Protein AF-0000000077592911 (afdb_homodimer)

Structure (mmCIF, N/CA/C/O backbone):
data_AF-0000000077592911-model_v1
#
loop_
_entity.id
_entity.type
_entity.pdbx_description
1 polymer 'Uncharacterized protein'
#
loop_
_atom_site.group_PDB
_atom_site.id
_atom_site.type_symbol
_atom_site.label_atom_id
_atom_site.label_alt_id
_atom_site.label_comp_id
_atom_site.label_asym_id
_atom_site.label_entity_id
_atom_site.label_seq_id
_atom_site.pdbx_PDB_ins_code
_atom_site.Cartn_x
_atom_site.Cartn_y
_atom_site.Cartn_z
_atom_site.occupancy
_atom_site.B_iso_or_equiv
_atom_site.auth_seq_id
_atom_site.auth_comp_id
_atom_site.auth_asym_id
_atom_site.auth_atom_id
_atom_site.pdbx_PDB_model_num
ATOM 1 N N . MET A 1 1 ? -7.934 29.984 -15.5 1 49.94 1 MET A N 1
ATOM 2 C CA . MET A 1 1 ? -7.363 30.547 -14.281 1 49.94 1 MET A CA 1
ATOM 3 C C . MET A 1 1 ? -5.883 30.203 -14.164 1 49.94 1 MET A C 1
ATOM 5 O O . MET A 1 1 ? -5.488 29.062 -14.414 1 49.94 1 MET A O 1
ATOM 9 N N . ILE A 1 2 ? -5.07 31.219 -14.125 1 59.31 2 ILE A N 1
ATOM 10 C CA . ILE A 1 2 ? -3.619 31.062 -14.109 1 59.31 2 ILE A CA 1
ATOM 11 C C . ILE A 1 2 ? -3.188 30.375 -12.812 1 59.31 2 ILE A C 1
ATOM 13 O O . ILE A 1 2 ? -3.777 30.609 -11.758 1 59.31 2 ILE A O 1
ATOM 17 N N . SER A 1 3 ? -2.473 29.297 -12.938 1 70.12 3 SER A N 1
ATOM 18 C CA . SER A 1 3 ? -1.835 28.641 -11.797 1 70.12 3 SER A CA 1
ATOM 19 C C . SER A 1 3 ? -0.315 28.734 -11.891 1 70.12 3 SER A C 1
ATOM 21 O O . SER A 1 3 ? 0.224 29.25 -12.867 1 70.12 3 SER A O 1
ATOM 23 N N . PHE A 1 4 ? 0.333 28.641 -10.836 1 75.38 4 PHE A N 1
ATOM 24 C CA . PHE A 1 4 ? 1.786 28.734 -10.75 1 75.38 4 PHE A CA 1
ATOM 25 C C . PHE A 1 4 ? 2.445 27.844 -11.805 1 75.38 4 PHE A C 1
ATOM 27 O O . PHE A 1 4 ? 3.623 28.016 -12.125 1 75.38 4 PHE A O 1
ATOM 34 N N . GLY A 1 5 ? 1.689 26.938 -12.367 1 64.12 5 GLY A N 1
ATOM 35 C CA . GLY A 1 5 ? 2.26 26.109 -13.414 1 64.12 5 GLY A CA 1
ATOM 36 C C . GLY A 1 5 ? 2.32 26.797 -14.766 1 64.12 5 GLY A C 1
ATOM 37 O O . GLY A 1 5 ? 2.951 26.297 -15.695 1 64.12 5 GLY A O 1
ATOM 38 N N . THR A 1 6 ? 1.809 27.938 -14.766 1 66 6 THR A N 1
ATOM 39 C CA . THR A 1 6 ? 1.717 28.625 -16.047 1 66 6 THR A CA 1
ATOM 40 C C . THR A 1 6 ? 2.982 29.422 -16.328 1 66 6 THR A C 1
ATOM 42 O O . THR A 1 6 ? 3.631 29.906 -15.406 1 66 6 THR A O 1
ATOM 45 N N . ARG A 1 7 ? 3.307 29.562 -17.531 1 63.91 7 ARG A N 1
ATOM 46 C CA . ARG A 1 7 ? 4.48 30.266 -18.047 1 63.91 7 ARG A CA 1
ATOM 47 C C . ARG A 1 7 ? 4.402 31.766 -17.766 1 63.91 7 ARG A C 1
ATOM 49 O O . ARG A 1 7 ? 5.41 32.469 -17.828 1 63.91 7 ARG A O 1
ATOM 56 N N . ARG A 1 8 ? 3.428 32.156 -17.188 1 70.75 8 ARG A N 1
ATOM 57 C CA . ARG A 1 8 ? 3.225 33.594 -17.016 1 70.75 8 ARG A CA 1
ATOM 58 C C . ARG A 1 8 ? 3.834 34.062 -15.711 1 70.75 8 ARG A C 1
ATOM 60 O O . ARG A 1 8 ? 4.074 35.281 -15.539 1 70.75 8 ARG A O 1
ATOM 67 N N . LEU A 1 9 ? 4.121 33.25 -14.844 1 88.5 9 LEU A N 1
ATOM 68 C CA . LEU A 1 9 ? 4.723 33.656 -13.57 1 88.5 9 LEU A CA 1
ATOM 69 C C . LEU A 1 9 ? 6.234 33.469 -13.602 1 88.5 9 LEU A C 1
ATOM 71 O O . LEU A 1 9 ? 6.723 32.375 -13.328 1 88.5 9 LEU A O 1
ATOM 75 N N . LYS A 1 10 ? 6.93 34.531 -13.984 1 89.88 10 LYS A N 1
ATOM 76 C CA . LYS A 1 10 ? 8.391 34.469 -14.047 1 89.88 10 LYS A CA 1
ATOM 77 C C . LYS A 1 10 ? 9.016 34.875 -12.711 1 89.88 10 LYS A C 1
ATOM 79 O O . LYS A 1 10 ? 8.523 35.781 -12.031 1 89.88 10 LYS A O 1
ATOM 84 N N . THR A 1 11 ? 10.023 34.219 -12.352 1 95.44 11 THR A N 1
ATOM 85 C CA . THR A 1 11 ? 10.773 34.531 -11.141 1 95.44 11 THR A CA 1
ATOM 86 C C . THR A 1 11 ? 11.492 35.875 -11.281 1 95.44 11 THR A C 1
ATOM 88 O O . THR A 1 11 ? 12.102 36.156 -12.32 1 95.44 11 THR A O 1
ATOM 91 N N . SER A 1 12 ? 11.398 36.719 -10.297 1 96.25 12 SER A N 1
ATOM 92 C CA . SER A 1 12 ? 11.977 38.062 -10.328 1 96.25 12 SER A CA 1
ATOM 93 C C . SER A 1 12 ? 12.414 38.5 -8.93 1 96.25 12 SER A C 1
ATOM 95 O O . SER A 1 12 ? 11.875 38.031 -7.93 1 96.25 12 SER A O 1
ATOM 97 N N . PRO A 1 13 ? 13.383 39.406 -8.82 1 96.31 13 PRO A N 1
ATOM 98 C CA . PRO A 1 13 ? 13.734 39.969 -7.52 1 96.31 13 PRO A CA 1
ATOM 99 C C . PRO A 1 13 ? 12.656 40.906 -6.961 1 96.31 13 PRO A C 1
ATOM 101 O O . PRO A 1 13 ? 12.711 41.281 -5.789 1 96.31 13 PRO A O 1
ATOM 104 N N . GLU A 1 14 ? 11.727 41.25 -7.859 1 97.19 14 GLU A N 1
ATOM 105 C CA . GLU A 1 14 ? 10.578 42.031 -7.465 1 97.19 14 GLU A CA 1
ATOM 106 C C . GLU A 1 14 ? 9.297 41.219 -7.453 1 97.19 14 GLU A C 1
ATOM 108 O O . GLU A 1 14 ? 9.219 40.156 -8.094 1 97.19 14 GLU A O 1
ATOM 113 N N . LEU A 1 15 ? 8.344 41.719 -6.668 1 97.69 15 LEU A N 1
ATOM 114 C CA . LEU A 1 15 ? 7.043 41.062 -6.691 1 97.69 15 LEU A CA 1
ATOM 115 C C . LEU A 1 15 ? 6.211 41.531 -7.875 1 97.69 15 LEU A C 1
ATOM 117 O O . LEU A 1 15 ? 5.531 42.562 -7.785 1 97.69 15 LEU A O 1
ATOM 121 N N . LYS A 1 16 ? 6.289 40.812 -8.969 1 96.12 16 LYS A N 1
ATOM 122 C CA . LYS A 1 16 ? 5.449 41.094 -10.125 1 96.12 16 LYS A CA 1
ATOM 123 C C . LYS A 1 16 ? 4.129 40.344 -10.047 1 96.12 16 LYS A C 1
ATOM 125 O O . LYS A 1 16 ? 4.016 39.219 -10.57 1 96.12 16 LYS A O 1
ATOM 130 N N . TRP A 1 17 ? 3.166 41.031 -9.492 1 95.62 17 TRP A N 1
ATOM 131 C CA . TRP A 1 17 ? 1.886 40.406 -9.203 1 95.62 17 TRP A CA 1
ATOM 132 C C . TRP A 1 17 ? 1.107 40.125 -10.484 1 95.62 17 TRP A C 1
ATOM 134 O O . TRP A 1 17 ? 1.017 40.969 -11.359 1 95.62 17 TRP A O 1
ATOM 144 N N . THR A 1 18 ? 0.605 38.969 -10.602 1 94.56 18 THR A N 1
ATOM 145 C CA . THR A 1 18 ? -0.254 38.531 -11.695 1 94.56 18 THR A CA 1
ATOM 146 C C . THR A 1 18 ? -1.511 37.844 -11.164 1 94.56 18 THR A C 1
ATOM 148 O O . THR A 1 18 ? -1.442 37.062 -10.219 1 94.56 18 THR A O 1
ATOM 151 N N . ASP A 1 19 ? -2.658 38.156 -11.836 1 93.75 19 ASP A N 1
ATOM 152 C CA . ASP A 1 19 ? -3.9 37.531 -11.414 1 93.75 19 ASP A CA 1
ATOM 153 C C . ASP A 1 19 ? -3.787 36 -11.484 1 93.75 19 ASP A C 1
ATOM 155 O O . ASP A 1 19 ? -3.246 35.469 -12.445 1 93.75 19 ASP A O 1
ATOM 159 N N . CYS A 1 20 ? -4.141 35.406 -10.398 1 92.56 20 CYS A N 1
ATOM 160 C CA . CYS A 1 20 ? -4.129 33.969 -10.312 1 92.56 20 CYS A CA 1
ATOM 161 C C . CYS A 1 20 ? -5.273 33.469 -9.445 1 92.56 20 CYS A C 1
ATOM 163 O O . CYS A 1 20 ? -5.77 34.188 -8.586 1 92.56 20 CYS A O 1
ATOM 165 N N . TYR A 1 21 ? -5.703 32.25 -9.672 1 90.44 21 TYR A N 1
ATOM 166 C CA . TYR A 1 21 ? -6.832 31.703 -8.922 1 90.44 21 TYR A CA 1
ATOM 167 C C . TYR A 1 21 ? -7.984 32.688 -8.875 1 90.44 21 TYR A C 1
ATOM 169 O O . TYR A 1 21 ? -8.156 33.5 -9.789 1 90.44 21 TYR A O 1
ATOM 177 N N . THR A 1 22 ? -8.883 32.5 -7.902 1 88.69 22 THR A N 1
ATOM 178 C CA . THR A 1 22 ? -10.039 33.375 -7.812 1 88.69 22 THR A CA 1
ATOM 179 C C . THR A 1 22 ? -9.75 34.562 -6.902 1 88.69 22 THR A C 1
ATOM 181 O O . THR A 1 22 ? -9.625 34.406 -5.684 1 88.69 22 THR A O 1
ATOM 184 N N . GLN A 1 23 ? -9.547 35.75 -7.422 1 92.38 23 GLN A N 1
ATOM 185 C CA . GLN A 1 23 ? -9.43 37 -6.703 1 92.38 23 GLN A CA 1
ATOM 186 C C . GLN A 1 23 ? -8.062 37.125 -6.031 1 92.38 23 GLN A C 1
ATOM 188 O O . GLN A 1 23 ? -7.902 37.875 -5.074 1 92.38 23 GLN A O 1
ATOM 193 N N . LEU A 1 24 ? -7.125 36.312 -6.461 1 96.69 24 LEU A N 1
ATOM 194 C CA . LEU A 1 24 ? -5.789 36.375 -5.879 1 96.69 24 LEU A CA 1
ATOM 195 C C . LEU A 1 24 ? -4.773 36.875 -6.895 1 96.69 24 LEU A C 1
ATOM 197 O O . LEU A 1 24 ? -5.059 36.938 -8.094 1 96.69 24 LEU A O 1
ATOM 201 N N . GLU A 1 25 ? -3.721 37.312 -6.395 1 96.75 25 GLU A N 1
ATOM 202 C CA . GLU A 1 25 ? -2.547 37.625 -7.199 1 96.75 25 GLU A CA 1
ATOM 203 C C . GLU A 1 25 ? -1.327 36.844 -6.742 1 96.75 25 GLU A C 1
ATOM 205 O O . GLU A 1 25 ? -1.141 36.594 -5.547 1 96.75 25 GLU A O 1
ATOM 210 N N . CYS A 1 26 ? -0.559 36.375 -7.738 1 96.56 26 CYS A N 1
ATOM 211 C CA . CYS A 1 26 ? 0.584 35.531 -7.449 1 96.56 26 CYS A CA 1
ATOM 212 C C . CYS A 1 26 ? 1.867 36.125 -8.023 1 96.56 26 CYS A C 1
ATOM 214 O O . CYS A 1 26 ? 1.825 36.875 -8.992 1 96.56 26 CYS A O 1
ATOM 216 N N . ALA A 1 27 ? 2.969 35.812 -7.434 1 97 27 ALA A N 1
ATOM 217 C CA . ALA A 1 27 ? 4.297 36.188 -7.902 1 97 27 ALA A CA 1
ATOM 218 C C . ALA A 1 27 ? 5.348 35.156 -7.496 1 97 27 ALA A C 1
ATOM 220 O O . ALA A 1 27 ? 5.129 34.375 -6.574 1 97 27 ALA A O 1
ATOM 221 N N . ARG A 1 28 ? 6.438 35.094 -8.211 1 97.19 28 ARG A N 1
ATOM 222 C CA . ARG A 1 28 ? 7.625 34.344 -7.836 1 97.19 28 ARG A CA 1
ATOM 223 C C . ARG A 1 28 ? 8.773 35.281 -7.461 1 97.19 28 ARG A C 1
ATOM 225 O O . ARG A 1 28 ? 9.266 36.031 -8.297 1 97.19 28 ARG A O 1
ATOM 232 N N . LEU A 1 29 ? 9.188 35.156 -6.258 1 98.56 29 LEU A N 1
ATOM 233 C CA . LEU A 1 29 ? 10.258 36 -5.762 1 98.56 29 LEU A CA 1
ATOM 234 C C . LEU A 1 29 ? 11.594 35.281 -5.773 1 98.56 29 LEU A C 1
ATOM 236 O O . LEU A 1 29 ? 11.703 34.188 -5.203 1 98.56 29 LEU A O 1
ATOM 240 N N . GLN A 1 30 ? 12.539 35.812 -6.41 1 98.38 30 GLN A N 1
ATOM 241 C CA . GLN A 1 30 ? 13.883 35.25 -6.434 1 98.38 30 GLN A CA 1
ATOM 242 C C . GLN A 1 30 ? 14.633 35.562 -5.145 1 98.38 30 GLN A C 1
ATOM 244 O O . GLN A 1 30 ? 14.695 36.719 -4.727 1 98.38 30 GLN A O 1
ATOM 249 N N . VAL A 1 31 ? 15.188 34.562 -4.508 1 98.62 31 VAL A N 1
ATOM 250 C CA . VAL A 1 31 ? 16.016 34.719 -3.311 1 98.62 31 VAL A CA 1
ATOM 251 C C . VAL A 1 31 ? 17.234 33.812 -3.396 1 98.62 31 VAL A C 1
ATOM 253 O O . VAL A 1 31 ? 17.25 32.875 -4.199 1 98.62 31 VAL A O 1
ATOM 256 N N . PRO A 1 32 ? 18.297 34.125 -2.57 1 97.81 32 PRO A N 1
ATOM 257 C CA . PRO A 1 32 ? 19.406 33.188 -2.551 1 97.81 32 PRO A CA 1
ATOM 258 C C . PRO A 1 32 ? 19.016 31.812 -1.993 1 97.81 32 PRO A C 1
ATOM 260 O O . PRO A 1 32 ? 18.25 31.734 -1.026 1 97.81 32 PRO A O 1
ATOM 263 N N . LEU A 1 33 ? 19.484 30.797 -2.629 1 97.5 33 LEU A N 1
ATOM 264 C CA . LEU A 1 33 ? 19.297 29.469 -2.039 1 97.5 33 LEU A CA 1
ATOM 265 C C . LEU A 1 33 ? 20.047 29.359 -0.721 1 97.5 33 LEU A C 1
ATOM 267 O O . LEU A 1 33 ? 19.531 28.797 0.25 1 97.5 33 LEU A O 1
ATOM 271 N N . ASN A 1 34 ? 21.25 29.844 -0.759 1 96 34 ASN A N 1
ATOM 272 C CA . ASN A 1 34 ? 22.141 29.938 0.403 1 96 34 ASN A CA 1
ATOM 273 C C . ASN A 1 34 ? 22.422 31.391 0.768 1 96 34 ASN A C 1
ATOM 275 O O . ASN A 1 34 ? 23.203 32.062 0.086 1 96 34 ASN A O 1
ATOM 279 N N . TYR A 1 35 ? 21.938 31.828 1.838 1 96.56 35 TYR A N 1
ATOM 280 C CA . TYR A 1 35 ? 22.078 33.219 2.223 1 96.56 35 TYR A CA 1
ATOM 281 C C . TYR A 1 35 ? 23.5 33.531 2.65 1 96.56 35 TYR A C 1
ATOM 283 O O . TYR A 1 35 ? 23.906 34.719 2.713 1 96.56 35 TYR A O 1
ATOM 291 N N . SER A 1 36 ? 24.266 32.562 2.971 1 94.5 36 SER A N 1
ATOM 292 C CA . SER A 1 36 ? 25.672 32.781 3.271 1 94.5 36 SER A CA 1
ATOM 293 C C . SER A 1 36 ? 26.484 32.938 1.996 1 94.5 36 SER A C 1
ATOM 295 O O . SER A 1 36 ? 27.641 33.406 2.043 1 94.5 36 SER A O 1
ATOM 297 N N . ASN A 1 37 ? 25.922 32.531 0.917 1 94.88 37 ASN A N 1
ATOM 298 C CA . ASN A 1 37 ? 26.484 32.75 -0.412 1 94.88 37 ASN A CA 1
ATOM 299 C C . ASN A 1 37 ? 25.438 33.312 -1.376 1 94.88 37 ASN A C 1
ATOM 301 O O . ASN A 1 37 ? 25.031 32.625 -2.32 1 94.88 37 ASN A O 1
ATOM 305 N N . PRO A 1 38 ? 25.094 34.5 -1.249 1 95.19 38 PRO A N 1
ATOM 306 C CA . PRO A 1 38 ? 23.953 35.094 -1.959 1 95.19 38 PRO A CA 1
ATOM 307 C C . PRO A 1 38 ? 24.156 35.125 -3.471 1 95.19 38 PRO A C 1
ATOM 309 O O . PRO A 1 38 ? 23.203 35.281 -4.227 1 95.19 38 PRO A O 1
ATOM 312 N N . GLU A 1 39 ? 25.406 35.031 -3.961 1 94.88 39 GLU A N 1
ATOM 313 C CA . GLU A 1 39 ? 25.703 35.094 -5.391 1 94.88 39 GLU A CA 1
ATOM 314 C C . GLU A 1 39 ? 25.609 33.719 -6.039 1 94.88 39 GLU A C 1
ATOM 316 O O . GLU A 1 39 ? 25.719 33.594 -7.258 1 94.88 39 GLU A O 1
ATOM 321 N N . GLY A 1 40 ? 25.391 32.75 -5.211 1 94.88 40 GLY A N 1
ATOM 322 C CA . GLY A 1 40 ? 25.281 31.391 -5.73 1 94.88 40 GLY A CA 1
ATOM 323 C C . GLY A 1 40 ? 23.922 31.094 -6.332 1 94.88 40 GLY A C 1
ATOM 324 O O . GLY A 1 40 ? 23.312 31.953 -6.969 1 94.88 40 GLY A O 1
ATOM 325 N N . ASP A 1 41 ? 23.469 29.875 -6.172 1 95.62 41 ASP A N 1
ATOM 326 C CA . ASP A 1 41 ? 22.188 29.438 -6.723 1 95.62 41 ASP A CA 1
ATOM 327 C C . ASP A 1 41 ? 21.031 30.188 -6.082 1 95.62 41 ASP A C 1
ATOM 329 O O . ASP A 1 41 ? 21.141 30.656 -4.949 1 95.62 41 ASP A O 1
ATOM 333 N N . ALA A 1 42 ? 19.969 30.266 -6.84 1 96.94 42 ALA A N 1
ATOM 334 C CA . ALA A 1 42 ? 18.797 30.984 -6.363 1 96.94 42 ALA A CA 1
ATOM 335 C C . ALA A 1 42 ? 17.641 30.031 -6.102 1 96.94 42 ALA A C 1
ATOM 337 O O . ALA A 1 42 ? 17.609 28.906 -6.629 1 96.94 42 ALA A O 1
ATOM 338 N N . ALA A 1 43 ? 16.781 30.469 -5.223 1 97.69 43 ALA A N 1
ATOM 339 C CA . ALA A 1 43 ? 15.484 29.844 -5.031 1 97.69 43 ALA A CA 1
ATOM 340 C C . ALA A 1 43 ? 14.359 30.75 -5.512 1 97.69 43 ALA A C 1
ATOM 342 O O . ALA A 1 43 ? 14.555 31.969 -5.652 1 97.69 43 ALA A O 1
ATOM 343 N N . SER A 1 44 ? 13.312 30.141 -5.938 1 97.25 44 SER A N 1
ATOM 344 C CA . SER A 1 44 ? 12.102 30.859 -6.34 1 97.25 44 SER A CA 1
ATOM 345 C C . SER A 1 44 ? 10.969 30.609 -5.352 1 97.25 44 SER A C 1
ATOM 347 O O . SER A 1 44 ? 10.438 29.5 -5.258 1 97.25 44 SER A O 1
ATOM 349 N N . ILE A 1 45 ? 10.562 31.656 -4.625 1 98.38 45 ILE A N 1
ATOM 350 C CA . ILE A 1 45 ? 9.531 31.547 -3.604 1 98.38 45 ILE A CA 1
ATOM 351 C C . ILE A 1 45 ? 8.172 31.938 -4.191 1 98.38 45 ILE A C 1
ATOM 353 O O . ILE A 1 45 ? 8.008 33.031 -4.707 1 98.38 45 ILE A O 1
ATOM 357 N N . ALA A 1 46 ? 7.215 31 -4.137 1 97.25 46 ALA A N 1
ATOM 358 C CA . ALA A 1 46 ? 5.852 31.281 -4.586 1 97.25 46 ALA A CA 1
ATOM 359 C C . ALA A 1 46 ? 5.102 32.125 -3.561 1 97.25 46 ALA A C 1
ATOM 361 O O . ALA A 1 46 ? 4.895 31.703 -2.426 1 97.25 46 ALA A O 1
ATOM 362 N N . VAL A 1 47 ? 4.699 33.312 -3.936 1 98.25 47 VAL A N 1
ATOM 363 C CA . VAL A 1 47 ? 3.982 34.25 -3.068 1 98.25 47 VAL A CA 1
ATOM 364 C C . VAL A 1 47 ? 2.586 34.5 -3.629 1 98.25 47 VAL A C 1
ATOM 366 O O . VAL A 1 47 ? 2.398 34.562 -4.848 1 98.25 47 VAL A O 1
ATOM 369 N N . VAL A 1 48 ? 1.629 34.625 -2.727 1 97.69 48 VAL A N 1
ATOM 370 C CA . VAL A 1 48 ? 0.239 34.844 -3.109 1 97.69 48 VAL A CA 1
ATOM 371 C C . VAL A 1 48 ? -0.387 35.906 -2.195 1 97.69 48 VAL A C 1
ATOM 373 O O . VAL A 1 48 ? -0.049 35.969 -1.012 1 97.69 48 VAL A O 1
ATOM 376 N N . ARG A 1 49 ? -1.278 36.75 -2.707 1 97.69 49 ARG A N 1
ATOM 377 C CA . ARG A 1 49 ? -1.957 37.719 -1.839 1 97.69 49 ARG A CA 1
ATOM 378 C C . ARG A 1 49 ? -3.41 37.906 -2.26 1 97.69 49 ARG A C 1
ATOM 380 O O . ARG A 1 49 ? -3.754 37.719 -3.428 1 97.69 49 ARG A O 1
ATOM 387 N N . PHE A 1 50 ? -4.199 38.062 -1.316 1 97.94 50 PHE A N 1
ATOM 388 C CA . PHE A 1 50 ? -5.512 38.656 -1.466 1 97.94 50 PHE A CA 1
ATOM 389 C C . PHE A 1 50 ? -5.43 40.156 -1.28 1 97.94 50 PHE A C 1
ATOM 391 O O . PHE A 1 50 ? -5.285 40.656 -0.156 1 97.94 50 PHE A O 1
ATOM 398 N N . PRO A 1 51 ? -5.547 40.875 -2.373 1 97.56 51 PRO A N 1
ATOM 399 C CA . PRO A 1 51 ? -5.258 42.312 -2.307 1 97.56 51 PRO A CA 1
ATOM 400 C C . PRO A 1 51 ? -6.332 43.094 -1.551 1 97.56 51 PRO A C 1
ATOM 402 O O . PRO A 1 51 ? -7.52 42.812 -1.672 1 97.56 51 PRO A O 1
ATOM 405 N N . SER A 1 52 ? -5.816 44.094 -0.812 1 97.5 52 SER A N 1
ATOM 406 C CA . SER A 1 52 ? -6.715 45.031 -0.135 1 97.5 52 SER A CA 1
ATOM 407 C C . SER A 1 52 ? -7.465 45.906 -1.136 1 97.5 52 SER A C 1
ATOM 409 O O . SER A 1 52 ? -6.863 46.438 -2.062 1 97.5 52 SER A O 1
ATOM 411 N N . PRO A 1 53 ? -8.758 46.062 -0.9 1 95.31 53 PRO A N 1
ATOM 412 C CA . PRO A 1 53 ? -9.484 47.031 -1.738 1 95.31 53 PRO A CA 1
ATOM 413 C C . PRO A 1 53 ? -9.125 48.469 -1.424 1 95.31 53 PRO A C 1
ATOM 415 O O . PRO A 1 53 ? -9.477 49.406 -2.182 1 95.31 53 PRO A O 1
ATOM 418 N N . LEU A 1 54 ? -8.289 48.688 -0.41 1 96.06 54 LEU A N 1
ATOM 419 C CA . LEU A 1 54 ? -7.953 50.031 0.042 1 96.06 54 LEU A CA 1
ATOM 420 C C . LEU A 1 54 ? -6.484 50.344 -0.227 1 96.06 54 LEU A C 1
ATOM 422 O O . LEU A 1 54 ? -5.938 51.281 0.33 1 96.06 54 LEU A O 1
ATOM 426 N N . ALA A 1 55 ? -5.871 49.594 -1.044 1 93 55 ALA A N 1
ATOM 427 C CA . ALA A 1 55 ? -4.426 49.688 -1.241 1 93 55 ALA A CA 1
ATOM 428 C C . ALA A 1 55 ? -4 51.062 -1.7 1 93 55 ALA A C 1
ATOM 430 O O . ALA A 1 55 ? -2.871 51.5 -1.446 1 93 55 ALA A O 1
ATOM 431 N N . LYS A 1 56 ? -4.914 51.844 -2.275 1 93.25 56 LYS A N 1
ATOM 432 C CA . LYS A 1 56 ? -4.574 53.156 -2.816 1 93.25 56 LYS A CA 1
ATOM 433 C C . LYS A 1 56 ? -5.121 54.281 -1.931 1 93.25 56 LYS A C 1
ATOM 435 O O . LYS A 1 56 ? -5.133 55.469 -2.332 1 93.25 56 LYS A O 1
ATOM 440 N N . THR A 1 57 ? -5.508 53.938 -0.819 1 95.69 57 THR A N 1
ATOM 441 C CA . THR A 1 57 ? -6.07 54.906 0.085 1 95.69 57 THR A CA 1
ATOM 442 C C . THR A 1 57 ? -5.199 55.062 1.328 1 95.69 57 THR A C 1
ATOM 444 O O . THR A 1 57 ? -4.273 54.312 1.544 1 95.69 57 THR A O 1
ATOM 447 N N . SER A 1 58 ? -5.5 56.094 2.127 1 94.56 58 SER A N 1
ATOM 448 C CA . SER A 1 58 ? -4.77 56.375 3.365 1 94.56 58 SER A CA 1
ATOM 449 C C . SER A 1 58 ? -5.117 55.344 4.438 1 94.56 58 SER A C 1
ATOM 451 O O . SER A 1 58 ? -4.422 55.219 5.449 1 94.56 58 SER A O 1
ATOM 453 N N . ASP A 1 59 ? -6.082 54.531 4.195 1 95.38 59 ASP A N 1
ATOM 454 C CA . ASP A 1 59 ? -6.531 53.531 5.164 1 95.38 59 ASP A CA 1
ATOM 455 C C . ASP A 1 59 ? -5.742 52.25 5.027 1 95.38 59 ASP A C 1
ATOM 457 O O . ASP A 1 59 ? -5.836 51.344 5.883 1 95.38 59 ASP A O 1
ATOM 461 N N . TYR A 1 60 ? -5.016 52.188 3.959 1 97 60 TYR A N 1
ATOM 462 C CA . TYR A 1 60 ? -4.207 51 3.725 1 97 60 TYR A CA 1
ATOM 463 C C . TYR A 1 60 ? -3.129 50.844 4.793 1 97 60 TYR A C 1
ATOM 465 O O . TYR A 1 60 ? -2.424 51.812 5.105 1 97 60 TYR A O 1
ATOM 473 N N . LYS A 1 61 ? -3.029 49.625 5.352 1 97.12 61 LYS A N 1
ATOM 474 C CA . LYS A 1 61 ? -2.105 49.438 6.461 1 97.12 61 LYS A CA 1
ATOM 475 C C . LYS A 1 61 ? -1.038 48.406 6.105 1 97.12 61 LYS A C 1
ATOM 477 O O . LYS A 1 61 ? -0.35 47.875 6.984 1 97.12 61 LYS A O 1
ATOM 482 N N . GLY A 1 62 ? -0.925 48 4.824 1 97.19 62 GLY A N 1
ATOM 483 C CA . GLY A 1 62 ? 0.147 47.125 4.375 1 97.19 62 GLY A CA 1
ATOM 484 C C . GLY A 1 62 ? -0.236 45.656 4.387 1 97.19 62 GLY A C 1
ATOM 485 O O . GLY A 1 62 ? -1.388 45.312 4.664 1 97.19 62 GLY A O 1
ATOM 486 N N . PRO A 1 63 ? 0.737 44.781 4.066 1 98.38 63 PRO A N 1
ATOM 487 C CA . PRO A 1 63 ? 0.486 43.344 4.004 1 98.38 63 PRO A CA 1
ATOM 488 C C . PRO A 1 63 ? 0.67 42.656 5.355 1 98.38 63 PRO A C 1
ATOM 490 O O . PRO A 1 63 ? 1.566 43 6.121 1 98.38 63 PRO A O 1
ATOM 493 N N . ILE A 1 64 ? -0.196 41.719 5.648 1 98.75 64 ILE A N 1
ATOM 494 C CA . ILE A 1 64 ? 0.008 40.75 6.715 1 98.75 64 ILE A CA 1
ATOM 495 C C . ILE A 1 64 ? 0.451 39.406 6.117 1 98.75 64 ILE A C 1
ATOM 497 O O . ILE A 1 64 ? -0.265 38.812 5.305 1 98.75 64 ILE A O 1
ATOM 501 N N . LEU A 1 65 ? 1.646 38.969 6.449 1 98.81 65 LEU A N 1
ATOM 502 C CA . LEU A 1 65 ? 2.162 37.688 6.016 1 98.81 65 LEU A CA 1
ATOM 503 C C . LEU A 1 65 ? 1.648 36.562 6.918 1 98.81 65 LEU A C 1
ATOM 505 O O . LEU A 1 65 ? 1.726 36.656 8.148 1 98.81 65 LEU A O 1
ATOM 509 N N . ILE A 1 66 ? 1.099 35.5 6.309 1 98.56 66 ILE A N 1
ATOM 510 C CA . ILE A 1 66 ? 0.537 34.375 7.074 1 98.56 66 ILE A CA 1
ATOM 511 C C . ILE A 1 66 ? 1.271 33.094 6.727 1 98.56 66 ILE A C 1
ATOM 513 O O . ILE A 1 66 ? 1.58 32.844 5.559 1 98.56 66 ILE A O 1
ATOM 517 N N . ASN A 1 67 ? 1.609 32.312 7.684 1 98.31 67 ASN A N 1
ATOM 518 C CA . ASN A 1 67 ? 2.115 30.953 7.512 1 98.31 67 ASN A CA 1
ATOM 519 C C . ASN A 1 67 ? 1.192 29.922 8.156 1 98.31 67 ASN A C 1
ATOM 521 O O . ASN A 1 67 ? 0.874 30.031 9.344 1 98.31 67 ASN A O 1
ATOM 525 N N . PRO A 1 68 ? 0.793 28.922 7.414 1 96.75 68 PRO A N 1
ATOM 526 C CA . PRO A 1 68 ? -0.217 27.984 7.914 1 96.75 68 PRO A CA 1
ATOM 527 C C . PRO A 1 68 ? 0.37 26.922 8.844 1 96.75 68 PRO A C 1
ATOM 529 O O . PRO A 1 68 ? -0.373 26.125 9.422 1 96.75 68 PRO A O 1
ATOM 532 N N . GLY A 1 69 ? 1.599 26.875 8.969 1 96.88 69 GLY A N 1
ATOM 533 C CA . GLY A 1 69 ? 2.211 25.859 9.82 1 96.88 69 GLY A CA 1
ATOM 534 C C . GLY A 1 69 ? 2.707 24.656 9.055 1 96.88 69 GLY A C 1
ATOM 535 O O . GLY A 1 69 ? 3.158 24.781 7.914 1 96.88 69 GLY A O 1
ATOM 536 N N . GLY A 1 70 ? 2.836 23.594 9.766 1 94.56 70 GLY A N 1
ATOM 537 C CA . GLY A 1 70 ? 3.393 22.344 9.266 1 94.56 70 GLY A CA 1
ATOM 538 C C . GLY A 1 70 ? 4.496 21.781 10.141 1 94.56 70 GLY A C 1
ATOM 539 O O . GLY A 1 70 ? 4.254 21.422 11.297 1 94.56 70 GLY A O 1
ATOM 540 N N . PRO A 1 71 ? 5.754 21.984 9.883 1 94.31 71 PRO A N 1
ATOM 541 C CA . PRO A 1 71 ? 6.27 22.547 8.633 1 94.31 71 PRO A CA 1
ATOM 542 C C . PRO A 1 71 ? 5.801 21.766 7.402 1 94.31 71 PRO A C 1
ATOM 544 O O . PRO A 1 71 ? 5.441 20.594 7.512 1 94.31 71 PRO A O 1
ATOM 547 N N . GLY A 1 72 ? 5.746 22.453 6.363 1 94.06 72 GLY A N 1
ATOM 548 C CA . GLY A 1 72 ? 5.363 21.828 5.105 1 94.06 72 GLY A CA 1
ATOM 549 C C . GLY A 1 72 ? 4.062 22.375 4.543 1 94.06 72 GLY A C 1
ATOM 550 O O . GLY A 1 72 ? 3.686 22.047 3.416 1 94.06 72 GLY A O 1
ATOM 551 N N . GLY A 1 73 ? 3.348 23.156 5.375 1 95.38 73 GLY A N 1
ATOM 552 C CA . GLY A 1 73 ? 2.109 23.75 4.891 1 95.38 73 GLY A CA 1
ATOM 553 C C . GLY A 1 73 ? 2.32 24.719 3.742 1 95.38 73 GLY A C 1
ATOM 554 O O . GLY A 1 73 ? 3.289 25.484 3.732 1 95.38 73 GLY A O 1
ATOM 555 N N . SER A 1 74 ? 1.408 24.703 2.781 1 95.69 74 SER A N 1
ATOM 556 C CA . SER A 1 74 ? 1.454 25.594 1.622 1 95.69 74 SER A CA 1
ATOM 557 C C . SER A 1 74 ? 0.646 26.859 1.865 1 95.69 74 SER A C 1
ATOM 559 O O . SER A 1 74 ? -0.566 26.797 2.078 1 95.69 74 SER A O 1
ATOM 561 N N . GLY A 1 75 ? 1.322 27.953 1.798 1 96.75 75 GLY A N 1
ATOM 562 C CA . GLY A 1 75 ? 0.611 29.219 1.887 1 96.75 75 GLY A CA 1
ATOM 563 C C . GLY A 1 75 ? -0.287 29.484 0.693 1 96.75 75 GLY A C 1
ATOM 564 O O . GLY A 1 75 ? -1.33 30.125 0.825 1 96.75 75 GLY A O 1
ATOM 565 N N . VAL A 1 76 ? 0.126 28.969 -0.447 1 95.44 76 VAL A N 1
ATOM 566 C CA . VAL A 1 76 ? -0.667 29.141 -1.658 1 95.44 76 VAL A CA 1
ATOM 567 C C . VAL A 1 76 ? -1.976 28.375 -1.541 1 95.44 76 VAL A C 1
ATOM 569 O O . VAL A 1 76 ? -3.045 28.891 -1.878 1 95.44 76 VAL A O 1
ATOM 572 N N . GLU A 1 77 ? -1.894 27.188 -1.035 1 93.12 77 GLU A N 1
ATOM 573 C CA . GLU A 1 77 ? -3.105 26.391 -0.85 1 93.12 77 GLU A CA 1
ATOM 574 C C . GLU A 1 77 ? -4.016 27.016 0.208 1 93.12 77 GLU A C 1
ATOM 576 O O . GLU A 1 77 ? -5.238 27.031 0.058 1 93.12 77 GLU A O 1
ATOM 581 N N . LEU A 1 78 ? -3.381 27.5 1.312 1 94.25 78 LEU A N 1
ATOM 582 C CA . LEU A 1 78 ? -4.141 28.203 2.334 1 94.25 78 LEU A CA 1
ATOM 583 C C . LEU A 1 78 ? -4.953 29.344 1.721 1 94.25 78 LEU A C 1
ATOM 585 O O . LEU A 1 78 ? -6.152 29.453 1.971 1 94.25 78 LEU A O 1
ATOM 589 N N . MET A 1 79 ? -4.34 30.141 0.887 1 95.31 79 MET A N 1
ATOM 590 C CA . MET A 1 79 ? -4.957 31.344 0.343 1 95.31 79 MET A CA 1
ATOM 591 C C . MET A 1 79 ? -5.988 31 -0.725 1 95.31 79 MET A C 1
ATOM 593 O O . MET A 1 79 ? -7.004 31.688 -0.86 1 95.31 79 MET A O 1
ATOM 597 N N . ALA A 1 80 ? -5.637 29.984 -1.494 1 92.25 80 ALA A N 1
ATOM 598 C CA . ALA A 1 80 ? -6.59 29.562 -2.52 1 92.25 80 ALA A CA 1
ATOM 599 C C . ALA A 1 80 ? -7.918 29.141 -1.896 1 92.25 80 ALA A C 1
ATOM 601 O O . ALA A 1 80 ? -8.984 29.359 -2.482 1 92.25 80 ALA A O 1
ATOM 602 N N . GLN A 1 81 ? -7.824 28.672 -0.683 1 90 81 GLN A N 1
ATOM 603 C CA . GLN A 1 81 ? -9.023 28.141 -0.04 1 90 81 GLN A CA 1
ATOM 604 C C . GLN A 1 81 ? -9.641 29.172 0.904 1 90 81 GLN A C 1
ATOM 606 O O . GLN A 1 81 ? -10.852 29.203 1.094 1 90 81 GLN A O 1
ATOM 611 N N . ASN A 1 82 ? -8.781 30.047 1.493 1 93.19 82 ASN A N 1
ATOM 612 C CA . ASN A 1 82 ? -9.258 30.812 2.637 1 93.19 82 ASN A CA 1
ATOM 613 C C . ASN A 1 82 ? -8.969 32.312 2.473 1 93.19 82 ASN A C 1
ATOM 615 O O . ASN A 1 82 ? -9.281 33.094 3.359 1 93.19 82 ASN A O 1
ATOM 619 N N . GLY A 1 83 ? -8.445 32.719 1.374 1 94.38 83 GLY A N 1
ATOM 620 C CA . GLY A 1 83 ? -8.016 34.094 1.205 1 94.38 83 GLY A CA 1
ATOM 621 C C . GLY A 1 83 ? -9.125 35.094 1.465 1 94.38 83 GLY A C 1
ATOM 622 O O . GLY A 1 83 ? -8.93 36.062 2.209 1 94.38 83 GLY A O 1
ATOM 623 N N . ALA A 1 84 ? -10.258 34.875 0.901 1 93 84 ALA A N 1
ATOM 624 C CA . ALA A 1 84 ? -11.383 35.781 1.027 1 93 84 ALA A CA 1
ATOM 625 C C . ALA A 1 84 ? -11.867 35.875 2.473 1 93 84 ALA A C 1
ATOM 627 O O . ALA A 1 84 ? -12.133 36.938 2.984 1 93 84 ALA A O 1
ATOM 628 N N . VAL A 1 85 ? -11.93 34.719 3.104 1 93.62 85 VAL A N 1
ATOM 629 C CA . VAL A 1 85 ? -12.461 34.719 4.465 1 93.62 85 VAL A CA 1
ATOM 630 C C . VAL A 1 85 ? -11.445 35.312 5.426 1 93.62 85 VAL A C 1
ATOM 632 O O . VAL A 1 85 ? -11.82 36 6.375 1 93.62 85 VAL A O 1
ATOM 635 N N . LEU A 1 86 ? -10.188 35.125 5.211 1 95.5 86 LEU A N 1
ATOM 636 C CA . LEU A 1 86 ? -9.156 35.75 6.035 1 95.5 86 LEU A CA 1
ATOM 637 C C . LEU A 1 86 ? -9.195 37.25 5.918 1 95.5 86 LEU A C 1
ATOM 639 O O . LEU A 1 86 ? -9 37.969 6.91 1 95.5 86 LEU A O 1
ATOM 643 N N . SER A 1 87 ? -9.422 37.719 4.734 1 95.12 87 SER A N 1
ATOM 644 C CA . SER A 1 87 ? -9.562 39.156 4.52 1 95.12 87 SER A CA 1
ATOM 645 C C . SER A 1 87 ? -10.758 39.688 5.293 1 95.12 87 SER A C 1
ATOM 647 O O . SER A 1 87 ? -10.672 40.781 5.871 1 95.12 87 SER A O 1
ATOM 649 N N . GLN A 1 88 ? -11.836 38.969 5.285 1 92.81 88 GLN A N 1
ATOM 650 C CA . GLN A 1 88 ? -13.016 39.375 6.031 1 92.81 88 GLN A CA 1
ATOM 651 C C . GLN A 1 88 ? -12.734 39.406 7.531 1 92.81 88 GLN A C 1
ATOM 653 O O . GLN A 1 88 ? -13.203 40.312 8.234 1 92.81 88 GLN A O 1
ATOM 658 N N . VAL A 1 89 ? -12.031 38.469 7.984 1 93.31 89 VAL A N 1
ATOM 659 C CA . VAL A 1 89 ? -11.75 38.344 9.406 1 93.31 89 VAL A CA 1
ATOM 660 C C . VAL A 1 89 ? -10.805 39.438 9.867 1 93.31 89 VAL A C 1
ATOM 662 O O . VAL A 1 89 ? -11 40.031 10.938 1 93.31 89 VAL A O 1
ATOM 665 N N . LEU A 1 90 ? -9.781 39.781 9.055 1 95.56 90 LEU A N 1
ATOM 666 C CA . LEU A 1 90 ? -8.75 40.719 9.461 1 95.56 90 LEU A CA 1
ATOM 667 C C . LEU A 1 90 ? -9.148 42.156 9.094 1 95.56 90 LEU A C 1
ATOM 669 O O . LEU A 1 90 ? -8.656 43.125 9.688 1 95.56 90 LEU A O 1
ATOM 673 N N . GLY A 1 91 ? -10.039 42.312 8.125 1 93.81 91 GLY A N 1
ATOM 674 C CA . GLY A 1 91 ? -10.469 43.625 7.68 1 93.81 91 GLY A CA 1
ATOM 675 C C . GLY A 1 91 ? -9.875 44 6.34 1 93.81 91 GLY A C 1
ATOM 676 O O . GLY A 1 91 ? -8.875 43.438 5.906 1 93.81 91 GLY A O 1
ATOM 677 N N . PRO A 1 92 ? -10.406 44.938 5.699 1 94.75 92 PRO A N 1
ATOM 678 C CA . PRO A 1 92 ? -10.055 45.312 4.324 1 94.75 92 PRO A CA 1
ATOM 679 C C . PRO A 1 92 ? -8.789 46.156 4.246 1 94.75 92 PRO A C 1
ATOM 681 O O . PRO A 1 92 ? -8.305 46.438 3.148 1 94.75 92 PRO A O 1
ATOM 684 N N . ASN A 1 93 ? -8.227 46.562 5.359 1 97.12 93 ASN A N 1
ATOM 685 C CA . ASN A 1 93 ? -7.113 47.5 5.391 1 97.12 93 ASN A CA 1
ATOM 686 C C . ASN A 1 93 ? -5.793 46.844 5.023 1 97.12 93 ASN A C 1
ATOM 688 O O . ASN A 1 93 ? -4.777 47.5 4.855 1 97.12 93 ASN A O 1
ATOM 692 N N . PHE A 1 94 ? -5.859 45.531 4.809 1 98.12 94 PHE A N 1
ATOM 693 C CA . PHE A 1 94 ? -4.609 44.781 4.664 1 98.12 94 PHE A CA 1
ATOM 694 C C . PHE A 1 94 ? -4.613 43.938 3.395 1 98.12 94 PHE A C 1
ATOM 696 O O . PHE A 1 94 ? -5.648 43.375 3.02 1 98.12 94 PHE A O 1
ATOM 703 N N . ASP A 1 95 ? -3.43 43.844 2.705 1 98.25 95 ASP A N 1
ATOM 704 C CA . ASP A 1 95 ? -3.195 42.656 1.875 1 98.25 95 ASP A CA 1
ATOM 705 C C . ASP A 1 95 ? -2.967 41.406 2.734 1 98.25 95 ASP A C 1
ATOM 707 O O . ASP A 1 95 ? -2.213 41.469 3.709 1 98.25 95 ASP A O 1
ATOM 711 N N . ILE A 1 96 ? -3.666 40.406 2.422 1 98.44 96 ILE A N 1
ATOM 712 C CA . ILE A 1 96 ? -3.346 39.156 3.062 1 98.44 96 ILE A CA 1
ATOM 713 C C . ILE A 1 96 ? -2.389 38.344 2.18 1 98.44 96 ILE A C 1
ATOM 715 O O . ILE A 1 96 ? -2.738 37.969 1.061 1 98.44 96 ILE A O 1
ATOM 719 N N . VAL A 1 97 ? -1.199 38.125 2.68 1 98.75 97 VAL A N 1
ATOM 720 C CA . VAL A 1 97 ? -0.133 37.531 1.885 1 98.75 97 VAL A CA 1
ATOM 721 C C . VAL A 1 97 ? 0.301 36.188 2.516 1 98.75 97 VAL A C 1
ATOM 723 O O . VAL A 1 97 ? 0.341 36.062 3.74 1 98.75 97 VAL A O 1
ATOM 726 N N . SER A 1 98 ? 0.5 35.219 1.749 1 98.56 98 SER A N 1
ATOM 727 C CA . SER A 1 98 ? 1.156 33.969 2.168 1 98.56 98 SER A CA 1
ATOM 728 C C . SER A 1 98 ? 2.15 33.5 1.116 1 98.56 98 SER A C 1
ATOM 730 O O . SER A 1 98 ? 2.422 34.188 0.142 1 98.56 98 SER A O 1
ATOM 732 N N . PHE A 1 99 ? 2.816 32.375 1.389 1 98.31 99 PHE A N 1
ATOM 733 C CA . PHE A 1 99 ? 3.846 31.859 0.495 1 98.31 99 PHE A CA 1
ATOM 734 C C . PHE A 1 99 ? 4.094 30.375 0.758 1 98.31 99 PHE A C 1
ATOM 736 O O . PHE A 1 99 ? 3.732 29.859 1.817 1 98.31 99 PHE A O 1
ATOM 743 N N . ASP A 1 100 ? 4.527 29.719 -0.292 1 97.56 100 ASP A N 1
ATOM 744 C CA . ASP A 1 100 ? 5.098 28.391 -0.084 1 97.56 100 ASP A CA 1
ATOM 745 C C . ASP A 1 100 ? 6.547 28.484 0.385 1 97.56 100 ASP A C 1
ATOM 747 O O . ASP A 1 100 ? 7.414 28.969 -0.35 1 97.56 100 ASP A O 1
ATOM 751 N N . PRO A 1 101 ? 6.809 28.047 1.588 1 98 101 PRO A N 1
ATOM 752 C CA . PRO A 1 101 ? 8.211 28.062 2.012 1 98 101 PRO A CA 1
ATOM 753 C C . PRO A 1 101 ? 9.125 27.312 1.046 1 98 101 PRO A C 1
ATOM 755 O O . PRO A 1 101 ? 8.656 26.516 0.237 1 98 101 PRO A O 1
ATOM 758 N N . ARG A 1 102 ? 10.414 27.703 1.094 1 97.38 102 ARG A N 1
ATOM 759 C CA . ARG A 1 102 ? 11.383 26.953 0.303 1 97.38 102 ARG A CA 1
ATOM 760 C C . ARG A 1 102 ? 11.234 25.453 0.524 1 97.38 102 ARG A C 1
ATOM 762 O O . ARG A 1 102 ? 11.023 25.016 1.652 1 97.38 102 ARG A O 1
ATOM 769 N N . GLY A 1 103 ? 11.234 24.688 -0.619 1 95.56 103 GLY A N 1
ATOM 770 C CA . GLY A 1 103 ? 11.086 23.234 -0.572 1 95.56 103 GLY A CA 1
ATOM 771 C C . GLY A 1 103 ? 9.633 22.797 -0.609 1 95.56 103 GLY A C 1
ATOM 772 O O . GLY A 1 103 ? 9.352 21.609 -0.788 1 95.56 103 GLY A O 1
ATOM 773 N N . ILE A 1 104 ? 8.68 23.75 -0.529 1 95.94 104 ILE A N 1
ATOM 774 C CA . ILE A 1 104 ? 7.281 23.375 -0.338 1 95.94 104 ILE A CA 1
ATOM 775 C C . ILE A 1 104 ? 6.465 23.797 -1.558 1 95.94 104 ILE A C 1
ATOM 777 O O . ILE A 1 104 ? 6.586 24.922 -2.031 1 95.94 104 ILE A O 1
ATOM 781 N N . GLY A 1 105 ? 5.613 22.891 -2.014 1 92.94 105 GLY A N 1
ATOM 782 C CA . GLY A 1 105 ? 4.566 23.234 -2.965 1 92.94 105 GLY A CA 1
ATOM 783 C C . GLY A 1 105 ? 5.098 23.797 -4.262 1 92.94 105 GLY A C 1
ATOM 784 O O . GLY A 1 105 ? 5.855 23.141 -4.977 1 92.94 105 GLY A O 1
ATOM 785 N N . ARG A 1 106 ? 4.805 25.141 -4.48 1 94.06 106 ARG A N 1
ATOM 786 C CA . ARG A 1 106 ? 5.074 25.781 -5.758 1 94.06 106 ARG A CA 1
ATOM 787 C C . ARG A 1 106 ? 6.422 26.5 -5.738 1 94.06 106 ARG A C 1
ATOM 789 O O . ARG A 1 106 ? 6.859 27.047 -6.758 1 94.06 106 ARG A O 1
ATOM 796 N N . SER A 1 107 ? 7.051 26.453 -4.637 1 95.88 107 SER A N 1
ATOM 797 C CA . SER A 1 107 ? 8.406 26.984 -4.578 1 95.88 107 SER A CA 1
ATOM 798 C C . SER A 1 107 ? 9.422 26 -5.129 1 95.88 107 SER A C 1
ATOM 800 O O . SER A 1 107 ? 9.188 24.781 -5.109 1 95.88 107 SER A O 1
ATOM 802 N N . THR A 1 108 ? 10.539 26.594 -5.664 1 94.31 108 THR A N 1
ATOM 803 C CA . THR A 1 108 ? 11.594 25.75 -6.23 1 94.31 108 THR A CA 1
ATOM 804 C C . THR A 1 108 ? 12.961 26.172 -5.707 1 94.31 108 THR A C 1
ATOM 806 O O . THR A 1 108 ? 13.211 27.359 -5.488 1 94.31 108 THR A O 1
ATOM 809 N N . PRO A 1 109 ? 13.812 25.266 -5.535 1 94.69 109 PRO A N 1
ATOM 810 C CA . PRO A 1 109 ? 13.633 23.828 -5.727 1 94.69 109 PRO A CA 1
ATOM 811 C C . PRO A 1 109 ? 12.672 23.203 -4.711 1 94.69 109 PRO A C 1
ATOM 813 O O . PRO A 1 109 ? 12.516 23.734 -3.605 1 94.69 109 PRO A O 1
ATOM 816 N N . ARG A 1 110 ? 12.094 22.062 -5.102 1 92.56 110 ARG A N 1
ATOM 817 C CA . ARG A 1 110 ? 11.117 21.359 -4.273 1 92.56 110 ARG A CA 1
ATOM 818 C C . ARG A 1 110 ? 11.758 20.172 -3.561 1 92.56 110 ARG A C 1
ATOM 820 O O . ARG A 1 110 ? 12.633 19.5 -4.117 1 92.56 110 ARG A O 1
ATOM 827 N N . ALA A 1 111 ? 11.328 19.953 -2.359 1 94.06 111 ALA A N 1
ATOM 828 C CA . ALA A 1 111 ? 11.742 18.734 -1.67 1 94.06 111 ALA A CA 1
ATOM 829 C C . ALA A 1 111 ? 10.945 17.531 -2.164 1 94.06 111 ALA A C 1
ATOM 831 O O . ALA A 1 111 ? 9.711 17.531 -2.113 1 94.06 111 ALA A O 1
ATOM 832 N N . SER A 1 112 ? 11.617 16.531 -2.65 1 93.44 112 SER A N 1
ATOM 833 C CA . SER A 1 112 ? 11 15.281 -3.084 1 93.44 112 SER A CA 1
ATOM 834 C C . SER A 1 112 ? 11.953 14.109 -2.895 1 93.44 112 SER A C 1
ATOM 836 O O . SER A 1 112 ? 13.133 14.195 -3.246 1 93.44 112 SER A O 1
ATOM 838 N N . PHE A 1 113 ? 11.383 13.039 -2.307 1 95.38 113 PHE A N 1
ATOM 839 C CA . PHE A 1 113 ? 12.211 11.867 -2.031 1 95.38 113 PHE A CA 1
ATOM 840 C C . PHE A 1 113 ? 12.031 10.805 -3.107 1 95.38 113 PHE A C 1
ATOM 842 O O . PHE A 1 113 ? 12.75 9.805 -3.131 1 95.38 113 PHE A O 1
ATOM 849 N N . PHE A 1 114 ? 11.047 11.008 -4 1 92.62 114 PHE A N 1
ATOM 850 C CA . PHE A 1 114 ? 10.672 10.016 -5.008 1 92.62 114 PHE A CA 1
ATOM 851 C C . PHE A 1 114 ? 10.734 10.617 -6.406 1 92.62 114 PHE A C 1
ATOM 853 O O . PHE A 1 114 ? 10.602 11.836 -6.57 1 92.62 114 PHE A O 1
ATOM 860 N N . ASP A 1 115 ? 10.852 9.805 -7.422 1 89.38 115 ASP A N 1
ATOM 861 C CA . ASP A 1 115 ? 10.914 10.266 -8.805 1 89.38 115 ASP A CA 1
ATOM 862 C C . ASP A 1 115 ? 9.531 10.625 -9.328 1 89.38 115 ASP A C 1
ATOM 864 O O . ASP A 1 115 ? 9.383 11.516 -10.172 1 89.38 115 ASP A O 1
ATOM 868 N N . THR A 1 116 ? 8.531 9.859 -8.867 1 87.19 116 THR A N 1
ATOM 869 C CA . THR A 1 116 ? 7.176 10.07 -9.367 1 87.19 116 THR A CA 1
ATOM 870 C C . THR A 1 116 ? 6.172 10.062 -8.219 1 87.19 116 THR A C 1
ATOM 872 O O . THR A 1 116 ? 6.461 9.555 -7.133 1 87.19 116 THR A O 1
ATOM 875 N N . GLU A 1 117 ? 4.984 10.617 -8.438 1 86.62 117 GLU A N 1
ATOM 876 C CA . GLU A 1 117 ? 3.895 10.594 -7.461 1 86.62 117 GLU A CA 1
ATOM 877 C C . GLU A 1 117 ? 3.436 9.172 -7.176 1 86.62 117 GLU A C 1
ATOM 879 O O . GLU A 1 117 ? 3.062 8.844 -6.047 1 86.62 117 GLU A O 1
ATOM 884 N N . ALA A 1 118 ? 3.465 8.328 -8.227 1 86.62 118 ALA A N 1
ATOM 885 C CA . ALA A 1 118 ? 3.066 6.93 -8.055 1 86.62 118 ALA A CA 1
ATOM 886 C C . ALA A 1 118 ? 3.965 6.223 -7.043 1 86.62 118 ALA A C 1
ATOM 888 O O . ALA A 1 118 ? 3.48 5.508 -6.164 1 86.62 118 ALA A O 1
ATOM 889 N N . GLN A 1 119 ? 5.25 6.465 -7.195 1 89.31 119 GLN A N 1
ATOM 890 C CA . GLN A 1 119 ? 6.199 5.852 -6.277 1 89.31 119 GLN A CA 1
ATOM 891 C C . GLN A 1 119 ? 5.949 6.305 -4.84 1 89.31 119 GLN A C 1
ATOM 893 O O . GLN A 1 119 ? 5.961 5.488 -3.916 1 89.31 119 GLN A O 1
ATOM 898 N N . ARG A 1 120 ? 5.641 7.559 -4.652 1 90.19 120 ARG A N 1
ATOM 899 C CA . ARG A 1 120 ? 5.359 8.102 -3.328 1 90.19 120 ARG A CA 1
ATOM 900 C C . ARG A 1 120 ? 4.105 7.477 -2.732 1 90.19 120 ARG A C 1
ATOM 902 O O . ARG A 1 120 ? 4.109 7.035 -1.582 1 90.19 120 ARG A O 1
ATOM 909 N N . ARG A 1 121 ? 3.127 7.449 -3.551 1 87.38 121 ARG A N 1
ATOM 910 C CA . ARG A 1 121 ? 1.847 6.945 -3.07 1 87.38 121 ARG A CA 1
ATOM 911 C C . ARG A 1 121 ? 1.938 5.457 -2.734 1 87.38 121 ARG A C 1
ATOM 913 O O . ARG A 1 121 ? 1.259 4.98 -1.821 1 87.38 121 ARG A O 1
ATOM 920 N N . PHE A 1 122 ? 2.709 4.77 -3.52 1 85.75 122 PHE A N 1
ATOM 921 C CA . PHE A 1 122 ? 2.842 3.334 -3.301 1 85.75 122 PHE A CA 1
ATOM 922 C C . PHE A 1 122 ? 3.604 3.051 -2.012 1 85.75 122 PHE A C 1
ATOM 924 O O . PHE A 1 122 ? 3.359 2.041 -1.349 1 85.75 122 PHE A O 1
ATOM 931 N N . PHE A 1 123 ? 4.492 3.893 -1.743 1 87.56 123 PHE A N 1
ATOM 932 C CA . PHE A 1 123 ? 5.289 3.697 -0.538 1 87.56 123 PHE A CA 1
ATOM 933 C C . PHE A 1 123 ? 4.516 4.145 0.699 1 87.56 123 PHE A C 1
ATOM 935 O O . PHE A 1 123 ? 4.684 3.578 1.78 1 87.56 123 PHE A O 1
ATOM 942 N N . ASP A 1 124 ? 3.652 5.086 0.519 1 80.19 124 ASP A N 1
ATOM 943 C CA . ASP A 1 124 ? 2.943 5.723 1.624 1 80.19 124 ASP A CA 1
ATOM 944 C C . ASP A 1 124 ? 1.548 5.129 1.796 1 80.19 124 ASP A C 1
ATOM 946 O O . ASP A 1 124 ? 0.554 5.855 1.814 1 80.19 124 ASP A O 1
ATOM 950 N N . THR A 1 125 ? 1.461 3.887 2.035 1 73.31 125 THR A N 1
ATOM 951 C CA . THR A 1 125 ? 0.165 3.217 2.02 1 73.31 125 THR A CA 1
ATOM 952 C C . THR A 1 125 ? -0.344 2.99 3.439 1 73.31 125 THR A C 1
ATOM 954 O O . THR A 1 125 ? -1.473 2.535 3.635 1 73.31 125 THR A O 1
ATOM 957 N N . SER A 1 126 ? 0.427 3.369 4.41 1 78.81 126 SER A N 1
ATOM 958 C CA . SER A 1 126 ? -0.008 3.1 5.777 1 78.81 126 SER A CA 1
ATOM 959 C C . SER A 1 126 ? 0.251 4.297 6.684 1 78.81 126 SER A C 1
ATOM 961 O O . SER A 1 126 ? 1.098 5.141 6.383 1 78.81 126 SER A O 1
ATOM 963 N N . PHE A 1 127 ? -0.611 4.324 7.691 1 88 127 PHE A N 1
ATOM 964 C CA . PHE A 1 127 ? -0.395 5.324 8.734 1 88 127 PHE A CA 1
ATOM 965 C C . PHE A 1 127 ? 0.563 4.801 9.797 1 88 127 PHE A C 1
ATOM 967 O O . PHE A 1 127 ? 0.56 3.607 10.109 1 88 127 PHE A O 1
ATOM 974 N N . ASP A 1 128 ? 1.34 5.668 10.258 1 92.75 128 ASP A N 1
ATOM 975 C CA . ASP A 1 128 ? 2.271 5.297 11.32 1 92.75 128 ASP A CA 1
ATOM 976 C C . ASP A 1 128 ? 1.594 5.352 12.688 1 92.75 128 ASP A C 1
ATOM 978 O O . ASP A 1 128 ? 1.471 6.422 13.281 1 92.75 128 ASP A O 1
ATOM 982 N N . VAL A 1 129 ? 1.157 4.234 13.172 1 97.5 129 VAL A N 1
ATOM 983 C CA . VAL A 1 129 ? 0.602 4.051 14.508 1 97.5 129 VAL A CA 1
ATOM 984 C C . VAL A 1 129 ? 1.324 2.906 15.219 1 97.5 129 VAL A C 1
ATOM 986 O O . VAL A 1 129 ? 1.115 1.736 14.891 1 97.5 129 VAL A O 1
ATOM 989 N N . ILE A 1 130 ? 2.072 3.201 16.203 1 97.81 130 ILE A N 1
ATOM 990 C CA . ILE A 1 130 ? 3.064 2.299 16.781 1 97.81 130 ILE A CA 1
ATOM 991 C C . ILE A 1 130 ? 2.373 1.061 17.344 1 97.81 130 ILE A C 1
ATOM 993 O O . ILE A 1 130 ? 2.854 -0.062 17.172 1 97.81 130 ILE A O 1
ATOM 997 N N . ASN A 1 131 ? 1.219 1.222 17.969 1 96.94 131 ASN A N 1
ATOM 998 C CA . ASN A 1 131 ? 0.588 0.128 18.703 1 96.94 131 ASN A CA 1
ATOM 999 C C . ASN A 1 131 ? -0.323 -0.699 17.797 1 96.94 131 ASN A C 1
ATOM 1001 O O . ASN A 1 131 ? -1.018 -1.601 18.266 1 96.94 131 ASN A O 1
ATOM 1005 N N . ALA A 1 132 ? -0.385 -0.39 16.484 1 96.56 132 ALA A N 1
ATOM 1006 C CA . ALA A 1 132 ? -1.256 -1.111 15.562 1 96.56 132 ALA A CA 1
ATOM 1007 C C . ALA A 1 132 ? -0.811 -2.562 15.406 1 96.56 132 ALA A C 1
ATOM 1009 O O . ALA A 1 132 ? -1.636 -3.451 15.18 1 96.56 132 ALA A O 1
ATOM 1010 N N . THR A 1 133 ? 0.466 -2.779 15.453 1 95.5 133 THR A N 1
ATOM 1011 C CA . THR A 1 133 ? 1.044 -4.113 15.352 1 95.5 133 THR A CA 1
ATOM 1012 C C . THR A 1 133 ? 2.168 -4.293 16.375 1 95.5 133 THR A C 1
ATOM 1014 O O . THR A 1 133 ? 2.666 -3.314 16.938 1 95.5 133 THR A O 1
ATOM 1017 N N . SER A 1 134 ? 2.555 -5.547 16.547 1 94.88 134 SER A N 1
ATOM 1018 C CA . SER A 1 134 ? 3.59 -5.855 17.531 1 94.88 134 SER A CA 1
ATOM 1019 C C . SER A 1 134 ? 4.949 -5.324 17.094 1 94.88 134 SER A C 1
ATOM 1021 O O . SER A 1 134 ? 5.828 -5.086 17.922 1 94.88 134 SER A O 1
ATOM 1023 N N . ASP A 1 135 ? 5.113 -5.086 15.82 1 96.75 135 ASP A N 1
ATOM 1024 C CA . ASP A 1 135 ? 6.383 -4.594 15.289 1 96.75 135 ASP A CA 1
ATOM 1025 C C . ASP A 1 135 ? 6.273 -3.127 14.883 1 96.75 135 ASP A C 1
ATOM 1027 O O . ASP A 1 135 ? 7.066 -2.641 14.078 1 96.75 135 ASP A O 1
ATOM 1031 N N . GLY A 1 136 ? 5.312 -2.412 15.43 1 97.31 136 GLY A N 1
ATOM 1032 C CA . GLY A 1 136 ? 4.98 -1.075 14.961 1 97.31 136 GLY A CA 1
ATOM 1033 C C . GLY A 1 136 ? 6.164 -0.123 14.992 1 97.31 136 GLY A C 1
ATOM 1034 O O . GLY A 1 136 ? 6.469 0.528 13.992 1 97.31 136 GLY A O 1
ATOM 1035 N N . LEU A 1 137 ? 6.902 -0.007 16.156 1 98.31 137 LEU A N 1
ATOM 1036 C CA . LEU A 1 137 ? 8.055 0.882 16.297 1 98.31 137 LEU A CA 1
ATOM 1037 C C . LEU A 1 137 ? 9.148 0.505 15.297 1 98.31 137 LEU A C 1
ATOM 1039 O O . LEU A 1 137 ? 9.656 1.363 14.57 1 98.31 137 LEU A O 1
ATOM 1043 N N . ALA A 1 138 ? 9.438 -0.776 15.211 1 98.5 138 ALA A N 1
ATOM 1044 C CA . ALA A 1 138 ? 10.484 -1.26 14.32 1 98.5 138 ALA A CA 1
ATOM 1045 C C . ALA A 1 138 ? 10.117 -1.023 12.859 1 98.5 138 ALA A C 1
ATOM 1047 O O . ALA A 1 138 ? 10.984 -0.717 12.031 1 98.5 138 ALA A O 1
ATOM 1048 N N . ARG A 1 139 ? 8.906 -1.213 12.57 1 97.75 139 ARG A N 1
ATOM 1049 C CA . ARG A 1 139 ? 8.438 -1.011 11.203 1 97.75 139 ARG A CA 1
ATOM 1050 C C . ARG A 1 139 ? 8.555 0.454 10.789 1 97.75 139 ARG A C 1
ATOM 1052 O O . ARG A 1 139 ? 9.016 0.764 9.695 1 97.75 139 ARG A O 1
ATOM 1059 N N . ILE A 1 140 ? 8.086 1.362 11.656 1 97.88 140 ILE A N 1
ATOM 1060 C CA . ILE A 1 140 ? 8.188 2.791 11.375 1 97.88 140 ILE A CA 1
ATOM 1061 C C . ILE A 1 140 ? 9.656 3.184 11.227 1 97.88 140 ILE A C 1
ATOM 1063 O O . ILE A 1 140 ? 10.016 3.945 10.32 1 97.88 140 ILE A O 1
ATOM 1067 N N . TRP A 1 141 ? 10.523 2.658 12.062 1 98.44 141 TRP A N 1
ATOM 1068 C CA . TRP A 1 141 ? 11.953 2.908 11.977 1 98.44 141 TRP A CA 1
ATOM 1069 C C . TRP A 1 141 ? 12.516 2.395 10.648 1 98.44 141 TRP A C 1
ATOM 1071 O O . TRP A 1 141 ? 13.258 3.104 9.969 1 98.44 141 TRP A O 1
ATOM 1081 N N . ALA A 1 142 ? 12.148 1.151 10.273 1 98.12 142 ALA A N 1
ATOM 1082 C CA . ALA A 1 142 ? 12.641 0.56 9.031 1 98.12 142 ALA A CA 1
ATOM 1083 C C . ALA A 1 142 ? 12.219 1.396 7.828 1 98.12 142 ALA A C 1
ATOM 1085 O O . ALA A 1 142 ? 13.008 1.605 6.902 1 98.12 142 ALA A O 1
ATOM 1086 N N . ARG A 1 143 ? 11.055 1.86 7.816 1 97.25 143 ARG A N 1
ATOM 1087 C CA . ARG A 1 143 ? 10.578 2.723 6.738 1 97.25 143 ARG A CA 1
ATOM 1088 C C . ARG A 1 143 ? 11.352 4.035 6.707 1 97.25 143 ARG A C 1
ATOM 1090 O O . ARG A 1 143 ? 11.648 4.566 5.633 1 97.25 143 ARG A O 1
ATOM 1097 N N . ALA A 1 144 ? 11.664 4.566 7.887 1 97.25 144 ALA A N 1
ATOM 1098 C CA . ALA A 1 144 ? 12.461 5.789 7.965 1 97.25 144 ALA A CA 1
ATOM 1099 C C . ALA A 1 144 ? 13.852 5.582 7.359 1 97.25 144 ALA A C 1
ATOM 1101 O O . ALA A 1 144 ? 14.414 6.5 6.758 1 97.25 144 ALA A O 1
ATOM 1102 N N . GLN A 1 145 ? 14.375 4.348 7.5 1 97.75 145 GLN A N 1
ATOM 1103 C CA . GLN A 1 145 ? 15.664 4.043 6.879 1 97.75 145 GLN A CA 1
ATOM 1104 C C . GLN A 1 145 ? 15.562 4.113 5.355 1 97.75 145 GLN A C 1
ATOM 1106 O O . GLN A 1 145 ? 16.469 4.637 4.695 1 97.75 145 GLN A O 1
ATOM 1111 N N . ILE A 1 146 ? 14.5 3.629 4.848 1 97.06 146 ILE A N 1
ATOM 1112 C CA . ILE A 1 146 ? 14.289 3.666 3.404 1 97.06 146 ILE A CA 1
ATOM 1113 C C . ILE A 1 146 ? 14.109 5.109 2.945 1 97.06 146 ILE A C 1
ATOM 1115 O O . ILE A 1 146 ? 14.758 5.551 1.992 1 97.06 146 ILE A O 1
ATOM 1119 N N . THR A 1 147 ? 13.32 5.844 3.662 1 96.25 147 THR A N 1
ATOM 1120 C CA . THR A 1 147 ? 13.062 7.234 3.311 1 96.25 147 THR A CA 1
ATOM 1121 C C . THR A 1 147 ? 14.344 8.055 3.389 1 96.25 147 THR A C 1
ATOM 1123 O O . THR A 1 147 ? 14.594 8.914 2.537 1 96.25 147 THR A O 1
ATOM 1126 N N . GLY A 1 148 ? 15.109 7.824 4.422 1 96.75 148 GLY A N 1
ATOM 1127 C CA . GLY A 1 148 ? 16.391 8.5 4.543 1 96.75 148 GLY A CA 1
ATOM 1128 C C . GLY A 1 148 ? 17.328 8.219 3.381 1 96.75 148 GLY A C 1
ATOM 1129 O O . GLY A 1 148 ? 17.984 9.125 2.877 1 96.75 148 GLY A O 1
ATOM 1130 N N . ALA A 1 149 ? 17.344 6.965 2.93 1 96.75 149 ALA A N 1
ATOM 1131 C CA . ALA A 1 149 ? 18.188 6.59 1.79 1 96.75 149 ALA A CA 1
ATOM 1132 C C . ALA A 1 149 ? 17.703 7.262 0.51 1 96.75 149 ALA A C 1
ATOM 1134 O O . ALA A 1 149 ? 18.5 7.746 -0.287 1 96.75 149 ALA A O 1
ATOM 1135 N N . LEU A 1 150 ? 16.453 7.281 0.334 1 96.88 150 LEU A N 1
ATOM 1136 C CA . LEU A 1 150 ? 15.875 7.934 -0.837 1 96.88 150 LEU A CA 1
ATOM 1137 C C . LEU A 1 150 ? 16.141 9.438 -0.805 1 96.88 150 LEU A C 1
ATOM 1139 O O . LEU A 1 150 ? 16.469 10.031 -1.83 1 96.88 150 LEU A O 1
ATOM 1143 N N . ALA A 1 151 ? 15.961 10.016 0.367 1 97.12 151 ALA A N 1
ATOM 1144 C CA . ALA A 1 151 ? 16.281 11.43 0.528 1 97.12 151 ALA A CA 1
ATOM 1145 C C . ALA A 1 151 ? 17.734 11.711 0.177 1 97.12 151 ALA A C 1
ATOM 1147 O O . ALA A 1 151 ? 18.047 12.695 -0.493 1 97.12 151 ALA A O 1
ATOM 1148 N N . THR A 1 152 ? 18.594 10.867 0.602 1 96.69 152 THR A N 1
ATOM 1149 C CA . THR A 1 152 ? 20.016 11.008 0.302 1 96.69 152 THR A CA 1
ATOM 1150 C C . THR A 1 152 ? 20.266 10.969 -1.205 1 96.69 152 THR A C 1
ATOM 1152 O O . THR A 1 152 ? 21.016 11.789 -1.739 1 96.69 152 THR A O 1
ATOM 1155 N N . GLN A 1 153 ? 19.594 10.094 -1.864 1 95.62 153 GLN A N 1
ATOM 1156 C CA . GLN A 1 153 ? 19.734 9.93 -3.307 1 95.62 153 GLN A CA 1
ATOM 1157 C C . GLN A 1 153 ? 19.219 11.156 -4.055 1 95.62 153 GLN A C 1
ATOM 1159 O O . GLN A 1 153 ? 19.703 11.484 -5.137 1 95.62 153 GLN A O 1
ATOM 1164 N N . HIS A 1 154 ? 18.297 11.867 -3.447 1 95.75 154 HIS A N 1
ATOM 1165 C CA . HIS A 1 154 ? 17.656 12.984 -4.121 1 95.75 154 HIS A CA 1
ATOM 1166 C C . HIS A 1 154 ? 18.156 14.32 -3.586 1 95.75 154 HIS A C 1
ATOM 1168 O O . HIS A 1 154 ? 17.562 15.367 -3.842 1 95.75 154 HIS A O 1
ATOM 1174 N N . ASN A 1 155 ? 19.188 14.297 -2.832 1 95.62 155 ASN A N 1
ATOM 1175 C CA . ASN A 1 155 ? 19.766 15.492 -2.227 1 95.62 155 ASN A CA 1
ATOM 1176 C C . ASN A 1 155 ? 20.891 16.062 -3.094 1 95.62 155 ASN A C 1
ATOM 1178 O O . ASN A 1 155 ? 22 16.312 -2.611 1 95.62 155 ASN A O 1
ATOM 1182 N N . GLN A 1 156 ? 20.547 16.328 -4.328 1 91.38 156 GLN A N 1
ATOM 1183 C CA . GLN A 1 156 ? 21.531 16.859 -5.254 1 91.38 156 GLN A CA 1
ATOM 1184 C C . GLN A 1 156 ? 22.109 18.188 -4.742 1 91.38 156 GLN A C 1
ATOM 1186 O O . GLN A 1 156 ? 21.359 19.078 -4.344 1 91.38 156 GLN A O 1
ATOM 1191 N N . ASN A 1 157 ? 23.453 18.297 -4.73 1 90.12 157 ASN A N 1
ATOM 1192 C CA . ASN A 1 157 ? 24.188 19.484 -4.301 1 90.12 157 ASN A CA 1
ATOM 1193 C C . ASN A 1 157 ? 23.828 19.875 -2.873 1 90.12 157 ASN A C 1
ATOM 1195 O O . ASN A 1 157 ? 23.797 21.062 -2.539 1 90.12 157 ASN A O 1
ATOM 1199 N N . ASN A 1 158 ? 23.297 18.906 -2.07 1 92.44 158 ASN A N 1
ATOM 1200 C CA . ASN A 1 158 ? 22.953 19.109 -0.668 1 92.44 158 ASN A CA 1
ATOM 1201 C C . ASN A 1 158 ? 21.891 20.188 -0.506 1 92.44 158 ASN A C 1
ATOM 1203 O O . ASN A 1 158 ? 21.984 21.031 0.38 1 92.44 158 ASN A O 1
ATOM 1207 N N . ILE A 1 159 ? 20.953 20.141 -1.372 1 94.56 159 ILE A N 1
ATOM 1208 C CA . ILE A 1 159 ? 19.938 21.188 -1.425 1 94.56 159 ILE A CA 1
ATOM 1209 C C . ILE A 1 159 ? 19.125 21.172 -0.135 1 94.56 159 ILE A C 1
ATOM 1211 O O . ILE A 1 159 ? 18.625 22.219 0.297 1 94.56 159 ILE A O 1
ATOM 1215 N N . PHE A 1 160 ? 18.984 20.047 0.55 1 95.56 160 PHE A N 1
ATOM 1216 C CA . PHE A 1 160 ? 18.125 19.953 1.731 1 95.56 160 PHE A CA 1
ATOM 1217 C C . PHE A 1 160 ? 18.688 20.781 2.875 1 95.56 160 PHE A C 1
ATOM 1219 O O . PHE A 1 160 ? 17.953 21.234 3.754 1 95.56 160 PHE A O 1
ATOM 1226 N N . GLU A 1 161 ? 19.969 21.062 2.84 1 95 161 GLU A N 1
ATOM 1227 C CA . GLU A 1 161 ? 20.594 21.859 3.879 1 95 161 GLU A CA 1
ATOM 1228 C C . GLU A 1 161 ? 20.016 23.281 3.91 1 95 161 GLU A C 1
ATOM 1230 O O . GLU A 1 161 ? 20.094 23.969 4.93 1 95 161 GLU A O 1
ATOM 1235 N N . HIS A 1 162 ? 19.406 23.641 2.818 1 95.56 162 HIS A N 1
ATOM 1236 C CA . HIS A 1 162 ? 18.938 25.016 2.695 1 95.56 162 HIS A CA 1
ATOM 1237 C C . HIS A 1 162 ? 17.438 25.094 2.951 1 95.56 162 HIS A C 1
ATOM 1239 O O . HIS A 1 162 ? 16.844 26.188 2.881 1 95.56 162 HIS A O 1
ATOM 1245 N N . PHE A 1 163 ? 16.812 23.969 3.168 1 96.62 163 PHE A N 1
ATOM 1246 C CA . PHE A 1 163 ? 15.398 23.938 3.555 1 96.62 163 PHE A CA 1
ATOM 1247 C C . PHE A 1 163 ? 15.258 23.922 5.074 1 96.62 163 PHE A C 1
ATOM 1249 O O . PHE A 1 163 ? 15 22.875 5.672 1 96.62 163 PHE A O 1
ATOM 1256 N N . ASN A 1 164 ? 15.453 25.078 5.652 1 97.06 164 ASN A N 1
ATOM 1257 C CA . ASN A 1 164 ? 15.398 25.203 7.102 1 97.06 164 ASN A CA 1
ATOM 1258 C C . ASN A 1 164 ? 14.688 26.484 7.527 1 97.06 164 ASN A C 1
ATOM 1260 O O . ASN A 1 164 ? 14.414 27.344 6.695 1 97.06 164 ASN A O 1
ATOM 1264 N N . THR A 1 165 ? 14.422 26.562 8.789 1 98.38 165 THR A N 1
ATOM 1265 C CA . THR A 1 165 ? 13.602 27.641 9.336 1 98.38 165 THR A CA 1
ATOM 1266 C C . THR A 1 165 ? 14.328 28.969 9.25 1 98.38 165 THR A C 1
ATOM 1268 O O . THR A 1 165 ? 13.711 30 8.977 1 98.38 165 THR A O 1
ATOM 1271 N N . GLU A 1 166 ? 15.617 29.062 9.445 1 98.5 166 GLU A N 1
ATOM 1272 C CA . GLU A 1 166 ? 16.359 30.312 9.336 1 98.5 166 GLU A CA 1
ATOM 1273 C C . GLU A 1 166 ? 16.266 30.891 7.922 1 98.5 166 GLU A C 1
ATOM 1275 O O . GLU A 1 166 ? 15.992 32.062 7.738 1 98.5 166 GLU A O 1
ATOM 1280 N N . SER A 1 167 ? 16.578 30 6.953 1 98.25 167 SER A N 1
ATOM 1281 C CA . SER A 1 167 ? 16.5 30.438 5.566 1 98.25 167 SER A CA 1
ATOM 1282 C C . SER A 1 167 ? 15.102 30.922 5.211 1 98.25 167 SER A C 1
ATOM 1284 O O . SER A 1 167 ? 14.945 31.922 4.492 1 98.25 167 SER A O 1
ATOM 1286 N N . THR A 1 168 ? 14.109 30.234 5.684 1 98.69 168 THR A N 1
ATOM 1287 C CA . THR A 1 168 ? 12.734 30.641 5.434 1 98.69 168 THR A CA 1
ATOM 1288 C C . THR A 1 168 ? 12.453 32 6.086 1 98.69 168 THR A C 1
ATOM 1290 O O . THR A 1 168 ? 11.75 32.844 5.512 1 98.69 168 THR A O 1
ATOM 1293 N N . ALA A 1 169 ? 12.93 32.219 7.305 1 98.81 169 ALA A N 1
ATOM 1294 C CA . ALA A 1 169 ? 12.789 33.531 7.957 1 98.81 169 ALA A CA 1
ATOM 1295 C C . ALA A 1 169 ? 13.43 34.625 7.129 1 98.81 169 ALA A C 1
ATOM 1297 O O . ALA A 1 169 ? 12.883 35.719 7.027 1 98.81 169 ALA A O 1
ATOM 1298 N N . ARG A 1 170 ? 14.539 34.375 6.551 1 98.75 170 ARG A N 1
ATOM 1299 C CA . ARG A 1 170 ? 15.203 35.344 5.688 1 98.75 170 ARG A CA 1
ATOM 1300 C C . ARG A 1 170 ? 14.414 35.562 4.402 1 98.75 170 ARG A C 1
ATOM 1302 O O . ARG A 1 170 ? 14.398 36.656 3.855 1 98.75 170 ARG A O 1
ATOM 1309 N N . ASP A 1 171 ? 13.797 34.469 3.865 1 98.88 171 ASP A N 1
ATOM 1310 C CA . ASP A 1 171 ? 12.875 34.625 2.75 1 98.88 171 ASP A CA 1
ATOM 1311 C C . ASP A 1 171 ? 11.75 35.594 3.113 1 98.88 171 ASP A C 1
ATOM 1313 O O . ASP A 1 171 ? 11.352 36.438 2.295 1 98.88 171 ASP A O 1
ATOM 1317 N N . MET A 1 172 ? 11.211 35.469 4.348 1 98.88 172 MET A N 1
ATOM 1318 C CA . MET A 1 172 ? 10.156 36.375 4.816 1 98.88 172 MET A CA 1
ATOM 1319 C C . MET A 1 172 ? 10.641 37.812 4.809 1 98.88 172 MET A C 1
ATOM 1321 O O . MET A 1 172 ? 9.914 38.719 4.402 1 98.88 172 MET A O 1
ATOM 1325 N N . LEU A 1 173 ? 11.844 38.031 5.25 1 98.75 173 LEU A N 1
ATOM 1326 C CA . LEU A 1 173 ? 12.406 39.375 5.23 1 98.75 173 LEU A CA 1
ATOM 1327 C C . LEU A 1 173 ? 12.5 39.906 3.801 1 98.75 173 LEU A C 1
ATOM 1329 O O . LEU A 1 173 ? 12.188 41.062 3.547 1 98.75 173 LEU A O 1
ATOM 1333 N N . ARG A 1 174 ? 12.922 39.062 2.891 1 98.69 174 ARG A N 1
ATOM 1334 C CA . ARG A 1 174 ? 13.008 39.469 1.49 1 98.69 174 ARG A CA 1
ATOM 1335 C C . ARG A 1 174 ? 11.633 39.812 0.93 1 98.69 174 ARG A C 1
ATOM 1337 O O . ARG A 1 174 ? 11.508 40.719 0.106 1 98.69 174 ARG A O 1
ATOM 1344 N N . ILE A 1 175 ? 10.617 39.062 1.311 1 98.81 175 ILE A N 1
ATOM 1345 C CA . ILE A 1 175 ? 9.25 39.344 0.883 1 98.81 175 ILE A CA 1
ATOM 1346 C C . ILE A 1 175 ? 8.844 40.75 1.384 1 98.81 175 ILE A C 1
ATOM 1348 O O . ILE A 1 175 ? 8.266 41.531 0.637 1 98.81 175 ILE A O 1
ATOM 1352 N N . VAL A 1 176 ? 9.148 41.094 2.625 1 98.5 176 VAL A N 1
ATOM 1353 C CA . VAL A 1 176 ? 8.852 42.375 3.229 1 98.5 176 VAL A CA 1
ATOM 1354 C C . VAL A 1 176 ? 9.57 43.5 2.453 1 98.5 176 VAL A C 1
ATOM 1356 O O . VAL A 1 176 ? 8.953 44.5 2.076 1 98.5 176 VAL A O 1
ATOM 1359 N N . GLU A 1 177 ? 10.836 43.25 2.168 1 98.44 177 GLU A N 1
ATOM 1360 C CA . GLU A 1 177 ? 11.648 44.25 1.46 1 98.44 177 GLU A CA 1
ATOM 1361 C C . GLU A 1 177 ? 11.156 44.438 0.03 1 98.44 177 GLU A C 1
ATOM 1363 O O . GLU A 1 177 ? 11.172 45.562 -0.491 1 98.44 177 GLU A O 1
ATOM 1368 N N . ALA A 1 178 ? 10.734 43.375 -0.548 1 98.31 178 ALA A N 1
ATOM 1369 C CA . ALA A 1 178 ? 10.227 43.469 -1.914 1 98.31 178 ALA A CA 1
ATOM 1370 C C . ALA A 1 178 ? 8.922 44.25 -1.964 1 98.31 178 ALA A C 1
ATOM 1372 O O . ALA A 1 178 ? 8.539 44.781 -3.02 1 98.31 178 ALA A O 1
ATOM 1373 N N . HIS A 1 179 ? 8.211 44.375 -0.864 1 97.56 179 HIS A N 1
ATOM 1374 C CA . HIS A 1 179 ? 7.027 45.219 -0.75 1 97.56 179 HIS A CA 1
ATOM 1375 C C . HIS A 1 179 ? 7.414 46.656 -0.49 1 97.56 179 HIS A C 1
ATOM 1377 O O . HIS A 1 179 ? 6.547 47.531 -0.427 1 97.56 179 HIS A O 1
ATOM 1383 N N . GLY A 1 180 ? 8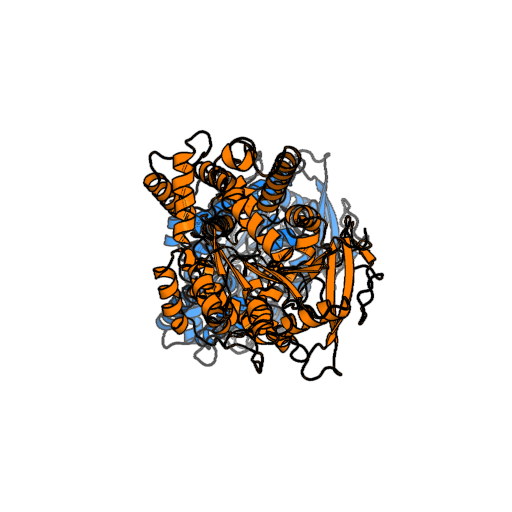.688 46.906 -0.343 1 97.06 180 GLY A N 1
ATOM 1384 C CA . GLY A 1 180 ? 9.164 48.25 -0.035 1 97.06 180 GLY A CA 1
ATOM 1385 C C . GLY A 1 180 ? 9.008 48.625 1.428 1 97.06 180 GLY A C 1
ATOM 1386 O O . GLY A 1 180 ? 8.961 49.812 1.773 1 97.06 180 GLY A O 1
ATOM 1387 N N . LEU A 1 181 ? 8.859 47.656 2.24 1 97.94 181 LEU A N 1
ATOM 1388 C CA . LEU A 1 181 ? 8.617 47.906 3.66 1 97.94 181 LEU A CA 1
ATOM 1389 C C . LEU A 1 181 ? 9.844 47.5 4.492 1 97.94 181 LEU A C 1
ATOM 1391 O O . LEU A 1 181 ? 10.664 46.688 4.059 1 97.94 181 LEU A O 1
ATOM 1395 N N . LYS A 1 182 ? 9.898 48.062 5.699 1 97.81 182 LYS A N 1
ATOM 1396 C CA . LYS A 1 182 ? 11.008 47.781 6.602 1 97.81 182 LYS A CA 1
ATOM 1397 C C . LYS A 1 182 ? 10.641 46.688 7.605 1 97.81 182 LYS A C 1
ATOM 1399 O O . LYS A 1 182 ? 11.477 45.844 7.941 1 97.81 182 LYS A O 1
ATOM 1404 N N . ASN A 1 183 ? 9.43 46.781 8.148 1 98.5 183 ASN A N 1
ATOM 1405 C CA . ASN A 1 183 ? 9.016 45.906 9.25 1 98.5 183 ASN A CA 1
ATOM 1406 C C . ASN A 1 183 ? 7.93 44.938 8.812 1 98.5 183 ASN A C 1
ATOM 1408 O O . ASN A 1 183 ? 7.137 45.25 7.914 1 98.5 183 ASN A O 1
ATOM 1412 N N . ILE A 1 184 ? 7.887 43.781 9.523 1 98.75 184 ILE A N 1
ATOM 1413 C CA . ILE A 1 184 ? 6.98 42.719 9.133 1 98.75 184 ILE A CA 1
ATOM 1414 C C . ILE A 1 184 ? 5.703 42.781 9.969 1 98.75 184 ILE A C 1
ATOM 1416 O O . ILE A 1 184 ? 5.734 43.219 11.133 1 98.75 184 ILE A O 1
ATOM 1420 N N . GLN A 1 185 ? 4.59 42.562 9.359 1 98.81 185 GLN A N 1
ATOM 1421 C CA . GLN A 1 185 ? 3.355 42.094 9.992 1 98.81 185 GLN A CA 1
ATOM 1422 C C . GLN A 1 185 ? 3.088 40.625 9.695 1 98.81 185 GLN A C 1
ATOM 1424 O O . GLN A 1 185 ? 3.059 40.219 8.531 1 98.81 185 GLN A O 1
ATOM 1429 N N . TYR A 1 186 ? 2.945 39.844 10.773 1 98.88 186 TYR A N 1
ATOM 1430 C CA . TYR A 1 186 ? 2.977 38.406 10.586 1 98.88 186 TYR A CA 1
ATOM 1431 C C . TYR A 1 186 ? 1.998 37.719 11.523 1 98.88 186 TYR A C 1
ATOM 1433 O O . TYR A 1 186 ? 1.884 38.062 12.695 1 98.88 186 TYR A O 1
ATOM 1441 N N . TRP A 1 187 ? 1.222 36.812 11 1 98.88 187 TRP A N 1
ATOM 1442 C CA . TRP A 1 187 ? 0.399 35.875 11.758 1 98.88 187 TRP A CA 1
ATOM 1443 C C . TRP A 1 187 ? 0.769 34.438 11.43 1 98.88 187 TRP A C 1
ATOM 1445 O O . TRP A 1 187 ? 0.414 33.938 10.359 1 98.88 187 TRP A O 1
ATOM 1455 N N . GLY A 1 188 ? 1.476 33.781 12.328 1 98.69 188 GLY A N 1
ATOM 1456 C CA . GLY A 1 188 ? 1.938 32.406 12.109 1 98.69 188 GLY A CA 1
ATOM 1457 C C . GLY A 1 188 ? 1.204 31.391 12.961 1 98.69 188 GLY A C 1
ATOM 1458 O O . GLY A 1 188 ? 0.981 31.609 14.156 1 98.69 188 GLY A O 1
ATOM 1459 N N . PHE A 1 189 ? 0.841 30.266 12.328 1 98.44 189 PHE A N 1
ATOM 1460 C CA . PHE A 1 189 ? 0.14 29.188 13.023 1 98.44 189 PHE A CA 1
ATOM 1461 C C . PHE A 1 189 ? 1.054 27.984 13.219 1 98.44 189 PHE A C 1
ATOM 1463 O O . PHE A 1 189 ? 1.803 27.609 12.312 1 98.44 189 PHE A O 1
ATOM 1470 N N . SER A 1 190 ? 0.973 27.375 14.438 1 98.44 190 SER A N 1
ATOM 1471 C CA . SER A 1 190 ? 1.696 26.125 14.672 1 98.44 190 SER A CA 1
ATOM 1472 C C . SER A 1 190 ? 3.178 26.281 14.344 1 98.44 190 SER A C 1
ATOM 1474 O O . SER A 1 190 ? 3.848 27.172 14.875 1 98.44 190 SER A O 1
ATOM 1476 N N . TYR A 1 191 ? 3.736 25.484 13.484 1 98.25 191 TYR A N 1
ATOM 1477 C CA . TYR A 1 191 ? 5.121 25.656 13.055 1 98.25 191 TYR A CA 1
ATOM 1478 C C . TYR A 1 191 ? 5.41 27.109 12.68 1 98.25 191 TYR A C 1
ATOM 1480 O O . TYR A 1 191 ? 6.531 27.578 12.859 1 98.25 191 TYR A O 1
ATOM 1488 N N . GLY A 1 192 ? 4.445 27.797 12.227 1 98.69 192 GLY A N 1
ATOM 1489 C CA . GLY A 1 192 ? 4.602 29.219 11.938 1 98.69 192 GLY A CA 1
ATOM 1490 C C . GLY A 1 192 ? 5.07 30.031 13.133 1 98.69 192 GLY A C 1
ATOM 1491 O O . GLY A 1 192 ? 5.645 31.109 12.977 1 98.69 192 GLY A O 1
ATOM 1492 N N . THR A 1 193 ? 4.824 29.531 14.312 1 98.88 193 THR A N 1
ATOM 1493 C CA . THR A 1 193 ? 5.293 30.219 15.508 1 98.88 193 THR A CA 1
ATOM 1494 C C . THR A 1 193 ? 6.789 30.016 15.711 1 98.88 193 THR A C 1
ATOM 1496 O O . THR A 1 193 ? 7.477 30.875 16.266 1 98.88 193 THR A O 1
ATOM 1499 N N . VAL A 1 194 ? 7.285 28.828 15.258 1 98.75 194 VAL A N 1
ATOM 1500 C CA . VAL A 1 194 ? 8.727 28.625 15.25 1 98.75 194 VAL A CA 1
ATOM 1501 C C . VAL A 1 194 ? 9.391 29.594 14.273 1 98.75 194 VAL A C 1
ATOM 1503 O O . VAL A 1 194 ? 10.414 30.203 14.586 1 98.75 194 VAL A O 1
ATOM 1506 N N . LEU A 1 195 ? 8.75 29.703 13.156 1 98.56 195 LEU A N 1
ATOM 1507 C CA . LEU A 1 195 ? 9.234 30.625 12.133 1 98.56 195 LEU A CA 1
ATOM 1508 C C . LEU A 1 195 ? 9.211 32.062 12.641 1 98.56 195 LEU A C 1
ATOM 1510 O O . LEU A 1 195 ? 10.195 32.781 12.492 1 98.56 195 LEU A O 1
ATOM 1514 N N . GLY A 1 196 ? 8.117 32.469 13.234 1 98.81 196 GLY A N 1
ATOM 1515 C CA . GLY A 1 196 ? 8 33.812 13.789 1 98.81 196 GLY A CA 1
ATOM 1516 C C . GLY A 1 196 ? 9 34.094 14.898 1 98.81 196 GLY A C 1
ATOM 1517 O O . GLY A 1 196 ? 9.617 35.156 14.93 1 98.81 196 GLY A O 1
ATOM 1518 N N . ALA A 1 197 ? 9.148 33.156 15.812 1 98.88 197 ALA A N 1
ATOM 1519 C CA . ALA A 1 197 ? 10.109 33.312 16.906 1 98.88 197 ALA A CA 1
ATOM 1520 C C . ALA A 1 197 ? 11.539 33.406 16.359 1 98.88 197 ALA A C 1
ATOM 1522 O O . ALA A 1 197 ? 12.359 34.156 16.891 1 98.88 197 ALA A O 1
ATOM 1523 N N . THR A 1 198 ? 11.812 32.594 15.367 1 98.81 198 THR A N 1
ATOM 1524 C CA . THR A 1 198 ? 13.117 32.656 14.719 1 98.81 198 THR A CA 1
ATOM 1525 C C . THR A 1 198 ? 13.344 34 14.078 1 98.81 198 THR A C 1
ATOM 1527 O O . THR A 1 198 ? 14.391 34.625 14.281 1 98.81 198 THR A O 1
ATOM 1530 N N . PHE A 1 199 ? 12.375 34.469 13.336 1 98.81 199 PHE A N 1
ATOM 1531 C CA . PHE A 1 199 ? 12.461 35.781 12.711 1 98.81 199 PHE A CA 1
ATOM 1532 C C . PHE A 1 199 ? 12.711 36.875 13.75 1 98.81 199 PHE A C 1
ATOM 1534 O O . PHE A 1 199 ? 13.602 37.688 13.586 1 98.81 199 PHE A O 1
ATOM 1541 N N . ALA A 1 200 ? 11.953 36.875 14.844 1 98.81 200 ALA A N 1
ATOM 1542 C CA . ALA A 1 200 ? 12.031 37.875 15.891 1 98.81 200 ALA A CA 1
ATOM 1543 C C . ALA A 1 200 ? 13.391 37.875 16.578 1 98.81 200 ALA A C 1
ATOM 1545 O O . ALA A 1 200 ? 13.891 38.906 17.016 1 98.81 200 ALA A O 1
ATOM 1546 N N . SER A 1 201 ? 13.945 36.719 16.688 1 98.75 201 SER A N 1
ATOM 1547 C CA . SER A 1 201 ? 15.266 36.594 17.312 1 98.75 201 SER A CA 1
ATOM 1548 C C . SER A 1 201 ? 16.359 37.094 16.375 1 98.75 201 SER A C 1
ATOM 1550 O O . SER A 1 201 ? 17.328 37.719 16.828 1 98.75 201 SER A O 1
ATOM 1552 N N . LEU A 1 202 ? 16.234 36.844 15.078 1 98.44 202 LEU A N 1
ATOM 1553 C CA . LEU A 1 202 ? 17.234 37.219 14.094 1 98.44 202 LEU A CA 1
ATOM 1554 C C . LEU A 1 202 ? 17.125 38.719 13.766 1 98.44 202 LEU A C 1
ATOM 1556 O O . LEU A 1 202 ? 18.141 39.375 13.516 1 98.44 202 LEU A O 1
ATOM 1560 N N . PHE A 1 203 ? 15.883 39.188 13.719 1 98.5 203 PHE A N 1
ATOM 1561 C CA . PHE A 1 203 ? 15.633 40.562 13.258 1 98.5 203 PHE A CA 1
ATOM 1562 C C . PHE A 1 203 ? 14.688 41.281 14.211 1 98.5 203 PHE A C 1
ATOM 1564 O O . PHE A 1 203 ? 13.625 41.75 13.805 1 98.5 203 PHE A O 1
ATOM 1571 N N . PRO A 1 204 ? 15.07 41.531 15.438 1 98.31 204 PRO A N 1
ATOM 1572 C CA . PRO A 1 204 ? 14.164 42.094 16.438 1 98.31 204 PRO A CA 1
ATOM 1573 C C . PRO A 1 204 ? 13.727 43.531 16.078 1 98.31 204 PRO A C 1
ATOM 1575 O O . PRO A 1 204 ? 12.672 43.969 16.531 1 98.31 204 PRO A O 1
ATOM 1578 N N . ASP A 1 205 ? 14.469 44.219 15.227 1 98.25 205 ASP A N 1
ATOM 1579 C CA . ASP A 1 205 ? 14.18 45.594 14.883 1 98.25 205 ASP A CA 1
ATOM 1580 C C . ASP A 1 205 ? 13.297 45.688 13.641 1 98.25 205 ASP A C 1
ATOM 1582 O O . ASP A 1 205 ? 12.961 46.781 13.188 1 98.25 205 ASP A O 1
ATOM 1586 N N . ARG A 1 206 ? 12.914 44.562 13.148 1 98.62 206 ARG A N 1
ATOM 1587 C CA . ARG A 1 206 ? 12.148 44.531 11.906 1 98.62 206 ARG A CA 1
ATOM 1588 C C . ARG A 1 206 ? 10.711 44.094 12.156 1 98.62 206 ARG A C 1
ATOM 1590 O O . ARG A 1 206 ? 10.07 43.531 11.258 1 98.62 206 ARG A O 1
ATOM 1597 N N . ILE A 1 207 ? 10.195 44.312 13.391 1 98.44 207 ILE A N 1
ATOM 1598 C CA . ILE A 1 207 ? 8.867 43.844 13.758 1 98.44 207 ILE A CA 1
ATOM 1599 C C . ILE A 1 207 ? 7.906 45 13.867 1 98.44 207 ILE A C 1
ATOM 1601 O O . ILE A 1 207 ? 8.133 45.938 14.656 1 98.44 207 ILE A O 1
ATOM 1605 N N . ASP A 1 208 ? 6.879 45.031 13.055 1 98.19 208 ASP A N 1
ATOM 1606 C CA . ASP A 1 208 ? 5.75 45.906 13.266 1 98.19 208 ASP A CA 1
ATOM 1607 C C . ASP A 1 208 ? 4.66 45.25 14.102 1 98.19 208 ASP A C 1
ATOM 1609 O O . ASP A 1 208 ? 4.27 45.75 15.148 1 98.19 208 ASP A O 1
ATOM 1613 N N . ARG A 1 209 ? 4.168 44.125 13.648 1 98.62 209 ARG A N 1
ATOM 1614 C CA . ARG A 1 209 ? 3.217 43.281 14.344 1 98.62 209 ARG A CA 1
ATOM 1615 C C . ARG A 1 209 ? 3.568 41.812 14.156 1 98.62 209 ARG A C 1
ATOM 1617 O O . ARG A 1 209 ? 3.945 41.375 13.062 1 98.62 209 ARG A O 1
ATOM 1624 N N . LEU A 1 210 ? 3.463 41.062 15.25 1 98.81 210 LEU A N 1
ATOM 1625 C CA . LEU A 1 210 ? 3.775 39.625 15.211 1 98.81 210 LEU A CA 1
ATOM 1626 C C . LEU A 1 210 ? 2.824 38.844 16.094 1 98.81 210 LEU A C 1
ATOM 1628 O O . LEU A 1 210 ? 2.957 38.844 17.328 1 98.81 210 LEU A O 1
ATOM 1632 N N . VAL A 1 211 ? 1.914 38.125 15.477 1 98.88 211 VAL A N 1
ATOM 1633 C CA . VAL A 1 211 ? 1.001 37.219 16.188 1 98.88 211 VAL A CA 1
ATOM 1634 C C . VAL A 1 211 ? 1.452 35.781 15.992 1 98.88 211 VAL A C 1
ATOM 1636 O O . VAL A 1 211 ? 1.56 35.312 14.859 1 98.88 211 VAL A O 1
ATOM 1639 N N . LEU A 1 212 ? 1.732 35.094 17.031 1 98.94 212 LEU A N 1
ATOM 1640 C CA . LEU A 1 212 ? 2.139 33.719 17.031 1 98.94 212 LEU A CA 1
ATOM 1641 C C . LEU A 1 212 ? 1.104 32.844 17.734 1 98.94 212 LEU A C 1
ATOM 1643 O O . LEU A 1 212 ? 0.939 32.938 18.953 1 98.94 212 LEU A O 1
ATOM 1647 N N . ASP A 1 213 ? 0.401 32 16.969 1 98.81 213 ASP A N 1
ATOM 1648 C CA . ASP A 1 213 ? -0.852 31.359 17.344 1 98.81 213 ASP A CA 1
ATOM 1649 C C . ASP A 1 213 ? -0.712 29.828 17.281 1 98.81 213 ASP A C 1
ATOM 1651 O O . ASP A 1 213 ? -0.512 29.266 16.219 1 98.81 213 ASP A O 1
ATOM 1655 N N . GLY A 1 214 ? -0.982 29.156 18.5 1 98.75 214 GLY A N 1
ATOM 1656 C CA . GLY A 1 214 ? -0.613 27.75 18.594 1 98.75 214 GLY A CA 1
ATOM 1657 C C . GLY A 1 214 ? 0.886 27.547 18.688 1 98.75 214 GLY A C 1
ATOM 1658 O O . GLY A 1 214 ? 1.497 27.016 17.766 1 98.75 214 GLY A O 1
ATOM 1659 N N . VAL A 1 215 ? 1.402 27.828 19.844 1 98.88 215 VAL A N 1
ATOM 1660 C CA . VAL A 1 215 ? 2.828 28.109 19.969 1 98.88 215 VAL A CA 1
ATOM 1661 C C . VAL A 1 215 ? 3.592 26.828 20.266 1 98.88 215 VAL A C 1
ATOM 1663 O O . VAL A 1 215 ? 3.295 26.125 21.234 1 98.88 215 VAL A O 1
ATOM 1666 N N . VAL A 1 216 ? 4.543 26.547 19.422 1 98.69 216 VAL A N 1
ATOM 1667 C CA . VAL A 1 216 ? 5.453 25.422 19.578 1 98.69 216 VAL A CA 1
ATOM 1668 C C . VAL A 1 216 ? 6.617 25.797 20.484 1 98.69 216 VAL A C 1
ATOM 1670 O O . VAL A 1 216 ? 7.125 26.922 20.406 1 98.69 216 VAL A O 1
ATOM 1673 N N . ASP A 1 217 ? 6.98 24.938 21.406 1 98.56 217 ASP A N 1
ATOM 1674 C CA . ASP A 1 217 ? 8.266 25.094 22.094 1 98.56 217 ASP A CA 1
ATOM 1675 C C . ASP A 1 217 ? 9.43 24.938 21.125 1 98.56 217 ASP A C 1
ATOM 1677 O O . ASP A 1 217 ? 9.844 23.812 20.812 1 98.56 217 ASP A O 1
ATOM 1681 N N . ALA A 1 218 ? 9.992 26.047 20.703 1 98.62 218 ALA A N 1
ATOM 1682 C CA . ALA A 1 218 ? 10.969 26.047 19.625 1 98.62 218 ALA A CA 1
ATOM 1683 C C . ALA A 1 218 ? 12.227 25.281 20.016 1 98.62 218 ALA A C 1
ATOM 1685 O O . ALA A 1 218 ? 12.859 24.625 19.188 1 98.62 218 ALA A O 1
ATOM 1686 N N . GLU A 1 219 ? 12.625 25.359 21.266 1 98.12 219 GLU A N 1
ATOM 1687 C CA . GLU A 1 219 ? 13.805 24.625 21.719 1 98.12 219 GLU A CA 1
ATOM 1688 C C . GLU A 1 219 ? 13.586 23.125 21.625 1 98.12 219 GLU A C 1
ATOM 1690 O O . GLU A 1 219 ? 14.469 22.375 21.203 1 98.12 219 GLU A O 1
ATOM 1695 N N . ASN A 1 220 ? 12.422 22.688 22.094 1 98.25 220 ASN A N 1
ATOM 1696 C CA . ASN A 1 220 ? 12.055 21.281 21.984 1 98.25 220 ASN A CA 1
ATOM 1697 C C . ASN A 1 220 ? 11.984 20.828 20.531 1 98.25 220 ASN A C 1
ATOM 1699 O O . ASN A 1 220 ? 12.438 19.734 20.188 1 98.25 220 ASN A O 1
ATOM 1703 N N . TYR A 1 221 ? 11.477 21.688 19.672 1 98.06 221 TYR A N 1
ATOM 1704 C CA . TYR A 1 221 ? 11.391 21.453 18.25 1 98.06 221 TYR A CA 1
ATOM 1705 C C . TYR A 1 221 ? 12.773 21.266 17.641 1 98.06 221 TYR A C 1
ATOM 1707 O O . TYR A 1 221 ? 13.047 20.266 16.969 1 98.06 221 TYR A O 1
ATOM 1715 N N . PHE A 1 222 ? 13.688 22.156 17.906 1 98.19 222 PHE A N 1
ATOM 1716 C CA . PHE A 1 222 ? 15.008 22.125 17.281 1 98.19 222 PHE A CA 1
ATOM 1717 C C . PHE A 1 222 ? 15.859 21.016 17.875 1 98.19 222 PHE A C 1
ATOM 1719 O O . PHE A 1 222 ? 16.875 20.625 17.297 1 98.19 222 PHE A O 1
ATOM 1726 N N . ALA A 1 223 ? 15.445 20.484 19.016 1 97.75 223 ALA A N 1
ATOM 1727 C CA . ALA A 1 223 ? 16.125 19.328 19.594 1 97.75 223 ALA A CA 1
ATOM 1728 C C . ALA A 1 223 ? 15.586 18.031 19.016 1 97.75 223 ALA A C 1
ATOM 1730 O O . ALA A 1 223 ? 16.047 16.938 19.375 1 97.75 223 ALA A O 1
ATOM 1731 N N . THR A 1 224 ? 14.641 18.047 18.125 1 97.31 224 THR A N 1
ATOM 1732 C CA . THR A 1 224 ? 13.969 16.938 17.484 1 97.31 224 THR A CA 1
ATOM 1733 C C . THR A 1 224 ? 13.289 16.047 18.516 1 97.31 224 THR A C 1
ATOM 1735 O O . THR A 1 224 ? 13.25 14.82 18.359 1 97.31 224 THR A O 1
ATOM 1738 N N . LEU A 1 225 ? 12.805 16.562 19.562 1 97 225 LEU A N 1
ATOM 1739 C CA . LEU A 1 225 ? 12.211 15.773 20.625 1 97 225 LEU A CA 1
ATOM 1740 C C . LEU A 1 225 ? 10.711 15.617 20.422 1 97 225 LEU A C 1
ATOM 1742 O O . LEU A 1 225 ? 10.18 14.508 20.516 1 97 225 LEU A O 1
ATOM 1746 N N . TRP A 1 226 ? 10.062 16.75 20.172 1 96.69 226 TRP A N 1
ATOM 1747 C CA . TRP A 1 226 ? 8.609 16.75 20 1 96.69 226 TRP A CA 1
ATOM 1748 C C . TRP A 1 226 ? 7.922 16.188 21.234 1 96.69 226 TRP A C 1
ATOM 1750 O O . TRP A 1 226 ? 6.801 15.672 21.141 1 96.69 226 TRP A O 1
ATOM 1760 N N . SER A 1 227 ? 8.5 16.219 22.391 1 96.62 227 SER A N 1
ATOM 1761 C CA . SER A 1 227 ? 8.141 15.422 23.547 1 96.62 227 SER A CA 1
ATOM 1762 C C . SER A 1 227 ? 7.133 16.141 24.438 1 96.62 227 SER A C 1
ATOM 1764 O O . SER A 1 227 ? 6.52 15.531 25.312 1 96.62 227 SER A O 1
ATOM 1766 N N . ASN A 1 228 ? 6.926 17.406 24.25 1 97.06 228 ASN A N 1
ATOM 1767 C CA . ASN A 1 228 ? 6 18.109 25.141 1 97.06 228 ASN A CA 1
ATOM 1768 C C . ASN A 1 228 ? 4.805 18.672 24.359 1 97.06 228 ASN A C 1
ATOM 1770 O O . ASN A 1 228 ? 4.133 19.578 24.828 1 97.06 228 ASN A O 1
ATOM 1774 N N . ASN A 1 229 ? 4.598 18.125 23.188 1 98.12 229 ASN A N 1
ATOM 1775 C CA . ASN A 1 229 ? 3.498 18.578 22.344 1 98.12 229 ASN A CA 1
ATOM 1776 C C . ASN A 1 229 ? 2.156 18.062 22.859 1 98.12 229 ASN A C 1
ATOM 1778 O O . ASN A 1 229 ? 1.126 18.703 22.672 1 98.12 229 ASN A O 1
ATOM 1782 N N . LEU A 1 230 ? 2.162 16.922 23.547 1 98.19 230 LEU A N 1
ATOM 1783 C CA . LEU A 1 230 ? 0.909 16.203 23.75 1 98.19 230 LEU A CA 1
ATOM 1784 C C . LEU A 1 230 ? 0.365 16.438 25.156 1 98.19 230 LEU A C 1
ATOM 1786 O O . LEU A 1 230 ? -0.513 15.695 25.609 1 98.19 230 LEU A O 1
ATOM 1790 N N . LEU A 1 231 ? 0.821 17.469 25.828 1 97.75 231 LEU A N 1
ATOM 1791 C CA . LEU A 1 231 ? 0.486 17.703 27.219 1 97.75 231 LEU A CA 1
ATOM 1792 C C . LEU A 1 231 ? -1.014 17.922 27.391 1 97.75 231 LEU A C 1
ATOM 1794 O O . LEU A 1 231 ? -1.576 17.609 28.453 1 97.75 231 LEU A O 1
ATOM 1798 N N . ASP A 1 232 ? -1.697 18.484 26.328 1 98.19 232 ASP A N 1
ATOM 1799 C CA . ASP A 1 232 ? -3.113 18.812 26.453 1 98.19 232 ASP A CA 1
ATOM 1800 C C . ASP A 1 232 ? -3.955 18 25.469 1 98.19 232 ASP A C 1
ATOM 1802 O O . ASP A 1 232 ? -5.121 18.328 25.234 1 98.19 232 ASP A O 1
ATOM 1806 N N . THR A 1 233 ? -3.404 16.953 24.859 1 98.56 233 THR A N 1
ATOM 1807 C CA . THR A 1 233 ? -4.094 16.188 23.812 1 98.56 233 THR A CA 1
ATOM 1808 C C . THR A 1 233 ? -5.281 15.43 24.406 1 98.56 233 THR A C 1
ATOM 1810 O O . THR A 1 233 ? -6.379 15.461 23.844 1 98.56 233 THR A O 1
ATOM 1813 N N . ASP A 1 234 ? -5.059 14.789 25.5 1 98.19 234 ASP A N 1
ATOM 1814 C CA . ASP A 1 234 ? -6.125 14.008 26.125 1 98.19 234 ASP A CA 1
ATOM 1815 C C . ASP A 1 234 ? -7.234 14.922 26.656 1 98.19 234 ASP A C 1
ATOM 1817 O O . ASP A 1 234 ? -8.406 14.539 26.672 1 98.19 234 ASP A O 1
ATOM 1821 N N . LYS A 1 235 ? -6.852 16.172 27 1 98.12 235 LYS A N 1
ATOM 1822 C CA . LYS A 1 235 ? -7.855 17.156 27.391 1 98.12 235 LYS A CA 1
ATOM 1823 C C . LYS A 1 235 ? -8.773 17.484 26.219 1 98.12 235 LYS A C 1
ATOM 1825 O O . LYS A 1 235 ? -9.984 17.672 26.391 1 98.12 235 LYS A O 1
ATOM 1830 N N . THR A 1 236 ? -8.164 17.578 25.078 1 98.56 236 THR A N 1
ATOM 1831 C CA . THR A 1 236 ? -8.953 17.859 23.875 1 98.56 236 THR A CA 1
ATOM 1832 C C . THR A 1 236 ? -9.938 16.719 23.609 1 98.56 236 THR A C 1
ATOM 1834 O O . THR A 1 236 ? -11.109 16.969 23.312 1 98.56 236 THR A O 1
ATOM 1837 N N . LEU A 1 237 ? -9.477 15.469 23.672 1 98.81 237 LEU A N 1
ATOM 1838 C CA . LEU A 1 237 ? -10.367 14.336 23.469 1 98.81 237 LEU A CA 1
ATOM 1839 C C . LEU A 1 237 ? -11.477 14.32 24.516 1 98.81 237 LEU A C 1
ATOM 1841 O O . LEU A 1 237 ? -12.617 13.969 24.219 1 98.81 237 LEU A O 1
ATOM 1845 N N . GLN A 1 238 ? -11.148 14.703 25.766 1 98.69 238 GLN A N 1
ATOM 1846 C CA . GLN A 1 238 ? -12.148 14.789 26.812 1 98.69 238 GLN A CA 1
ATOM 1847 C C . GLN A 1 238 ? -13.266 15.758 26.453 1 98.69 238 GLN A C 1
ATOM 1849 O O . GLN A 1 238 ? -14.422 15.547 26.812 1 98.69 238 GLN A O 1
ATOM 1854 N N . THR A 1 239 ? -12.953 16.797 25.719 1 98.5 239 THR A N 1
ATOM 1855 C CA . THR A 1 239 ? -13.977 17.766 25.328 1 98.5 239 THR A CA 1
ATOM 1856 C C . THR A 1 239 ? -14.961 17.125 24.344 1 98.5 239 THR A C 1
ATOM 1858 O O . THR A 1 239 ? -16.094 17.594 24.219 1 98.5 239 THR A O 1
ATOM 1861 N N . PHE A 1 240 ? -14.539 16.094 23.562 1 98.75 240 PHE A N 1
ATOM 1862 C CA . PHE A 1 240 ? -15.477 15.336 22.734 1 98.75 240 PHE A CA 1
ATOM 1863 C C . PHE A 1 240 ? -16.516 14.648 23.609 1 98.75 240 PHE A C 1
ATOM 1865 O O . PHE A 1 240 ? -17.719 14.711 23.328 1 98.75 240 PHE A O 1
ATOM 1872 N N . PHE A 1 241 ? -16.062 13.969 24.688 1 98.88 241 PHE A N 1
ATOM 1873 C CA . PHE A 1 241 ? -16.969 13.234 25.562 1 98.88 241 PHE A CA 1
ATOM 1874 C C . PHE A 1 241 ? -17.906 14.188 26.297 1 98.88 241 PHE A C 1
ATOM 1876 O O . PHE A 1 241 ? -19.109 13.953 26.359 1 98.88 241 PHE A O 1
ATOM 1883 N N . ASP A 1 242 ? -17.344 15.297 26.812 1 98.56 242 ASP A N 1
ATOM 1884 C CA . ASP A 1 242 ? -18.141 16.281 27.531 1 98.56 242 ASP A CA 1
ATOM 1885 C C . ASP A 1 242 ? -19.172 16.938 26.609 1 98.56 242 ASP A C 1
ATOM 1887 O O . ASP A 1 242 ? -20.344 17.047 26.953 1 98.56 242 ASP A O 1
ATOM 1891 N N . GLY A 1 243 ? -18.656 17.359 25.422 1 97.81 243 GLY A N 1
ATOM 1892 C CA . GLY A 1 243 ? -19.547 18 24.469 1 97.81 243 GLY A CA 1
ATOM 1893 C C . GLY A 1 243 ? -20.656 17.078 23.984 1 97.81 243 GLY A C 1
ATOM 1894 O O . GLY A 1 243 ? -21.797 17.516 23.812 1 97.81 243 GLY A O 1
ATOM 1895 N N . CYS A 1 244 ? -20.312 15.867 23.688 1 98.31 244 CYS A N 1
ATOM 1896 C CA . CYS A 1 244 ? -21.297 14.891 23.25 1 98.31 244 CYS A CA 1
ATOM 1897 C C . CYS A 1 244 ? -22.359 14.672 24.312 1 98.31 244 CYS A C 1
ATOM 1899 O O . CYS A 1 244 ? -23.562 14.609 24 1 98.31 244 CYS A O 1
ATOM 1901 N N . PHE A 1 245 ? -21.922 14.555 25.516 1 98.38 245 PHE A N 1
ATOM 1902 C CA . PHE A 1 245 ? -22.859 14.391 26.625 1 98.38 245 PHE A CA 1
ATOM 1903 C C . PHE A 1 245 ? -23.781 15.602 26.75 1 98.38 245 PHE A C 1
ATOM 1905 O O . PHE A 1 245 ? -25 15.453 26.875 1 98.38 245 PHE A O 1
ATOM 1912 N N . GLU A 1 246 ? -23.25 16.797 26.672 1 96.69 246 GLU A N 1
ATOM 1913 C CA . GLU A 1 246 ? -24 18.031 26.781 1 96.69 246 GLU A CA 1
ATOM 1914 C C . GLU A 1 246 ? -25 18.188 25.641 1 96.69 246 GLU A C 1
ATOM 1916 O O . GLU A 1 246 ? -26.109 18.688 25.828 1 96.69 246 GLU A O 1
ATOM 1921 N N . GLY A 1 247 ? -24.547 17.797 24.484 1 95.62 247 GLY A N 1
ATOM 1922 C CA . GLY A 1 247 ? -25.391 17.922 23.312 1 95.62 247 GLY A CA 1
ATOM 1923 C C . GLY A 1 247 ? -26.578 16.984 23.328 1 95.62 247 GLY A C 1
ATOM 1924 O O . GLY A 1 247 ? -27.609 17.266 22.719 1 95.62 247 GLY A O 1
ATOM 1925 N N . GLY A 1 248 ? -26.438 15.844 23.984 1 96.94 248 GLY A N 1
ATOM 1926 C CA . GLY A 1 248 ? -27.516 14.867 24.031 1 96.94 248 GLY A CA 1
ATOM 1927 C C . GLY A 1 248 ? -27.594 14.008 22.781 1 96.94 248 GLY A C 1
ATOM 1928 O O . GLY A 1 248 ? -26.859 14.242 21.812 1 96.94 248 GLY A O 1
ATOM 1929 N N . PRO A 1 249 ? -28.453 13.016 22.828 1 96.25 249 PRO A N 1
ATOM 1930 C CA . PRO A 1 249 ? -28.516 12.039 21.75 1 96.25 249 PRO A CA 1
ATOM 1931 C C . PRO A 1 249 ? -28.969 12.656 20.422 1 96.25 249 PRO A C 1
ATOM 1933 O O . PRO A 1 249 ? -28.703 12.109 19.359 1 96.25 249 PRO A O 1
ATOM 1936 N N . ASP A 1 250 ? -29.609 13.828 20.453 1 94.88 250 ASP A N 1
ATOM 1937 C CA . ASP A 1 250 ? -30.109 14.461 19.234 1 94.88 250 ASP A CA 1
ATOM 1938 C C . ASP A 1 250 ? -28.953 15.078 18.438 1 94.88 250 ASP A C 1
ATOM 1940 O O . ASP A 1 250 ? -28.969 15.047 17.203 1 94.88 250 ASP A O 1
ATOM 1944 N N . LEU A 1 251 ? -27.938 15.578 19.156 1 95.69 251 LEU A N 1
ATOM 1945 C CA . LEU A 1 251 ? -26.844 16.281 18.484 1 95.69 251 LEU A CA 1
ATOM 1946 C C . LEU A 1 251 ? -25.609 15.406 18.375 1 95.69 251 LEU A C 1
ATOM 1948 O O . LEU A 1 251 ? -24.734 15.656 17.547 1 95.69 251 LEU A O 1
ATOM 1952 N N . CYS A 1 252 ? -25.547 14.422 19.219 1 97.81 252 CYS A N 1
ATOM 1953 C CA . CYS A 1 252 ? -24.406 13.508 19.188 1 97.81 252 CYS A CA 1
ATOM 1954 C C . CYS A 1 252 ? -24.875 12.062 19.094 1 97.81 252 CYS A C 1
ATOM 1956 O O . CYS A 1 252 ? -25.172 11.438 20.109 1 97.81 252 CYS A O 1
ATOM 1958 N N . PRO A 1 253 ? -24.75 11.508 17.906 1 98 253 PRO A N 1
ATOM 1959 C CA . PRO A 1 253 ? -25.219 10.133 17.719 1 98 253 PRO A CA 1
ATOM 1960 C C . PRO A 1 253 ? -24.406 9.117 18.516 1 98 253 PRO A C 1
ATOM 1962 O O . PRO A 1 253 ? -24.828 7.969 18.672 1 98 253 PRO A O 1
ATOM 1965 N N . PHE A 1 254 ? -23.266 9.5 19.031 1 98.62 254 PHE A N 1
ATOM 1966 C CA . PHE A 1 254 ? -22.422 8.594 19.797 1 98.62 254 PHE A CA 1
ATOM 1967 C C . PHE A 1 254 ? -22.656 8.758 21.297 1 98.62 254 PHE A C 1
ATOM 1969 O O . PHE A 1 254 ? -21.859 8.312 22.109 1 98.62 254 PHE A O 1
ATOM 1976 N N . TYR A 1 255 ? -23.734 9.359 21.656 1 98.5 255 TYR A N 1
ATOM 1977 C CA . TYR A 1 255 ? -24.125 9.734 23 1 98.5 255 TYR A CA 1
ATOM 1978 C C . TYR A 1 255 ? -24.203 8.516 23.906 1 98.5 255 TYR A C 1
ATOM 1980 O O . TYR A 1 255 ? -24.5 7.41 23.453 1 98.5 255 TYR A O 1
ATOM 1988 N N . GLU A 1 256 ? -23.875 8.719 25.156 1 98.31 256 GLU A N 1
ATOM 1989 C CA . GLU A 1 256 ? -24.125 7.82 26.281 1 98.31 256 GLU A CA 1
ATOM 1990 C C . GLU A 1 256 ? -24.5 8.609 27.547 1 98.31 256 GLU A C 1
ATOM 1992 O O . GLU A 1 256 ? -24.531 9.836 27.531 1 98.31 256 GLU A O 1
ATOM 1997 N N . SER A 1 257 ? -24.734 7.91 28.672 1 98.06 257 SER A N 1
ATOM 1998 C CA . SER A 1 257 ? -25.375 8.461 29.859 1 98.06 257 SER A CA 1
ATOM 1999 C C . SER A 1 257 ? -24.422 9.336 30.656 1 98.06 257 SER A C 1
ATOM 2001 O O . SER A 1 257 ? -24.828 10.031 31.594 1 98.06 257 SER A O 1
ATOM 2003 N N . SER A 1 258 ? -23.125 9.383 30.328 1 98.62 258 SER A N 1
ATOM 2004 C CA . SER A 1 258 ? -22.094 10.219 30.938 1 98.62 258 SER A CA 1
ATOM 2005 C C . SER A 1 258 ? -20.875 10.352 30.031 1 98.62 258 SER A C 1
ATOM 2007 O O . SER A 1 258 ? -20.672 9.531 29.141 1 98.62 258 SER A O 1
ATOM 2009 N N . PRO A 1 259 ? -20.047 11.344 30.234 1 98.62 259 PRO A N 1
ATOM 2010 C CA . PRO A 1 259 ? -18.812 11.438 29.469 1 98.62 259 PRO A CA 1
ATOM 2011 C C . PRO A 1 259 ? -17.938 10.195 29.609 1 98.62 259 PRO A C 1
ATOM 2013 O O . PRO A 1 259 ? -17.312 9.758 28.641 1 98.62 259 PRO A O 1
ATOM 2016 N N . GLN A 1 260 ? -17.922 9.648 30.828 1 98.62 260 GLN A N 1
ATOM 2017 C CA . GLN A 1 260 ? -17.125 8.445 31.078 1 98.62 260 GLN A CA 1
ATOM 2018 C C . GLN A 1 260 ? -17.672 7.258 30.281 1 98.62 260 GLN A C 1
ATOM 2020 O O . GLN A 1 260 ? -16.906 6.445 29.766 1 98.62 260 GLN A O 1
ATOM 2025 N N . ALA A 1 261 ? -18.938 7.191 30.234 1 98.81 261 ALA A N 1
ATOM 2026 C CA . ALA A 1 261 ? -19.562 6.109 29.469 1 98.81 261 ALA A CA 1
ATOM 2027 C C . ALA A 1 261 ? -19.25 6.25 27.969 1 98.81 261 ALA A C 1
ATOM 2029 O O . ALA A 1 261 ? -19.062 5.25 27.281 1 98.81 261 ALA A O 1
ATOM 2030 N N . ILE A 1 262 ? -19.234 7.43 27.469 1 98.88 262 ILE A N 1
ATOM 2031 C CA . ILE A 1 262 ? -18.906 7.684 26.078 1 98.88 262 ILE A CA 1
ATOM 2032 C C . ILE A 1 262 ? -17.453 7.289 25.812 1 98.88 262 ILE A C 1
ATOM 2034 O O . ILE A 1 262 ? -17.141 6.672 24.797 1 98.88 262 ILE A O 1
ATOM 2038 N N . SER A 1 263 ? -16.594 7.648 26.719 1 98.81 263 SER A N 1
ATOM 2039 C CA . SER A 1 263 ? -15.18 7.266 26.625 1 98.81 263 SER A CA 1
ATOM 2040 C C . SER A 1 263 ? -15.023 5.75 26.578 1 98.81 263 SER A C 1
ATOM 2042 O O . SER A 1 263 ? -14.266 5.219 25.766 1 98.81 263 SER A O 1
ATOM 2044 N N . ARG A 1 264 ? -15.719 5.008 27.438 1 98.69 264 ARG A N 1
ATOM 2045 C CA . ARG A 1 264 ? -15.664 3.549 27.453 1 98.69 264 ARG A CA 1
ATOM 2046 C C . ARG A 1 264 ? -16.203 2.955 26.156 1 98.69 264 ARG A C 1
ATOM 2048 O O . ARG A 1 264 ? -15.664 1.967 25.656 1 98.69 264 ARG A O 1
ATOM 2055 N N . LYS A 1 265 ? -17.266 3.586 25.734 1 98.75 265 LYS A N 1
ATOM 2056 C CA . LYS A 1 265 ? -17.844 3.17 24.453 1 98.75 265 LYS A CA 1
ATOM 2057 C C . LYS A 1 265 ? -16.812 3.26 23.344 1 98.75 265 LYS A C 1
ATOM 2059 O O . LYS A 1 265 ? -16.703 2.35 22.516 1 98.75 265 LYS A O 1
ATOM 2064 N N . LEU A 1 266 ? -16.047 4.324 23.266 1 98.88 266 LEU A N 1
ATOM 2065 C CA . LEU A 1 266 ? -15 4.488 22.266 1 98.88 266 LEU A CA 1
ATOM 2066 C C . LEU A 1 266 ? -13.898 3.451 22.453 1 98.88 266 LEU A C 1
ATOM 2068 O O . LEU A 1 266 ? -13.398 2.885 21.469 1 98.88 266 LEU A O 1
ATOM 2072 N N . ASP A 1 267 ? -13.508 3.16 23.719 1 98.62 267 ASP A N 1
ATOM 2073 C CA . ASP A 1 267 ? -12.484 2.156 24 1 98.62 267 ASP A CA 1
ATOM 2074 C C . ASP A 1 267 ? -12.914 0.779 23.5 1 98.62 267 ASP A C 1
ATOM 2076 O O . ASP A 1 267 ? -12.117 0.058 22.891 1 98.62 267 ASP A O 1
ATOM 2080 N N . ASP A 1 268 ? -14.148 0.448 23.766 1 98.69 268 ASP A N 1
ATOM 2081 C CA . ASP A 1 268 ? -14.688 -0.842 23.344 1 98.69 268 ASP A CA 1
ATOM 2082 C C . ASP A 1 268 ? -14.711 -0.956 21.812 1 98.69 268 ASP A C 1
ATOM 2084 O O . ASP A 1 268 ? -14.344 -1.994 21.266 1 98.69 268 ASP A O 1
ATOM 2088 N N . LEU A 1 269 ? -15.172 0.115 21.188 1 98.81 269 LEU A N 1
ATOM 2089 C CA . LEU A 1 269 ? -15.188 0.134 19.734 1 98.81 269 LEU A CA 1
ATOM 2090 C C . LEU A 1 269 ? -13.781 -0.006 19.172 1 98.81 269 LEU A C 1
ATOM 2092 O O . LEU A 1 269 ? -13.562 -0.734 18.188 1 98.81 269 LEU A O 1
ATOM 2096 N N . THR A 1 270 ? -12.828 0.676 19.766 1 98.75 270 THR A N 1
ATOM 2097 C CA . THR A 1 270 ? -11.438 0.63 19.328 1 98.75 270 THR A CA 1
ATOM 2098 C C . THR A 1 270 ? -10.883 -0.788 19.438 1 98.75 270 THR A C 1
ATOM 2100 O O . THR A 1 270 ? -10.203 -1.264 18.531 1 98.75 270 THR A O 1
ATOM 2103 N N . ARG A 1 271 ? -11.203 -1.506 20.531 1 98.25 271 ARG A N 1
ATOM 2104 C CA . ARG A 1 271 ? -10.766 -2.885 20.703 1 98.25 271 ARG A CA 1
ATOM 2105 C C . ARG A 1 271 ? -11.375 -3.801 19.656 1 98.25 271 ARG A C 1
ATOM 2107 O O . ARG A 1 271 ? -10.695 -4.688 19.125 1 98.25 271 ARG A O 1
ATOM 2114 N N . ARG A 1 272 ? -12.602 -3.561 19.359 1 98.25 272 ARG A N 1
ATOM 2115 C CA . ARG A 1 272 ? -13.273 -4.363 18.344 1 98.25 272 ARG A CA 1
ATOM 2116 C C . ARG A 1 272 ? -12.625 -4.164 16.969 1 98.25 272 ARG A C 1
ATOM 2118 O O . ARG A 1 272 ? -12.352 -5.133 16.266 1 98.25 272 ARG A O 1
ATOM 2125 N N . ILE A 1 273 ? -12.352 -2.904 16.625 1 98.56 273 ILE A N 1
ATOM 2126 C CA . ILE A 1 273 ? -11.805 -2.574 15.312 1 98.56 273 ILE A CA 1
ATOM 2127 C C . ILE A 1 273 ? -10.359 -3.061 15.227 1 98.56 273 ILE A C 1
ATOM 2129 O O . ILE A 1 273 ? -9.898 -3.451 14.148 1 98.56 273 ILE A O 1
ATOM 2133 N N . PHE A 1 274 ? -9.688 -3.102 16.391 1 98.19 274 PHE A N 1
ATOM 2134 C CA . PHE A 1 274 ? -8.32 -3.619 16.453 1 98.19 274 PHE A CA 1
ATOM 2135 C C . PHE A 1 274 ? -8.266 -5.059 15.953 1 98.19 274 PHE A C 1
ATOM 2137 O O . PHE A 1 274 ? -7.301 -5.453 15.297 1 98.19 274 PHE A O 1
ATOM 2144 N N . LEU A 1 275 ? -9.352 -5.805 16.156 1 97.31 275 LEU A N 1
ATOM 2145 C CA . LEU A 1 275 ? -9.359 -7.227 15.828 1 97.31 275 LEU A CA 1
ATOM 2146 C C . LEU A 1 275 ? -10.141 -7.48 14.547 1 97.31 275 LEU A C 1
ATOM 2148 O O . LEU A 1 275 ? -9.938 -8.5 13.883 1 97.31 275 LEU A O 1
ATOM 2152 N N . ARG A 1 276 ? -11.023 -6.512 14.25 1 97.81 276 ARG A N 1
ATOM 2153 C CA . ARG A 1 276 ? -11.914 -6.738 13.117 1 97.81 276 ARG A CA 1
ATOM 2154 C C . ARG A 1 276 ? -12.07 -5.473 12.281 1 97.81 276 ARG A C 1
ATOM 2156 O O . ARG A 1 276 ? -13.062 -4.75 12.414 1 97.81 276 ARG A O 1
ATOM 2163 N N . PRO A 1 277 ? -11.148 -5.215 11.383 1 97.88 277 PRO A N 1
ATOM 2164 C CA . PRO A 1 277 ? -11.312 -4.062 10.492 1 97.88 277 PRO A CA 1
ATOM 2165 C C . PRO A 1 277 ? -12.602 -4.129 9.672 1 97.88 277 PRO A C 1
ATOM 2167 O O . PRO A 1 277 ? -13.109 -5.223 9.398 1 97.88 277 PRO A O 1
ATOM 2170 N N . VAL A 1 278 ? -13.133 -3.031 9.273 1 98.5 278 VAL A N 1
ATOM 2171 C CA . VAL A 1 278 ? -14.406 -2.939 8.555 1 98.5 278 VAL A CA 1
ATOM 2172 C C . VAL A 1 278 ? -14.148 -2.51 7.109 1 98.5 278 VAL A C 1
ATOM 2174 O O . VAL A 1 278 ? -13.539 -1.468 6.863 1 98.5 278 VAL A O 1
ATOM 2177 N N . PRO A 1 279 ? -14.57 -3.328 6.121 1 98.06 279 PRO A N 1
ATOM 2178 C CA . PRO A 1 279 ? -14.406 -2.92 4.723 1 98.06 279 PRO A CA 1
ATOM 2179 C C . PRO A 1 279 ? -15.352 -1.782 4.328 1 98.06 279 PRO A C 1
ATOM 2181 O O . PRO A 1 279 ? -16.5 -1.736 4.785 1 98.06 279 PRO A O 1
ATOM 2184 N N . VAL A 1 280 ? -14.875 -0.86 3.547 1 97.94 280 VAL A N 1
ATOM 2185 C CA . VAL A 1 280 ? -15.641 0.301 3.102 1 97.94 280 VAL A CA 1
ATOM 2186 C C . VAL A 1 280 ? -15.461 0.489 1.597 1 97.94 280 VAL A C 1
ATOM 2188 O O . VAL A 1 280 ? -14.367 0.303 1.065 1 97.94 280 VAL A O 1
ATOM 2191 N N . GLN A 1 281 ? -16.469 0.735 0.897 1 95.94 281 GLN A N 1
ATOM 2192 C CA . GLN A 1 281 ? -16.453 1.219 -0.479 1 95.94 281 GLN A CA 1
ATOM 2193 C C . GLN A 1 281 ? -17.281 2.494 -0.616 1 95.94 281 GLN A C 1
ATOM 2195 O O . GLN A 1 281 ? -18.453 2.531 -0.222 1 95.94 281 GLN A O 1
ATOM 2200 N N . THR A 1 282 ? -16.625 3.518 -1.02 1 96.06 282 THR A N 1
ATOM 2201 C CA . THR A 1 282 ? -17.312 4.777 -1.273 1 96.06 282 THR A CA 1
ATOM 2202 C C . THR A 1 282 ? -17.469 5.016 -2.771 1 96.06 282 THR A C 1
ATOM 2204 O O . THR A 1 282 ? -17.203 4.125 -3.58 1 96.06 282 THR A O 1
ATOM 2207 N N . ASN A 1 283 ? -17.906 6.207 -3.111 1 92.25 283 ASN A N 1
ATOM 2208 C CA . ASN A 1 283 ? -18.094 6.539 -4.523 1 92.25 283 ASN A CA 1
ATOM 2209 C C . ASN A 1 283 ? -16.75 6.754 -5.219 1 92.25 283 ASN A C 1
ATOM 2211 O O . ASN A 1 283 ? -16.656 6.621 -6.441 1 92.25 283 ASN A O 1
ATOM 2215 N N . ILE A 1 284 ? -15.727 7.027 -4.367 1 92.88 284 ILE A N 1
ATOM 2216 C CA . ILE A 1 284 ? -14.508 7.426 -5.059 1 92.88 284 ILE A CA 1
ATOM 2217 C C . ILE A 1 284 ? -13.344 6.543 -4.609 1 92.88 284 ILE A C 1
ATOM 2219 O O . ILE A 1 284 ? -12.234 6.645 -5.141 1 92.88 284 ILE A O 1
ATOM 2223 N N . SER A 1 285 ? -13.57 5.719 -3.639 1 94.56 285 SER A N 1
ATOM 2224 C CA . SER A 1 285 ? -12.461 4.895 -3.162 1 94.56 285 SER A CA 1
ATOM 2225 C C . SER A 1 285 ? -12.961 3.709 -2.346 1 94.56 285 SER A C 1
ATOM 2227 O O . SER A 1 285 ? -14.172 3.512 -2.211 1 94.56 285 SER A O 1
ATOM 2229 N N . TYR A 1 286 ? -12.117 2.84 -1.897 1 96 286 TYR A N 1
ATOM 2230 C CA . TYR A 1 286 ? -12.375 1.688 -1.044 1 96 286 TYR A CA 1
ATOM 2231 C C . TYR A 1 286 ? -11.172 1.379 -0.159 1 96 286 TYR A C 1
ATOM 2233 O O . TYR A 1 286 ? -10.047 1.757 -0.481 1 96 286 TYR A O 1
ATOM 2241 N N . GLY A 1 287 ? -11.359 0.792 0.949 1 95.62 287 GLY A N 1
ATOM 2242 C CA . GLY A 1 287 ? -10.328 0.414 1.9 1 95.62 287 GLY A CA 1
ATOM 2243 C C . GLY A 1 287 ? -10.891 -0.099 3.215 1 95.62 287 GLY A C 1
ATOM 2244 O O . GLY A 1 287 ? -12.023 -0.582 3.266 1 95.62 287 GLY A O 1
ATOM 2245 N N . LEU A 1 288 ? -10.086 -0.12 4.262 1 96.56 288 LEU A N 1
ATOM 2246 C CA . LEU A 1 288 ? -10.484 -0.644 5.566 1 96.56 288 LEU A CA 1
ATOM 2247 C C . LEU A 1 288 ? -10.508 0.464 6.613 1 96.56 288 LEU A C 1
ATOM 2249 O O . LEU A 1 288 ? -9.672 1.368 6.586 1 96.56 288 LEU A O 1
ATOM 2253 N N . VAL A 1 289 ? -11.5 0.44 7.434 1 98.12 289 VAL A N 1
ATOM 2254 C CA . VAL A 1 289 ? -11.352 1.093 8.734 1 98.12 289 VAL A CA 1
ATOM 2255 C C . VAL A 1 289 ? -10.75 0.114 9.734 1 98.12 289 VAL A C 1
ATOM 2257 O O . VAL A 1 289 ? -11.469 -0.684 10.344 1 98.12 289 VAL A O 1
ATOM 2260 N N . ASP A 1 290 ? -9.469 0.142 9.828 1 97.44 290 ASP A N 1
ATOM 2261 C CA . ASP A 1 290 ? -8.734 -0.646 10.812 1 97.44 290 ASP A CA 1
ATOM 2262 C C . ASP A 1 290 ? -8.273 0.225 11.977 1 97.44 290 ASP A C 1
ATOM 2264 O O . ASP A 1 290 ? -8.68 1.384 12.094 1 97.44 290 ASP A O 1
ATOM 2268 N N . TYR A 1 291 ? -7.535 -0.317 12.875 1 98.06 291 TYR A N 1
ATOM 2269 C CA . TYR A 1 291 ? -7.066 0.389 14.062 1 98.06 291 TYR A CA 1
ATOM 2270 C C . TYR A 1 291 ? -6.293 1.645 13.68 1 98.06 291 TYR A C 1
ATOM 2272 O O . TYR A 1 291 ? -6.52 2.717 14.242 1 98.06 291 TYR A O 1
ATOM 2280 N N . GLU A 1 292 ? -5.383 1.537 12.711 1 97.19 292 GLU A N 1
ATOM 2281 C CA . GLU A 1 292 ? -4.574 2.682 12.297 1 97.19 292 GLU A CA 1
ATOM 2282 C C . GLU A 1 292 ? -5.453 3.826 11.797 1 97.19 292 GLU A C 1
ATOM 2284 O O . GLU A 1 292 ? -5.293 4.969 12.227 1 97.19 292 GLU A O 1
ATOM 2289 N N . ARG A 1 293 ? -6.363 3.514 10.891 1 96.81 293 ARG A N 1
ATOM 2290 C CA . ARG A 1 293 ? -7.227 4.543 10.32 1 96.81 293 ARG A CA 1
ATOM 2291 C C . ARG A 1 293 ? -8.125 5.152 11.391 1 96.81 293 ARG A C 1
ATOM 2293 O O . ARG A 1 293 ? -8.359 6.363 11.391 1 96.81 293 ARG A O 1
ATOM 2300 N N . LEU A 1 294 ? -8.68 4.336 12.266 1 98.44 294 LEU A N 1
ATOM 2301 C CA . LEU A 1 294 ? -9.523 4.844 13.344 1 98.44 294 LEU A CA 1
ATOM 2302 C C . LEU A 1 294 ? -8.75 5.828 14.219 1 98.44 294 LEU A C 1
ATOM 2304 O O . LEU A 1 294 ? -9.219 6.941 14.469 1 98.44 294 LEU A O 1
ATOM 2308 N N . ARG A 1 295 ? -7.555 5.438 14.609 1 98.31 295 ARG A N 1
ATOM 2309 C CA . ARG A 1 295 ? -6.754 6.254 15.516 1 98.31 295 ARG A CA 1
ATOM 2310 C C . ARG A 1 295 ? -6.34 7.562 14.852 1 98.31 295 ARG A C 1
ATOM 2312 O O . ARG A 1 295 ? -6.438 8.633 15.453 1 98.31 295 ARG A O 1
ATOM 2319 N N . ILE A 1 296 ? -5.922 7.504 13.609 1 97.56 296 ILE A N 1
ATOM 2320 C CA . ILE A 1 296 ? -5.473 8.703 12.914 1 97.56 296 ILE A CA 1
ATOM 2321 C C . ILE A 1 296 ? -6.66 9.633 12.656 1 97.56 296 ILE A C 1
ATOM 2323 O O . ILE A 1 296 ? -6.531 10.852 12.719 1 97.56 296 ILE A O 1
ATOM 2327 N N . THR A 1 297 ? -7.809 9.023 12.336 1 97.12 297 THR A N 1
ATOM 2328 C CA . THR A 1 297 ? -9.008 9.82 12.102 1 97.12 297 THR A CA 1
ATOM 2329 C C . THR A 1 297 ? -9.398 10.578 13.367 1 97.12 297 THR A C 1
ATOM 2331 O O . THR A 1 297 ? -9.711 11.773 13.312 1 97.12 297 THR A O 1
ATOM 2334 N N . ILE A 1 298 ? -9.352 9.906 14.484 1 98.5 298 ILE A N 1
ATOM 2335 C CA . ILE A 1 298 ? -9.664 10.57 15.75 1 98.5 298 ILE A CA 1
ATOM 2336 C C . ILE A 1 298 ? -8.641 11.664 16.031 1 98.5 298 ILE A C 1
ATOM 2338 O O . ILE A 1 298 ? -9.016 12.805 16.312 1 98.5 298 ILE A O 1
ATOM 2342 N N . PHE A 1 299 ? -7.383 11.367 15.867 1 98 299 PHE A N 1
ATOM 2343 C CA . PHE A 1 299 ? -6.332 12.336 16.156 1 98 299 PHE A CA 1
ATOM 2344 C C . PHE A 1 299 ? -6.477 13.57 15.266 1 98 299 PHE A C 1
ATOM 2346 O O . PHE A 1 299 ? -6.379 14.703 15.75 1 98 299 PHE A O 1
ATOM 2353 N N . SER A 1 300 ? -6.691 13.352 14 1 96.06 300 SER A N 1
ATOM 2354 C CA . SER A 1 300 ? -6.848 14.461 13.07 1 96.06 300 SER A CA 1
ATOM 2355 C C . SER A 1 300 ? -8.039 15.336 13.453 1 96.06 300 SER A C 1
ATOM 2357 O O . SER A 1 300 ? -8.008 16.547 13.273 1 96.06 300 SER A O 1
ATOM 2359 N N . SER A 1 301 ? -9.055 14.742 13.977 1 96.75 301 SER A N 1
ATOM 2360 C CA . SER A 1 301 ? -10.266 15.477 14.352 1 96.75 301 SER A CA 1
ATOM 2361 C C . SER A 1 301 ? -10.023 16.344 15.57 1 96.75 301 SER A C 1
ATOM 2363 O O . SER A 1 301 ? -10.758 17.312 15.812 1 96.75 301 SER A O 1
ATOM 2365 N N . LEU A 1 302 ? -8.992 16.016 16.344 1 98.25 302 LEU A N 1
ATOM 2366 C CA . LEU A 1 302 ? -8.664 16.812 17.516 1 98.25 302 LEU A CA 1
ATOM 2367 C C . LEU A 1 302 ? -8.172 18.203 17.109 1 98.25 302 LEU A C 1
ATOM 2369 O O . LEU A 1 302 ? -8.211 19.141 17.906 1 98.25 302 LEU A O 1
ATOM 2373 N N . TYR A 1 303 ? -7.781 18.359 15.859 1 97.5 303 TYR A N 1
ATOM 2374 C CA . TYR A 1 303 ? -7.27 19.641 15.383 1 97.5 303 TYR A CA 1
ATOM 2375 C C . TYR A 1 303 ? -8.391 20.656 15.258 1 97.5 303 TYR A C 1
ATOM 2377 O O . TYR A 1 303 ? -8.172 21.859 15.438 1 97.5 303 TYR A O 1
ATOM 2385 N N . SER A 1 304 ? -9.594 20.141 14.922 1 96 304 SER A N 1
ATOM 2386 C CA . SER A 1 304 ? -10.719 21.031 14.664 1 96 304 SER A CA 1
ATOM 2387 C C . SER A 1 304 ? -12.016 20.484 15.25 1 96 304 SER A C 1
ATOM 2389 O O . SER A 1 304 ? -12.961 20.203 14.516 1 96 304 SER A O 1
ATOM 2391 N N . PRO A 1 305 ? -12.125 20.547 16.531 1 96.19 305 PRO A N 1
ATOM 2392 C CA . PRO A 1 305 ? -13.258 19.938 17.234 1 96.19 305 PRO A CA 1
ATOM 2393 C C . PRO A 1 305 ? -14.602 20.5 16.766 1 96.19 305 PRO A C 1
ATOM 2395 O O . PRO A 1 305 ? -15.547 19.734 16.547 1 96.19 305 PRO A O 1
ATOM 2398 N N . TYR A 1 306 ? -14.719 21.766 16.578 1 93.19 306 TYR A N 1
ATOM 2399 C CA . TYR A 1 306 ? -15.992 22.391 16.25 1 93.19 306 TYR A CA 1
ATOM 2400 C C . TYR A 1 306 ? -16.438 22.047 14.844 1 93.19 306 TYR A C 1
ATOM 2402 O O . TYR A 1 306 ? -17.641 22 14.555 1 93.19 306 TYR A O 1
ATOM 2410 N N . ALA A 1 307 ? -15.469 21.719 14.023 1 92 307 ALA A N 1
ATOM 2411 C CA . ALA A 1 307 ? -15.797 21.344 12.648 1 92 307 ALA A CA 1
ATOM 2412 C C . ALA A 1 307 ? -15.961 19.844 12.523 1 92 307 ALA A C 1
ATOM 2414 O O . ALA A 1 307 ? -16.797 19.359 11.758 1 92 307 ALA A O 1
ATOM 2415 N N . ASP A 1 308 ? -15.164 19.031 13.273 1 94.56 308 ASP A N 1
ATOM 2416 C CA . ASP A 1 308 ? -14.992 17.625 12.898 1 94.56 308 ASP A CA 1
ATOM 2417 C C . ASP A 1 308 ? -15.688 16.703 13.906 1 94.56 308 ASP A C 1
ATOM 2419 O O . ASP A 1 308 ? -16.047 15.57 13.57 1 94.56 308 ASP A O 1
ATOM 2423 N N . PHE A 1 309 ? -15.898 17.156 15.164 1 97.06 309 PHE A N 1
ATOM 2424 C CA . PHE A 1 309 ? -16.422 16.25 16.188 1 97.06 309 PHE A CA 1
ATOM 2425 C C . PHE A 1 309 ? -17.828 15.781 15.836 1 97.06 309 PHE A C 1
ATOM 2427 O O . PHE A 1 309 ? -18.172 14.617 16.047 1 97.06 309 PHE A O 1
ATOM 2434 N N . PRO A 1 310 ? -18.719 16.688 15.305 1 95.69 310 PRO A N 1
ATOM 2435 C CA . PRO A 1 310 ? -20.031 16.156 14.93 1 95.69 310 PRO A CA 1
ATOM 2436 C C . PRO A 1 310 ? -19.953 15.039 13.898 1 95.69 310 PRO A C 1
ATOM 2438 O O . PRO A 1 310 ? -20.625 14.016 14.031 1 95.69 310 PRO A O 1
ATOM 2441 N N . ARG A 1 311 ? -19.125 15.227 12.898 1 95.5 311 ARG A N 1
ATOM 2442 C CA . ARG A 1 311 ? -18.938 14.195 11.875 1 95.5 311 ARG A CA 1
ATOM 2443 C C . ARG A 1 311 ? -18.281 12.953 12.469 1 95.5 311 ARG A C 1
ATOM 2445 O O . ARG A 1 311 ? -18.625 11.828 12.102 1 95.5 311 ARG A O 1
ATOM 2452 N N . LEU A 1 312 ? -17.312 13.141 13.336 1 98.06 312 LEU A N 1
ATOM 2453 C CA . LEU A 1 312 ? -16.656 12.031 14.023 1 98.06 312 LEU A CA 1
ATOM 2454 C C . LEU A 1 312 ? -17.672 11.219 14.828 1 98.06 312 LEU A C 1
ATOM 2456 O O . LEU A 1 312 ? -17.656 9.984 14.781 1 98.06 312 LEU A O 1
ATOM 2460 N N . ALA A 1 313 ? -18.547 11.969 15.547 1 98.62 313 ALA A N 1
ATOM 2461 C CA . ALA A 1 313 ? -19.562 11.305 16.344 1 98.62 313 ALA A CA 1
ATOM 2462 C C . ALA A 1 313 ? -20.469 10.43 15.477 1 98.62 313 ALA A C 1
ATOM 2464 O O . ALA A 1 313 ? -20.781 9.297 15.836 1 98.62 313 ALA A O 1
ATOM 2465 N N . GLN A 1 314 ? -20.844 10.977 14.328 1 98.12 314 GLN A N 1
ATOM 2466 C CA . GLN A 1 314 ? -21.672 10.219 13.398 1 98.12 314 GLN A CA 1
ATOM 2467 C C . GLN A 1 314 ? -20.922 8.984 12.883 1 98.12 314 GLN A C 1
ATOM 2469 O O . GLN A 1 314 ? -21.484 7.891 12.828 1 98.12 314 GLN A O 1
ATOM 2474 N N . GLY A 1 315 ? -19.688 9.148 12.484 1 98.56 315 GLY A N 1
ATOM 2475 C CA . GLY A 1 315 ? -18.891 8.047 11.977 1 98.56 315 GLY A CA 1
ATOM 2476 C C . GLY A 1 315 ? -18.688 6.934 12.992 1 98.56 315 GLY A C 1
ATOM 2477 O O . GLY A 1 315 ? -18.766 5.75 12.648 1 98.56 315 GLY A O 1
ATOM 2478 N N . LEU A 1 316 ? -18.422 7.316 14.258 1 98.88 316 LEU A N 1
ATOM 2479 C CA . LEU A 1 316 ? -18.234 6.34 15.32 1 98.88 316 LEU A CA 1
ATOM 2480 C C . LEU A 1 316 ? -19.516 5.574 15.594 1 98.88 316 LEU A C 1
ATOM 2482 O O . LEU A 1 316 ? -19.5 4.359 15.797 1 98.88 316 LEU A O 1
ATOM 2486 N N . ALA A 1 317 ? -20.609 6.332 15.602 1 98.75 317 ALA A N 1
ATOM 2487 C CA . ALA A 1 317 ? -21.906 5.684 15.82 1 98.75 317 ALA A CA 1
ATOM 2488 C C . ALA A 1 317 ? -22.219 4.68 14.719 1 98.75 317 ALA A C 1
ATOM 2490 O O . ALA A 1 317 ? -22.656 3.559 14.992 1 98.75 317 ALA A O 1
ATOM 2491 N N . ASP A 1 318 ? -21.984 5.047 13.43 1 98.56 318 ASP A N 1
ATOM 2492 C CA . ASP A 1 318 ? -22.203 4.16 12.289 1 98.56 318 ASP A CA 1
ATOM 2493 C C . ASP A 1 318 ? -21.297 2.93 12.375 1 98.56 318 ASP A C 1
ATOM 2495 O O . ASP A 1 318 ? -21.719 1.82 12.047 1 98.56 318 ASP A O 1
ATOM 2499 N N . LEU A 1 319 ? -20.078 3.166 12.828 1 98.69 319 LEU A N 1
ATOM 2500 C CA . LEU A 1 319 ? -19.094 2.098 12.906 1 98.69 319 LEU A CA 1
ATOM 2501 C C . LEU A 1 319 ? -19.516 1.042 13.922 1 98.69 319 LEU A C 1
ATOM 2503 O O . LEU A 1 319 ? -19.219 -0.143 13.75 1 98.69 319 LEU A O 1
ATOM 2507 N N . MET A 1 320 ? -20.219 1.467 14.992 1 97.88 320 MET A N 1
ATOM 2508 C CA . MET A 1 320 ? -20.75 0.534 15.984 1 97.88 320 MET A CA 1
ATOM 2509 C C . MET A 1 320 ? -21.672 -0.497 15.328 1 97.88 320 MET A C 1
ATOM 2511 O O . MET A 1 320 ? -21.781 -1.624 15.812 1 97.88 320 MET A O 1
ATOM 2515 N N . HIS A 1 321 ? -22.219 -0.114 14.203 1 96.94 321 HIS A N 1
ATOM 2516 C CA . HIS A 1 321 ? -23.141 -1.004 13.508 1 96.94 321 HIS A CA 1
ATOM 2517 C C . HIS A 1 321 ? -22.5 -1.58 12.242 1 96.94 321 HIS A C 1
ATOM 2519 O O . HIS A 1 321 ? -23.219 -2.07 11.359 1 96.94 321 HIS A O 1
ATOM 2525 N N . GLY A 1 322 ? -21.219 -1.375 12.078 1 97 322 GLY A N 1
ATOM 2526 C CA . GLY A 1 322 ? -20.484 -2.029 11.016 1 97 322 GLY A CA 1
ATOM 2527 C C . GLY A 1 322 ? -20.375 -1.188 9.758 1 97 322 GLY A C 1
ATOM 2528 O O . GLY A 1 322 ? -19.984 -1.686 8.703 1 97 322 GLY A O 1
ATOM 2529 N N . ASN A 1 323 ? -20.781 0.047 9.836 1 98.19 323 ASN A N 1
ATOM 2530 C CA . ASN A 1 323 ? -20.688 0.961 8.703 1 98.19 323 ASN A CA 1
ATOM 2531 C C . ASN A 1 323 ? -19.562 1.978 8.906 1 98.19 323 ASN A C 1
ATOM 2533 O O . ASN A 1 323 ? -19.719 2.941 9.656 1 98.19 323 ASN A O 1
ATOM 2537 N N . GLY A 1 324 ? -18.453 1.843 8.195 1 98.44 324 GLY A N 1
ATOM 2538 C CA . GLY A 1 324 ? -17.297 2.697 8.383 1 98.44 324 GLY A CA 1
ATOM 2539 C C . GLY A 1 324 ? -17.234 3.842 7.387 1 98.44 324 GLY A C 1
ATOM 2540 O O . GLY A 1 324 ? -16.219 4.547 7.309 1 98.44 324 GLY A O 1
ATOM 2541 N N . THR A 1 325 ? -18.266 4.109 6.617 1 97.94 325 THR A N 1
ATOM 2542 C CA . THR A 1 325 ? -18.234 4.996 5.457 1 97.94 325 THR A CA 1
ATOM 2543 C C . THR A 1 325 ? -17.891 6.422 5.875 1 97.94 325 THR A C 1
ATOM 2545 O O . THR A 1 325 ? -16.938 7.016 5.359 1 97.94 325 THR A O 1
ATOM 2548 N N . VAL A 1 326 ? -18.578 6.992 6.863 1 97.31 326 VAL A N 1
ATOM 2549 C CA . VAL A 1 326 ? -18.375 8.375 7.281 1 97.31 326 VAL A CA 1
ATOM 2550 C C . VAL A 1 326 ? -16.969 8.555 7.848 1 97.31 326 VAL A C 1
ATOM 2552 O O . VAL A 1 326 ? -16.281 9.516 7.508 1 97.31 326 VAL A O 1
ATOM 2555 N N . LEU A 1 327 ? -16.562 7.625 8.68 1 97.06 327 LEU A N 1
ATOM 2556 C CA . LEU A 1 327 ? -15.227 7.703 9.273 1 97.06 327 LEU A CA 1
ATOM 2557 C C . LEU A 1 327 ? -14.148 7.648 8.203 1 97.06 327 LEU A C 1
ATOM 2559 O O . LEU A 1 327 ? -13.18 8.414 8.25 1 97.06 327 LEU A O 1
ATOM 2563 N N . TYR A 1 328 ? -14.289 6.672 7.227 1 96.69 328 TYR A N 1
ATOM 2564 C CA . TYR A 1 328 ? -13.344 6.52 6.121 1 96.69 328 TYR A CA 1
ATOM 2565 C C . TYR A 1 328 ? -13.25 7.801 5.301 1 96.69 328 TYR A C 1
ATOM 2567 O O . TYR A 1 328 ? -12.172 8.18 4.855 1 96.69 328 TYR A O 1
ATOM 2575 N N . GLN A 1 329 ? -14.312 8.555 5.164 1 95.56 329 GLN A N 1
ATOM 2576 C CA . GLN A 1 329 ? -14.406 9.719 4.297 1 95.56 329 GLN A CA 1
ATOM 2577 C C . GLN A 1 329 ? -13.664 10.914 4.902 1 95.56 329 GLN A C 1
ATOM 2579 O O . GLN A 1 329 ? -13.281 11.836 4.184 1 95.56 329 GLN A O 1
ATOM 2584 N N . ILE A 1 330 ? -13.43 10.891 6.203 1 93.06 330 ILE A N 1
ATOM 2585 C CA . ILE A 1 330 ? -12.773 12.008 6.871 1 93.06 330 ILE A CA 1
ATOM 2586 C C . ILE A 1 330 ? -11.336 12.148 6.359 1 93.06 330 ILE A C 1
ATOM 2588 O O . ILE A 1 330 ? -10.844 13.266 6.191 1 93.06 330 ILE A O 1
ATOM 2592 N N . LEU A 1 331 ? -10.695 11.039 6.035 1 91.12 331 LEU A N 1
ATOM 2593 C CA . LEU A 1 331 ? -9.328 11.07 5.527 1 91.12 331 LEU A CA 1
ATOM 2594 C C . LEU A 1 331 ? -9.266 10.508 4.113 1 91.12 331 LEU A C 1
ATOM 2596 O O . LEU A 1 331 ? -8.195 10.094 3.654 1 91.12 331 LEU A O 1
ATOM 2600 N N . GLU A 1 332 ? -10.359 10.445 3.43 1 90.31 332 GLU A N 1
ATOM 2601 C CA . GLU A 1 332 ? -10.453 9.734 2.154 1 90.31 332 GLU A CA 1
ATOM 2602 C C . GLU A 1 332 ? -9.672 10.461 1.063 1 90.31 332 GLU A C 1
ATOM 2604 O O . GLU A 1 332 ? -9.703 11.688 0.979 1 90.31 332 GLU A O 1
ATOM 2609 N N . GLN A 1 333 ? -8.922 9.758 0.325 1 85.5 333 GLN A N 1
ATOM 2610 C CA . GLN A 1 333 ? -8.328 10.195 -0.936 1 85.5 333 GLN A CA 1
ATOM 2611 C C . GLN A 1 333 ? -8.828 9.344 -2.102 1 85.5 333 GLN A C 1
ATOM 2613 O O . GLN A 1 333 ? -9.031 8.141 -1.956 1 85.5 333 GLN A O 1
ATOM 2618 N N . PRO A 1 334 ? -9.047 9.953 -3.201 1 87.56 334 PRO A N 1
ATOM 2619 C CA . PRO A 1 334 ? -9.469 9.156 -4.355 1 87.56 334 PRO A CA 1
ATOM 2620 C C . PRO A 1 334 ? -8.445 8.094 -4.746 1 87.56 334 PRO A C 1
ATOM 2622 O O . PRO A 1 334 ? -7.25 8.273 -4.516 1 87.56 334 PRO A O 1
ATOM 2625 N N . VAL A 1 335 ? -8.938 7.078 -5.289 1 87.38 335 VAL A N 1
ATOM 2626 C CA . VAL A 1 335 ? -8.047 6.051 -5.816 1 87.38 335 VAL A CA 1
ATOM 2627 C C . VAL A 1 335 ? -7.066 6.672 -6.809 1 87.38 335 VAL A C 1
ATOM 2629 O O . VAL A 1 335 ? -7.438 7.559 -7.582 1 87.38 335 VAL A O 1
ATOM 2632 N N . PHE A 1 336 ? -5.816 6.191 -6.715 1 83.31 336 PHE A N 1
ATOM 2633 C CA . PHE A 1 336 ? -4.781 6.75 -7.578 1 83.31 336 PHE A CA 1
ATOM 2634 C C . PHE A 1 336 ? -5.031 6.367 -9.031 1 83.31 336 PHE A C 1
ATOM 2636 O O . PHE A 1 336 ? -5.363 5.219 -9.328 1 83.31 336 PHE A O 1
ATOM 2643 N N . ASP A 1 337 ? -4.98 7.332 -9.891 1 81.06 337 ASP A N 1
ATOM 2644 C CA . ASP A 1 337 ? -5.051 7.105 -11.336 1 81.06 337 ASP A CA 1
ATOM 2645 C C . ASP A 1 337 ? -3.93 7.844 -12.062 1 81.06 337 ASP A C 1
ATOM 2647 O O . ASP A 1 337 ? -3.615 8.992 -11.727 1 81.06 337 ASP A O 1
ATOM 2651 N N . CYS A 1 338 ? -3.26 7.023 -12.914 1 78.81 338 CYS A N 1
ATOM 2652 C CA . CYS A 1 338 ? -2.174 7.613 -13.688 1 78.81 338 CYS A CA 1
ATOM 2653 C C . CYS A 1 338 ? -2.688 8.742 -14.578 1 78.81 338 CYS A C 1
ATOM 2655 O O . CYS A 1 338 ? -3.672 8.57 -15.297 1 78.81 338 CYS A O 1
ATOM 2657 N N . ALA A 1 339 ? -2.408 9.992 -14.242 1 68.12 339 ALA A N 1
ATOM 2658 C CA . ALA A 1 339 ? -2.811 11.117 -15.078 1 68.12 339 ALA A CA 1
ATOM 2659 C C . ALA A 1 339 ? -1.841 11.32 -16.234 1 68.12 339 ALA A C 1
ATOM 2661 O O . ALA A 1 339 ? -0.653 11.578 -16.031 1 68.12 339 ALA A O 1
ATOM 2662 N N . CYS A 1 340 ? -2.129 10.641 -17.328 1 60.47 340 CYS A N 1
ATOM 2663 C CA . CYS A 1 340 ? -1.254 10.828 -18.469 1 60.47 340 CYS A CA 1
ATOM 2664 C C . CYS A 1 340 ? -1.319 12.266 -18.984 1 60.47 340 CYS A C 1
ATOM 2666 O O . CYS A 1 340 ? -2.406 12.836 -19.109 1 60.47 340 CYS A O 1
ATOM 2668 N N . GLY A 1 341 ? -0.175 13 -19.062 1 55.47 341 GLY A N 1
ATOM 2669 C CA . GLY A 1 341 ? -0.061 14.305 -19.688 1 55.47 341 GLY A CA 1
ATOM 2670 C C . GLY A 1 341 ? -0.165 15.453 -18.703 1 55.47 341 GLY A C 1
ATOM 2671 O O . GLY A 1 341 ? 0.118 16.594 -19.062 1 55.47 341 GLY A O 1
ATOM 2672 N N . THR A 1 342 ? -0.869 15.172 -17.562 1 54.97 342 THR A N 1
ATOM 2673 C CA . THR A 1 342 ? -1.028 16.328 -16.688 1 54.97 342 THR A CA 1
ATOM 2674 C C . THR A 1 342 ? 0.044 16.328 -15.609 1 54.97 342 THR A C 1
ATOM 2676 O O . THR A 1 342 ? 0.263 15.328 -14.93 1 54.97 342 THR A O 1
ATOM 2679 N N . PRO A 1 343 ? 0.838 17.375 -15.742 1 55.94 343 PRO A N 1
ATOM 2680 C CA . PRO A 1 343 ? 1.826 17.469 -14.664 1 55.94 343 PRO A CA 1
ATOM 2681 C C . PRO A 1 343 ? 1.209 17.281 -13.281 1 55.94 343 PRO A C 1
ATOM 2683 O O . PRO A 1 343 ? 0.062 17.688 -13.055 1 55.94 343 PRO A O 1
ATOM 2686 N N . ALA A 1 344 ? 1.892 16.578 -12.523 1 58.44 344 ALA A N 1
ATOM 2687 C CA . ALA A 1 344 ? 1.452 16.391 -11.141 1 58.44 344 ALA A CA 1
ATOM 2688 C C . ALA A 1 344 ? 1.12 17.734 -10.484 1 58.44 344 ALA A C 1
ATOM 2690 O O . ALA A 1 344 ? 1.819 18.734 -10.703 1 58.44 344 ALA A O 1
ATOM 2691 N N . PRO A 1 345 ? -0.019 17.781 -9.82 1 59.41 345 PRO A N 1
ATOM 2692 C CA . PRO A 1 345 ? -0.334 19.047 -9.133 1 59.41 345 PRO A CA 1
ATOM 2693 C C . PRO A 1 345 ? 0.78 19.484 -8.195 1 59.41 345 PRO A C 1
ATOM 2695 O O . PRO A 1 345 ? 1.438 18.656 -7.562 1 59.41 345 PRO A O 1
ATOM 2698 N N . LEU A 1 346 ? 1.204 20.688 -8.359 1 67.94 346 LEU A N 1
ATOM 2699 C CA . LEU A 1 346 ? 2.209 21.312 -7.496 1 67.94 346 LEU A CA 1
ATOM 2700 C C . LEU A 1 346 ? 1.687 21.453 -6.07 1 67.94 346 LEU A C 1
ATOM 2702 O O . LEU A 1 346 ? 1.936 22.469 -5.414 1 67.94 346 LEU A O 1
ATOM 2706 N N . THR A 1 347 ? 1.031 20.312 -5.602 1 74.62 347 THR A N 1
ATOM 2707 C CA . THR A 1 347 ? 0.482 20.328 -4.25 1 74.62 347 THR A CA 1
ATOM 2708 C C . THR A 1 347 ? 1.56 19.969 -3.229 1 74.62 347 THR A C 1
ATOM 2710 O O . THR A 1 347 ? 2.592 19.391 -3.578 1 74.62 347 THR A O 1
ATOM 2713 N N . SER A 1 348 ? 1.349 20.516 -2.062 1 77.5 348 SER A N 1
ATOM 2714 C CA . SER A 1 348 ? 2.254 20.172 -0.972 1 77.5 348 SER A CA 1
ATOM 2715 C C . SER A 1 348 ? 2.252 18.672 -0.708 1 77.5 348 SER A C 1
ATOM 2717 O O . SER A 1 348 ? 1.205 18.031 -0.779 1 77.5 348 SER A O 1
ATOM 2719 N N . ILE A 1 349 ? 3.498 18.219 -0.589 1 81.38 349 ILE A N 1
ATOM 2720 C CA . ILE A 1 349 ? 3.666 16.797 -0.32 1 81.38 349 ILE A CA 1
ATOM 2721 C C . ILE A 1 349 ? 4.414 16.594 0.999 1 81.38 349 ILE A C 1
ATOM 2723 O O . ILE A 1 349 ? 5.082 17.516 1.479 1 81.38 349 ILE A O 1
ATOM 2727 N N . ALA A 1 350 ? 4.27 15.453 1.604 1 85.06 350 ALA A N 1
ATOM 2728 C CA . ALA A 1 350 ? 4.797 15.156 2.932 1 85.06 350 ALA A CA 1
ATOM 2729 C C . ALA A 1 350 ? 6.316 15.289 2.961 1 85.06 350 ALA A C 1
ATOM 2731 O O . ALA A 1 350 ? 6.898 15.617 3.998 1 85.06 350 ALA A O 1
ATOM 2732 N N . ASP A 1 351 ? 6.996 15.141 1.833 1 92.62 351 ASP A N 1
ATOM 2733 C CA . ASP A 1 351 ? 8.453 15.188 1.76 1 92.62 35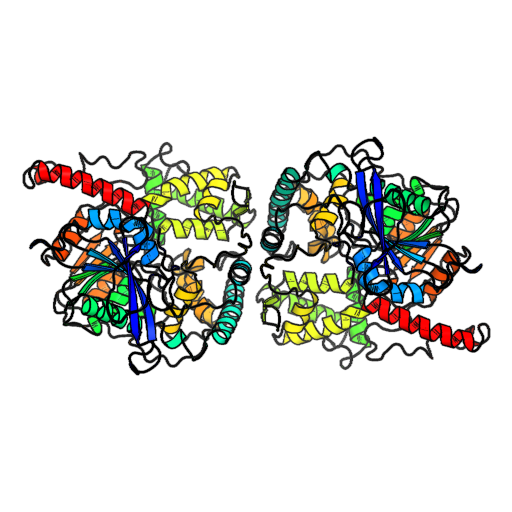1 ASP A CA 1
ATOM 2734 C C . ASP A 1 351 ? 8.984 16.516 2.289 1 92.62 351 ASP A C 1
ATOM 2736 O O . ASP A 1 351 ? 10 16.547 2.986 1 92.62 351 ASP A O 1
ATOM 2740 N N . GLY A 1 352 ? 8.258 17.562 1.905 1 93.75 352 GLY A N 1
ATOM 2741 C CA . GLY A 1 352 ? 8.703 18.891 2.299 1 93.75 352 GLY A CA 1
ATOM 2742 C C . GLY A 1 352 ? 8.734 19.094 3.803 1 93.75 352 GLY A C 1
ATOM 2743 O O . GLY A 1 352 ? 9.711 19.609 4.348 1 93.75 352 GLY A O 1
ATOM 2744 N N . GLY A 1 353 ? 7.652 18.688 4.488 1 95.06 353 GLY A N 1
ATOM 2745 C CA . GLY A 1 353 ? 7.613 18.797 5.938 1 95.06 353 GLY A CA 1
ATOM 2746 C C . GLY A 1 353 ? 8.703 18 6.621 1 95.06 353 GLY A C 1
ATOM 2747 O O . GLY A 1 353 ? 9.336 18.484 7.57 1 95.06 353 GLY A O 1
ATOM 2748 N N . THR A 1 354 ? 8.992 16.844 6.117 1 95.94 354 THR A N 1
ATOM 2749 C CA . THR A 1 354 ? 10.047 15.992 6.676 1 95.94 354 THR A CA 1
ATOM 2750 C C . THR A 1 354 ? 11.422 16.609 6.453 1 95.94 354 THR A C 1
ATOM 2752 O O . THR A 1 354 ? 12.258 16.625 7.359 1 95.94 354 THR A O 1
ATOM 2755 N N . ALA A 1 355 ? 11.586 17.172 5.266 1 96.44 355 ALA A N 1
ATOM 2756 C CA . ALA A 1 355 ? 12.875 17.797 4.949 1 96.44 355 ALA A CA 1
ATOM 2757 C C . ALA A 1 355 ? 13.172 18.953 5.887 1 96.44 355 ALA A C 1
ATOM 2759 O O . ALA A 1 355 ? 14.281 19.078 6.414 1 96.44 355 ALA A O 1
ATOM 2760 N N . ILE A 1 356 ? 12.18 19.766 6.129 1 96.88 356 ILE A N 1
ATOM 2761 C CA . ILE A 1 356 ? 12.383 20.953 6.969 1 96.88 356 ILE A CA 1
ATOM 2762 C C . ILE A 1 356 ? 12.602 20.516 8.414 1 96.88 356 ILE A C 1
ATOM 2764 O O . ILE A 1 356 ? 13.578 20.922 9.055 1 96.88 356 ILE A O 1
ATOM 2768 N N . ARG A 1 357 ? 11.766 19.641 8.953 1 96.62 357 ARG A N 1
ATOM 2769 C CA . ARG A 1 357 ? 11.844 19.266 10.359 1 96.62 357 ARG A CA 1
ATOM 2770 C C . ARG A 1 357 ? 13.148 18.531 10.664 1 96.62 357 ARG A C 1
ATOM 2772 O O . ARG A 1 357 ? 13.773 18.781 11.695 1 96.62 357 ARG A O 1
ATOM 2779 N N . CYS A 1 358 ? 13.586 17.656 9.766 1 97.06 358 CYS A N 1
ATOM 2780 C CA . CYS A 1 358 ? 14.789 16.875 10.023 1 97.06 358 CYS A CA 1
ATOM 2781 C C . CYS A 1 358 ? 16.047 17.703 9.789 1 97.06 358 CYS A C 1
ATOM 2783 O O . CYS A 1 358 ? 17.078 17.453 10.414 1 97.06 358 CYS A O 1
ATOM 2785 N N . THR A 1 359 ? 15.969 18.688 8.883 1 97.06 359 THR A N 1
ATOM 2786 C CA . THR A 1 359 ? 17.094 19.594 8.664 1 97.06 359 THR A CA 1
ATOM 2787 C C . THR A 1 359 ? 17.219 20.578 9.828 1 97.06 359 THR A C 1
ATOM 2789 O O . THR A 1 359 ? 18.328 20.844 10.297 1 97.06 359 THR A O 1
ATOM 2792 N N . ASP A 1 360 ? 16.156 21.078 10.32 1 97.25 360 ASP A N 1
ATOM 2793 C CA . ASP A 1 360 ? 16.125 22 11.461 1 97.25 360 ASP A CA 1
ATOM 2794 C C . ASP A 1 360 ? 16.656 21.328 12.719 1 97.25 360 ASP A C 1
ATOM 2796 O O . ASP A 1 360 ? 17.484 21.906 13.43 1 97.25 360 ASP A O 1
ATOM 2800 N N . GLY A 1 361 ? 16.203 20.156 12.961 1 96.38 361 GLY A N 1
ATOM 2801 C CA . GLY A 1 361 ? 16.359 19.516 14.258 1 96.38 361 GLY A CA 1
ATOM 2802 C C . GLY A 1 361 ? 17.734 18.875 14.445 1 96.38 361 GLY A C 1
ATOM 2803 O O . GLY A 1 361 ? 18.469 18.703 13.477 1 96.38 361 GLY A O 1
ATOM 2804 N N . ALA A 1 362 ? 18 18.578 15.703 1 96.12 362 ALA A N 1
ATOM 2805 C CA . ALA A 1 362 ? 19.188 17.797 16.031 1 96.12 362 ALA A CA 1
ATOM 2806 C C . ALA A 1 362 ? 19.172 16.438 15.336 1 96.12 362 ALA A C 1
ATOM 2808 O O . ALA A 1 362 ? 18.094 15.914 15.008 1 96.12 362 ALA A O 1
ATOM 2809 N N . GLU A 1 363 ? 20.391 15.938 15.109 1 95.38 363 GLU A N 1
ATOM 2810 C CA . GLU A 1 363 ? 20.516 14.641 14.445 1 95.38 363 GLU A CA 1
ATOM 2811 C C . GLU A 1 363 ? 19.969 13.516 15.312 1 95.38 363 GLU A C 1
ATOM 2813 O O . GLU A 1 363 ? 20.172 13.508 16.531 1 95.38 363 GLU A O 1
ATOM 2818 N N . VAL A 1 364 ? 19.188 12.633 14.711 1 95.75 364 VAL A N 1
ATOM 2819 C CA . VAL A 1 364 ? 18.656 11.422 15.344 1 95.75 364 VAL A CA 1
ATOM 2820 C C . VAL A 1 364 ? 19.266 10.188 14.672 1 95.75 364 VAL A C 1
ATOM 2822 O O . VAL A 1 364 ? 19.078 9.977 13.469 1 95.75 364 VAL A O 1
ATOM 2825 N N . ARG A 1 365 ? 20.016 9.383 15.414 1 95.06 365 ARG A N 1
ATOM 2826 C CA . ARG A 1 365 ? 20.656 8.188 14.859 1 95.06 365 ARG A CA 1
ATOM 2827 C C . ARG A 1 365 ? 20.344 6.961 15.711 1 95.06 365 ARG A C 1
ATOM 2829 O O . ARG A 1 365 ? 21.031 5.949 15.625 1 95.06 365 ARG A O 1
ATOM 2836 N N . ASP A 1 366 ? 19.266 7.062 16.469 1 96.31 366 ASP A N 1
ATOM 2837 C CA . ASP A 1 366 ? 18.906 6.008 17.422 1 96.31 366 ASP A CA 1
ATOM 2838 C C . ASP A 1 366 ? 18.469 4.738 16.688 1 96.31 366 ASP A C 1
ATOM 2840 O O . ASP A 1 366 ? 17.797 4.812 15.648 1 96.31 366 ASP A O 1
ATOM 2844 N N . THR A 1 367 ? 18.828 3.617 17.266 1 97.38 367 THR A N 1
ATOM 2845 C CA . THR A 1 367 ? 18.266 2.324 16.891 1 97.38 367 THR A CA 1
ATOM 2846 C C . THR A 1 367 ? 16.859 2.152 17.453 1 97.38 367 THR A C 1
ATOM 2848 O O . THR A 1 367 ? 16.406 2.98 18.234 1 97.38 367 THR A O 1
ATOM 2851 N N . VAL A 1 368 ? 16.234 1.051 17.047 1 97.94 368 VAL A N 1
ATOM 2852 C CA . VAL A 1 368 ? 14.891 0.742 17.547 1 97.94 368 VAL A CA 1
ATOM 2853 C C . VAL A 1 368 ? 14.93 0.638 19.062 1 97.94 368 VAL A C 1
ATOM 2855 O O . VAL A 1 368 ? 14.078 1.212 19.75 1 97.94 368 VAL A O 1
ATOM 2858 N N . ASP A 1 369 ? 15.922 -0.049 19.578 1 97.81 369 ASP A N 1
ATOM 2859 C CA . ASP A 1 369 ? 16.031 -0.258 21.016 1 97.81 369 ASP A CA 1
ATOM 2860 C C . ASP A 1 369 ? 16.25 1.064 21.75 1 97.81 369 ASP A C 1
ATOM 2862 O O . ASP A 1 369 ? 15.711 1.274 22.828 1 97.81 369 ASP A O 1
ATOM 2866 N N . GLU A 1 370 ? 16.984 1.962 21.156 1 97.81 370 GLU A N 1
ATOM 2867 C CA . GLU A 1 370 ? 17.297 3.252 21.766 1 97.81 370 GLU A CA 1
ATOM 2868 C C . GLU A 1 370 ? 16.094 4.188 21.719 1 97.81 370 GLU A C 1
ATOM 2870 O O . GLU A 1 370 ? 15.984 5.109 22.531 1 97.81 370 GLU A O 1
ATOM 2875 N N . LEU A 1 371 ? 15.164 3.947 20.797 1 98.06 371 LEU A N 1
ATOM 2876 C CA . LEU A 1 371 ? 13.977 4.781 20.641 1 98.06 371 LEU A CA 1
ATOM 2877 C C . LEU A 1 371 ? 12.867 4.32 21.578 1 98.06 371 LEU A C 1
ATOM 2879 O O . LEU A 1 371 ? 11.922 5.066 21.844 1 98.06 371 LEU A O 1
ATOM 2883 N N . GLU A 1 372 ? 12.938 3.086 22.062 1 97.69 372 GLU A N 1
ATOM 2884 C CA . GLU A 1 372 ? 11.859 2.488 22.844 1 97.69 372 GLU A CA 1
ATOM 2885 C C . GLU A 1 372 ? 11.555 3.316 24.094 1 97.69 372 GLU A C 1
ATOM 2887 O O . GLU A 1 372 ? 10.398 3.629 24.359 1 97.69 372 GLU A O 1
ATOM 2892 N N . PRO A 1 373 ? 12.578 3.748 24.875 1 97.69 373 PRO A N 1
ATOM 2893 C CA . PRO A 1 373 ? 12.273 4.57 26.047 1 97.69 373 PRO A CA 1
ATOM 2894 C C . PRO A 1 373 ? 11.617 5.898 25.672 1 97.69 373 PRO A C 1
ATOM 2896 O O . PRO A 1 373 ? 10.742 6.383 26.406 1 97.69 373 PRO A O 1
ATOM 2899 N N . PHE A 1 374 ? 12.141 6.469 24.656 1 97.56 374 PHE A N 1
ATOM 2900 C CA . PHE A 1 374 ? 11.539 7.707 24.172 1 97.56 374 PHE A CA 1
ATOM 2901 C C . PHE A 1 374 ? 10.062 7.512 23.875 1 97.56 374 PHE A C 1
ATOM 2903 O O . PHE A 1 374 ? 9.219 8.297 24.328 1 97.56 374 PHE A O 1
ATOM 2910 N N . VAL A 1 375 ? 9.711 6.434 23.125 1 98.06 375 VAL A N 1
ATOM 2911 C CA . VAL A 1 375 ? 8.336 6.125 22.734 1 98.06 375 VAL A CA 1
ATOM 2912 C C . VAL A 1 375 ? 7.5 5.867 24 1 98.06 375 VAL A C 1
ATOM 2914 O O . VAL A 1 375 ? 6.383 6.371 24.109 1 98.06 375 VAL A O 1
ATOM 2917 N N . GLN A 1 376 ? 8.016 5.156 24.922 1 97.75 376 GLN A N 1
ATOM 2918 C CA . GLN A 1 376 ? 7.309 4.863 26.156 1 97.75 376 GLN A CA 1
ATOM 2919 C C . GLN A 1 376 ? 7.035 6.141 26.953 1 97.75 376 GLN A C 1
ATOM 2921 O O . GLN A 1 376 ? 5.988 6.273 27.578 1 97.75 376 GLN A O 1
ATOM 2926 N N . GLY A 1 377 ? 8 7.035 26.953 1 97.56 377 GLY A N 1
ATOM 2927 C CA . GLY A 1 377 ? 7.793 8.32 27.609 1 97.56 377 GLY A CA 1
ATOM 2928 C C . GLY A 1 377 ? 6.637 9.109 27.016 1 97.56 377 GLY A C 1
ATOM 2929 O O . GLY A 1 377 ? 5.812 9.648 27.75 1 97.56 377 GLY A O 1
ATOM 2930 N N . LEU A 1 378 ? 6.543 9.148 25.688 1 97.69 378 LEU A N 1
ATOM 2931 C CA . LEU A 1 378 ? 5.449 9.844 25.016 1 97.69 378 LEU A CA 1
ATOM 2932 C C . LEU A 1 378 ? 4.109 9.195 25.344 1 97.69 378 LEU A C 1
ATOM 2934 O O . LEU A 1 378 ? 3.111 9.883 25.547 1 97.69 378 LEU A O 1
ATOM 2938 N N . LEU A 1 379 ? 4.137 7.836 25.359 1 96.94 379 LEU A N 1
ATOM 2939 C CA . LEU A 1 379 ? 2.908 7.086 25.609 1 96.94 379 LEU A CA 1
ATOM 2940 C C . LEU A 1 379 ? 2.43 7.285 27.047 1 96.94 379 LEU A C 1
ATOM 2942 O O . LEU A 1 379 ? 1.229 7.207 27.312 1 96.94 379 LEU A O 1
ATOM 2946 N N . ARG A 1 380 ? 3.324 7.523 27.938 1 95.88 380 ARG A N 1
ATOM 2947 C CA . ARG A 1 380 ? 2.947 7.824 29.312 1 95.88 380 ARG A CA 1
ATOM 2948 C C . ARG A 1 380 ? 2.277 9.188 29.406 1 95.88 380 ARG A C 1
ATOM 2950 O O . ARG A 1 380 ? 1.352 9.375 30.203 1 95.88 380 ARG A O 1
ATOM 2957 N N . ASP A 1 381 ? 2.721 10.133 28.562 1 94.88 381 ASP A N 1
ATOM 2958 C CA . ASP A 1 381 ? 2.164 11.477 28.578 1 94.88 381 ASP A CA 1
ATOM 2959 C C . ASP A 1 381 ? 0.785 11.508 27.922 1 94.88 381 ASP A C 1
ATOM 2961 O O . ASP A 1 381 ? -0.102 12.242 28.359 1 94.88 381 ASP A O 1
ATOM 2965 N N . SER A 1 382 ? 0.672 10.727 26.875 1 98.06 382 SER A N 1
ATOM 2966 C CA . SER A 1 382 ? -0.587 10.672 26.141 1 98.06 382 SER A CA 1
ATOM 2967 C C . SER A 1 382 ? -0.693 9.391 25.312 1 98.06 382 SER A C 1
ATOM 2969 O O . SER A 1 382 ? 0.293 8.938 24.734 1 98.06 382 SER A O 1
ATOM 2971 N N . GLN A 1 383 ? -1.93 8.828 25.219 1 97 383 GLN A N 1
ATOM 2972 C CA . GLN A 1 383 ? -2.166 7.672 24.359 1 97 383 GLN A CA 1
ATOM 2973 C C . GLN A 1 383 ? -1.82 7.984 22.906 1 97 383 GLN A C 1
ATOM 2975 O O . GLN A 1 383 ? -1.558 7.074 22.125 1 97 383 GLN A O 1
ATOM 2980 N N . TRP A 1 384 ? -1.724 9.242 22.609 1 98.12 384 TRP A N 1
ATOM 2981 C CA . TRP A 1 384 ? -1.498 9.648 21.219 1 98.12 384 TRP A CA 1
ATOM 2982 C C . TRP A 1 384 ? -0.007 9.68 20.891 1 98.12 384 TRP A C 1
ATOM 2984 O O . TRP A 1 384 ? 0.385 10.008 19.781 1 98.12 384 TRP A O 1
ATOM 2994 N N . GLY A 1 385 ? 0.803 9.312 21.938 1 98.12 385 GLY A N 1
ATOM 2995 C CA . GLY A 1 385 ? 2.211 9.094 21.641 1 98.12 385 GLY A CA 1
ATOM 2996 C C . GLY A 1 385 ? 2.441 8.102 20.516 1 98.12 385 GLY A C 1
ATOM 2997 O O . GLY A 1 385 ? 3.441 8.188 19.812 1 98.12 385 GLY A O 1
ATOM 2998 N N . GLU A 1 386 ? 1.451 7.211 20.297 1 97.94 386 GLU A N 1
ATOM 2999 C CA . GLU A 1 386 ? 1.583 6.188 19.266 1 97.94 386 GLU A CA 1
ATOM 3000 C C . GLU A 1 386 ? 1.558 6.801 17.875 1 97.94 386 GLU A C 1
ATOM 3002 O O . GLU A 1 386 ? 2.061 6.211 16.922 1 97.94 386 GLU A O 1
ATOM 3007 N N . VAL A 1 387 ? 0.95 7.98 17.734 1 97.56 387 VAL A N 1
ATOM 3008 C CA . VAL A 1 387 ? 0.879 8.68 16.469 1 97.56 387 VAL A CA 1
ATOM 3009 C C . VAL A 1 387 ? 2.047 9.664 16.344 1 97.56 387 VAL A C 1
ATOM 3011 O O . VAL A 1 387 ? 2.709 9.727 15.305 1 97.56 387 VAL A O 1
ATOM 3014 N N . TRP A 1 388 ? 2.387 10.328 17.406 1 98.12 388 TRP A N 1
ATOM 3015 C CA . TRP A 1 388 ? 3.24 11.516 17.391 1 98.12 388 TRP A CA 1
ATOM 3016 C C . TRP A 1 388 ? 4.715 11.125 17.359 1 98.12 388 TRP A C 1
ATOM 3018 O O . TRP A 1 388 ? 5.543 11.859 16.812 1 98.12 388 TRP A O 1
ATOM 3028 N N . ALA A 1 389 ? 5.082 9.922 17.859 1 97.88 389 ALA A N 1
ATOM 3029 C CA . ALA A 1 389 ? 6.473 9.492 17.969 1 97.88 389 ALA A CA 1
ATOM 3030 C C . ALA A 1 389 ? 7.125 9.375 16.594 1 97.88 389 ALA A C 1
ATOM 3032 O O . ALA A 1 389 ? 8.344 9.469 16.469 1 97.88 389 ALA A O 1
ATOM 3033 N N . SER A 1 390 ? 6.32 9.211 15.617 1 96.94 390 SER A N 1
ATOM 3034 C CA . SER A 1 390 ? 6.84 9 14.273 1 96.94 390 SER A CA 1
ATOM 3035 C C . SER A 1 390 ? 7.602 10.227 13.773 1 96.94 390 SER A C 1
ATOM 3037 O O . SER A 1 390 ? 8.445 10.117 12.883 1 96.94 390 SER A O 1
ATOM 3039 N N . LEU A 1 391 ? 7.324 11.422 14.297 1 97.31 391 LEU A N 1
ATOM 3040 C CA . LEU A 1 391 ? 7.98 12.648 13.852 1 97.31 391 LEU A CA 1
ATOM 3041 C C . LEU A 1 391 ? 9.477 12.594 14.125 1 97.31 391 LEU A C 1
ATOM 3043 O O . LEU A 1 391 ? 10.289 12.961 13.273 1 97.31 391 LEU A O 1
ATOM 3047 N N . ARG A 1 392 ? 9.836 12.125 15.297 1 97.94 392 ARG A N 1
ATOM 3048 C CA . ARG A 1 392 ? 11.25 11.969 15.625 1 97.94 392 ARG A CA 1
ATOM 3049 C C . ARG A 1 392 ? 11.844 10.75 14.922 1 97.94 392 ARG A C 1
ATOM 3051 O O . ARG A 1 392 ? 12.938 10.828 14.352 1 97.94 392 ARG A O 1
ATOM 3058 N N . ILE A 1 393 ? 11.117 9.617 14.922 1 98 393 ILE A N 1
ATOM 3059 C CA . ILE A 1 393 ? 11.602 8.375 14.328 1 98 393 ILE A CA 1
ATOM 3060 C C . ILE A 1 393 ? 11.875 8.578 12.844 1 98 393 ILE A C 1
ATOM 3062 O O . ILE A 1 393 ? 12.852 8.055 12.305 1 98 393 ILE A O 1
ATOM 3066 N N . GLY A 1 394 ? 11.031 9.422 12.195 1 96.88 394 GLY A N 1
ATOM 3067 C CA . GLY A 1 394 ? 11.156 9.688 10.773 1 96.88 394 GLY A CA 1
ATOM 3068 C C . GLY A 1 394 ? 12.461 10.383 10.406 1 96.88 394 GLY A C 1
ATOM 3069 O O . GLY A 1 394 ? 12.852 10.406 9.242 1 96.88 394 GLY A O 1
ATOM 3070 N N . CYS A 1 395 ? 13.164 10.922 11.383 1 97.38 395 CYS A N 1
ATOM 3071 C CA . CYS A 1 395 ? 14.414 11.641 11.133 1 97.38 395 CYS A CA 1
ATOM 3072 C C . CYS A 1 395 ? 15.617 10.75 11.422 1 97.38 395 CYS A C 1
ATOM 3074 O O . CYS A 1 395 ? 16.766 11.195 11.328 1 97.38 395 CYS A O 1
ATOM 3076 N N . SER A 1 396 ? 15.43 9.461 11.711 1 97.5 396 SER A N 1
ATOM 3077 C CA . SER A 1 396 ? 16.469 8.602 12.266 1 97.5 396 SER A CA 1
ATOM 3078 C C . SER A 1 396 ? 17.484 8.211 11.195 1 97.5 396 SER A C 1
ATOM 3080 O O . SER A 1 396 ? 18.547 7.66 11.508 1 97.5 396 SER A O 1
ATOM 3082 N N . ALA A 1 397 ? 17.203 8.516 9.93 1 97.19 397 ALA A N 1
ATOM 3083 C CA . ALA A 1 397 ? 18.156 8.203 8.867 1 97.19 397 ALA A CA 1
ATOM 3084 C C . ALA A 1 397 ? 18.312 9.383 7.906 1 97.19 397 ALA A C 1
ATOM 3086 O O . ALA A 1 397 ? 18.594 9.188 6.719 1 97.19 397 ALA A O 1
ATOM 3087 N N . TRP A 1 398 ? 18.016 10.562 8.414 1 96.62 398 TRP A N 1
ATOM 3088 C CA . TRP A 1 398 ? 18.141 11.766 7.594 1 96.62 398 TRP A CA 1
ATOM 3089 C C . TRP A 1 398 ? 19.578 11.961 7.121 1 96.62 398 TRP A C 1
ATOM 3091 O O . TRP A 1 398 ? 20.531 11.664 7.852 1 96.62 398 TRP A O 1
ATOM 3101 N N . PRO A 1 399 ? 19.719 12.469 5.867 1 94.62 399 PRO A N 1
ATOM 3102 C CA . PRO A 1 399 ? 21.062 12.68 5.352 1 94.62 399 PRO A CA 1
ATOM 3103 C C . PRO A 1 399 ? 21.938 13.523 6.281 1 94.62 399 PRO A C 1
ATOM 3105 O O . PRO A 1 399 ? 21.438 14.484 6.879 1 94.62 399 PRO A O 1
ATOM 3108 N N . LYS A 1 400 ? 23.188 13.164 6.367 1 87.5 400 LYS A N 1
ATOM 3109 C CA . LYS A 1 400 ? 24.125 13.945 7.176 1 87.5 400 LYS A CA 1
ATOM 3110 C C . LYS A 1 400 ? 24.344 15.328 6.57 1 87.5 400 LYS A C 1
ATOM 3112 O O . LYS A 1 400 ? 24.562 15.461 5.367 1 87.5 400 LYS A O 1
ATOM 3117 N N . GLN A 1 401 ? 24.141 16.25 7.363 1 86 401 GLN A N 1
ATOM 3118 C CA . GLN A 1 401 ? 24.281 17.641 6.93 1 86 401 GLN A CA 1
ATOM 3119 C C . GLN A 1 401 ? 24.984 18.484 7.988 1 86 401 GLN A C 1
ATOM 3121 O O . GLN A 1 401 ? 25 18.125 9.172 1 86 401 GLN A O 1
ATOM 3126 N N . GLU A 1 402 ? 25.719 19.484 7.422 1 81.12 402 GLU A N 1
ATOM 3127 C CA . GLU A 1 402 ? 26.219 20.5 8.344 1 81.12 402 GLU A CA 1
ATOM 3128 C C . GLU A 1 402 ? 25.109 21.453 8.773 1 81.12 402 GLU A C 1
ATOM 3130 O O . GLU A 1 402 ? 24.484 22.109 7.93 1 81.12 402 GLU A O 1
ATOM 3135 N N . LYS A 1 403 ? 24.641 21.281 9.953 1 79.75 403 LYS A N 1
ATOM 3136 C CA . LYS A 1 403 ? 23.547 22.125 10.438 1 79.75 403 LYS A CA 1
ATOM 3137 C C . LYS A 1 403 ? 24.078 23.375 11.141 1 79.75 403 LYS A C 1
ATOM 3139 O O . LYS A 1 403 ? 24.312 23.344 12.352 1 79.75 403 LYS A O 1
ATOM 3144 N N . ARG A 1 404 ? 24.172 24.484 10.352 1 86 404 ARG A N 1
ATOM 3145 C CA . ARG A 1 404 ? 24.766 25.719 10.867 1 86 404 ARG A CA 1
ATOM 3146 C C . ARG A 1 404 ? 23.688 26.797 11.062 1 86 404 ARG A C 1
ATOM 3148 O O . ARG A 1 404 ? 23.984 27.891 11.531 1 86 404 ARG A O 1
ATOM 3155 N N . HIS A 1 405 ? 22.5 26.406 10.898 1 92.12 405 HIS A N 1
ATOM 3156 C CA . HIS A 1 405 ? 21.422 27.391 10.961 1 92.12 405 HIS A CA 1
ATOM 3157 C C . HIS A 1 405 ? 21.078 27.719 12.406 1 92.12 405 HIS A C 1
ATOM 3159 O O . HIS A 1 405 ? 21.484 27.016 13.328 1 92.12 405 HIS A O 1
ATOM 3165 N N . PHE A 1 406 ? 20.406 28.828 12.547 1 95.5 406 PHE A N 1
ATOM 3166 C CA . PHE A 1 406 ? 19.984 29.328 13.844 1 95.5 406 PHE A CA 1
ATOM 3167 C C . PHE A 1 406 ? 19.078 28.312 14.547 1 95.5 406 PHE A C 1
ATOM 3169 O O . PHE A 1 406 ? 18.125 27.797 13.945 1 95.5 406 PHE A O 1
ATOM 3176 N N . LYS A 1 407 ? 19.359 28.062 15.859 1 94.19 407 LYS A N 1
ATOM 3177 C CA . LYS A 1 407 ? 18.547 27.125 16.641 1 94.19 407 LYS A CA 1
ATOM 3178 C C . LYS A 1 407 ? 18.219 27.688 18.016 1 94.19 407 LYS A C 1
ATOM 3180 O O . LYS A 1 407 ? 17.719 26.984 18.891 1 94.19 407 LYS A O 1
ATOM 3185 N N . GLY A 1 408 ? 18.422 28.984 18.172 1 93.88 408 GLY A N 1
ATOM 3186 C CA . GLY A 1 408 ? 18.266 29.641 19.469 1 93.88 408 GLY A CA 1
ATOM 3187 C C . GLY A 1 408 ? 19.531 30.328 19.953 1 93.88 408 GLY A C 1
ATOM 3188 O O . GLY A 1 408 ? 20.562 30.25 19.312 1 93.88 408 GLY A O 1
ATOM 3189 N N . PRO A 1 409 ? 19.469 30.969 21.047 1 96.94 409 PRO A N 1
ATOM 3190 C CA . PRO A 1 409 ? 18.297 31.125 21.922 1 96.94 409 PRO A CA 1
ATOM 3191 C C . PRO A 1 409 ? 17.203 32 21.297 1 96.94 409 PRO A C 1
ATOM 3193 O O . PRO A 1 409 ? 17.5 32.844 20.453 1 96.94 409 PRO A O 1
ATOM 3196 N N . PHE A 1 410 ? 16.094 31.734 21.703 1 98.25 410 PHE A N 1
ATOM 3197 C CA . PHE A 1 410 ? 14.938 32.5 21.219 1 98.25 410 PHE A CA 1
ATOM 3198 C C . PHE A 1 410 ? 14.617 33.656 22.172 1 98.25 410 PHE A C 1
ATOM 3200 O O . PHE A 1 410 ? 13.797 33.5 23.078 1 98.25 410 PHE A O 1
ATOM 3207 N N . LEU A 1 411 ? 15.305 34.688 21.938 1 97.31 411 LEU A N 1
ATOM 3208 C CA . LEU A 1 411 ? 15.203 35.906 22.719 1 97.31 411 LEU A CA 1
ATOM 3209 C C . LEU A 1 411 ? 15.398 37.156 21.828 1 97.31 411 LEU A C 1
ATOM 3211 O O . LEU A 1 411 ? 16.031 37.062 20.766 1 97.31 411 LEU A O 1
ATOM 3215 N N . GLY A 1 412 ? 14.805 38.219 22.266 1 96.81 412 GLY A N 1
ATOM 3216 C CA . GLY A 1 412 ? 15 39.5 21.547 1 96.81 412 GLY A CA 1
ATOM 3217 C C . GLY A 1 412 ? 14.148 40.625 22.094 1 96.81 412 GLY A C 1
ATOM 3218 O O . GLY A 1 412 ? 13.008 40.406 22.516 1 96.81 412 GLY A O 1
ATOM 3219 N N . ASN A 1 413 ? 14.727 41.844 22.109 1 97.5 413 ASN A N 1
ATOM 3220 C CA . ASN A 1 413 ? 13.961 43.062 22.344 1 97.5 413 ASN A CA 1
ATOM 3221 C C . ASN A 1 413 ? 13.383 43.625 21.047 1 97.5 413 ASN A C 1
ATOM 3223 O O . ASN A 1 413 ? 13.992 44.469 20.422 1 97.5 413 ASN A O 1
ATOM 3227 N N . THR A 1 414 ? 12.172 43.188 20.688 1 97.88 414 THR A N 1
ATOM 3228 C CA . THR A 1 414 ? 11.594 43.469 19.375 1 97.88 414 THR A CA 1
ATOM 3229 C C . THR A 1 414 ? 11.109 44.938 19.297 1 97.88 414 THR A C 1
ATOM 3231 O O . THR A 1 414 ? 10.766 45.531 20.328 1 97.88 414 THR A O 1
ATOM 3234 N N . SER A 1 415 ? 11.102 45.469 18.109 1 97.56 415 SER A N 1
ATOM 3235 C CA . SER A 1 415 ? 10.68 46.844 17.875 1 97.56 415 SER A CA 1
ATOM 3236 C C . SER A 1 415 ? 9.234 47.062 18.312 1 97.56 415 SER A C 1
ATOM 3238 O O . SER A 1 415 ? 8.844 48.188 18.656 1 97.56 415 SER A O 1
ATOM 3240 N N . HIS A 1 416 ? 8.453 46 18.266 1 97.19 416 HIS A N 1
ATOM 3241 C CA . HIS A 1 416 ? 7.105 45.969 18.828 1 97.19 416 HIS A CA 1
ATOM 3242 C C . HIS A 1 416 ? 6.855 44.688 19.594 1 97.19 416 HIS A C 1
ATOM 3244 O O . HIS A 1 416 ? 7.328 43.625 19.203 1 97.19 416 HIS A O 1
ATOM 3250 N N . PRO A 1 417 ? 6.137 44.781 20.688 1 97.62 417 PRO A N 1
ATOM 3251 C CA . PRO A 1 417 ? 5.887 43.562 21.469 1 97.62 417 PRO A CA 1
ATOM 3252 C C . PRO A 1 417 ? 5.086 42.531 20.688 1 97.62 417 PRO A C 1
ATOM 3254 O O . PRO A 1 417 ? 4.273 42.875 19.828 1 97.62 417 PRO A O 1
ATOM 3257 N N . ILE A 1 418 ? 5.262 41.25 21.078 1 98.75 418 ILE A N 1
ATOM 3258 C CA . ILE A 1 418 ? 4.684 40.125 20.344 1 98.75 418 ILE A CA 1
ATOM 3259 C C . ILE A 1 418 ? 3.395 39.688 21.031 1 98.75 418 ILE A C 1
ATOM 3261 O O . ILE A 1 418 ? 3.307 39.688 22.25 1 98.75 418 ILE A O 1
ATOM 3265 N N . LEU A 1 419 ? 2.342 39.312 20.25 1 98.88 419 LEU A N 1
ATOM 3266 C CA . LEU A 1 419 ? 1.128 38.688 20.75 1 98.88 419 LEU A CA 1
ATOM 3267 C C . LEU A 1 419 ? 1.196 37.156 20.578 1 98.88 419 LEU A C 1
ATOM 3269 O O . LEU A 1 419 ? 1.187 36.656 19.453 1 98.88 419 LEU A O 1
ATOM 3273 N N . TRP A 1 420 ? 1.287 36.469 21.703 1 98.88 420 TRP A N 1
ATOM 3274 C CA . TRP A 1 420 ? 1.242 35 21.719 1 98.88 420 TRP A CA 1
ATOM 3275 C C . TRP A 1 420 ? -0.16 34.5 22.047 1 98.88 420 TRP A C 1
ATOM 3277 O O . TRP A 1 420 ? -0.818 35.031 22.953 1 98.88 420 TRP A O 1
ATOM 3287 N N . ILE A 1 421 ? -0.639 33.531 21.312 1 98.88 421 ILE A N 1
ATOM 3288 C CA . ILE A 1 421 ? -1.974 33 21.562 1 98.88 421 ILE A CA 1
ATOM 3289 C C . ILE A 1 421 ? -1.893 31.484 21.812 1 98.88 421 ILE A C 1
ATOM 3291 O O . ILE A 1 421 ? -1.222 30.766 21.062 1 98.88 421 ILE A O 1
ATOM 3295 N N . GLY A 1 422 ? -2.49 30.969 22.828 1 98.69 422 GLY A N 1
ATOM 3296 C CA . GLY A 1 422 ? -2.592 29.547 23.109 1 98.69 422 GLY A CA 1
ATOM 3297 C C . GLY A 1 422 ? -3.975 29.125 23.578 1 98.69 422 GLY A C 1
ATOM 3298 O O . GLY A 1 422 ? -4.648 29.875 24.297 1 98.69 422 GLY A O 1
ATOM 3299 N N . ASN A 1 423 ? -4.41 27.953 23.188 1 98.62 423 ASN A N 1
ATOM 3300 C CA . ASN A 1 423 ? -5.672 27.359 23.641 1 98.62 423 ASN A CA 1
ATOM 3301 C C . ASN A 1 423 ? -5.492 26.531 24.906 1 98.62 423 ASN A C 1
ATOM 3303 O O . ASN A 1 423 ? -4.426 25.953 25.125 1 98.62 423 ASN A O 1
ATOM 3307 N N . THR A 1 424 ? -6.535 26.422 25.656 1 98.5 424 THR A N 1
ATOM 3308 C CA . THR A 1 424 ? -6.457 25.703 26.922 1 98.5 424 THR A CA 1
ATOM 3309 C C . THR A 1 424 ? -6.383 24.188 26.672 1 98.5 424 THR A C 1
ATOM 3311 O O . THR A 1 424 ? -5.926 23.438 27.547 1 98.5 424 THR A O 1
ATOM 3314 N N . ALA A 1 425 ? -6.871 23.75 25.5 1 98.56 425 ALA A N 1
ATOM 3315 C CA . ALA A 1 425 ? -6.809 22.344 25.125 1 98.56 425 ALA A CA 1
ATOM 3316 C C . ALA A 1 425 ? -6.422 22.172 23.656 1 98.56 425 ALA A C 1
ATOM 3318 O O . ALA A 1 425 ? -7.203 21.656 22.859 1 98.56 425 ALA A O 1
ATOM 3319 N N . ASP A 1 426 ? -5.25 22.562 23.375 1 98.62 426 ASP A N 1
ATOM 3320 C CA . ASP A 1 426 ? -4.664 22.344 22.062 1 98.62 426 ASP A CA 1
ATOM 3321 C C . ASP A 1 426 ? -3.975 20.984 21.984 1 98.62 426 ASP A C 1
ATOM 3323 O O . ASP A 1 426 ? -3.119 20.672 22.812 1 98.62 426 ASP A O 1
ATOM 3327 N N . PRO A 1 427 ? -4.305 20.219 21 1 98.38 427 PRO A N 1
ATOM 3328 C CA . PRO A 1 427 ? -3.84 18.828 21.016 1 98.38 427 PRO A CA 1
ATOM 3329 C C . PRO A 1 427 ? -2.348 18.703 20.703 1 98.38 427 PRO A C 1
ATOM 3331 O O . PRO A 1 427 ? -1.743 17.656 20.969 1 98.38 427 PRO A O 1
ATOM 3334 N N . VAL A 1 428 ? -1.734 19.766 20.141 1 98.38 428 VAL A N 1
ATOM 3335 C CA . VAL A 1 428 ? -0.362 19.516 19.719 1 98.38 428 VAL A CA 1
ATOM 3336 C C . VAL A 1 428 ? 0.528 20.688 20.094 1 98.38 428 VAL A C 1
ATOM 3338 O O . VAL A 1 428 ? 1.754 20.625 19.984 1 98.38 428 VAL A O 1
ATOM 3341 N N . THR A 1 429 ? -0.075 21.828 20.484 1 98.56 429 THR A N 1
ATOM 3342 C CA . THR A 1 429 ? 0.659 22.969 21.016 1 98.56 429 THR A CA 1
ATOM 3343 C C . THR A 1 429 ? 0.041 23.453 22.328 1 98.56 429 THR A C 1
ATOM 3345 O O . THR A 1 429 ? -0.617 24.5 22.359 1 98.56 429 THR A O 1
ATOM 3348 N N . PRO A 1 430 ? 0.37 22.781 23.391 1 98.56 430 PRO A N 1
ATOM 3349 C CA . PRO A 1 430 ? -0.188 23.188 24.688 1 98.56 430 PRO A CA 1
ATOM 3350 C C . PRO A 1 430 ? 0.176 24.625 25.062 1 98.56 430 PRO A C 1
ATOM 3352 O O . PRO A 1 430 ? 1.269 25.094 24.734 1 98.56 430 PRO A O 1
ATOM 3355 N N . ILE A 1 431 ? -0.75 25.312 25.75 1 98.19 431 ILE A N 1
ATOM 3356 C CA . ILE A 1 431 ? -0.609 26.734 26.047 1 98.19 431 ILE A CA 1
ATOM 3357 C C . ILE A 1 431 ? 0.688 26.969 26.828 1 98.19 431 ILE A C 1
ATOM 3359 O O . ILE A 1 431 ? 1.229 28.078 26.828 1 98.19 431 ILE A O 1
ATOM 3363 N N . ALA A 1 432 ? 1.262 25.922 27.469 1 98.31 432 ALA A N 1
ATOM 3364 C CA . ALA A 1 432 ? 2.557 26.016 28.141 1 98.31 432 ALA A CA 1
ATOM 3365 C C . ALA A 1 432 ? 3.637 26.5 27.172 1 98.31 432 ALA A C 1
ATOM 3367 O O . ALA A 1 432 ? 4.562 27.203 27.562 1 98.31 432 ALA A O 1
ATOM 3368 N N . GLY A 1 433 ? 3.512 26.125 25.922 1 98.56 433 GLY A N 1
ATOM 3369 C CA . GLY A 1 433 ? 4.461 26.578 24.922 1 98.56 433 GLY A CA 1
ATOM 3370 C C . GLY A 1 433 ? 4.461 28.094 24.75 1 98.56 433 GLY A C 1
ATOM 3371 O O . GLY A 1 433 ? 5.523 28.719 24.672 1 98.56 433 GLY A O 1
ATOM 3372 N N . ALA A 1 434 ? 3.262 28.688 24.703 1 98.69 434 ALA A N 1
ATOM 3373 C CA . ALA A 1 434 ? 3.143 30.141 24.578 1 98.69 434 ALA A CA 1
ATOM 3374 C C . ALA A 1 434 ? 3.766 30.844 25.766 1 98.69 434 ALA A C 1
ATOM 3376 O O . ALA A 1 434 ? 4.496 31.828 25.609 1 98.69 434 ALA A O 1
ATOM 3377 N N . ARG A 1 435 ? 3.477 30.359 26.922 1 98.31 435 ARG A N 1
ATOM 3378 C CA . ARG A 1 435 ? 3.99 30.969 28.156 1 98.31 435 ARG A CA 1
ATOM 3379 C C . ARG A 1 435 ? 5.512 30.875 28.203 1 98.31 435 ARG A C 1
ATOM 3381 O O . ARG A 1 435 ? 6.184 31.828 28.594 1 98.31 435 ARG A O 1
ATOM 3388 N N . LYS A 1 436 ? 5.988 29.75 27.812 1 98.31 436 LYS A N 1
ATOM 3389 C CA . LYS A 1 436 ? 7.434 29.547 27.812 1 98.31 436 LYS A CA 1
ATOM 3390 C C . LYS A 1 436 ? 8.117 30.484 26.812 1 98.31 436 LYS A C 1
ATOM 3392 O O . LYS A 1 436 ? 9.062 31.203 27.172 1 98.31 436 LYS A O 1
ATOM 3397 N N . MET A 1 437 ? 7.695 30.5 25.609 1 98.75 437 MET A N 1
ATOM 3398 C CA . MET A 1 437 ? 8.359 31.25 24.547 1 98.75 437 MET A CA 1
ATOM 3399 C C . MET A 1 437 ? 8.25 32.75 24.781 1 98.75 437 MET A C 1
ATOM 3401 O O . MET A 1 437 ? 9.172 33.5 24.453 1 98.75 437 MET A O 1
ATOM 3405 N N . ALA A 1 438 ? 7.141 33.25 25.344 1 98.5 438 ALA A N 1
ATOM 3406 C CA . ALA A 1 438 ? 6.91 34.656 25.578 1 98.5 438 ALA A CA 1
ATOM 3407 C C . ALA A 1 438 ? 7.973 35.219 26.516 1 98.5 438 ALA A C 1
ATOM 3409 O O . ALA A 1 438 ? 8.32 36.406 26.422 1 98.5 438 ALA A O 1
ATOM 3410 N N . LYS A 1 439 ? 8.516 34.438 27.344 1 98.06 439 LYS A N 1
ATOM 3411 C CA . LYS A 1 439 ? 9.5 34.906 28.328 1 98.06 439 LYS A CA 1
ATOM 3412 C C . LYS A 1 439 ? 10.758 35.438 27.641 1 98.06 439 LYS A C 1
ATOM 3414 O O . LYS A 1 439 ? 11.469 36.281 28.203 1 98.06 439 LYS A O 1
ATOM 3419 N N . GLY A 1 440 ? 11.023 35 26.438 1 98.38 440 GLY A N 1
ATOM 3420 C CA . GLY A 1 440 ? 12.219 35.406 25.719 1 98.38 440 GLY A CA 1
ATOM 3421 C C . GLY A 1 440 ? 12.062 36.75 25.031 1 98.38 440 GLY A C 1
ATOM 3422 O O . GLY A 1 440 ? 13.047 37.312 24.562 1 98.38 440 GLY A O 1
ATOM 3423 N N . PHE A 1 441 ? 10.883 37.312 25.047 1 98.56 441 PHE A N 1
ATOM 3424 C CA . PHE A 1 441 ? 10.594 38.562 24.312 1 98.56 441 PHE A CA 1
ATOM 3425 C C . PHE A 1 441 ? 9.883 39.562 25.188 1 98.56 441 PHE A C 1
ATOM 3427 O O . PHE A 1 441 ? 8.648 39.562 25.266 1 98.56 441 PHE A O 1
ATOM 3434 N N . PRO A 1 442 ? 10.641 40.469 25.703 1 96.69 442 PRO A N 1
ATOM 3435 C CA . PRO A 1 442 ? 10.078 41.438 26.656 1 96.69 442 PRO A CA 1
ATOM 3436 C C . PRO A 1 442 ? 8.906 42.219 26.062 1 96.69 442 PRO A C 1
ATOM 3438 O O . PRO A 1 442 ? 8.938 42.594 24.891 1 96.69 442 PRO A O 1
ATOM 3441 N N . GLY A 1 443 ? 7.918 42.469 26.906 1 95.69 443 GLY A N 1
ATOM 3442 C CA . GLY A 1 443 ? 6.766 43.25 26.516 1 95.69 443 GLY A CA 1
ATOM 3443 C C . GLY A 1 443 ? 5.688 42.406 25.828 1 95.69 443 GLY A C 1
ATOM 3444 O O . GLY A 1 443 ? 4.582 42.906 25.594 1 95.69 443 GLY A O 1
ATOM 3445 N N . SER A 1 444 ? 6.004 41.188 25.531 1 94.94 444 SER A N 1
ATOM 3446 C CA . SER A 1 444 ? 5.043 40.281 24.891 1 94.94 444 SER A CA 1
ATOM 3447 C C . SER A 1 444 ? 3.873 39.969 25.828 1 94.94 444 SER A C 1
ATOM 3449 O O . SER A 1 444 ? 3.98 40.156 27.031 1 94.94 444 SER A O 1
ATOM 3451 N N . VAL A 1 445 ? 2.732 39.594 25.234 1 98.06 445 VAL A N 1
ATOM 3452 C CA . VAL A 1 445 ? 1.564 39.156 26.016 1 98.06 445 VAL A CA 1
ATOM 3453 C C . VAL A 1 445 ? 1.051 37.812 25.484 1 98.06 445 VAL A C 1
ATOM 3455 O O . VAL A 1 445 ? 1.064 37.594 24.266 1 98.06 445 VAL A O 1
ATOM 3458 N N . VAL A 1 446 ? 0.664 36.938 26.453 1 98.69 446 VAL A N 1
ATOM 3459 C CA . VAL A 1 446 ? 0.018 35.688 26.094 1 98.69 446 VAL A CA 1
ATOM 3460 C C . VAL A 1 446 ? -1.495 35.812 26.25 1 98.69 446 VAL A C 1
ATOM 3462 O O . VAL A 1 446 ? -1.992 36.094 27.344 1 98.69 446 VAL A O 1
ATOM 3465 N N . LEU A 1 447 ? -2.168 35.688 25.141 1 98.81 447 LEU A N 1
ATOM 3466 C CA . LEU A 1 447 ? -3.625 35.625 25.156 1 98.81 447 LEU A CA 1
ATOM 3467 C C . LEU A 1 447 ? -4.09 34.188 25.25 1 98.81 447 LEU A C 1
ATOM 3469 O O . LEU A 1 447 ? -3.684 33.344 24.438 1 98.81 447 LEU A O 1
ATOM 3473 N N . THR A 1 448 ? -4.902 33.844 26.234 1 98.69 448 THR A N 1
ATOM 3474 C CA . THR A 1 448 ? -5.469 32.531 26.406 1 98.69 448 THR A CA 1
ATOM 3475 C C . THR A 1 448 ? -6.855 32.438 25.766 1 98.69 448 THR A C 1
ATOM 3477 O O . THR A 1 448 ? -7.73 33.25 26.078 1 98.69 448 THR A O 1
ATOM 3480 N N . GLN A 1 449 ? -7.004 31.562 24.844 1 98.31 449 GLN A N 1
ATOM 3481 C CA . GLN A 1 449 ? -8.344 31.203 24.391 1 98.31 449 GLN A CA 1
ATOM 3482 C C . GLN A 1 449 ? -8.828 29.922 25.078 1 98.31 449 GLN A C 1
ATOM 3484 O O . GLN A 1 449 ? -8.164 28.891 25.016 1 98.31 449 GLN A O 1
ATOM 3489 N N . ASP A 1 450 ? -9.953 30 25.766 1 98.19 450 ASP A N 1
ATOM 3490 C CA . ASP A 1 450 ? -10.516 28.844 26.469 1 98.19 450 ASP A CA 1
ATOM 3491 C C . ASP A 1 450 ? -11.32 27.969 25.516 1 98.19 450 ASP A C 1
ATOM 3493 O O . ASP A 1 450 ? -12.555 28.016 25.5 1 98.19 450 ASP A O 1
ATOM 3497 N N . SER A 1 451 ? -10.602 27.062 24.859 1 97.38 451 SER A N 1
ATOM 3498 C CA . SER A 1 451 ? -11.211 26.156 23.891 1 97.38 451 SER A CA 1
ATOM 3499 C C . SER A 1 451 ? -10.281 25 23.547 1 97.38 451 SER A C 1
ATOM 3501 O O . SER A 1 451 ? -9.07 25.078 23.766 1 97.38 451 SER A O 1
ATOM 3503 N N . PRO A 1 452 ? -10.898 23.875 23.094 1 97.75 452 PRO A N 1
ATOM 3504 C CA . PRO A 1 452 ? -10.078 22.859 22.438 1 97.75 452 PRO A CA 1
ATOM 3505 C C . PRO A 1 452 ? -9.766 23.203 20.984 1 97.75 452 PRO A C 1
ATOM 3507 O O . PRO A 1 452 ? -10.375 24.109 20.406 1 97.75 452 PRO A O 1
ATOM 3510 N N . GLY A 1 453 ? -8.773 22.453 20.453 1 97.88 453 GLY A N 1
ATOM 3511 C CA . GLY A 1 453 ? -8.445 22.609 19.031 1 97.88 453 GLY A CA 1
ATOM 3512 C C . GLY A 1 453 ? -7.078 23.234 18.812 1 97.88 453 GLY A C 1
ATOM 3513 O O . GLY A 1 453 ? -6.523 23.859 19.719 1 97.88 453 GLY A O 1
ATOM 3514 N N . HIS A 1 454 ? -6.539 23.016 17.609 1 98.12 454 HIS A N 1
ATOM 3515 C CA . HIS A 1 454 ? -5.195 23.469 17.281 1 98.12 454 HIS A CA 1
ATOM 3516 C C . HIS A 1 454 ? -5.215 24.891 16.734 1 98.12 454 HIS A C 1
ATOM 3518 O O . HIS A 1 454 ? -5.809 25.156 15.688 1 98.12 454 HIS A O 1
ATOM 3524 N N . CYS A 1 455 ? -4.57 25.844 17.469 1 98.12 455 CYS A N 1
ATOM 3525 C CA . CYS A 1 455 ? -4.555 27.266 17.156 1 98.12 455 CYS A CA 1
ATOM 3526 C C . CYS A 1 455 ? -5.914 27.906 17.422 1 98.12 455 CYS A C 1
ATOM 3528 O O . CYS A 1 455 ? -6.918 27.203 17.547 1 98.12 455 CYS A O 1
ATOM 3530 N N . SER A 1 456 ? -5.977 29.172 17.578 1 97.06 456 SER A N 1
ATOM 3531 C CA . SER A 1 456 ? -7.188 29.875 17.984 1 97.06 456 SER A CA 1
ATOM 3532 C C . SER A 1 456 ? -8.273 29.766 16.922 1 97.06 456 SER A C 1
ATOM 3534 O O . SER A 1 456 ? -9.469 29.766 17.234 1 97.06 456 SER A O 1
ATOM 3536 N N . ILE A 1 457 ? -7.871 29.547 15.695 1 94.5 457 ILE A N 1
ATOM 3537 C CA . ILE A 1 457 ? -8.805 29.578 14.578 1 94.5 457 ILE A CA 1
ATOM 3538 C C . ILE A 1 457 ? -9.68 28.328 14.602 1 94.5 457 ILE A C 1
ATOM 3540 O O . ILE A 1 457 ? -10.711 28.266 13.922 1 94.5 457 ILE A O 1
ATOM 3544 N N . ALA A 1 458 ? -9.336 27.344 15.391 1 95.19 458 ALA A N 1
ATOM 3545 C CA . ALA A 1 458 ? -10.07 26.078 15.453 1 95.19 458 ALA A CA 1
ATOM 3546 C C . ALA A 1 458 ? -11.422 26.25 16.141 1 95.19 458 ALA A C 1
ATOM 3548 O O . ALA A 1 458 ? -12.305 25.406 16.031 1 95.19 458 ALA A O 1
ATOM 3549 N N . ALA A 1 459 ? -11.562 27.359 16.859 1 93.25 459 ALA A N 1
ATOM 3550 C CA . ALA A 1 459 ? -12.812 27.656 17.562 1 93.25 459 ALA A CA 1
ATOM 3551 C C . ALA A 1 459 ? -13.25 29.094 17.312 1 93.25 459 ALA A C 1
ATOM 3553 O O . ALA A 1 459 ? -12.414 29.984 17.156 1 93.25 459 ALA A O 1
ATOM 3554 N N . PRO A 1 460 ? -14.5 29.312 17.312 1 87.94 460 PRO A N 1
ATOM 3555 C CA . PRO A 1 460 ? -14.977 30.672 17.078 1 87.94 460 PRO A CA 1
ATOM 3556 C C . PRO A 1 460 ? -14.93 31.531 18.328 1 87.94 460 PRO A C 1
ATOM 3558 O O . PRO A 1 460 ? -15.703 31.328 19.266 1 87.94 460 PRO A O 1
ATOM 3561 N N . SER A 1 461 ? -14.062 32.469 18.312 1 92.94 461 SER A N 1
ATOM 3562 C CA . SER A 1 461 ? -13.961 33.438 19.422 1 92.94 461 SER A CA 1
ATOM 3563 C C . SER A 1 461 ? -13.891 34.875 18.891 1 92.94 461 SER A C 1
ATOM 3565 O O . SER A 1 461 ? -12.891 35.281 18.297 1 92.94 461 SER A O 1
ATOM 3567 N N . VAL A 1 462 ? -14.938 35.656 19.141 1 92.69 462 VAL A N 1
ATOM 3568 C CA . VAL A 1 462 ? -14.953 37.062 18.766 1 92.69 462 VAL A CA 1
ATOM 3569 C C . VAL A 1 462 ? -13.945 37.844 19.609 1 92.69 462 VAL A C 1
ATOM 3571 O O . VAL A 1 462 ? -13.289 38.75 19.109 1 92.69 462 VAL A O 1
ATOM 3574 N N . CYS A 1 463 ? -13.867 37.438 20.844 1 94.25 463 CYS A N 1
ATOM 3575 C CA . CYS A 1 463 ? -12.914 38.031 21.766 1 94.25 463 CYS A CA 1
ATOM 3576 C C . CYS A 1 463 ? -11.492 37.906 21.234 1 94.25 463 CYS A C 1
ATOM 3578 O O . CYS A 1 463 ? -10.797 38.938 21.094 1 94.25 463 CYS A O 1
ATOM 3580 N N . THR A 1 464 ? -11.07 36.75 20.891 1 96.75 464 THR A N 1
ATOM 3581 C CA . THR A 1 464 ? -9.711 36.5 20.422 1 96.75 464 THR A CA 1
ATOM 3582 C C . THR A 1 464 ? -9.453 37.281 19.125 1 96.75 464 THR A C 1
ATOM 3584 O O . THR A 1 464 ? -8.438 37.969 19 1 96.75 464 THR A O 1
ATOM 3587 N N . ILE A 1 465 ? -10.367 37.25 18.172 1 95.69 465 ILE A N 1
ATOM 3588 C CA . ILE A 1 465 ? -10.172 37.906 16.891 1 95.69 465 ILE A CA 1
ATOM 3589 C C . ILE A 1 465 ? -10.188 39.438 17.078 1 95.69 465 ILE A C 1
ATOM 3591 O O . ILE A 1 465 ? -9.477 40.156 16.391 1 95.69 465 ILE A O 1
ATOM 3595 N N . GLY A 1 466 ? -11.016 39.844 18.016 1 94.88 466 GLY A N 1
ATOM 3596 C CA . GLY A 1 466 ? -11 41.281 18.344 1 94.88 466 GLY A CA 1
ATOM 3597 C C . GLY A 1 466 ? -9.633 41.781 18.766 1 94.88 466 GLY A C 1
ATOM 3598 O O . GLY A 1 466 ? -9.188 42.844 18.312 1 94.88 466 GLY A O 1
ATOM 3599 N N . PHE A 1 467 ? -8.945 41.031 19.562 1 97.06 467 PHE A N 1
ATOM 3600 C CA . PHE A 1 467 ? -7.609 41.406 20 1 97.06 467 PHE A CA 1
ATOM 3601 C C . PHE A 1 467 ? -6.617 41.312 18.844 1 97.06 467 PHE A C 1
ATOM 3603 O O . PHE A 1 467 ? -5.715 42.125 18.734 1 97.06 467 PHE A O 1
ATOM 3610 N N . VAL A 1 468 ? -6.727 40.312 17.984 1 97.94 468 VAL A N 1
ATOM 3611 C CA . VAL A 1 468 ? -5.852 40.156 16.828 1 97.94 468 VAL A CA 1
ATOM 3612 C C . VAL A 1 468 ? -6.016 41.375 15.906 1 97.94 468 VAL A C 1
ATOM 3614 O O . VAL A 1 468 ? -5.027 41.969 15.469 1 97.94 468 VAL A O 1
ATOM 3617 N N . ARG A 1 469 ? -7.25 41.781 15.672 1 96.62 469 ARG A N 1
ATOM 3618 C CA . ARG A 1 469 ? -7.535 42.938 14.82 1 96.62 469 ARG A CA 1
ATOM 3619 C C . ARG A 1 469 ? -6.961 44.219 15.422 1 96.62 469 ARG A C 1
ATOM 3621 O O . ARG A 1 469 ? -6.324 45 14.719 1 96.62 469 ARG A O 1
ATOM 3628 N N . ALA A 1 470 ? -7.215 44.375 16.688 1 97 470 ALA A N 1
ATOM 3629 C CA . ALA A 1 470 ? -6.715 45.562 17.359 1 97 470 ALA A CA 1
ATOM 3630 C C . ALA A 1 470 ? -5.191 45.625 17.312 1 97 470 ALA A C 1
ATOM 3632 O O . ALA A 1 470 ? -4.609 46.688 17.109 1 97 470 ALA A O 1
ATOM 3633 N N . TYR A 1 471 ? -4.586 44.531 17.516 1 97.94 471 TYR A N 1
ATOM 3634 C CA . TYR A 1 471 ? -3.129 44.469 17.484 1 97.94 471 TYR A CA 1
ATOM 3635 C C . TYR A 1 471 ? -2.586 44.844 16.109 1 97.94 471 TYR A C 1
ATOM 3637 O O . TYR A 1 471 ? -1.64 45.625 16.016 1 97.94 471 TYR A O 1
ATOM 3645 N N . PHE A 1 472 ? -3.125 44.281 15.039 1 98.12 472 PHE A N 1
ATOM 3646 C CA . PHE A 1 472 ? -2.658 44.625 13.695 1 98.12 472 PHE A CA 1
ATOM 3647 C C . PHE A 1 472 ? -3.004 46.062 13.344 1 98.12 472 PHE A C 1
ATOM 3649 O O . PHE A 1 472 ? -2.223 46.75 12.688 1 98.12 472 PHE A O 1
ATOM 3656 N N . ALA A 1 473 ? -4.129 46.531 13.766 1 95.94 473 ALA A N 1
ATOM 3657 C CA . ALA A 1 473 ? -4.617 47.844 13.391 1 95.94 473 ALA A CA 1
ATOM 3658 C C . ALA A 1 473 ? -3.803 48.969 14.062 1 95.94 473 ALA A C 1
ATOM 3660 O O . ALA A 1 473 ? -3.488 49.969 13.445 1 95.94 473 ALA A O 1
ATOM 3661 N N . ASN A 1 474 ? -3.502 48.719 15.359 1 95.69 474 ASN A N 1
ATOM 3662 C CA . ASN A 1 474 ? -2.898 49.844 16.062 1 95.69 474 ASN A CA 1
ATOM 3663 C C . ASN A 1 474 ? -1.911 49.406 17.125 1 95.69 474 ASN A C 1
ATOM 3665 O O . ASN A 1 474 ? -1.434 50.219 17.922 1 95.69 474 ASN A O 1
ATOM 3669 N N . GLY A 1 475 ? -1.605 48.125 17.234 1 96.69 475 GLY A N 1
ATOM 3670 C CA . GLY A 1 475 ? -0.57 47.625 18.125 1 96.69 475 GLY A CA 1
ATOM 3671 C C . GLY A 1 475 ? -1.072 47.344 19.531 1 96.69 475 GLY A C 1
ATOM 3672 O O . GLY A 1 475 ? -0.294 46.969 20.406 1 96.69 475 GLY A O 1
ATOM 3673 N N . THR A 1 476 ? -2.379 47.406 19.75 1 96.62 476 THR A N 1
ATOM 3674 C CA . THR A 1 476 ? -2.943 47.219 21.094 1 96.62 476 THR A CA 1
ATOM 3675 C C . THR A 1 476 ? -2.893 45.75 21.5 1 96.62 476 THR A C 1
ATOM 3677 O O . THR A 1 476 ? -3.389 44.875 20.781 1 96.62 476 THR A O 1
ATOM 3680 N N . LEU A 1 477 ? -2.27 45.5 22.625 1 97.69 477 LEU A N 1
ATOM 3681 C CA . LEU A 1 477 ? -2.213 44.156 23.203 1 97.69 477 LEU A CA 1
ATOM 3682 C C . LEU A 1 477 ? -3.254 44 24.312 1 97.69 477 LEU A C 1
ATOM 3684 O O . LEU A 1 477 ? -3.637 45 24.953 1 97.69 477 LEU A O 1
ATOM 3688 N N . PRO A 1 478 ? -3.727 42.812 24.422 1 97.06 478 PRO A N 1
ATOM 3689 C CA . PRO A 1 478 ? -4.582 42.625 25.594 1 97.06 478 PRO A CA 1
ATOM 3690 C C . PRO A 1 478 ? -3.826 42.75 26.906 1 97.06 478 PRO A C 1
ATOM 3692 O O . PRO A 1 478 ? -2.598 42.656 26.938 1 97.06 478 PRO A O 1
ATOM 3695 N N . ASP A 1 479 ? -4.605 43 28.016 1 96.12 479 ASP A N 1
ATOM 3696 C CA . ASP A 1 479 ? -4.012 42.969 29.344 1 96.12 479 ASP A CA 1
ATOM 3697 C C . ASP A 1 479 ? -3.531 41.562 29.703 1 96.12 479 ASP A C 1
ATOM 3699 O O . ASP A 1 479 ? -4.074 40.562 29.203 1 96.12 479 ASP A O 1
ATOM 3703 N N . GLU A 1 480 ? -2.49 41.531 30.484 1 95.19 480 GLU A N 1
ATOM 3704 C CA . GLU A 1 480 ? -2.01 40.219 30.953 1 95.19 480 GLU A CA 1
ATOM 3705 C C . GLU A 1 480 ? -3.119 39.438 31.641 1 95.19 480 GLU A C 1
ATOM 3707 O O . GLU A 1 480 ? -3.904 40 32.406 1 95.19 480 GLU A O 1
ATOM 3712 N N . GLY A 1 481 ? -3.242 38.188 31.266 1 95.5 481 GLY A N 1
ATOM 3713 C CA . GLY A 1 481 ? -4.168 37.312 31.969 1 95.5 481 GLY A CA 1
ATOM 3714 C C . GLY A 1 481 ? -5.531 37.25 31.297 1 95.5 481 GLY A C 1
ATOM 3715 O O . GLY A 1 481 ? -6.379 36.438 31.719 1 95.5 481 GLY A O 1
ATOM 3716 N N . VAL A 1 482 ? -5.77 38 30.234 1 97.06 482 VAL A N 1
ATOM 3717 C CA . VAL A 1 482 ? -7.055 37.938 29.547 1 97.06 482 VAL A CA 1
ATOM 3718 C C . VAL A 1 482 ? -7.309 36.531 29.016 1 97.06 482 VAL A C 1
ATOM 3720 O O . VAL A 1 482 ? -6.406 35.906 28.469 1 97.06 482 VAL A O 1
ATOM 3723 N N . VAL A 1 483 ? -8.484 36 29.266 1 98.12 483 VAL A N 1
ATOM 3724 C CA . VAL A 1 483 ? -8.953 34.719 28.75 1 98.12 483 VAL A CA 1
ATOM 3725 C C . VAL A 1 483 ? -10.18 34.969 27.859 1 98.12 483 VAL A C 1
ATOM 3727 O O . VAL A 1 483 ? -11.164 35.562 28.281 1 98.12 483 VAL A O 1
ATOM 3730 N N . CYS A 1 484 ? -10.078 34.562 26.609 1 97.44 484 CYS A N 1
ATOM 3731 C CA . CYS A 1 484 ? -11.172 34.719 25.656 1 97.44 484 CYS A CA 1
ATOM 3732 C C . CYS A 1 484 ? -11.992 33.406 25.562 1 97.44 484 CYS A C 1
ATOM 3734 O O . CYS A 1 484 ? -11.43 32.344 25.453 1 97.44 484 CYS A O 1
ATOM 3736 N N . SER A 1 485 ? -13.281 33.531 25.594 1 94.75 485 SER A N 1
ATOM 3737 C CA . SER A 1 485 ? -14.195 32.406 25.453 1 94.75 485 SER A CA 1
ATOM 3738 C C . SER A 1 485 ? -14.648 32.25 24 1 94.75 485 SER A C 1
ATOM 3740 O O . SER A 1 485 ? -14.375 33.094 23.172 1 94.75 485 SER A O 1
ATOM 3742 N N . VAL A 1 486 ? -15.281 31.109 23.781 1 92 486 VAL A N 1
ATOM 3743 C CA . VAL A 1 486 ? -15.852 30.828 22.469 1 92 486 VAL A CA 1
ATOM 3744 C C . VAL A 1 486 ? -17.344 31.172 22.469 1 92 486 VAL A C 1
ATOM 3746 O O . VAL A 1 486 ? -17.938 31.375 23.531 1 92 486 VAL A O 1
ATOM 3749 N N . ILE A 1 487 ? -17.953 31.188 21.312 1 87.25 487 ILE A N 1
ATOM 3750 C CA . ILE A 1 487 ? -19.312 31.734 21.25 1 87.25 487 ILE A CA 1
ATOM 3751 C C . ILE A 1 487 ? -20.312 30.609 21.016 1 87.25 487 ILE A C 1
ATOM 3753 O O . ILE A 1 487 ? -21.516 30.844 20.922 1 87.25 487 ILE A O 1
ATOM 3757 N N . GLN A 1 488 ? -19.828 29.359 20.906 1 88.19 488 GLN A N 1
ATOM 3758 C CA . GLN A 1 488 ? -20.75 28.25 20.703 1 88.19 488 GLN A CA 1
ATOM 3759 C C . GLN A 1 488 ? -20.172 26.953 21.234 1 88.19 488 GLN A C 1
ATOM 3761 O O . GLN A 1 488 ? -18.953 26.797 21.344 1 88.19 488 GLN A O 1
ATOM 3766 N N . PRO A 1 489 ? -21.125 26.016 21.594 1 91.19 489 PRO A N 1
ATOM 3767 C CA . PRO A 1 489 ? -20.641 24.688 21.953 1 91.19 489 PRO A CA 1
ATOM 3768 C C . PRO A 1 489 ? -20.203 23.875 20.75 1 91.19 489 PRO A C 1
ATOM 3770 O O . PRO A 1 489 ? -20.469 24.266 19.609 1 91.19 489 PRO A O 1
ATOM 3773 N N . ILE A 1 490 ? -19.516 22.812 21 1 93.19 490 ILE A N 1
ATOM 3774 C CA . ILE A 1 490 ? -19 21.938 19.938 1 93.19 490 ILE A CA 1
ATOM 3775 C C . ILE A 1 490 ? -20.172 21.297 19.203 1 93.19 490 ILE A C 1
ATOM 3777 O O . ILE A 1 490 ? -20.203 21.312 17.969 1 93.19 490 ILE A O 1
ATOM 3781 N N . PHE A 1 491 ? -21.141 20.75 19.969 1 94.12 491 PHE A N 1
ATOM 3782 C CA . PHE A 1 491 ? -22.328 20.156 19.375 1 94.12 491 PHE A CA 1
ATOM 3783 C C . PHE A 1 491 ? -23.516 21.109 19.422 1 94.12 491 PHE A C 1
ATOM 3785 O O . PHE A 1 491 ? -24.281 21.094 20.391 1 94.12 491 PHE A O 1
ATOM 3792 N N . SER A 1 492 ? -23.703 22.078 18.625 1 83.38 492 SER A N 1
ATOM 3793 C CA . SER A 1 492 ? -24.688 23.156 18.672 1 83.38 492 SER A CA 1
ATOM 3794 C C . SER A 1 492 ? -25.844 22.875 17.703 1 83.38 492 SER A C 1
ATOM 3796 O O . SER A 1 492 ? -26.953 23.391 17.891 1 83.38 492 SER A O 1
ATOM 3798 N N . GLY A 1 493 ? -25.859 21.844 16.906 1 66.69 493 GLY A N 1
ATOM 3799 C CA . GLY A 1 493 ? -26.906 21.578 15.938 1 66.69 493 GLY A CA 1
ATOM 3800 C C . GLY A 1 493 ? -27.234 22.781 15.07 1 66.69 493 GLY A C 1
ATOM 3801 O O . GLY A 1 493 ? -27.953 22.672 14.078 1 66.69 493 GLY A O 1
ATOM 3802 N N . GLN A 1 494 ? -27.203 24.062 15.672 1 61.94 494 GLN A N 1
ATOM 3803 C CA . GLN A 1 494 ? -27.641 25.297 15.008 1 61.94 494 GLN A CA 1
ATOM 3804 C C . GLN A 1 494 ? -26.438 26.109 14.547 1 61.94 494 GLN A C 1
ATOM 3806 O O . GLN A 1 494 ? -25.359 26.047 15.148 1 61.94 494 GLN A O 1
ATOM 3811 N N . PRO A 1 495 ? -26.75 26.641 13.398 1 54.25 495 PRO A N 1
ATOM 3812 C CA . PRO A 1 495 ? -25.75 27.625 13.031 1 54.25 495 PRO A CA 1
ATOM 3813 C C . PRO A 1 495 ? -25.516 28.672 14.133 1 54.25 495 PRO A C 1
ATOM 3815 O O . PRO A 1 495 ? -26.391 28.875 14.977 1 54.25 495 PRO A O 1
ATOM 3818 N N . VAL A 1 496 ? -24.391 29.125 14.508 1 50.06 496 VAL A N 1
ATOM 3819 C CA . VAL A 1 496 ? -24 30.094 15.523 1 50.06 496 VAL A CA 1
ATOM 3820 C C . VAL A 1 496 ? -25.062 31.172 15.648 1 50.06 496 VAL A C 1
ATOM 3822 O O . VAL A 1 496 ? -25.438 31.797 14.656 1 50.06 496 VAL A O 1
ATOM 3825 N N . ASP A 1 497 ? -25.969 31.188 16.766 1 43.72 497 ASP A N 1
ATOM 3826 C CA . ASP A 1 497 ? -26.875 32.312 17.062 1 43.72 497 ASP A CA 1
ATOM 3827 C C . ASP A 1 497 ? -26.078 33.562 17.438 1 43.72 497 ASP A C 1
ATOM 3829 O O . ASP A 1 497 ? -25.5 33.625 18.516 1 43.72 497 ASP A O 1
ATOM 3833 N N . ILE A 1 498 ? -25.875 34.5 16.594 1 44.06 498 ILE A N 1
ATOM 3834 C CA . ILE A 1 498 ? -25.125 35.75 16.703 1 44.06 498 ILE A CA 1
ATOM 3835 C C . ILE A 1 498 ? -25.766 36.625 17.75 1 44.06 498 ILE A C 1
ATOM 3837 O O . ILE A 1 498 ? -25.125 37.562 18.266 1 44.06 498 ILE A O 1
ATOM 3841 N N . GLY A 1 499 ? -27.031 36.625 17.953 1 40.53 499 GLY A N 1
ATOM 3842 C CA . GLY A 1 499 ? -27.719 37.562 18.797 1 40.53 499 GLY A CA 1
ATOM 3843 C C . GLY A 1 499 ? -27.297 37.5 20.25 1 40.53 499 GLY A C 1
ATOM 3844 O O . GLY A 1 499 ? -27.172 38.531 20.922 1 40.53 499 GLY A O 1
ATOM 3845 N N . GLY A 1 500 ? -27.344 36.406 20.859 1 39.31 500 GLY A N 1
ATOM 3846 C CA . GLY A 1 500 ? -27.125 36.25 22.281 1 39.31 500 GLY A CA 1
ATOM 3847 C C . GLY A 1 500 ? -25.656 36.406 22.688 1 39.31 500 GLY A C 1
ATOM 3848 O O . GLY A 1 500 ? -25.328 36.375 23.859 1 39.31 500 GLY A O 1
ATOM 3849 N N . VAL A 1 501 ? -24.781 36.125 21.781 1 42.88 501 VAL A N 1
ATOM 3850 C CA . VAL A 1 501 ? -23.359 36.062 22.109 1 42.88 501 VAL A CA 1
ATOM 3851 C C . VAL A 1 501 ? -22.859 37.469 22.516 1 42.88 501 VAL A C 1
ATOM 3853 O O . VAL A 1 501 ? -21.828 37.594 23.172 1 42.88 501 VAL A O 1
ATOM 3856 N N . LEU A 1 502 ? -23.438 38.594 21.891 1 38.59 502 LEU A N 1
ATOM 3857 C CA . LEU A 1 502 ? -23.016 39.938 22.266 1 38.59 502 LEU A CA 1
ATOM 3858 C C . LEU A 1 502 ? -23.719 40.375 23.547 1 38.59 502 LEU A C 1
ATOM 3860 O O . LEU A 1 502 ? -24.953 40.375 23.609 1 38.59 502 LEU A O 1
ATOM 3864 N N . GLY A 1 503 ? -23.5 39.844 24.688 1 35.44 503 GLY A N 1
ATOM 3865 C CA . GLY A 1 503 ? -24.094 40.312 25.938 1 35.44 503 GLY A CA 1
ATOM 3866 C C . GLY A 1 503 ? -24.641 41.719 25.828 1 35.44 503 GLY A C 1
ATOM 3867 O O . GLY A 1 503 ? -24.281 42.469 24.922 1 35.44 503 GLY A O 1
ATOM 3868 N N . PRO A 1 504 ? -25.719 42.062 26.547 1 33.84 504 PRO A N 1
ATOM 3869 C CA . PRO A 1 504 ? -26.328 43.406 26.578 1 33.84 504 PRO A CA 1
ATOM 3870 C C . PRO A 1 504 ? -25.297 44.531 26.703 1 33.84 504 PRO A C 1
ATOM 3872 O O . PRO A 1 504 ? -25.562 45.656 26.297 1 33.84 504 PRO A O 1
ATOM 3875 N N . GLN A 1 505 ? -24.297 44.375 27.562 1 32.84 505 GLN A N 1
ATOM 3876 C CA . GLN A 1 505 ? -23.5 45.531 27.922 1 32.84 505 GLN A CA 1
ATOM 3877 C C . GLN A 1 505 ? -22.781 46.125 26.719 1 32.84 505 GLN A C 1
ATOM 3879 O O . GLN A 1 505 ? -22.516 47.312 26.656 1 32.84 505 GLN A O 1
ATOM 3884 N N . LYS A 1 506 ? -22.031 45.375 25.922 1 41.81 506 LYS A N 1
ATOM 3885 C CA . LYS A 1 506 ? -21.234 46 24.875 1 41.81 506 LYS A CA 1
ATOM 3886 C C . LYS A 1 506 ? -22.094 46.312 23.656 1 41.81 506 LYS A C 1
ATOM 3888 O O . LYS A 1 506 ? -21.578 46.688 22.594 1 41.81 506 LYS A O 1
ATOM 3893 N N . ARG A 1 507 ? -23.312 46.188 23.562 1 39.47 507 ARG A N 1
ATOM 3894 C CA . ARG A 1 507 ? -24.266 46.75 22.625 1 39.47 507 ARG A CA 1
ATOM 3895 C C . ARG A 1 507 ? -24.219 48.281 22.641 1 39.47 507 ARG A C 1
ATOM 3897 O O . ARG A 1 507 ? -24.656 48.938 21.688 1 39.47 507 ARG A O 1
ATOM 3904 N N . GLN A 1 508 ? -24.234 48.844 23.781 1 33.06 508 GLN A N 1
ATOM 3905 C CA . GLN A 1 508 ? -24.344 50.312 23.891 1 33.06 508 GLN A CA 1
ATOM 3906 C C . GLN A 1 508 ? -23.156 50.969 23.203 1 33.06 508 GLN A C 1
ATOM 3908 O O . GLN A 1 508 ? -23.266 52.125 22.766 1 33.06 508 GLN A O 1
ATOM 3913 N N . ALA A 1 509 ? -21.906 50.531 23.297 1 34.94 509 ALA A N 1
ATOM 3914 C CA . ALA A 1 509 ? -20.828 51.406 22.844 1 34.94 509 ALA A CA 1
ATOM 3915 C C . ALA A 1 509 ? -20.703 51.406 21.312 1 34.94 509 ALA A C 1
ATOM 3917 O O . ALA A 1 509 ? -20.188 52.344 20.719 1 34.94 509 ALA A O 1
ATOM 3918 N N . PHE A 1 510 ? -20.719 50.125 20.562 1 35.81 510 PHE A N 1
ATOM 3919 C CA . PHE A 1 510 ? -20.297 50.188 19.172 1 35.81 510 PHE A CA 1
ATOM 3920 C C . PHE A 1 510 ? -21.5 50.219 18.234 1 35.81 510 PHE A C 1
ATOM 3922 O O . PHE A 1 510 ? -21.344 50.125 17.016 1 35.81 510 PHE A O 1
ATOM 3929 N N . GLY A 1 511 ? -22.531 51.125 18.422 1 33.88 511 GLY A N 1
ATOM 3930 C CA . GLY A 1 511 ? -23.656 51.5 17.578 1 33.88 511 GLY A CA 1
ATOM 3931 C C . GLY A 1 511 ? -24.109 50.375 16.672 1 33.88 511 GLY A C 1
ATOM 3932 O O . GLY A 1 511 ? -23.469 49.344 16.594 1 33.88 511 GLY A O 1
ATOM 3933 N N . GLU A 1 512 ? -25.422 50.406 16.062 1 41.47 512 GLU A N 1
ATOM 3934 C CA . GLU A 1 512 ? -26.078 49.5 15.133 1 41.47 512 GLU A CA 1
ATOM 3935 C C . GLU A 1 512 ? -25.094 48.938 14.102 1 41.47 512 GLU A C 1
ATOM 3937 O O . GLU A 1 512 ? -25.156 47.781 13.727 1 41.47 512 GLU A O 1
ATOM 3942 N N . GLU A 1 513 ? -24.297 49.75 13.445 1 39.72 513 GLU A N 1
ATOM 3943 C CA . GLU A 1 513 ? -23.281 49.406 12.477 1 39.72 513 GLU A CA 1
ATOM 3944 C C . GLU A 1 513 ? -22.266 48.438 13.07 1 39.72 513 GLU A C 1
ATOM 3946 O O . GLU A 1 513 ? -21.75 47.562 12.367 1 39.72 513 GLU A O 1
ATOM 3951 N N . SER A 1 514 ? -22.188 48.469 14.367 1 42.78 514 SER A N 1
ATOM 3952 C CA . SER A 1 514 ? -21.266 47.594 15.078 1 42.78 514 SER A CA 1
ATOM 3953 C C . SER A 1 514 ? -21.797 46.188 15.172 1 42.78 514 SER A C 1
ATOM 3955 O O . SER A 1 514 ? -21.031 45.219 15.062 1 42.78 514 SER A O 1
ATOM 3957 N N . GLU A 1 515 ? -23.109 46.094 15.242 1 44.91 515 GLU A N 1
ATOM 3958 C CA . GLU A 1 515 ? -23.719 44.75 15.352 1 44.91 515 GLU A CA 1
ATOM 3959 C C . GLU A 1 515 ? -23.562 43.969 14.047 1 44.91 515 GLU A C 1
ATOM 3961 O O . GLU A 1 515 ? -23.266 42.781 14.062 1 44.91 515 GLU A O 1
ATOM 3966 N N . ALA A 1 516 ? -23.891 44.75 12.953 1 47.94 516 ALA A N 1
ATOM 3967 C CA . ALA A 1 516 ? -23.781 44.094 11.656 1 47.94 516 ALA A CA 1
ATOM 3968 C C . ALA A 1 516 ? -22.344 43.656 11.391 1 47.94 516 ALA A C 1
ATOM 3970 O O . ALA A 1 516 ? -22.109 42.562 10.867 1 47.94 516 ALA A O 1
ATOM 3971 N N . LYS A 1 517 ? -21.547 44.469 11.805 1 61.69 517 LYS A N 1
ATOM 3972 C CA . LYS A 1 517 ? -20.141 44.156 11.633 1 61.69 517 LYS A CA 1
ATOM 3973 C C . LYS A 1 517 ? -19.719 42.969 12.492 1 61.69 517 LYS A C 1
ATOM 3975 O O . LYS A 1 517 ? -18.938 42.125 12.055 1 61.69 517 LYS A O 1
ATOM 3980 N N . ASP A 1 518 ? -20.516 42.875 13.445 1 73.5 518 ASP A N 1
ATOM 3981 C CA . ASP A 1 518 ? -20.219 41.781 14.344 1 73.5 518 ASP A CA 1
ATOM 3982 C C . ASP A 1 518 ? -20.781 40.469 13.805 1 73.5 518 ASP A C 1
ATOM 3984 O O . ASP A 1 518 ? -20.125 39.406 13.875 1 73.5 518 ASP A O 1
ATOM 3988 N N . GLU A 1 519 ? -21.953 40.594 13.125 1 79.06 519 GLU A N 1
ATOM 3989 C CA . GLU A 1 519 ? -22.547 39.406 12.539 1 79.06 519 GLU A CA 1
ATOM 3990 C C . GLU A 1 519 ? -21.703 38.875 11.383 1 79.06 519 GLU A C 1
ATOM 3992 O O . GLU A 1 519 ? -21.531 37.656 11.234 1 79.06 519 GLU A O 1
ATOM 3997 N N . ASP A 1 520 ? -21.25 39.781 10.602 1 83.5 520 ASP A N 1
ATOM 3998 C CA . ASP A 1 520 ? -20.422 39.406 9.469 1 83.5 520 ASP A CA 1
ATOM 3999 C C . ASP A 1 520 ? -19.125 38.75 9.93 1 83.5 520 ASP A C 1
ATOM 4001 O O . ASP A 1 520 ? -18.656 37.781 9.312 1 83.5 520 ASP A O 1
ATOM 4005 N N . LEU A 1 521 ? -18.656 39.281 10.992 1 87.44 521 LEU A N 1
ATOM 4006 C CA . LEU A 1 521 ? -17.438 38.719 11.539 1 87.44 521 LEU A CA 1
ATOM 4007 C C . LEU A 1 521 ? -17.672 37.312 12.086 1 87.44 521 LEU A C 1
ATOM 4009 O O . LEU A 1 521 ? -16.859 36.406 11.867 1 87.44 521 LEU A O 1
ATOM 4013 N N . VAL A 1 522 ? -18.797 37.125 12.711 1 86.38 522 VAL A N 1
ATOM 4014 C CA . VAL A 1 522 ? -19.141 35.844 13.281 1 86.38 522 VAL A CA 1
ATOM 4015 C C . VAL A 1 522 ? -19.297 34.812 12.164 1 86.38 522 VAL A C 1
ATOM 4017 O O . VAL A 1 522 ? -18.812 33.688 12.289 1 86.38 522 VAL A O 1
ATOM 4020 N N . GLN A 1 523 ? -19.875 35.219 11.102 1 86.62 523 GLN A N 1
ATOM 4021 C CA . GLN A 1 523 ? -20.047 34.312 9.969 1 86.62 523 GLN A CA 1
ATOM 4022 C C . GLN A 1 523 ? -18.703 33.969 9.32 1 86.62 523 GLN A C 1
ATOM 4024 O O . GLN A 1 523 ? -18.469 32.844 8.914 1 86.62 523 GLN A O 1
ATOM 4029 N N . ALA A 1 524 ? -17.891 34.969 9.234 1 89.25 524 ALA A N 1
ATOM 4030 C CA . ALA A 1 524 ? -16.562 34.75 8.664 1 89.25 524 ALA A CA 1
ATOM 4031 C C . ALA A 1 524 ? -15.75 33.781 9.523 1 89.25 524 ALA A C 1
ATOM 4033 O O . ALA A 1 524 ? -15.039 32.938 9 1 89.25 524 ALA A O 1
ATOM 4034 N N . LEU A 1 525 ? -15.891 33.938 10.789 1 88.69 525 LEU A N 1
ATOM 4035 C CA . LEU A 1 525 ? -15.172 33.062 11.711 1 88.69 525 LEU A CA 1
ATOM 4036 C C . LEU A 1 525 ? -15.672 31.625 11.594 1 88.69 525 LEU A C 1
ATOM 4038 O O . LEU A 1 525 ? -14.883 30.672 11.641 1 88.69 525 LEU A O 1
ATOM 4042 N N . ALA A 1 526 ? -16.953 31.516 11.453 1 85.81 526 ALA A N 1
ATOM 4043 C CA . ALA A 1 526 ? -17.531 30.188 11.281 1 85.81 526 ALA A CA 1
ATOM 4044 C C . ALA A 1 526 ? -17.031 29.531 10 1 85.81 526 ALA A C 1
ATOM 4046 O O . ALA A 1 526 ? -16.734 28.344 9.984 1 85.81 526 ALA A O 1
ATOM 4047 N N . ARG A 1 527 ? -16.906 30.266 8.977 1 86.25 527 ARG A N 1
ATOM 4048 C CA . ARG A 1 527 ? -16.422 29.75 7.707 1 86.25 527 ARG A CA 1
ATOM 4049 C C . ARG A 1 527 ? -14.945 29.375 7.789 1 86.25 527 ARG A C 1
ATOM 4051 O O . ARG A 1 527 ? -14.531 28.344 7.25 1 86.25 527 ARG A O 1
ATOM 4058 N N . LEU A 1 528 ? -14.234 30.219 8.414 1 87.75 528 LEU A N 1
ATOM 4059 C CA . LEU A 1 528 ? -12.812 29.953 8.562 1 87.75 528 LEU A CA 1
ATOM 4060 C C . LEU A 1 528 ? -12.578 28.672 9.359 1 87.75 528 LEU A C 1
ATOM 4062 O O . LEU A 1 528 ? -11.75 27.844 8.977 1 87.75 528 LEU A O 1
ATOM 4066 N N . ARG A 1 529 ? -13.305 28.531 10.398 1 86.06 529 ARG A N 1
ATOM 4067 C CA . ARG A 1 529 ? -13.203 27.344 11.242 1 86.06 529 ARG A CA 1
ATOM 4068 C C . ARG A 1 529 ? -13.562 26.078 10.469 1 86.06 529 ARG A C 1
ATOM 4070 O O . ARG A 1 529 ? -12.945 25.031 10.656 1 86.06 529 ARG A O 1
ATOM 4077 N N . GLN A 1 530 ? -14.477 26.203 9.594 1 83.19 530 GLN A N 1
ATOM 4078 C CA . GLN A 1 530 ? -14.961 25.062 8.828 1 83.19 530 GLN A CA 1
ATOM 4079 C C . GLN A 1 530 ? -13.984 24.688 7.719 1 83.19 530 GLN A C 1
ATOM 4081 O O . GLN A 1 530 ? -13.844 23.5 7.375 1 83.19 530 GLN A O 1
ATOM 4086 N N . ASN A 1 531 ? -13.25 25.656 7.238 1 81.69 531 ASN A N 1
ATOM 4087 C CA . ASN A 1 531 ? -12.5 25.422 6.008 1 81.69 531 ASN A CA 1
ATOM 4088 C C . ASN A 1 531 ? -11.008 25.266 6.281 1 81.69 531 ASN A C 1
ATOM 4090 O O . ASN A 1 531 ? -10.297 24.594 5.523 1 81.69 531 ASN A O 1
ATOM 4094 N N . PHE A 1 532 ? -10.586 26.016 7.23 1 81.88 532 PHE A N 1
ATOM 4095 C CA . PHE A 1 532 ? -9.141 26.047 7.434 1 81.88 532 PHE A CA 1
ATOM 4096 C C . PHE A 1 532 ? -8.719 25.016 8.477 1 81.88 532 PHE A C 1
ATOM 4098 O O . PHE A 1 532 ? -9.188 25.047 9.617 1 81.88 532 PHE A O 1
ATOM 4105 N N . ARG A 1 533 ? -7.852 24.125 8.023 1 84.38 533 ARG A N 1
ATOM 4106 C CA . ARG A 1 533 ? -7.203 23.156 8.898 1 84.38 533 ARG A CA 1
ATOM 4107 C C . ARG A 1 533 ? -5.691 23.359 8.922 1 84.38 533 ARG A C 1
ATOM 4109 O O . ARG A 1 533 ? -5.047 23.359 7.867 1 84.38 533 ARG A O 1
ATOM 4116 N N . VAL A 1 534 ? -5.289 23.531 10.148 1 87 534 VAL A N 1
ATOM 4117 C CA . VAL A 1 534 ? -3.838 23.625 10.258 1 87 534 VAL A CA 1
ATOM 4118 C C . VAL A 1 534 ? -3.199 22.312 9.836 1 87 534 VAL A C 1
ATOM 4120 O O . VAL A 1 534 ? -3.619 21.234 10.281 1 87 534 VAL A O 1
ATOM 4123 N N . PRO A 1 535 ? -2.232 22.422 8.969 1 85.75 535 PRO A N 1
ATOM 4124 C CA . PRO A 1 535 ? -1.617 21.188 8.453 1 85.75 535 PRO A CA 1
ATOM 4125 C C . PRO A 1 535 ? -0.917 20.391 9.547 1 85.75 535 PRO A C 1
ATOM 4127 O O . PRO A 1 535 ? -0.318 20.969 10.461 1 85.75 535 PRO A O 1
ATOM 4130 N N . THR A 1 536 ? -1.039 19.062 9.406 1 82.69 536 THR A N 1
ATOM 4131 C CA . THR A 1 536 ? -0.29 18.172 10.281 1 82.69 536 THR A CA 1
ATOM 4132 C C . THR A 1 536 ? 1.158 18.047 9.812 1 82.69 536 THR A C 1
ATOM 4134 O O . THR A 1 536 ? 1.461 18.281 8.641 1 82.69 536 THR A O 1
ATOM 4137 N N . PRO A 1 537 ? 1.981 17.75 10.773 1 81.94 537 PRO A N 1
ATOM 4138 C CA . PRO A 1 537 ? 3.387 17.625 10.383 1 81.94 537 PRO A CA 1
ATOM 4139 C C . PRO A 1 537 ? 3.697 16.266 9.758 1 81.94 537 PRO A C 1
ATOM 4141 O O . PRO A 1 537 ? 4.863 15.953 9.484 1 81.94 537 PRO A O 1
ATOM 4144 N N . PHE A 1 538 ? 2.637 15.453 9.625 1 74.94 538 PHE A N 1
ATOM 4145 C CA . PHE A 1 538 ? 2.873 14.141 9.031 1 74.94 538 PHE A CA 1
ATOM 4146 C C . PHE A 1 538 ? 1.883 13.875 7.902 1 74.94 538 PHE A C 1
ATOM 4148 O O . PHE A 1 538 ? 0.823 14.5 7.84 1 74.94 538 PHE A O 1
ATOM 4155 N N . MET B 1 1 ? 8.609 -7.613 -33.094 1 48.06 1 MET B N 1
ATOM 4156 C CA . MET B 1 1 ? 8.008 -8.914 -32.812 1 48.06 1 MET B CA 1
ATOM 4157 C C . MET B 1 1 ? 6.527 -8.766 -32.469 1 48.06 1 MET B C 1
ATOM 4159 O O . MET B 1 1 ? 6.141 -7.863 -31.734 1 48.06 1 MET B O 1
ATOM 4163 N N . ILE B 1 2 ? 5.707 -9.398 -33.281 1 56.94 2 ILE B N 1
ATOM 4164 C CA . ILE B 1 2 ? 4.254 -9.297 -33.156 1 56.94 2 ILE B CA 1
ATOM 4165 C C . ILE B 1 2 ? 3.803 -9.883 -31.812 1 56.94 2 ILE B C 1
ATOM 4167 O O . ILE B 1 2 ? 4.367 -10.867 -31.344 1 56.94 2 ILE B O 1
ATOM 4171 N N . SER B 1 3 ? 3.088 -9.102 -31.016 1 67.81 3 SER B N 1
ATOM 4172 C CA . SER B 1 3 ? 2.43 -9.578 -29.812 1 67.81 3 SER B CA 1
ATOM 4173 C C . SER B 1 3 ? 0.912 -9.539 -29.953 1 67.81 3 SER B C 1
ATOM 4175 O O . SER B 1 3 ? 0.391 -9.102 -30.984 1 67.81 3 SER B O 1
ATOM 4177 N N . PHE B 1 4 ? 0.25 -10.32 -29.234 1 74.5 4 PHE B N 1
ATOM 4178 C CA . PHE B 1 4 ? -1.203 -10.438 -29.281 1 74.5 4 PHE B CA 1
ATOM 4179 C C . PHE B 1 4 ? -1.853 -9.055 -29.281 1 74.5 4 PHE B C 1
ATOM 4181 O O . PHE B 1 4 ? -3.023 -8.914 -29.641 1 74.5 4 PHE B O 1
ATOM 4188 N N . GLY B 1 5 ? -1.11 -8.062 -28.938 1 63.16 5 GLY B N 1
ATOM 4189 C CA . GLY B 1 5 ? -1.677 -6.719 -28.969 1 63.16 5 GLY B CA 1
ATOM 4190 C C . GLY B 1 5 ? -1.706 -6.117 -30.359 1 63.16 5 GLY B C 1
ATOM 4191 O O . GLY B 1 5 ? -2.322 -5.074 -30.578 1 63.16 5 GLY B O 1
ATOM 4192 N N . THR B 1 6 ? -1.169 -6.844 -31.25 1 65.12 6 THR B N 1
ATOM 4193 C CA . THR B 1 6 ? -1.047 -6.27 -32.594 1 65.12 6 THR B CA 1
ATOM 4194 C C . THR B 1 6 ? -2.299 -6.551 -33.406 1 65.12 6 THR B C 1
ATOM 4196 O O . THR B 1 6 ? -2.957 -7.574 -33.219 1 65.12 6 THR B O 1
ATOM 4199 N N . ARG B 1 7 ? -2.65 -5.711 -34.25 1 63 7 ARG B N 1
ATOM 4200 C CA . ARG B 1 7 ? -3.807 -5.734 -35.125 1 63 7 ARG B CA 1
ATOM 4201 C C . ARG B 1 7 ? -3.721 -6.898 -36.125 1 63 7 ARG B C 1
ATOM 4203 O O . ARG B 1 7 ? -4.719 -7.277 -36.719 1 63 7 ARG B O 1
ATOM 4210 N N . ARG B 1 8 ? -2.762 -7.594 -36.031 1 69.81 8 ARG B N 1
ATOM 4211 C CA . ARG B 1 8 ? -2.562 -8.633 -37.031 1 69.81 8 ARG B CA 1
ATOM 4212 C C . ARG B 1 8 ? -3.191 -9.953 -36.594 1 69.81 8 ARG B C 1
ATOM 4214 O O . ARG B 1 8 ? -3.438 -10.836 -37.406 1 69.81 8 ARG B O 1
ATOM 4221 N N . LEU B 1 9 ? -3.506 -10.109 -35.406 1 88.06 9 LEU B N 1
ATOM 4222 C CA . LEU B 1 9 ? -4.121 -11.344 -34.938 1 88.06 9 LEU B CA 1
ATOM 4223 C C . LEU B 1 9 ? -5.637 -11.18 -34.812 1 88.06 9 LEU B C 1
ATOM 4225 O O . LEU B 1 9 ? -6.137 -10.688 -33.812 1 88.06 9 LEU B O 1
ATOM 4229 N N . LYS B 1 10 ? -6.32 -11.57 -35.906 1 89.81 10 LYS B N 1
ATOM 4230 C CA . LYS B 1 10 ? -7.777 -11.477 -35.938 1 89.81 10 LYS B CA 1
ATOM 4231 C C . LYS B 1 10 ? -8.422 -12.75 -35.375 1 89.81 10 LYS B C 1
ATOM 4233 O O . LYS B 1 10 ? -7.934 -13.852 -35.656 1 89.81 10 LYS B O 1
ATOM 4238 N N . THR B 1 11 ? -9.43 -12.617 -34.688 1 95.44 11 THR B N 1
ATOM 4239 C CA . THR B 1 11 ? -10.195 -13.75 -34.156 1 95.44 11 THR B CA 1
ATOM 4240 C C . THR B 1 11 ? -10.906 -14.484 -35.281 1 95.44 11 THR B C 1
ATOM 4242 O O . THR B 1 11 ? -11.5 -13.852 -36.156 1 95.44 11 THR B O 1
ATOM 4245 N N . SER B 1 12 ? -10.828 -15.773 -35.312 1 96.25 12 SER B N 1
ATOM 4246 C CA . SER B 1 12 ? -11.391 -16.594 -36.344 1 96.25 12 SER B CA 1
ATOM 4247 C C . SER B 1 12 ? -11.844 -17.953 -35.812 1 96.25 12 SER B C 1
ATOM 4249 O O . SER B 1 12 ? -11.336 -18.422 -34.812 1 96.25 12 SER B O 1
ATOM 4251 N N . PRO B 1 13 ? -12.805 -18.609 -36.469 1 96.31 13 PRO B N 1
ATOM 4252 C CA . PRO B 1 13 ? -13.172 -19.969 -36.094 1 96.31 13 PRO B CA 1
ATOM 4253 C C . PRO B 1 13 ? -12.102 -21 -36.438 1 96.31 13 PRO B C 1
ATOM 4255 O O . PRO B 1 13 ? -12.172 -22.141 -36 1 96.31 13 PRO B O 1
ATOM 4258 N N . GLU B 1 14 ? -11.148 -20.531 -37.25 1 97.19 14 GLU B N 1
ATOM 4259 C CA . GLU B 1 14 ? -10 -21.344 -37.625 1 97.19 14 GLU B CA 1
ATOM 4260 C C . GLU B 1 14 ? -8.727 -20.844 -36.938 1 97.19 14 GLU B C 1
ATOM 4262 O O . GLU B 1 14 ? -8.656 -19.688 -36.531 1 97.19 14 GLU B O 1
ATOM 4267 N N . LEU B 1 15 ? -7.777 -21.766 -36.812 1 97.69 15 LEU B N 1
ATOM 4268 C CA . LEU B 1 15 ? -6.477 -21.344 -36.312 1 97.69 15 LEU B CA 1
ATOM 4269 C C . LEU B 1 15 ? -5.629 -20.734 -37.438 1 97.69 15 LEU B C 1
ATOM 4271 O O . LEU B 1 15 ? -4.938 -21.469 -38.156 1 97.69 15 LEU B O 1
ATOM 4275 N N . LYS B 1 16 ? -5.707 -19.438 -37.562 1 96.06 16 LYS B N 1
ATOM 4276 C CA . LYS B 1 16 ? -4.852 -18.719 -38.5 1 96.06 16 LYS B CA 1
ATOM 4277 C C . LYS B 1 16 ? -3.537 -18.312 -37.844 1 96.06 16 LYS B C 1
ATOM 4279 O O . LYS B 1 16 ? -3.428 -17.203 -37.312 1 96.06 16 LYS B O 1
ATOM 4284 N N . TRP B 1 17 ? -2.57 -19.188 -38.031 1 95.62 17 TRP B N 1
ATOM 4285 C CA . TRP B 1 17 ? -1.299 -19.016 -37.312 1 95.62 17 TRP B CA 1
ATOM 4286 C C . TRP B 1 17 ? -0.505 -17.859 -37.906 1 95.62 17 TRP B C 1
ATOM 4288 O O . TRP B 1 17 ? -0.397 -17.719 -39.125 1 95.62 17 TRP B O 1
ATOM 4298 N N . THR B 1 18 ? -0.015 -17.031 -37.094 1 94.44 18 THR B N 1
ATOM 4299 C CA . THR B 1 18 ? 0.855 -15.906 -37.438 1 94.44 18 THR B CA 1
ATOM 4300 C C . THR B 1 18 ? 2.102 -15.898 -36.531 1 94.44 18 THR B C 1
ATOM 4302 O O . THR B 1 18 ? 2.014 -16.125 -35.344 1 94.44 18 THR B O 1
ATOM 4305 N N . ASP B 1 19 ? 3.26 -15.594 -37.219 1 93.62 19 ASP B N 1
ATOM 4306 C CA . ASP B 1 19 ? 4.492 -15.523 -36.438 1 93.62 19 ASP B CA 1
ATOM 4307 C C . ASP B 1 19 ? 4.367 -14.508 -35.281 1 93.62 19 ASP B C 1
ATOM 4309 O O . ASP B 1 19 ? 3.838 -13.414 -35.5 1 93.62 19 ASP B O 1
ATOM 4313 N N . CYS B 1 20 ? 4.703 -14.961 -34.156 1 92.31 20 CYS B N 1
ATOM 4314 C CA . CYS B 1 20 ? 4.684 -14.109 -32.969 1 92.31 20 CYS B CA 1
ATOM 4315 C C . CYS B 1 20 ? 5.812 -14.469 -32.031 1 92.31 20 CYS B C 1
ATOM 4317 O O . CYS B 1 20 ? 6.301 -15.602 -32.031 1 92.31 20 CYS B O 1
ATOM 4319 N N . TYR B 1 21 ? 6.23 -13.516 -31.203 1 90.25 21 TYR B N 1
ATOM 4320 C CA . TYR B 1 21 ? 7.348 -13.758 -30.297 1 90.25 21 TYR B CA 1
ATOM 4321 C C . TYR B 1 21 ? 8.5 -14.438 -31.031 1 90.25 21 TYR B C 1
ATOM 4323 O O . TYR B 1 21 ? 8.688 -14.242 -32.219 1 90.25 21 TYR B O 1
ATOM 4331 N N . THR B 1 22 ? 9.391 -15.07 -30.234 1 88.38 22 THR B N 1
ATOM 4332 C CA . THR B 1 22 ? 10.555 -15.711 -30.844 1 88.38 22 THR B CA 1
ATOM 4333 C C . THR B 1 22 ? 10.25 -17.172 -31.188 1 88.38 22 THR B C 1
ATOM 4335 O O . THR B 1 22 ? 10.102 -18 -30.297 1 88.38 22 THR B O 1
ATOM 4338 N N . GLN B 1 23 ? 10.078 -17.516 -32.438 1 92.25 23 GLN B N 1
ATOM 4339 C CA . GLN B 1 23 ? 9.953 -18.875 -32.969 1 92.25 23 GLN B CA 1
ATOM 4340 C C . GLN B 1 23 ? 8.578 -19.469 -32.656 1 92.25 23 GLN B C 1
ATOM 4342 O O . GLN B 1 23 ? 8.414 -20.688 -32.625 1 92.25 23 GLN B O 1
ATOM 4347 N N . LEU B 1 24 ? 7.652 -18.609 -32.312 1 96.62 24 LEU B N 1
ATOM 4348 C CA . LEU B 1 24 ? 6.309 -19.078 -32 1 96.62 24 LEU B CA 1
ATOM 4349 C C . LEU B 1 24 ? 5.309 -18.609 -33.062 1 96.62 24 LEU B C 1
ATOM 4351 O O . LEU B 1 24 ? 5.613 -17.719 -33.844 1 96.62 24 LEU B O 1
ATOM 4355 N N . GLU B 1 25 ? 4.25 -19.266 -33.062 1 96.69 25 GLU B N 1
ATOM 4356 C CA . GLU B 1 25 ? 3.088 -18.844 -33.844 1 96.69 25 GLU B CA 1
ATOM 4357 C C . GLU B 1 25 ? 1.856 -18.688 -32.969 1 96.69 25 GLU B C 1
ATOM 4359 O O . GLU B 1 25 ? 1.652 -19.453 -32.031 1 96.69 25 GLU B O 1
ATOM 4364 N N . CYS B 1 26 ? 1.102 -17.609 -33.25 1 96.5 26 CYS B N 1
ATOM 4365 C CA . CYS B 1 26 ? -0.053 -17.281 -32.438 1 96.5 26 CYS B CA 1
ATOM 4366 C C . CYS B 1 26 ? -1.322 -17.203 -33.281 1 96.5 26 CYS B C 1
ATOM 4368 O O . CYS B 1 26 ? -1.263 -16.938 -34.469 1 96.5 26 CYS B O 1
ATOM 4370 N N . ALA B 1 27 ? -2.434 -17.453 -32.656 1 97 27 ALA B N 1
ATOM 4371 C CA . ALA B 1 27 ? -3.752 -17.328 -33.281 1 97 27 ALA B CA 1
ATOM 4372 C C . ALA B 1 27 ? -4.816 -16.984 -32.25 1 97 27 ALA B C 1
ATOM 4374 O O . ALA B 1 27 ? -4.613 -17.188 -31.047 1 97 27 ALA B O 1
ATOM 4375 N N . ARG B 1 28 ? -5.895 -16.391 -32.656 1 97.19 28 ARG B N 1
ATOM 4376 C CA . ARG B 1 28 ? -7.094 -16.188 -31.859 1 97.19 28 ARG B CA 1
ATOM 4377 C C . ARG B 1 28 ? -8.242 -17.062 -32.344 1 97.19 28 ARG B C 1
ATOM 4379 O O . ARG B 1 28 ? -8.719 -16.891 -33.469 1 97.19 28 ARG B O 1
ATOM 4386 N N . LEU B 1 29 ? -8.672 -17.906 -31.516 1 98.56 29 LEU B N 1
ATOM 4387 C CA . LEU B 1 29 ? -9.75 -18.828 -31.875 1 98.56 29 LEU B CA 1
ATOM 4388 C C . LEU B 1 29 ? -11.086 -18.344 -31.328 1 98.56 29 LEU B C 1
ATOM 4390 O O . LEU B 1 29 ? -11.211 -18.094 -30.125 1 98.56 29 LEU B O 1
ATOM 4394 N N . GLN B 1 30 ? -12.023 -18.188 -32.188 1 98.38 30 GLN B N 1
ATOM 4395 C CA . GLN B 1 30 ? -13.367 -17.812 -31.766 1 98.38 30 GLN B CA 1
ATOM 4396 C C . GLN B 1 30 ? -14.141 -19 -31.219 1 98.38 30 GLN B C 1
ATOM 4398 O O . GLN B 1 30 ? -14.195 -20.062 -31.844 1 98.38 30 GLN B O 1
ATOM 4403 N N . VAL B 1 31 ? -14.711 -18.844 -30.031 1 98.62 31 VAL B N 1
ATOM 4404 C CA . VAL B 1 31 ? -15.547 -19.859 -29.406 1 98.62 31 VAL B CA 1
ATOM 4405 C C . VAL B 1 31 ? -16.781 -19.203 -28.766 1 98.62 31 VAL B C 1
ATOM 4407 O O . VAL B 1 31 ? -16.797 -17.984 -28.547 1 98.62 31 VAL B O 1
ATOM 4410 N N . PRO B 1 32 ? -17.844 -20.047 -28.5 1 97.81 32 PRO B N 1
ATOM 4411 C CA . PRO B 1 32 ? -18.969 -19.453 -27.766 1 97.81 32 PRO B CA 1
ATOM 4412 C C . PRO B 1 32 ? -18.578 -19.016 -26.359 1 97.81 32 PRO B C 1
ATOM 4414 O O . PRO B 1 32 ? -17.828 -19.719 -25.672 1 97.81 32 PRO B O 1
ATOM 4417 N N . LEU B 1 33 ? -19.047 -17.875 -25.984 1 97.44 33 LEU B N 1
ATOM 4418 C CA . LEU B 1 33 ? -18.875 -17.5 -24.578 1 97.44 33 LEU B CA 1
ATOM 4419 C C . LEU B 1 33 ? -19.656 -18.422 -23.656 1 97.44 33 LEU B C 1
ATOM 4421 O O . LEU B 1 33 ? -19.141 -18.828 -22.609 1 97.44 33 LEU B O 1
ATOM 4425 N N . ASN B 1 34 ? -20.859 -18.703 -24.078 1 95.94 34 ASN B N 1
ATOM 4426 C CA . ASN B 1 34 ? -21.75 -19.656 -23.422 1 95.94 34 ASN B CA 1
ATOM 4427 C C . ASN B 1 34 ? -22.031 -20.859 -24.312 1 95.94 34 ASN B C 1
ATOM 4429 O O . ASN B 1 34 ? -22.797 -20.75 -25.281 1 95.94 34 ASN B O 1
ATOM 4433 N N . TYR B 1 35 ? -21.562 -21.953 -23.969 1 96.62 35 TYR B N 1
ATOM 4434 C CA . TYR B 1 35 ? -21.703 -23.141 -24.812 1 96.62 35 TYR B CA 1
ATOM 4435 C C . TYR B 1 35 ? -23.141 -23.656 -24.812 1 96.62 35 TYR B C 1
ATOM 4437 O O . TYR B 1 35 ? -23.516 -24.438 -25.672 1 96.62 35 TYR B O 1
ATOM 4445 N N . SER B 1 36 ? -23.906 -23.281 -23.859 1 94.56 36 SER B N 1
ATOM 4446 C CA . SER B 1 36 ? -25.328 -23.641 -23.859 1 94.56 36 SER B CA 1
ATOM 4447 C C . SER B 1 36 ? -26.125 -22.75 -24.812 1 94.56 36 SER B C 1
ATOM 4449 O O . SER B 1 36 ? -27.266 -23.047 -25.125 1 94.56 36 SER B O 1
ATOM 4451 N N . ASN B 1 37 ? -25.531 -21.641 -25.156 1 94.94 37 ASN B N 1
ATOM 4452 C CA . ASN B 1 37 ? -26.062 -20.75 -26.172 1 94.94 37 ASN B CA 1
ATOM 4453 C C . ASN B 1 37 ? -25 -20.375 -27.203 1 94.94 37 ASN B C 1
ATOM 4455 O O . ASN B 1 37 ? -24.578 -19.219 -27.266 1 94.94 37 ASN B O 1
ATOM 4459 N N . PRO B 1 38 ? -24.656 -21.25 -28.047 1 95.25 38 PRO B N 1
ATOM 4460 C CA . PRO B 1 38 ? -23.5 -21.078 -28.922 1 95.25 38 PRO B CA 1
ATOM 4461 C C . PRO B 1 38 ? -23.688 -19.938 -29.938 1 95.25 38 PRO B C 1
ATOM 4463 O O . PRO B 1 38 ? -22.719 -19.453 -30.516 1 95.25 38 PRO B O 1
ATOM 4466 N N . GLU B 1 39 ? -24.938 -19.484 -30.172 1 94.94 39 GLU B N 1
ATOM 4467 C CA . GLU B 1 39 ? -25.203 -18.422 -31.141 1 94.94 39 GLU B CA 1
ATOM 4468 C C . GLU B 1 39 ? -25.125 -17.047 -30.484 1 94.94 39 GLU B C 1
ATOM 4470 O O . GLU B 1 39 ? -25.203 -16.016 -31.156 1 94.94 39 GLU B O 1
ATOM 4475 N N . GLY B 1 40 ? -24.906 -17.062 -29.188 1 94.81 40 GLY B N 1
ATOM 4476 C CA . GLY B 1 40 ? -24.812 -15.805 -28.469 1 94.81 40 GLY B CA 1
ATOM 4477 C C . GLY B 1 40 ? -23.438 -15.164 -28.609 1 94.81 40 GLY B C 1
ATOM 4478 O O . GLY B 1 40 ? -22.812 -15.219 -29.672 1 94.81 40 GLY B O 1
ATOM 4479 N N . ASP B 1 41 ? -22.984 -14.508 -27.562 1 95.62 41 ASP B N 1
ATOM 4480 C CA . ASP B 1 41 ? -21.703 -13.812 -27.562 1 95.62 41 ASP B CA 1
ATOM 4481 C C . ASP B 1 41 ? -20.547 -14.797 -27.719 1 95.62 41 ASP B C 1
ATOM 4483 O O . ASP B 1 41 ? -20.672 -15.969 -27.359 1 95.62 41 ASP B O 1
ATOM 4487 N N . ALA B 1 42 ? -19.484 -14.281 -28.25 1 96.94 42 ALA B N 1
ATOM 4488 C CA . ALA B 1 42 ? -18.297 -15.117 -28.484 1 96.94 42 ALA B CA 1
ATOM 4489 C C . ALA B 1 42 ? -17.156 -14.719 -27.562 1 96.94 42 ALA B C 1
ATOM 4491 O O . ALA B 1 42 ? -17.141 -13.602 -27.031 1 96.94 42 ALA B O 1
ATOM 4492 N N . ALA B 1 43 ? -16.328 -15.68 -27.344 1 97.69 43 ALA B N 1
ATOM 4493 C CA . ALA B 1 43 ? -15.023 -15.438 -26.719 1 97.69 43 ALA B CA 1
ATOM 4494 C C . ALA B 1 43 ? -13.891 -15.656 -27.719 1 97.69 43 ALA B C 1
ATOM 4496 O O . ALA B 1 43 ? -14.07 -16.312 -28.734 1 97.69 43 ALA B O 1
ATOM 4497 N N . SER B 1 44 ? -12.836 -14.945 -27.484 1 97.31 44 SER B N 1
ATOM 4498 C CA . SER B 1 44 ? -11.617 -15.094 -28.281 1 97.31 44 SER B CA 1
ATOM 4499 C C . SER B 1 44 ? -10.492 -15.719 -27.453 1 97.31 44 SER B C 1
ATOM 4501 O O . SER B 1 44 ? -9.977 -15.086 -26.531 1 97.31 44 SER B O 1
ATOM 4503 N N . ILE B 1 45 ? -10.094 -16.938 -27.797 1 98.31 45 ILE B N 1
ATOM 4504 C CA . ILE B 1 45 ? -9.078 -17.672 -27.047 1 98.31 45 ILE B CA 1
ATOM 4505 C C . ILE B 1 45 ? -7.711 -17.469 -27.703 1 98.31 45 ILE B C 1
ATOM 4507 O O . ILE B 1 45 ? -7.535 -17.781 -28.875 1 98.31 45 ILE B O 1
ATOM 4511 N N . ALA B 1 46 ? -6.754 -16.922 -26.922 1 97.25 46 ALA B N 1
ATOM 4512 C CA . ALA B 1 46 ? -5.387 -16.75 -27.406 1 97.25 46 ALA B CA 1
ATOM 4513 C C . ALA B 1 46 ? -4.645 -18.094 -27.406 1 97.25 46 ALA B C 1
ATOM 4515 O O . ALA B 1 46 ? -4.453 -18.688 -26.344 1 97.25 46 ALA B O 1
ATOM 4516 N N . VAL B 1 47 ? -4.23 -18.562 -28.531 1 98.25 47 VAL B N 1
ATOM 4517 C CA . VAL B 1 47 ? -3.521 -19.828 -28.688 1 98.25 47 VAL B CA 1
ATOM 4518 C C . VAL B 1 47 ? -2.115 -19.562 -29.234 1 98.25 47 VAL B C 1
ATOM 4520 O O . VAL B 1 47 ? -1.91 -18.672 -30.047 1 98.25 47 VAL B O 1
ATOM 4523 N N . VAL B 1 48 ? -1.175 -20.344 -28.734 1 97.69 48 VAL B N 1
ATOM 4524 C CA . VAL B 1 48 ? 0.221 -20.203 -29.125 1 97.69 48 VAL B CA 1
ATOM 4525 C C . VAL B 1 48 ? 0.838 -21.578 -29.359 1 97.69 48 VAL B C 1
ATOM 4527 O O . VAL B 1 48 ? 0.486 -22.547 -28.672 1 97.69 48 VAL B O 1
ATOM 4530 N N . ARG B 1 49 ? 1.733 -21.75 -30.344 1 97.69 49 ARG B N 1
ATOM 4531 C CA . ARG B 1 49 ? 2.404 -23.031 -30.516 1 97.69 49 ARG B CA 1
ATOM 4532 C C . ARG B 1 49 ? 3.865 -22.828 -30.922 1 97.69 49 ARG B C 1
ATOM 4534 O O . ARG B 1 49 ? 4.223 -21.812 -31.5 1 97.69 49 ARG B O 1
ATOM 4541 N N . PHE B 1 50 ? 4.645 -23.656 -30.422 1 97.88 50 PHE B N 1
ATOM 4542 C CA . PHE B 1 50 ? 5.969 -23.938 -30.969 1 97.88 50 PHE B CA 1
ATOM 4543 C C . PHE B 1 50 ? 5.895 -25.047 -32 1 97.88 50 PHE B C 1
ATOM 4545 O O . PHE B 1 50 ? 5.734 -26.219 -31.672 1 97.88 50 PHE B O 1
ATOM 4552 N N . PRO B 1 51 ? 6.043 -24.656 -33.25 1 97.56 51 PRO B N 1
ATOM 4553 C CA . PRO B 1 51 ? 5.762 -25.609 -34.312 1 97.56 51 PRO B CA 1
ATOM 4554 C C . PRO B 1 51 ? 6.824 -26.703 -34.438 1 97.56 51 PRO B C 1
ATOM 4556 O O . PRO B 1 51 ? 8.016 -26.422 -34.25 1 97.56 51 PRO B O 1
ATOM 4559 N N . SER B 1 52 ? 6.301 -27.906 -34.75 1 97.5 52 SER B N 1
ATOM 4560 C CA . SER B 1 52 ? 7.199 -29.016 -35.031 1 97.5 52 SER B CA 1
ATOM 4561 C C . SER B 1 52 ? 7.957 -28.812 -36.344 1 97.5 52 SER B C 1
ATOM 4563 O O . SER B 1 52 ? 7.367 -28.438 -37.344 1 97.5 52 SER B O 1
ATOM 4565 N N . PRO B 1 53 ? 9.242 -29.125 -36.312 1 95.25 53 PRO B N 1
ATOM 4566 C CA . PRO B 1 53 ? 9.977 -29.094 -37.594 1 95.25 53 PRO B CA 1
ATOM 4567 C C . PRO B 1 53 ? 9.609 -30.25 -38.5 1 95.25 53 PRO B C 1
ATOM 4569 O O . PRO B 1 53 ? 9.977 -30.25 -39.688 1 95.25 53 PRO B O 1
ATOM 4572 N N . LEU B 1 54 ? 8.773 -31.156 -38 1 96.12 54 LEU B N 1
ATOM 4573 C CA . LEU B 1 54 ? 8.438 -32.344 -38.781 1 96.12 54 LEU B CA 1
ATOM 4574 C C . LEU B 1 54 ? 6.977 -32.344 -39.188 1 96.12 54 LEU B C 1
ATOM 4576 O O . LEU B 1 54 ? 6.426 -33.375 -39.594 1 96.12 54 LEU B O 1
ATOM 4580 N N . ALA B 1 55 ? 6.367 -31.234 -39.156 1 93.06 55 ALA B N 1
ATOM 4581 C CA . ALA B 1 55 ? 4.926 -31.109 -39.344 1 93.06 55 ALA B CA 1
ATOM 4582 C C . ALA B 1 55 ? 4.516 -31.641 -40.719 1 93.06 55 ALA B C 1
ATOM 4584 O O . ALA B 1 55 ? 3.383 -32.094 -40.906 1 93.06 55 ALA B O 1
ATOM 4585 N N . LYS B 1 56 ? 5.438 -31.688 -41.719 1 93.31 56 LYS B N 1
ATOM 4586 C CA . LYS B 1 56 ? 5.113 -32.094 -43.062 1 93.31 56 LYS B CA 1
ATOM 4587 C C . LYS B 1 56 ? 5.648 -33.5 -43.375 1 93.31 56 LYS B C 1
ATOM 4589 O O . LYS B 1 56 ? 5.684 -33.906 -44.531 1 93.31 56 LYS B O 1
ATOM 4594 N N . THR B 1 57 ? 6.023 -34.156 -42.375 1 95.69 57 THR B N 1
ATOM 4595 C CA . THR B 1 57 ? 6.582 -35.469 -42.562 1 95.69 57 THR B CA 1
ATOM 4596 C C . THR B 1 57 ? 5.695 -36.531 -41.906 1 95.69 57 THR B C 1
ATOM 4598 O O . THR B 1 57 ? 4.758 -36.188 -41.156 1 95.69 57 THR B O 1
ATOM 4601 N N . SER B 1 58 ? 5.969 -37.812 -42.188 1 94.69 58 SER B N 1
ATOM 4602 C CA . SER B 1 58 ? 5.223 -38.906 -41.594 1 94.69 58 SER B CA 1
ATOM 4603 C C . SER B 1 58 ? 5.555 -39.094 -40.125 1 94.69 58 SER B C 1
ATOM 4605 O O . SER B 1 58 ? 4.852 -39.812 -39.406 1 94.69 58 SER B O 1
ATOM 4607 N N . ASP B 1 59 ? 6.523 -38.406 -39.625 1 95.38 59 ASP B N 1
ATOM 4608 C CA . ASP B 1 59 ? 6.961 -38.531 -38.25 1 95.38 59 ASP B CA 1
ATOM 4609 C C . ASP B 1 59 ? 6.172 -37.594 -37.344 1 95.38 59 ASP B C 1
ATOM 4611 O O . ASP B 1 59 ? 6.258 -37.688 -36.125 1 95.38 59 ASP B O 1
ATOM 4615 N N . TYR B 1 60 ? 5.469 -36.719 -38 1 97.06 60 TYR B N 1
ATOM 4616 C CA . TYR B 1 60 ? 4.66 -35.781 -37.25 1 97.06 60 TYR B CA 1
ATOM 4617 C C . TYR B 1 60 ? 3.566 -36.5 -36.469 1 97.06 60 TYR B C 1
ATOM 4619 O O . TYR B 1 60 ? 2.859 -37.344 -37 1 97.06 60 TYR B O 1
ATOM 4627 N N . LYS B 1 61 ? 3.451 -36.156 -35.156 1 97.12 61 LYS B N 1
ATOM 4628 C CA . LYS B 1 61 ? 2.51 -36.875 -34.312 1 97.12 61 LYS B CA 1
ATOM 4629 C C . LYS B 1 61 ? 1.444 -35.938 -33.75 1 97.12 61 LYS B C 1
ATOM 4631 O O . LYS B 1 61 ? 0.744 -36.281 -32.781 1 97.12 61 LYS B O 1
ATOM 4636 N N . GLY B 1 62 ? 1.336 -34.719 -34.281 1 97.12 62 GLY B N 1
ATOM 4637 C CA . GLY B 1 62 ? 0.267 -33.781 -33.906 1 97.12 62 GLY B CA 1
ATOM 4638 C C . GLY B 1 62 ? 0.644 -32.875 -32.75 1 97.12 62 GLY B C 1
ATOM 4639 O O . GLY B 1 62 ? 1.791 -32.875 -32.281 1 97.12 62 GLY B O 1
ATOM 4640 N N . PRO B 1 63 ? -0.326 -32.062 -32.281 1 98.38 63 PRO B N 1
ATOM 4641 C CA . PRO B 1 63 ? -0.08 -31.094 -31.203 1 98.38 63 PRO B CA 1
ATOM 4642 C C . PRO B 1 63 ? -0.287 -31.703 -29.812 1 98.38 63 PRO B C 1
ATOM 4644 O O . PRO B 1 63 ? -1.193 -32.531 -29.625 1 98.38 63 PRO B O 1
ATOM 4647 N N . ILE B 1 64 ? 0.565 -31.328 -28.891 1 98.75 64 ILE B N 1
ATOM 4648 C CA . ILE B 1 64 ? 0.34 -31.547 -27.453 1 98.75 64 ILE B CA 1
ATOM 4649 C C . ILE B 1 64 ? -0.103 -30.234 -26.812 1 98.75 64 ILE B C 1
ATOM 4651 O O . ILE B 1 64 ? 0.622 -29.234 -26.859 1 98.75 64 ILE B O 1
ATOM 4655 N N . LEU B 1 65 ? -1.31 -30.203 -26.281 1 98.81 65 LEU B N 1
ATOM 4656 C CA . LEU B 1 65 ? -1.825 -29.047 -25.562 1 98.81 65 LEU B CA 1
ATOM 4657 C C . LEU B 1 65 ? -1.332 -29.031 -24.125 1 98.81 65 LEU B C 1
ATOM 4659 O O . LEU B 1 65 ? -1.43 -30.047 -23.422 1 98.81 65 LEU B O 1
ATOM 4663 N N . ILE B 1 66 ? -0.78 -27.891 -23.672 1 98.56 66 ILE B N 1
ATOM 4664 C CA . ILE B 1 66 ? -0.233 -27.797 -22.328 1 98.56 66 ILE B CA 1
ATOM 4665 C C . ILE B 1 66 ? -0.965 -26.688 -21.562 1 98.56 66 ILE B C 1
ATOM 4667 O O . ILE B 1 66 ? -1.252 -25.625 -22.109 1 98.56 66 ILE B O 1
ATOM 4671 N N . ASN B 1 67 ? -1.321 -26.938 -20.344 1 98.31 67 ASN B N 1
ATOM 4672 C CA . ASN B 1 67 ? -1.834 -25.938 -19.422 1 98.31 67 ASN B CA 1
ATOM 4673 C C . ASN B 1 67 ? -0.927 -25.781 -18.203 1 98.31 67 ASN B C 1
ATOM 4675 O O . ASN B 1 67 ? -0.626 -26.766 -17.516 1 98.31 67 ASN B O 1
ATOM 4679 N N . PRO B 1 68 ? -0.519 -24.578 -17.891 1 96.75 68 PRO B N 1
ATOM 4680 C CA . PRO B 1 68 ? 0.477 -24.375 -16.828 1 96.75 68 PRO B CA 1
ATOM 4681 C C . PRO B 1 68 ? -0.13 -24.422 -15.43 1 96.75 68 PRO B C 1
ATOM 4683 O O . PRO B 1 68 ? 0.599 -24.375 -14.438 1 96.75 68 PRO B O 1
ATOM 4686 N N . GLY B 1 69 ? -1.36 -24.469 -15.328 1 96.88 69 GLY B N 1
ATOM 4687 C CA . GLY B 1 69 ? -1.993 -24.484 -14.023 1 96.88 69 GLY B CA 1
ATOM 4688 C C . GLY B 1 69 ? -2.488 -23.109 -13.586 1 96.88 69 GLY B C 1
ATOM 4689 O O . GLY B 1 69 ? -2.928 -22.312 -14.414 1 96.88 69 GLY B O 1
ATOM 4690 N N . GLY B 1 70 ? -2.631 -22.984 -12.305 1 94.44 70 GLY B N 1
ATOM 4691 C CA . GLY B 1 70 ? -3.189 -21.812 -11.672 1 94.44 70 GLY B CA 1
ATOM 4692 C C . GLY B 1 70 ? -4.312 -22.125 -10.703 1 94.44 70 GLY B C 1
ATOM 4693 O O . GLY B 1 70 ? -4.094 -22.781 -9.68 1 94.44 70 GLY B O 1
ATOM 4694 N N . PRO B 1 71 ? -5.562 -22.047 -11.047 1 94.31 71 PRO B N 1
ATOM 4695 C CA . PRO B 1 71 ? -6.055 -21.422 -12.281 1 94.31 71 PRO B CA 1
ATOM 4696 C C . PRO B 1 71 ? -5.566 -19.984 -12.453 1 94.31 71 PRO B C 1
ATOM 4698 O O . PRO B 1 71 ? -5.215 -19.328 -11.469 1 94.31 71 PRO B O 1
ATOM 4701 N N . GLY B 1 72 ? -5.496 -19.625 -13.648 1 94 72 GLY B N 1
ATOM 4702 C CA . GLY B 1 72 ? -5.102 -18.266 -13.961 1 94 72 GLY B CA 1
ATOM 4703 C C . GLY B 1 72 ? -3.785 -18.172 -14.711 1 94 72 GLY B C 1
ATOM 4704 O O . GLY B 1 72 ? -3.391 -17.094 -15.164 1 94 72 GLY B O 1
ATOM 4705 N N . GLY B 1 73 ? -3.078 -19.328 -14.773 1 95.38 73 GLY B N 1
ATOM 4706 C CA . GLY B 1 73 ? -1.827 -19.328 -15.516 1 95.38 73 GLY B CA 1
ATOM 4707 C C . GLY B 1 73 ? -2.01 -19.047 -17 1 95.38 73 GLY B C 1
ATOM 4708 O O . GLY B 1 73 ? -2.969 -19.531 -17.609 1 95.38 73 GLY B O 1
ATOM 4709 N N . SER B 1 74 ? -1.098 -18.297 -17.562 1 95.69 74 SER B N 1
ATOM 4710 C CA . SER B 1 74 ? -1.119 -17.953 -18.984 1 95.69 74 SER B CA 1
ATOM 4711 C C . SER B 1 74 ? -0.306 -18.969 -19.797 1 95.69 74 SER B C 1
ATOM 4713 O O . SER B 1 74 ? 0.902 -19.094 -19.594 1 95.69 74 SER B O 1
ATOM 4715 N N . GLY B 1 75 ? -0.975 -19.609 -20.703 1 96.75 75 GLY B N 1
ATOM 4716 C CA . GLY B 1 75 ? -0.258 -20.484 -21.609 1 96.75 75 GLY B CA 1
ATOM 4717 C C . GLY B 1 75 ? 0.659 -19.734 -22.562 1 96.75 75 GLY B C 1
ATOM 4718 O O . GLY B 1 75 ? 1.705 -20.25 -22.969 1 96.75 75 GLY B O 1
ATOM 4719 N N . VAL B 1 76 ? 0.257 -18.531 -22.906 1 95.38 76 VAL B N 1
ATOM 4720 C CA . VAL B 1 76 ? 1.067 -17.719 -23.797 1 95.38 76 VAL B CA 1
ATOM 4721 C C . VAL B 1 76 ? 2.371 -17.328 -23.109 1 95.38 76 VAL B C 1
ATOM 4723 O O . VAL B 1 76 ? 3.447 -17.406 -23.703 1 95.38 76 VAL B O 1
ATOM 4726 N N . GLU B 1 77 ? 2.273 -16.953 -21.875 1 93.06 77 GLU B N 1
ATOM 4727 C CA . GLU B 1 77 ? 3.479 -16.609 -21.125 1 93.06 77 GLU B CA 1
ATOM 4728 C C . GLU B 1 77 ? 4.371 -17.828 -20.922 1 93.06 77 GLU B C 1
ATOM 4730 O O . GLU B 1 77 ? 5.598 -17.719 -21 1 93.06 77 GLU B O 1
ATOM 4735 N N . LEU B 1 78 ? 3.73 -18.969 -20.594 1 94.25 78 LEU B N 1
ATOM 4736 C CA . LEU B 1 78 ? 4.48 -20.219 -20.484 1 94.25 78 LEU B CA 1
ATOM 4737 C C . LEU B 1 78 ? 5.305 -20.469 -21.734 1 94.25 78 LEU B C 1
ATOM 4739 O O . LEU B 1 78 ? 6.504 -20.75 -21.656 1 94.25 78 LEU B O 1
ATOM 4743 N N . MET B 1 79 ? 4.715 -20.344 -22.891 1 95.31 79 MET B N 1
ATOM 4744 C CA . MET B 1 79 ? 5.348 -20.688 -24.156 1 95.31 79 MET B CA 1
ATOM 4745 C C . MET B 1 79 ? 6.391 -19.656 -24.562 1 95.31 79 MET B C 1
ATOM 4747 O O . MET B 1 79 ? 7.414 -20 -25.156 1 95.31 79 MET B O 1
ATOM 4751 N N . ALA B 1 80 ? 6.043 -18.406 -24.266 1 92.12 80 ALA B N 1
ATOM 4752 C CA . ALA B 1 80 ? 7.008 -17.359 -24.578 1 92.12 80 ALA B CA 1
ATOM 4753 C C . ALA B 1 80 ? 8.328 -17.594 -23.844 1 92.12 80 ALA B C 1
ATOM 4755 O O . ALA B 1 80 ? 9.398 -17.281 -24.375 1 92.12 80 ALA B O 1
ATOM 4756 N N . GLN B 1 81 ? 8.211 -18.219 -22.703 1 89.75 81 GLN B N 1
ATOM 4757 C CA . GLN B 1 81 ? 9.406 -18.391 -21.875 1 89.75 81 GLN B CA 1
ATOM 4758 C C . GLN B 1 81 ? 10 -19.781 -22.062 1 89.75 81 GLN B C 1
ATOM 4760 O O . GLN B 1 81 ? 11.219 -19.969 -21.953 1 89.75 81 GLN B O 1
ATOM 4765 N N . ASN B 1 82 ? 9.141 -20.781 -22.391 1 93.06 82 ASN B N 1
ATOM 4766 C CA . ASN B 1 82 ? 9.602 -22.156 -22.234 1 93.06 82 ASN B CA 1
ATOM 4767 C C . ASN B 1 82 ? 9.32 -22.984 -23.5 1 93.06 82 ASN B C 1
ATOM 4769 O O . ASN B 1 82 ? 9.609 -24.172 -23.547 1 93.06 82 ASN B O 1
ATOM 4773 N N . GLY B 1 83 ? 8.805 -22.391 -24.516 1 94.19 83 GLY B N 1
ATOM 4774 C CA . GLY B 1 83 ? 8.383 -23.141 -25.703 1 94.19 83 GLY B CA 1
ATOM 4775 C C . GLY B 1 83 ? 9.492 -23.984 -26.297 1 94.19 83 GLY B C 1
ATOM 4776 O O . GLY B 1 83 ? 9.305 -25.172 -26.578 1 94.19 83 GLY B O 1
ATOM 4777 N N . ALA B 1 84 ? 10.641 -23.406 -26.453 1 92.88 84 ALA B N 1
ATOM 4778 C CA . ALA B 1 84 ? 11.766 -24.094 -27.078 1 92.88 84 ALA B CA 1
ATOM 4779 C C . ALA B 1 84 ? 12.234 -25.266 -26.219 1 92.88 84 ALA B C 1
ATOM 4781 O O . ALA B 1 84 ? 12.5 -26.359 -26.734 1 92.88 84 ALA B O 1
ATOM 4782 N N . VAL B 1 85 ? 12.289 -25.031 -24.938 1 93.44 85 VAL B N 1
ATOM 4783 C CA . VAL B 1 85 ? 12.805 -26.078 -24.062 1 93.44 85 VAL B CA 1
ATOM 4784 C C . VAL B 1 85 ? 11.781 -27.203 -23.938 1 93.44 85 VAL B C 1
ATOM 4786 O O . VAL B 1 85 ? 12.148 -28.375 -23.859 1 93.44 85 VAL B O 1
ATOM 4789 N N . LEU B 1 86 ? 10.523 -26.906 -23.938 1 95.38 86 LEU B N 1
ATOM 4790 C CA . LEU B 1 86 ? 9.484 -27.922 -23.891 1 95.38 86 LEU B CA 1
ATOM 4791 C C . LEU B 1 86 ? 9.539 -28.797 -25.141 1 95.38 86 LEU B C 1
ATOM 4793 O O . LEU B 1 86 ? 9.336 -30.016 -25.062 1 95.38 86 LEU B O 1
ATOM 4797 N N . SER B 1 87 ? 9.781 -28.156 -26.234 1 95 87 SER B N 1
ATOM 4798 C CA . SER B 1 87 ? 9.93 -28.906 -27.484 1 95 87 SER B CA 1
ATOM 4799 C C . SER B 1 87 ? 11.117 -29.875 -27.406 1 95 87 SER B C 1
ATOM 4801 O O . SER B 1 87 ? 11.031 -31 -27.875 1 95 87 SER B O 1
ATOM 4803 N N . GLN B 1 88 ? 12.195 -29.406 -26.828 1 92.75 88 GLN B N 1
ATOM 4804 C CA . GLN B 1 88 ? 13.375 -30.25 -26.656 1 92.75 88 GLN B CA 1
ATOM 4805 C C . GLN B 1 88 ? 13.07 -31.438 -25.734 1 92.75 88 GLN B C 1
ATOM 4807 O O . GLN B 1 88 ? 13.531 -32.562 -25.984 1 92.75 88 GLN B O 1
ATOM 4812 N N . VAL B 1 89 ? 12.352 -31.188 -24.75 1 93.19 89 VAL B N 1
ATOM 4813 C CA . VAL B 1 89 ? 12.047 -32.188 -23.734 1 93.19 89 VAL B CA 1
ATOM 4814 C C . VAL B 1 89 ? 11.109 -33.25 -24.312 1 93.19 89 VAL B C 1
ATOM 4816 O O . VAL B 1 89 ? 11.297 -34.438 -24.094 1 93.19 89 VAL B O 1
ATOM 4819 N N . LEU B 1 90 ? 10.094 -32.844 -25.109 1 95.5 90 LEU B N 1
ATOM 4820 C CA . LEU B 1 90 ? 9.062 -33.75 -25.594 1 95.5 90 LEU B CA 1
ATOM 4821 C C . LEU B 1 90 ? 9.477 -34.375 -26.922 1 95.5 90 LEU B C 1
ATOM 4823 O O . LEU B 1 90 ? 8.977 -35.438 -27.297 1 95.5 90 LEU B O 1
ATOM 4827 N N . GLY B 1 91 ? 10.375 -33.719 -27.641 1 93.81 91 GLY B N 1
ATOM 4828 C CA . GLY B 1 91 ? 10.828 -34.188 -28.938 1 93.81 91 GLY B CA 1
ATOM 4829 C C . GLY B 1 91 ? 10.25 -33.406 -30.094 1 93.81 91 GLY B C 1
ATOM 4830 O O . GLY B 1 91 ? 9.258 -32.688 -29.938 1 93.81 91 GLY B O 1
ATOM 4831 N N . PRO B 1 92 ? 10.789 -33.5 -31.203 1 94.62 92 PRO B N 1
ATOM 4832 C CA . PRO B 1 92 ? 10.461 -32.688 -32.375 1 94.62 92 PRO B CA 1
ATOM 4833 C C . PRO B 1 92 ? 9.195 -33.125 -33.094 1 94.62 92 PRO B C 1
ATOM 4835 O O . PRO B 1 92 ? 8.727 -32.469 -34 1 94.62 92 PRO B O 1
ATOM 4838 N N . ASN B 1 93 ? 8.625 -34.25 -32.688 1 97.19 93 ASN B N 1
ATOM 4839 C CA . ASN B 1 93 ? 7.523 -34.875 -33.406 1 97.19 93 ASN B CA 1
ATOM 4840 C C . ASN B 1 93 ? 6.203 -34.156 -33.156 1 97.19 93 ASN B C 1
ATOM 4842 O O . ASN B 1 93 ? 5.188 -34.438 -33.781 1 97.19 93 ASN B O 1
ATOM 4846 N N . PHE B 1 94 ? 6.266 -33.156 -32.281 1 98.12 94 PHE B N 1
ATOM 4847 C CA . PHE B 1 94 ? 5.012 -32.562 -31.828 1 98.12 94 PHE B CA 1
ATOM 4848 C C . PHE B 1 94 ? 5.031 -31.062 -31.984 1 98.12 94 PHE B C 1
ATOM 4850 O O . PHE B 1 94 ? 6.066 -30.422 -31.766 1 98.12 94 PHE B O 1
ATOM 4857 N N . ASP B 1 95 ? 3.854 -30.438 -32.344 1 98.19 95 ASP B N 1
ATOM 4858 C CA . ASP B 1 95 ? 3.627 -29.047 -31.969 1 98.19 95 ASP B CA 1
ATOM 4859 C C . ASP B 1 95 ? 3.379 -28.922 -30.469 1 98.19 95 ASP B C 1
ATOM 4861 O O . ASP B 1 95 ? 2.607 -29.703 -29.891 1 98.19 95 ASP B O 1
ATOM 4865 N N . ILE B 1 96 ? 4.078 -28.047 -29.891 1 98.44 96 ILE B N 1
ATOM 4866 C CA . ILE B 1 96 ? 3.742 -27.734 -28.5 1 98.44 96 ILE B CA 1
ATOM 4867 C C . ILE B 1 96 ? 2.793 -26.547 -28.453 1 98.44 96 ILE B C 1
ATOM 4869 O O . ILE B 1 96 ? 3.156 -25.438 -28.875 1 98.44 96 ILE B O 1
ATOM 4873 N N . VAL B 1 97 ? 1.597 -26.781 -27.984 1 98.75 97 VAL B N 1
ATOM 4874 C CA . VAL B 1 97 ? 0.539 -25.766 -28.031 1 98.75 97 VAL B CA 1
ATOM 4875 C C . VAL B 1 97 ? 0.087 -25.422 -26.625 1 98.75 97 VAL B C 1
ATOM 4877 O O . VAL B 1 97 ? 0.025 -26.281 -25.75 1 98.75 97 VAL B O 1
ATOM 4880 N N . SER B 1 98 ? -0.098 -24.188 -26.344 1 98.56 98 SER B N 1
ATOM 4881 C CA . SER B 1 98 ? -0.77 -23.719 -25.141 1 98.56 98 SER B CA 1
ATOM 4882 C C . SER B 1 98 ? -1.754 -22.594 -25.453 1 98.56 98 SER B C 1
ATOM 4884 O O . SER B 1 98 ? -2.012 -22.297 -26.609 1 98.56 98 SER B O 1
ATOM 4886 N N . PHE B 1 99 ? -2.426 -22.094 -24.422 1 98.31 99 PHE B N 1
ATOM 4887 C CA . PHE B 1 99 ? -3.443 -21.078 -24.594 1 98.31 99 PHE B CA 1
ATOM 4888 C C . PHE B 1 99 ? -3.701 -20.328 -23.297 1 98.31 99 PHE B C 1
ATOM 4890 O O . PHE B 1 99 ? -3.359 -20.828 -22.219 1 98.31 99 PHE B O 1
ATOM 4897 N N . ASP B 1 100 ? -4.133 -19.109 -23.469 1 97.56 100 ASP B N 1
ATOM 4898 C CA . ASP B 1 100 ? -4.711 -18.422 -22.312 1 97.56 100 ASP B CA 1
ATOM 4899 C C . ASP B 1 100 ? -6.168 -18.828 -22.109 1 97.56 100 ASP B C 1
ATOM 4901 O O . ASP B 1 100 ? -7.023 -18.562 -22.953 1 97.56 100 ASP B O 1
ATOM 4905 N N . PRO B 1 101 ? -6.457 -19.469 -21 1 98 101 PRO B N 1
ATOM 4906 C CA . PRO B 1 101 ? -7.863 -19.797 -20.766 1 98 101 PRO B CA 1
ATOM 4907 C C . PRO B 1 101 ? -8.766 -18.578 -20.812 1 98 101 PRO B C 1
ATOM 4909 O O . PRO B 1 101 ? -8.289 -17.438 -20.688 1 98 101 PRO B O 1
ATOM 4912 N N . ARG B 1 102 ? -10.047 -18.844 -21.094 1 97.38 102 ARG B N 1
ATOM 4913 C CA . ARG B 1 102 ? -11.008 -17.75 -21.031 1 97.38 102 ARG B CA 1
ATOM 4914 C C . ARG B 1 102 ? -10.867 -16.969 -19.734 1 97.38 102 ARG B C 1
ATOM 4916 O O . ARG B 1 102 ? -10.68 -17.562 -18.656 1 97.38 102 ARG B O 1
ATOM 4923 N N . GLY B 1 103 ? -10.859 -15.594 -19.859 1 95.56 103 GLY B N 1
ATOM 4924 C CA . GLY B 1 103 ? -10.711 -14.711 -18.703 1 95.56 103 GLY B CA 1
ATOM 4925 C C . GLY B 1 103 ? -9.266 -14.414 -18.375 1 95.56 103 GLY B C 1
ATOM 4926 O O . GLY B 1 103 ? -8.984 -13.523 -17.562 1 95.56 103 GLY B O 1
ATOM 4927 N N . ILE B 1 104 ? -8.312 -15.086 -19.047 1 95.88 104 ILE B N 1
ATOM 4928 C CA . ILE B 1 104 ? -6.918 -15.008 -18.625 1 95.88 104 ILE B CA 1
ATOM 4929 C C . ILE B 1 104 ? -6.082 -14.344 -19.703 1 95.88 104 ILE B C 1
ATOM 4931 O O . ILE B 1 104 ? -6.191 -14.695 -20.891 1 95.88 104 ILE B O 1
ATOM 4935 N N . GLY B 1 105 ? -5.23 -13.422 -19.281 1 92.88 105 GLY B N 1
ATOM 4936 C CA . GLY B 1 105 ? -4.168 -12.906 -20.141 1 92.88 105 GLY B CA 1
ATOM 4937 C C . GLY B 1 105 ? -4.676 -12.266 -21.406 1 92.88 105 GLY B C 1
ATOM 4938 O O . GLY B 1 105 ? -5.426 -11.289 -21.359 1 92.88 105 GLY B O 1
ATOM 4939 N N . ARG B 1 106 ? -4.379 -12.953 -22.578 1 94 106 ARG B N 1
ATOM 4940 C CA . ARG B 1 106 ? -4.629 -12.375 -23.891 1 94 106 ARG B CA 1
ATOM 4941 C C . ARG B 1 106 ? -5.973 -12.828 -24.453 1 94 106 ARG B C 1
ATOM 4943 O O . ARG B 1 106 ? -6.391 -12.383 -25.516 1 94 106 ARG B O 1
ATOM 4950 N N . SER B 1 107 ? -6.613 -13.648 -23.719 1 95.81 107 SER B N 1
ATOM 4951 C CA . SER B 1 107 ? -7.961 -14.023 -24.125 1 95.81 107 SER B CA 1
ATOM 4952 C C . SER B 1 107 ? -8.977 -12.969 -23.719 1 95.81 107 SER B C 1
ATOM 4954 O O . SER B 1 107 ? -8.758 -12.219 -22.766 1 95.81 107 SER B O 1
ATOM 4956 N N . THR B 1 108 ? -10.094 -12.906 -24.531 1 94.25 108 THR B N 1
ATOM 4957 C CA . THR B 1 108 ? -11.141 -11.93 -24.25 1 94.25 108 THR B CA 1
ATOM 4958 C C . THR B 1 108 ? -12.516 -12.586 -24.266 1 94.25 108 THR B C 1
ATOM 4960 O O . THR B 1 108 ? -12.766 -13.508 -25.047 1 94.25 108 THR B O 1
ATOM 4963 N N . PRO B 1 109 ? -13.375 -12.156 -23.469 1 94.62 109 PRO B N 1
ATOM 4964 C CA . PRO B 1 109 ? -13.195 -11.094 -22.484 1 94.62 109 PRO B CA 1
ATOM 4965 C C . PRO B 1 109 ? -12.258 -11.492 -21.344 1 94.62 109 PRO B C 1
ATOM 4967 O O . PRO B 1 109 ? -12.125 -12.688 -21.047 1 94.62 109 PRO B O 1
ATOM 4970 N N . ARG B 1 110 ? -11.688 -10.461 -20.703 1 92.5 110 ARG B N 1
ATOM 4971 C CA . ARG B 1 110 ? -10.727 -10.664 -19.625 1 92.5 110 ARG B CA 1
ATOM 4972 C C . ARG B 1 110 ? -11.391 -10.461 -18.266 1 92.5 110 ARG B C 1
ATOM 4974 O O . ARG B 1 110 ? -12.258 -9.602 -18.125 1 92.5 110 ARG B O 1
ATOM 4981 N N . ALA B 1 111 ? -10.969 -11.258 -17.344 1 94.06 111 ALA B N 1
ATOM 4982 C CA . ALA B 1 111 ? -11.398 -11.023 -15.961 1 94.06 111 ALA B CA 1
ATOM 4983 C C . ALA B 1 111 ? -10.602 -9.883 -15.328 1 94.06 111 ALA B C 1
ATOM 4985 O O . ALA B 1 111 ? -9.375 -9.938 -15.273 1 94.06 111 ALA B O 1
ATOM 4986 N N . SER B 1 112 ? -11.266 -8.867 -14.875 1 93.44 112 SER B N 1
ATOM 4987 C CA . SER B 1 112 ? -10.656 -7.75 -14.172 1 93.44 112 SER B CA 1
ATOM 4988 C C . SER B 1 112 ? -11.617 -7.145 -13.156 1 93.44 112 SER B C 1
ATOM 4990 O O . SER B 1 112 ? -12.797 -6.938 -13.453 1 93.44 112 SER B O 1
ATOM 4992 N N . PHE B 1 113 ? -11.07 -6.898 -11.945 1 95.44 113 PHE B N 1
ATOM 4993 C CA . PHE B 1 113 ? -11.914 -6.363 -10.883 1 95.44 113 PHE B CA 1
ATOM 4994 C C . PHE B 1 113 ? -11.711 -4.859 -10.742 1 95.44 113 PHE B C 1
ATOM 4996 O O . PHE B 1 113 ? -12.438 -4.199 -9.992 1 95.44 113 PHE B O 1
ATOM 5003 N N . PHE B 1 114 ? -10.719 -4.305 -11.438 1 92.62 114 PHE B N 1
ATOM 5004 C CA . PHE B 1 114 ? -10.336 -2.902 -11.305 1 92.62 114 PHE B CA 1
ATOM 5005 C C . PHE B 1 114 ? -10.367 -2.203 -12.656 1 92.62 114 PHE B C 1
ATOM 5007 O O . PHE B 1 114 ? -10.219 -2.844 -13.703 1 92.62 114 PHE B O 1
ATOM 5014 N N . ASP B 1 115 ? -10.492 -0.911 -12.68 1 89.5 115 ASP B N 1
ATOM 5015 C CA . ASP B 1 115 ? -10.531 -0.133 -13.914 1 89.5 115 ASP B CA 1
ATOM 5016 C C . ASP B 1 115 ? -9.133 0.041 -14.5 1 89.5 115 ASP B C 1
ATOM 5018 O O . ASP B 1 115 ? -8.969 0.124 -15.719 1 89.5 115 ASP B O 1
ATOM 5022 N N . THR B 1 116 ? -8.148 0.175 -13.609 1 87.19 116 THR B N 1
ATOM 5023 C CA . THR B 1 116 ? -6.785 0.422 -14.062 1 87.19 116 THR B CA 1
ATOM 5024 C C . THR B 1 116 ? -5.793 -0.467 -13.32 1 87.19 116 THR B C 1
ATOM 5026 O O . THR B 1 116 ? -6.102 -0.984 -12.242 1 87.19 116 THR B O 1
ATOM 5029 N N . GLU B 1 117 ? -4.59 -0.653 -13.867 1 86.56 117 GLU B N 1
ATOM 5030 C CA . GLU B 1 117 ? -3.514 -1.396 -13.219 1 86.56 117 GLU B CA 1
ATOM 5031 C C . GLU B 1 117 ? -3.076 -0.719 -11.922 1 86.56 117 GLU B C 1
ATOM 5033 O O . GLU B 1 117 ? -2.721 -1.392 -10.953 1 86.56 117 GLU B O 1
ATOM 5038 N N . ALA B 1 118 ? -3.098 0.636 -11.93 1 86.62 118 ALA B N 1
ATOM 5039 C CA . ALA B 1 118 ? -2.723 1.377 -10.734 1 86.62 118 ALA B CA 1
ATOM 5040 C C . ALA B 1 118 ? -3.645 1.031 -9.562 1 86.62 118 ALA B C 1
ATOM 5042 O O . ALA B 1 118 ? -3.18 0.768 -8.453 1 86.62 118 ALA B O 1
ATOM 5043 N N . GLN B 1 119 ? -4.926 1.016 -9.867 1 89.31 119 GLN B N 1
ATOM 5044 C CA . GLN B 1 119 ? -5.898 0.691 -8.828 1 89.31 119 GLN B CA 1
ATOM 5045 C C . GLN B 1 119 ? -5.656 -0.707 -8.266 1 89.31 119 GLN B C 1
ATOM 5047 O O . GLN B 1 119 ? -5.684 -0.905 -7.047 1 89.31 119 GLN B O 1
ATOM 5052 N N . ARG B 1 120 ? -5.332 -1.647 -9.109 1 90.31 120 ARG B N 1
ATOM 5053 C CA . ARG B 1 120 ? -5.059 -3.018 -8.688 1 90.31 120 ARG B CA 1
ATOM 5054 C C . ARG B 1 120 ? -3.811 -3.082 -7.812 1 90.31 120 ARG B C 1
ATOM 5056 O O . ARG B 1 120 ? -3.828 -3.691 -6.742 1 90.31 120 ARG B O 1
ATOM 5063 N N . ARG B 1 121 ? -2.822 -2.441 -8.305 1 87.69 121 ARG B N 1
ATOM 5064 C CA . ARG B 1 121 ? -1.544 -2.504 -7.605 1 87.69 121 ARG B CA 1
ATOM 5065 C C . ARG B 1 121 ? -1.635 -1.829 -6.238 1 87.69 121 ARG B C 1
ATOM 5067 O O . ARG B 1 121 ? -0.975 -2.252 -5.285 1 87.69 121 ARG B O 1
ATOM 5074 N N . PHE B 1 122 ? -2.4 -0.755 -6.18 1 86.69 122 PHE B N 1
ATOM 5075 C CA . PHE B 1 122 ? -2.502 -0.009 -4.93 1 86.69 122 PHE B CA 1
ATOM 5076 C C . PHE B 1 122 ? -3.354 -0.764 -3.916 1 86.69 122 PHE B C 1
ATOM 5078 O O . PHE B 1 122 ? -3.191 -0.588 -2.707 1 86.69 122 PHE B O 1
ATOM 5085 N N . PHE B 1 123 ? -4.211 -1.565 -4.422 1 88.19 123 PHE B N 1
ATOM 5086 C CA . PHE B 1 123 ? -5.039 -2.361 -3.521 1 88.19 123 PHE B CA 1
ATOM 5087 C C . PHE B 1 123 ? -4.289 -3.604 -3.055 1 88.19 123 PHE B C 1
ATOM 5089 O O . PHE B 1 123 ? -4.484 -4.062 -1.927 1 88.19 123 PHE B O 1
ATOM 5096 N N . ASP B 1 124 ? -3.424 -4.082 -3.877 1 80.75 124 ASP B N 1
ATOM 5097 C CA . ASP B 1 124 ? -2.732 -5.348 -3.643 1 80.75 124 ASP B CA 1
ATOM 5098 C C . ASP B 1 124 ? -1.341 -5.109 -3.061 1 80.75 124 ASP B C 1
ATOM 5100 O O . ASP B 1 124 ? -0.344 -5.578 -3.615 1 80.75 124 ASP B O 1
ATOM 5104 N N . THR B 1 125 ? -1.261 -4.527 -1.946 1 74.12 125 THR B N 1
ATOM 5105 C CA . THR B 1 125 ? 0.032 -4.098 -1.425 1 74.12 125 THR B CA 1
ATOM 5106 C C . THR B 1 125 ? 0.524 -5.055 -0.344 1 74.12 125 THR B C 1
ATOM 5108 O O . THR B 1 125 ? 1.645 -4.918 0.152 1 74.12 125 THR B O 1
ATOM 5111 N N . SER B 1 126 ? -0.26 -6.039 -0.035 1 79.06 126 SER B N 1
ATOM 5112 C CA . SER B 1 126 ? 0.156 -6.93 1.046 1 79.06 126 SER B CA 1
ATOM 5113 C C . SER B 1 126 ? -0.11 -8.391 0.694 1 79.06 126 SER B C 1
ATOM 5115 O O . SER B 1 126 ? -0.953 -8.688 -0.156 1 79.06 126 SER B O 1
ATOM 5117 N N . PHE B 1 127 ? 0.74 -9.195 1.316 1 88.12 127 PHE B N 1
ATOM 5118 C CA . PHE B 1 127 ? 0.514 -10.633 1.2 1 88.12 127 PHE B CA 1
ATOM 5119 C C . PHE B 1 127 ? -0.466 -11.109 2.264 1 88.12 127 PHE B C 1
ATOM 5121 O O . PHE B 1 127 ? -0.47 -10.602 3.387 1 88.12 127 PHE B O 1
ATOM 5128 N N . ASP B 1 128 ? -1.24 -12.008 1.878 1 92.88 128 ASP B N 1
ATOM 5129 C CA . ASP B 1 128 ? -2.191 -12.586 2.822 1 92.88 128 ASP B CA 1
ATOM 5130 C C . ASP B 1 128 ? -1.538 -13.68 3.656 1 92.88 128 ASP B C 1
ATOM 5132 O O . ASP B 1 128 ? -1.413 -14.82 3.203 1 92.88 128 ASP B O 1
ATOM 5136 N N . VAL B 1 129 ? -1.114 -13.352 4.84 1 97.56 129 VAL B N 1
ATOM 5137 C CA . VAL B 1 129 ? -0.581 -14.273 5.836 1 97.56 129 VAL B CA 1
ATOM 5138 C C . VAL B 1 129 ? -1.32 -14.086 7.16 1 97.56 129 VAL B C 1
ATOM 5140 O O . VAL B 1 129 ? -1.11 -13.094 7.863 1 97.56 129 VAL B O 1
ATOM 5143 N N . ILE B 1 130 ? -2.082 -15.031 7.551 1 97.81 130 ILE B N 1
ATOM 5144 C CA . ILE B 1 130 ? -3.088 -14.898 8.594 1 97.81 130 ILE B CA 1
ATOM 5145 C C . ILE B 1 130 ? -2.412 -14.555 9.922 1 97.81 130 ILE B C 1
ATOM 5147 O O . ILE B 1 130 ? -2.896 -13.703 10.672 1 97.81 130 ILE B O 1
ATOM 5151 N N . ASN B 1 131 ? -1.266 -15.148 10.203 1 97 131 ASN B N 1
ATOM 5152 C CA . ASN B 1 131 ? -0.652 -15.023 11.523 1 97 131 ASN B CA 1
ATOM 5153 C C . ASN B 1 131 ? 0.262 -13.805 11.602 1 97 131 ASN B C 1
ATOM 5155 O O . ASN B 1 131 ? 0.942 -13.602 12.609 1 97 131 ASN B O 1
ATOM 5159 N N . ALA B 1 132 ? 0.343 -12.992 10.531 1 96.56 132 ALA B N 1
ATOM 5160 C CA . ALA B 1 132 ? 1.221 -11.82 10.523 1 96.56 132 ALA B CA 1
ATOM 5161 C C . ALA B 1 132 ? 0.764 -10.781 11.539 1 96.56 132 ALA B C 1
ATOM 5163 O O . ALA B 1 132 ? 1.583 -10.047 12.094 1 96.56 132 ALA B O 1
ATOM 5164 N N . THR B 1 133 ? -0.517 -10.672 11.727 1 95.56 133 THR B N 1
ATOM 5165 C CA . THR B 1 133 ? -1.104 -9.742 12.688 1 95.56 133 THR B CA 1
ATOM 5166 C C . THR B 1 133 ? -2.248 -10.406 13.445 1 95.56 133 THR B C 1
ATOM 5168 O O . THR B 1 133 ? -2.752 -11.453 13.031 1 95.56 133 THR B O 1
ATOM 5171 N N . SER B 1 134 ? -2.637 -9.75 14.523 1 94.94 134 SER B N 1
ATOM 5172 C CA . SER B 1 134 ? -3.691 -10.305 15.367 1 94.94 134 SER B CA 1
ATOM 5173 C C . SER B 1 134 ? -5.039 -10.289 14.648 1 94.94 134 SER B C 1
ATOM 5175 O O . SER B 1 134 ? -5.93 -11.078 14.977 1 94.94 134 SER B O 1
ATOM 5177 N N . ASP B 1 135 ? -5.18 -9.453 13.656 1 96.75 135 ASP B N 1
ATOM 5178 C CA . ASP B 1 135 ? -6.434 -9.344 12.922 1 96.75 135 ASP B CA 1
ATOM 5179 C C . ASP B 1 135 ? -6.305 -9.961 11.531 1 96.75 135 ASP B C 1
ATOM 5181 O O . ASP B 1 135 ? -7.078 -9.641 10.625 1 96.75 135 ASP B O 1
ATOM 5185 N N . GLY B 1 136 ? -5.348 -10.844 11.352 1 97.31 136 GLY B N 1
ATOM 5186 C CA . GLY B 1 136 ? -5 -11.336 10.031 1 97.31 136 GLY B CA 1
ATOM 5187 C C . GLY B 1 136 ? -6.172 -11.953 9.297 1 97.31 136 GLY B C 1
ATOM 5188 O O . GLY B 1 136 ? -6.453 -11.594 8.148 1 97.31 136 GLY B O 1
ATOM 5189 N N . LEU B 1 137 ? -6.93 -12.922 9.93 1 98.31 137 LEU B N 1
ATOM 5190 C CA . LEU B 1 137 ? -8.078 -13.578 9.305 1 98.31 137 LEU B CA 1
ATOM 5191 C C . LEU B 1 137 ? -9.156 -12.562 8.945 1 98.31 137 LEU B C 1
ATOM 5193 O O . LEU B 1 137 ? -9.641 -12.547 7.812 1 98.31 137 LEU B O 1
ATOM 5197 N N . ALA B 1 138 ? -9.461 -11.688 9.867 1 98.5 138 ALA B N 1
ATOM 5198 C CA . ALA B 1 138 ? -10.5 -10.688 9.664 1 98.5 138 ALA B CA 1
ATOM 5199 C C . ALA B 1 138 ? -10.102 -9.711 8.555 1 98.5 138 ALA B C 1
ATOM 5201 O O . ALA B 1 138 ? -10.953 -9.266 7.781 1 98.5 138 ALA B O 1
ATOM 5202 N N . ARG B 1 139 ? -8.883 -9.367 8.531 1 97.75 139 ARG B N 1
ATOM 5203 C CA . ARG B 1 139 ? -8.398 -8.438 7.516 1 97.75 139 ARG B CA 1
ATOM 5204 C C . ARG B 1 139 ? -8.492 -9.055 6.125 1 97.75 139 ARG B C 1
ATOM 5206 O O . ARG B 1 139 ? -8.93 -8.398 5.176 1 97.75 139 ARG B O 1
ATOM 5213 N N . ILE B 1 140 ? -8.039 -10.297 5.98 1 97.94 140 ILE B N 1
ATOM 5214 C CA . ILE B 1 140 ? -8.125 -10.992 4.699 1 97.94 140 ILE B CA 1
ATOM 5215 C C . ILE B 1 140 ? -9.586 -11.109 4.277 1 97.94 140 ILE B C 1
ATOM 5217 O O . ILE B 1 140 ? -9.922 -10.891 3.111 1 97.94 140 ILE B O 1
ATOM 5221 N N . TRP B 1 141 ? -10.469 -11.422 5.203 1 98.44 141 TRP B N 1
ATOM 5222 C CA . TRP B 1 141 ? -11.898 -11.5 4.934 1 98.44 141 TRP B CA 1
ATOM 5223 C C . TRP B 1 141 ? -12.438 -10.148 4.48 1 98.44 141 TRP B C 1
ATOM 5225 O O . TRP B 1 141 ? -13.164 -10.062 3.488 1 98.44 141 TRP B O 1
ATOM 5235 N N . ALA B 1 142 ? -12.078 -9.078 5.207 1 98.12 142 ALA B N 1
ATOM 5236 C CA . ALA B 1 142 ? -12.555 -7.738 4.867 1 98.12 142 ALA B CA 1
ATOM 5237 C C . ALA B 1 142 ? -12.109 -7.336 3.463 1 98.12 142 ALA B C 1
ATOM 5239 O O . ALA B 1 142 ? -12.883 -6.75 2.705 1 98.12 142 ALA B O 1
ATOM 5240 N N . ARG B 1 143 ? -10.938 -7.633 3.113 1 97.31 143 ARG B N 1
ATOM 5241 C CA . ARG B 1 143 ? -10.445 -7.352 1.77 1 97.31 143 ARG B CA 1
ATOM 5242 C C . ARG B 1 143 ? -11.211 -8.148 0.724 1 97.31 143 ARG B C 1
ATOM 5244 O O . ARG B 1 143 ? -11.484 -7.652 -0.37 1 97.31 143 ARG B O 1
ATOM 5251 N N . ALA B 1 144 ? -11.539 -9.398 1.062 1 97.31 144 ALA B N 1
ATOM 5252 C CA . ALA B 1 144 ? -12.328 -10.227 0.155 1 97.31 144 ALA B CA 1
ATOM 5253 C C . ALA B 1 144 ? -13.703 -9.617 -0.089 1 97.31 144 ALA B C 1
ATOM 5255 O O . ALA B 1 144 ? -14.25 -9.719 -1.188 1 97.31 144 ALA B O 1
ATOM 5256 N N . GLN B 1 145 ? -14.242 -8.945 0.947 1 97.75 145 GLN B N 1
ATOM 5257 C CA . GLN B 1 145 ? -15.516 -8.258 0.77 1 97.75 145 GLN B CA 1
ATOM 5258 C C . GLN B 1 145 ? -15.398 -7.129 -0.246 1 97.75 145 GLN B C 1
ATOM 5260 O O . GLN B 1 145 ? -16.281 -6.941 -1.082 1 97.75 145 GLN B O 1
ATOM 5265 N N . ILE B 1 146 ? -14.328 -6.43 -0.176 1 97.19 146 ILE B N 1
ATOM 5266 C CA . ILE B 1 146 ? -14.102 -5.34 -1.116 1 97.19 146 ILE B CA 1
ATOM 5267 C C . ILE B 1 146 ? -13.906 -5.902 -2.521 1 97.19 146 ILE B C 1
ATOM 5269 O O . ILE B 1 146 ? -14.531 -5.438 -3.477 1 97.19 146 ILE B O 1
ATOM 5273 N N . THR B 1 147 ? -13.117 -6.926 -2.625 1 96.31 147 THR B N 1
ATOM 5274 C CA . THR B 1 147 ? -12.844 -7.539 -3.922 1 96.31 147 THR B CA 1
ATOM 5275 C C . THR B 1 147 ? -14.125 -8.109 -4.523 1 96.31 147 THR B C 1
ATOM 5277 O O . THR B 1 147 ? -14.359 -7.996 -5.73 1 96.31 147 THR B O 1
ATOM 5280 N N . GLY B 1 148 ? -14.898 -8.758 -3.701 1 96.81 148 GLY B N 1
ATOM 5281 C CA . GLY B 1 148 ? -16.172 -9.266 -4.168 1 96.81 148 GLY B CA 1
ATOM 5282 C C . GLY B 1 148 ? -17.094 -8.188 -4.695 1 96.81 148 GLY B C 1
ATOM 5283 O O . GLY B 1 148 ? -17.75 -8.367 -5.73 1 96.81 148 GLY B O 1
ATOM 5284 N N . ALA B 1 149 ? -17.141 -7.047 -4.016 1 96.81 149 ALA B N 1
ATOM 5285 C CA . ALA B 1 149 ? -17.953 -5.926 -4.457 1 96.81 149 ALA B CA 1
ATOM 5286 C C . ALA B 1 149 ? -17.453 -5.363 -5.781 1 96.81 149 ALA B C 1
ATOM 5288 O O . ALA B 1 149 ? -18.25 -5.051 -6.676 1 96.81 149 ALA B O 1
ATOM 5289 N N . LEU B 1 150 ? -16.203 -5.242 -5.887 1 96.94 150 LEU B N 1
ATOM 5290 C CA . LEU B 1 150 ? -15.602 -4.754 -7.129 1 96.94 150 LEU B CA 1
ATOM 5291 C C . LEU B 1 150 ? -15.852 -5.73 -8.273 1 96.94 150 LEU B C 1
ATOM 5293 O O . LEU B 1 150 ? -16.172 -5.312 -9.391 1 96.94 150 LEU B O 1
ATOM 5297 N N . ALA B 1 151 ? -15.688 -7.008 -7.98 1 97.19 151 ALA B N 1
ATOM 5298 C CA . ALA B 1 151 ? -16 -8.023 -8.977 1 97.19 151 ALA B CA 1
ATOM 5299 C C . ALA B 1 151 ? -17.453 -7.922 -9.438 1 97.19 151 ALA B C 1
ATOM 5301 O O . ALA B 1 151 ? -17.75 -8.031 -10.625 1 97.19 151 ALA B O 1
ATOM 5302 N N . THR B 1 152 ? -18.328 -7.719 -8.516 1 96.69 152 THR B N 1
ATOM 5303 C CA . THR B 1 152 ? -19.734 -7.57 -8.836 1 96.69 152 THR B CA 1
ATOM 5304 C C . THR B 1 152 ? -19.969 -6.383 -9.773 1 96.69 152 THR B C 1
ATOM 5306 O O . THR B 1 152 ? -20.703 -6.484 -10.75 1 96.69 152 THR B O 1
ATOM 5309 N N . GLN B 1 153 ? -19.281 -5.316 -9.508 1 95.62 153 GLN B N 1
ATOM 5310 C CA . GLN B 1 153 ? -19.422 -4.098 -10.305 1 95.62 153 GLN B CA 1
ATOM 5311 C C . GLN B 1 153 ? -18.875 -4.305 -11.711 1 95.62 153 GLN B C 1
ATOM 5313 O O . GLN B 1 153 ? -19.344 -3.668 -12.664 1 95.62 153 GLN B O 1
ATOM 5318 N N . HIS B 1 154 ? -17.969 -5.223 -11.859 1 95.75 154 HIS B N 1
ATOM 5319 C CA . HIS B 1 154 ? -17.297 -5.418 -13.141 1 95.75 154 HIS B CA 1
ATOM 5320 C C . HIS B 1 154 ? -17.812 -6.68 -13.836 1 95.75 154 HIS B C 1
ATOM 5322 O O . HIS B 1 154 ? -17.203 -7.148 -14.797 1 95.75 154 HIS B O 1
ATOM 5328 N N . ASN B 1 155 ? -18.844 -7.242 -13.344 1 95.62 155 ASN B N 1
ATOM 5329 C CA . ASN B 1 155 ? -19.438 -8.461 -13.891 1 95.62 155 ASN B CA 1
ATOM 5330 C C . ASN B 1 155 ? -20.531 -8.156 -14.898 1 95.62 155 ASN B C 1
ATOM 5332 O O . ASN B 1 155 ? -21.641 -8.664 -14.789 1 95.62 155 ASN B O 1
ATOM 5336 N N . GLN B 1 156 ? -20.172 -7.371 -15.883 1 91.38 156 GLN B N 1
ATOM 5337 C CA . GLN B 1 156 ? -21.156 -6.988 -16.891 1 91.38 156 GLN B CA 1
ATOM 5338 C C . GLN B 1 156 ? -21.719 -8.219 -17.594 1 91.38 156 GLN B C 1
ATOM 5340 O O . GLN B 1 156 ? -20.984 -9.094 -18.031 1 91.38 156 GLN B O 1
ATOM 5345 N N . ASN B 1 157 ? -23.078 -8.297 -17.688 1 90.06 157 ASN B N 1
ATOM 5346 C CA . ASN B 1 157 ? -23.812 -9.375 -18.344 1 90.06 157 ASN B CA 1
ATOM 5347 C C . ASN B 1 157 ? -23.453 -10.734 -17.734 1 90.06 157 ASN B C 1
ATOM 5349 O O . ASN B 1 157 ? -23.438 -11.742 -18.438 1 90.06 157 ASN B O 1
ATOM 5353 N N . ASN B 1 158 ? -22.953 -10.727 -16.469 1 92.44 158 ASN B N 1
ATOM 5354 C CA . ASN B 1 158 ? -22.625 -11.938 -15.734 1 92.44 158 ASN B CA 1
ATOM 5355 C C . ASN B 1 158 ? -21.547 -12.758 -16.453 1 92.44 158 ASN B C 1
ATOM 5357 O O . ASN B 1 158 ? -21.656 -13.984 -16.547 1 92.44 158 ASN B O 1
ATOM 5361 N N . ILE B 1 159 ? -20.609 -12.07 -16.953 1 94.56 159 ILE B N 1
ATOM 5362 C CA . ILE B 1 159 ? -19.578 -12.703 -17.797 1 94.56 159 ILE B CA 1
ATOM 5363 C C . ILE B 1 159 ? -18.781 -13.695 -16.953 1 94.56 159 ILE B C 1
ATOM 5365 O O . ILE B 1 159 ? -18.281 -14.695 -17.484 1 94.56 159 ILE B O 1
ATOM 5369 N N . PHE B 1 160 ? -18.656 -13.508 -15.648 1 95.56 160 PHE B N 1
ATOM 5370 C CA . PHE B 1 160 ? -17.828 -14.367 -14.812 1 95.56 160 PHE B CA 1
ATOM 5371 C C . PHE B 1 160 ? -18.391 -15.773 -14.742 1 95.56 160 PHE B C 1
ATOM 5373 O O . PHE B 1 160 ? -17.656 -16.734 -14.516 1 95.56 160 PHE B O 1
ATOM 5380 N N . GLU B 1 161 ? -19.656 -15.906 -14.984 1 95 161 GLU B N 1
ATOM 5381 C CA . GLU B 1 161 ? -20.297 -17.219 -14.961 1 95 161 GLU B CA 1
ATOM 5382 C C . GLU B 1 161 ? -19.703 -18.141 -16.031 1 95 161 GLU B C 1
ATOM 5384 O O . GLU B 1 161 ? -19.812 -19.359 -15.914 1 95 161 GLU B O 1
ATOM 5389 N N . HIS B 1 162 ? -19.094 -17.531 -16.984 1 95.56 162 HIS B N 1
ATOM 5390 C CA . HIS B 1 162 ? -18.609 -18.312 -18.125 1 95.56 162 HIS B CA 1
ATOM 5391 C C . HIS B 1 162 ? -17.109 -18.578 -18 1 95.56 162 HIS B C 1
ATOM 5393 O O . HIS B 1 162 ? -16.516 -19.219 -18.875 1 95.56 162 HIS B O 1
ATOM 5399 N N . PHE B 1 163 ? -16.484 -18.031 -16.984 1 96.62 163 PHE B N 1
ATOM 5400 C CA . PHE B 1 163 ? -15.086 -18.328 -16.688 1 96.62 163 PHE B CA 1
ATOM 5401 C C . PHE B 1 163 ? -14.961 -19.484 -15.719 1 96.62 163 PHE B C 1
ATOM 5403 O O . PHE B 1 163 ? -14.719 -19.297 -14.531 1 96.62 163 PHE B O 1
ATOM 5410 N N . ASN B 1 164 ? -15.164 -20.656 -16.234 1 97.06 164 ASN B N 1
ATOM 5411 C CA . ASN B 1 164 ? -15.125 -21.859 -15.406 1 97.06 164 ASN B CA 1
ATOM 5412 C C 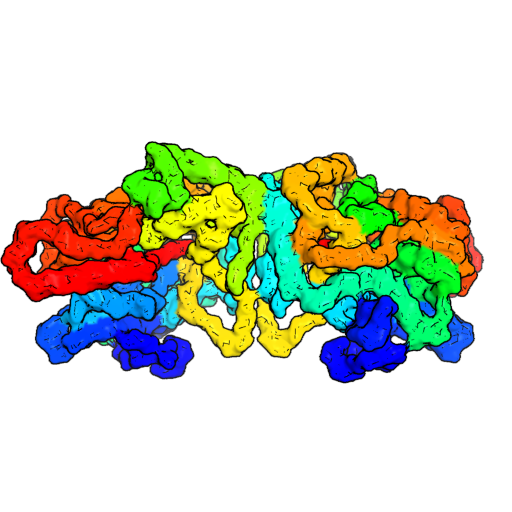. ASN B 1 164 ? -14.422 -23.016 -16.125 1 97.06 164 ASN B C 1
ATOM 5414 O O . ASN B 1 164 ? -14.125 -22.922 -17.312 1 97.06 164 ASN B O 1
ATOM 5418 N N . THR B 1 165 ? -14.172 -24.031 -15.383 1 98.38 165 THR B N 1
ATOM 5419 C CA . THR B 1 165 ? -13.352 -25.141 -15.859 1 98.38 165 THR B CA 1
ATOM 5420 C C . THR B 1 165 ? -14.07 -25.922 -16.953 1 98.38 165 THR B C 1
ATOM 5422 O O . THR B 1 165 ? -13.445 -26.359 -17.922 1 98.38 165 THR B O 1
ATOM 5425 N N . GLU B 1 166 ? -15.359 -26.125 -16.906 1 98.5 166 GLU B N 1
ATOM 5426 C CA . GLU B 1 166 ? -16.094 -26.828 -17.953 1 98.5 166 GLU B CA 1
ATOM 5427 C C . GLU B 1 166 ? -15.977 -26.094 -19.297 1 98.5 166 GLU B C 1
ATOM 5429 O O . GLU B 1 166 ? -15.688 -26.703 -20.328 1 98.5 166 GLU B O 1
ATOM 5434 N N . SER B 1 167 ? -16.281 -24.781 -19.219 1 98.25 167 SER B N 1
ATOM 5435 C CA . SER B 1 167 ? -16.188 -24 -20.453 1 98.25 167 SER B CA 1
ATOM 5436 C C . SER B 1 167 ? -14.781 -24.047 -21.031 1 98.25 167 SER B C 1
ATOM 5438 O O . SER B 1 167 ? -14.609 -24.109 -22.25 1 98.25 167 SER B O 1
ATOM 5440 N N . THR B 1 168 ? -13.797 -23.969 -20.188 1 98.69 168 THR B N 1
ATOM 5441 C CA . THR B 1 168 ? -12.414 -24.047 -20.641 1 98.69 168 THR B CA 1
ATOM 5442 C C . THR B 1 168 ? -12.133 -25.406 -21.266 1 98.69 168 THR B C 1
ATOM 5444 O O . THR B 1 168 ? -11.414 -25.5 -22.266 1 98.69 168 THR B O 1
ATOM 5447 N N . ALA B 1 169 ? -12.625 -26.5 -20.672 1 98.81 169 ALA B N 1
ATOM 5448 C CA . ALA B 1 169 ? -12.484 -27.828 -21.266 1 98.81 169 ALA B CA 1
ATOM 5449 C C . ALA B 1 169 ? -13.109 -27.891 -22.656 1 98.81 169 ALA B C 1
ATOM 5451 O O . ALA B 1 169 ? -12.555 -28.516 -23.562 1 98.81 169 ALA B O 1
ATOM 5452 N N . ARG B 1 170 ? -14.211 -27.266 -22.828 1 98.75 170 ARG B N 1
ATOM 5453 C CA . ARG B 1 170 ? -14.859 -27.219 -24.141 1 98.75 170 ARG B CA 1
ATOM 5454 C C . ARG B 1 170 ? -14.047 -26.359 -25.109 1 98.75 170 ARG B C 1
ATOM 5456 O O . ARG B 1 170 ? -14.016 -26.641 -26.312 1 98.75 170 ARG B O 1
ATOM 5463 N N . ASP B 1 171 ? -13.422 -25.25 -24.594 1 98.88 171 ASP B N 1
ATOM 5464 C CA . ASP B 1 171 ? -12.484 -24.516 -25.422 1 98.88 171 ASP B CA 1
ATOM 5465 C C . ASP B 1 171 ? -11.367 -25.422 -25.938 1 98.88 171 ASP B C 1
ATOM 5467 O O . ASP B 1 171 ? -10.953 -25.328 -27.094 1 98.88 171 ASP B O 1
ATOM 5471 N N . MET B 1 172 ? -10.844 -26.297 -25.047 1 98.88 172 MET B N 1
ATOM 5472 C CA . MET B 1 172 ? -9.797 -27.234 -25.422 1 98.88 172 MET B CA 1
ATOM 5473 C C . MET B 1 172 ? -10.273 -28.141 -26.547 1 98.88 172 MET B C 1
ATOM 5475 O O . MET B 1 172 ? -9.531 -28.406 -27.5 1 98.88 172 MET B O 1
ATOM 5479 N N . LEU B 1 173 ? -11.477 -28.609 -26.453 1 98.81 173 LEU B N 1
ATOM 5480 C CA . LEU B 1 173 ? -12.031 -29.438 -27.516 1 98.81 173 LEU B CA 1
ATOM 5481 C C . LEU B 1 173 ? -12.102 -28.672 -28.828 1 98.81 173 LEU B C 1
ATOM 5483 O O . LEU B 1 173 ? -11.773 -29.219 -29.875 1 98.81 173 LEU B O 1
ATOM 5487 N N . ARG B 1 174 ? -12.516 -27.422 -28.75 1 98.69 174 ARG B N 1
ATOM 5488 C CA . ARG B 1 174 ? -12.586 -26.594 -29.953 1 98.69 174 ARG B CA 1
ATOM 5489 C C . ARG B 1 174 ? -11.195 -26.406 -30.562 1 98.69 174 ARG B C 1
ATOM 5491 O O . ARG B 1 174 ? -11.055 -26.344 -31.781 1 98.69 174 ARG B O 1
ATOM 5498 N N . ILE B 1 175 ? -10.188 -26.219 -29.719 1 98.81 175 ILE B N 1
ATOM 5499 C CA . ILE B 1 175 ? -8.82 -26.094 -30.203 1 98.81 175 ILE B CA 1
ATOM 5500 C C . ILE B 1 175 ? -8.414 -27.359 -30.953 1 98.81 175 ILE B C 1
ATOM 5502 O O . ILE B 1 175 ? -7.82 -27.297 -32.031 1 98.81 175 ILE B O 1
ATOM 5506 N N . VAL B 1 176 ? -8.734 -28.547 -30.438 1 98.56 176 VAL B N 1
ATOM 5507 C CA . VAL B 1 176 ? -8.445 -29.828 -31.062 1 98.56 176 VAL B CA 1
ATOM 5508 C C . VAL B 1 176 ? -9.141 -29.922 -32.406 1 98.56 176 VAL B C 1
ATOM 5510 O O . VAL B 1 176 ? -8.516 -30.266 -33.406 1 98.56 176 VAL B O 1
ATOM 5513 N N . GLU B 1 177 ? -10.398 -29.547 -32.438 1 98.44 177 GLU B N 1
ATOM 5514 C CA . GLU B 1 177 ? -11.195 -29.625 -33.656 1 98.44 177 GLU B CA 1
ATOM 5515 C C . GLU B 1 177 ? -10.68 -28.656 -34.719 1 98.44 177 GLU B C 1
ATOM 5517 O O . GLU B 1 177 ? -10.688 -28.953 -35.906 1 98.44 177 GLU B O 1
ATOM 5522 N N . ALA B 1 178 ? -10.258 -27.531 -34.25 1 98.31 178 ALA B N 1
ATOM 5523 C CA . ALA B 1 178 ? -9.727 -26.531 -35.156 1 98.31 178 ALA B CA 1
ATOM 5524 C C . ALA B 1 178 ? -8.422 -27.016 -35.812 1 98.31 178 ALA B C 1
ATOM 5526 O O . ALA B 1 178 ? -8.023 -26.531 -36.875 1 98.31 178 ALA B O 1
ATOM 5527 N N . HIS B 1 179 ? -7.723 -27.938 -35.188 1 97.62 179 HIS B N 1
ATOM 5528 C CA . HIS B 1 179 ? -6.539 -28.578 -35.75 1 97.62 179 HIS B CA 1
ATOM 5529 C C . HIS B 1 179 ? -6.922 -29.703 -36.719 1 97.62 179 HIS B C 1
ATOM 5531 O O . HIS B 1 179 ? -6.051 -30.312 -37.312 1 97.62 179 HIS B O 1
ATOM 5537 N N . GLY B 1 180 ? -8.195 -29.953 -36.812 1 97.06 180 GLY B N 1
ATOM 5538 C CA . GLY B 1 180 ? -8.672 -31.047 -37.656 1 97.06 180 GLY B CA 1
ATOM 5539 C C . GLY B 1 180 ? -8.531 -32.406 -37.031 1 97.06 180 GLY B C 1
ATOM 5540 O O . GLY B 1 180 ? -8.492 -33.438 -37.719 1 97.06 180 GLY B O 1
ATOM 5541 N N . LEU B 1 181 ? -8.398 -32.406 -35.75 1 97.94 181 LEU B N 1
ATOM 5542 C CA . LEU B 1 181 ? -8.18 -33.656 -35.031 1 97.94 181 LEU B CA 1
ATOM 5543 C C . LEU B 1 181 ? -9.414 -34.062 -34.219 1 97.94 181 LEU B C 1
ATOM 5545 O O . LEU B 1 181 ? -10.234 -33.219 -33.906 1 97.94 181 LEU B O 1
ATOM 5549 N N . LYS B 1 182 ? -9.477 -35.344 -33.906 1 97.81 182 LYS B N 1
ATOM 5550 C CA . LYS B 1 182 ? -10.609 -35.844 -33.125 1 97.81 182 LYS B CA 1
ATOM 5551 C C . LYS B 1 182 ? -10.266 -35.938 -31.641 1 97.81 182 LYS B C 1
ATOM 5553 O O . LYS B 1 182 ? -11.109 -35.656 -30.781 1 97.81 182 LYS B O 1
ATOM 5558 N N . ASN B 1 183 ? -9.07 -36.406 -31.344 1 98.5 183 ASN B N 1
ATOM 5559 C CA . ASN B 1 183 ? -8.68 -36.719 -29.969 1 98.5 183 ASN B CA 1
ATOM 5560 C C . ASN B 1 183 ? -7.594 -35.781 -29.469 1 98.5 183 ASN B C 1
ATOM 5562 O O . ASN B 1 183 ? -6.781 -35.281 -30.266 1 98.5 183 ASN B O 1
ATOM 5566 N N . ILE B 1 184 ? -7.566 -35.594 -28.141 1 98.75 184 ILE B N 1
ATOM 5567 C CA . ILE B 1 184 ? -6.656 -34.625 -27.547 1 98.75 184 ILE B CA 1
ATOM 5568 C C . ILE B 1 184 ? -5.391 -35.312 -27.062 1 98.75 184 ILE B C 1
ATOM 5570 O O . ILE B 1 184 ? -5.441 -36.469 -26.641 1 98.75 184 ILE B O 1
ATOM 5574 N N . GLN B 1 185 ? -4.27 -34.719 -27.25 1 98.81 185 GLN B N 1
ATOM 5575 C CA . GLN B 1 185 ? -3.047 -34.938 -26.484 1 98.81 185 GLN B CA 1
ATOM 5576 C C . GLN B 1 185 ? -2.781 -33.75 -25.531 1 98.81 185 GLN B C 1
ATOM 5578 O O . GLN B 1 185 ? -2.744 -32.594 -25.953 1 98.81 185 GLN B O 1
ATOM 5583 N N . TYR B 1 186 ? -2.648 -34.094 -24.25 1 98.88 186 TYR B N 1
ATOM 5584 C CA . TYR B 1 186 ? -2.688 -33.031 -23.25 1 98.88 186 TYR B CA 1
ATOM 5585 C C . TYR B 1 186 ? -1.725 -33.312 -22.109 1 98.88 186 TYR B C 1
ATOM 5587 O O . TYR B 1 186 ? -1.624 -34.469 -21.641 1 98.88 186 TYR B O 1
ATOM 5595 N N . TRP B 1 187 ? -0.958 -32.344 -21.719 1 98.88 187 TRP B N 1
ATOM 5596 C CA . TRP B 1 187 ? -0.149 -32.344 -20.516 1 98.88 187 TRP B CA 1
ATOM 5597 C C . TRP B 1 187 ? -0.521 -31.172 -19.609 1 98.88 187 TRP B C 1
ATOM 5599 O O . TRP B 1 187 ? -0.15 -30.031 -19.891 1 98.88 187 TRP B O 1
ATOM 5609 N N . GLY B 1 188 ? -1.252 -31.438 -18.531 1 98.69 188 GLY B N 1
ATOM 5610 C CA . GLY B 1 188 ? -1.717 -30.406 -17.625 1 98.69 188 GLY B CA 1
ATOM 5611 C C . GLY B 1 188 ? -1.001 -30.422 -16.281 1 98.69 188 GLY B C 1
ATOM 5612 O O . GLY B 1 188 ? -0.795 -31.5 -15.703 1 98.69 188 GLY B O 1
ATOM 5613 N N . PHE B 1 189 ? -0.63 -29.219 -15.805 1 98.44 189 PHE B N 1
ATOM 5614 C CA . PHE B 1 189 ? 0.053 -29.094 -14.523 1 98.44 189 PHE B CA 1
ATOM 5615 C C . PHE B 1 189 ? -0.87 -28.469 -13.477 1 98.44 189 PHE B C 1
ATOM 5617 O O . PHE B 1 189 ? -1.602 -27.531 -13.773 1 98.44 189 PHE B O 1
ATOM 5624 N N . SER B 1 190 ? -0.803 -29.031 -12.242 1 98.38 190 SER B N 1
ATOM 5625 C CA . SER B 1 190 ? -1.536 -28.406 -11.141 1 98.38 190 SER B CA 1
ATOM 5626 C C . SER B 1 190 ? -3.012 -28.25 -11.484 1 98.38 190 SER B C 1
ATOM 5628 O O . SER B 1 190 ? -3.686 -29.219 -11.844 1 98.38 190 SER B O 1
ATOM 5630 N N . TYR B 1 191 ? -3.566 -27.062 -11.43 1 98.25 191 TYR B N 1
ATOM 5631 C CA . TYR B 1 191 ? -4.945 -26.828 -11.844 1 98.25 191 TYR B CA 1
ATOM 5632 C C . TYR B 1 191 ? -5.219 -27.453 -13.203 1 98.25 191 TYR B C 1
ATOM 5634 O O . TYR B 1 191 ? -6.344 -27.891 -13.477 1 98.25 191 TYR B O 1
ATOM 5642 N N . GLY B 1 192 ? -4.234 -27.562 -14.023 1 98.69 192 GLY B N 1
ATOM 5643 C CA . GLY B 1 192 ? -4.383 -28.234 -15.305 1 98.69 192 GLY B CA 1
ATOM 5644 C C . GLY B 1 192 ? -4.859 -29.672 -15.172 1 98.69 192 GLY B C 1
ATOM 5645 O O . GLY B 1 192 ? -5.422 -30.234 -16.125 1 98.69 192 GLY B O 1
ATOM 5646 N N . THR B 1 193 ? -4.641 -30.266 -14.039 1 98.88 193 THR B N 1
ATOM 5647 C CA . THR B 1 193 ? -5.125 -31.625 -13.82 1 98.88 193 THR B CA 1
ATOM 5648 C C . THR B 1 193 ? -6.625 -31.641 -13.547 1 98.88 193 THR B C 1
ATOM 5650 O O . THR B 1 193 ? -7.316 -32.594 -13.875 1 98.88 193 THR B O 1
ATOM 5653 N N . VAL B 1 194 ? -7.121 -30.547 -12.93 1 98.75 194 VAL B N 1
ATOM 5654 C CA . VAL B 1 194 ? -8.562 -30.391 -12.797 1 98.75 194 VAL B CA 1
ATOM 5655 C C . VAL B 1 194 ? -9.203 -30.234 -14.172 1 98.75 194 VAL B C 1
ATOM 5657 O O . VAL B 1 194 ? -10.227 -30.859 -14.461 1 98.75 194 VAL B O 1
ATOM 5660 N N . LEU B 1 195 ? -8.555 -29.453 -14.953 1 98.56 195 LEU B N 1
ATOM 5661 C CA . LEU B 1 195 ? -9.016 -29.234 -16.328 1 98.56 195 LEU B CA 1
ATOM 5662 C C . LEU B 1 195 ? -9 -30.547 -17.109 1 98.56 195 LEU B C 1
ATOM 5664 O O . LEU B 1 195 ? -9.977 -30.891 -17.781 1 98.56 195 LEU B O 1
ATOM 5668 N N . GLY B 1 196 ? -7.902 -31.281 -17.031 1 98.81 196 GLY B N 1
ATOM 5669 C CA . GLY B 1 196 ? -7.789 -32.562 -17.719 1 98.81 196 GLY B CA 1
ATOM 5670 C C . GLY B 1 196 ? -8.805 -33.594 -17.234 1 98.81 196 GLY B C 1
ATOM 5671 O O . GLY B 1 196 ? -9.422 -34.281 -18.047 1 98.81 196 GLY B O 1
ATOM 5672 N N . ALA B 1 197 ? -8.969 -33.688 -15.945 1 98.88 197 ALA B N 1
ATOM 5673 C CA . ALA B 1 197 ? -9.945 -34.625 -15.391 1 98.88 197 ALA B CA 1
ATOM 5674 C C . ALA B 1 197 ? -11.359 -34.25 -15.812 1 98.88 197 ALA B C 1
ATOM 5676 O O . ALA B 1 197 ? -12.188 -35.125 -16.078 1 98.88 197 ALA B O 1
ATOM 5677 N N . THR B 1 198 ? -11.641 -32.969 -15.82 1 98.81 198 THR B N 1
ATOM 5678 C CA . THR B 1 198 ? -12.93 -32.5 -16.297 1 98.81 198 THR B CA 1
ATOM 5679 C C . THR B 1 198 ? -13.141 -32.875 -17.766 1 98.81 198 THR B C 1
ATOM 5681 O O . THR B 1 198 ? -14.188 -33.406 -18.125 1 98.81 198 THR B O 1
ATOM 5684 N N . PHE B 1 199 ? -12.156 -32.594 -18.578 1 98.81 199 PHE B N 1
ATOM 5685 C CA . PHE B 1 199 ? -12.219 -32.938 -19.984 1 98.81 199 PHE B CA 1
ATOM 5686 C C . PHE B 1 199 ? -12.484 -34.438 -20.172 1 98.81 199 PHE B C 1
ATOM 5688 O O . PHE B 1 199 ? -13.375 -34.812 -20.922 1 98.81 199 PHE B O 1
ATOM 5695 N N . ALA B 1 200 ? -11.734 -35.281 -19.469 1 98.81 200 ALA B N 1
ATOM 5696 C CA . ALA B 1 200 ? -11.82 -36.75 -19.594 1 98.81 200 ALA B CA 1
ATOM 5697 C C . ALA B 1 200 ? -13.195 -37.25 -19.156 1 98.81 200 ALA B C 1
ATOM 5699 O O . ALA B 1 200 ? -13.695 -38.25 -19.688 1 98.81 200 ALA B O 1
ATOM 5700 N N . SER B 1 201 ? -13.758 -36.594 -18.203 1 98.75 201 SER B N 1
ATOM 5701 C CA . SER B 1 201 ? -15.086 -36.969 -17.734 1 98.75 201 SER B CA 1
ATOM 5702 C C . SER B 1 201 ? -16.156 -36.562 -18.734 1 98.75 201 SER B C 1
ATOM 5704 O O . SER B 1 201 ? -17.125 -37.312 -18.953 1 98.75 201 SER B O 1
ATOM 5706 N N . LEU B 1 202 ? -16.016 -35.406 -19.344 1 98.44 202 LEU B N 1
ATOM 5707 C CA . LEU B 1 202 ? -17.016 -34.875 -20.281 1 98.44 202 LEU B CA 1
ATOM 5708 C C . LEU B 1 202 ? -16.891 -35.562 -21.641 1 98.44 202 LEU B C 1
ATOM 5710 O O . LEU B 1 202 ? -17.891 -35.781 -22.328 1 98.44 202 LEU B O 1
ATOM 5714 N N . PHE B 1 203 ? -15.641 -35.844 -22.031 1 98.5 203 PHE B N 1
ATOM 5715 C CA . PHE B 1 203 ? -15.375 -36.375 -23.375 1 98.5 203 PHE B CA 1
ATOM 5716 C C . PHE B 1 203 ? -14.438 -37.562 -23.312 1 98.5 203 PHE B C 1
ATOM 5718 O O . PHE B 1 203 ? -13.367 -37.562 -23.922 1 98.5 203 PHE B O 1
ATOM 5725 N N . PRO B 1 204 ? -14.844 -38.656 -22.719 1 98.31 204 PRO B N 1
ATOM 5726 C CA . PRO B 1 204 ? -13.953 -39.812 -22.531 1 98.31 204 PRO B CA 1
ATOM 5727 C C . PRO B 1 204 ? -13.508 -40.438 -23.844 1 98.31 204 PRO B C 1
ATOM 5729 O O . PRO B 1 204 ? -12.453 -41.094 -23.906 1 98.31 204 PRO B O 1
ATOM 5732 N N . ASP B 1 205 ? -14.219 -40.219 -24.938 1 98.31 205 ASP B N 1
ATOM 5733 C CA . ASP B 1 205 ? -13.914 -40.844 -26.219 1 98.31 205 ASP B CA 1
ATOM 5734 C C . ASP B 1 205 ? -13.008 -39.938 -27.062 1 98.31 205 ASP B C 1
ATOM 5736 O O . ASP B 1 205 ? -12.664 -40.281 -28.188 1 98.31 205 ASP B O 1
ATOM 5740 N N . ARG B 1 206 ? -12.625 -38.844 -26.5 1 98.62 206 ARG B N 1
ATOM 5741 C CA . ARG B 1 206 ? -11.844 -37.875 -27.266 1 98.62 206 ARG B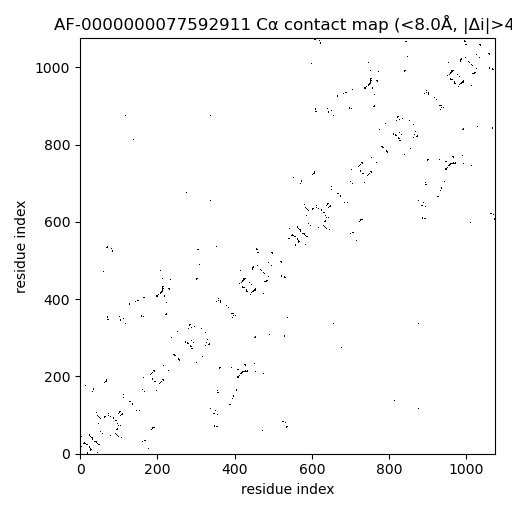 CA 1
ATOM 5742 C C . ARG B 1 206 ? -10.414 -37.781 -26.734 1 98.62 206 ARG B C 1
ATOM 5744 O O . ARG B 1 206 ? -9.758 -36.75 -26.875 1 98.62 206 ARG B O 1
ATOM 5751 N N . ILE B 1 207 ? -9.922 -38.906 -26.125 1 98.5 207 ILE B N 1
ATOM 5752 C CA . ILE B 1 207 ? -8.602 -38.875 -25.5 1 98.5 207 ILE B CA 1
ATOM 5753 C C . ILE B 1 207 ? -7.637 -39.719 -26.328 1 98.5 207 ILE B C 1
ATOM 5755 O O . ILE B 1 207 ? -7.875 -40.906 -26.547 1 98.5 207 ILE B O 1
ATOM 5759 N N . ASP B 1 208 ? -6.59 -39.1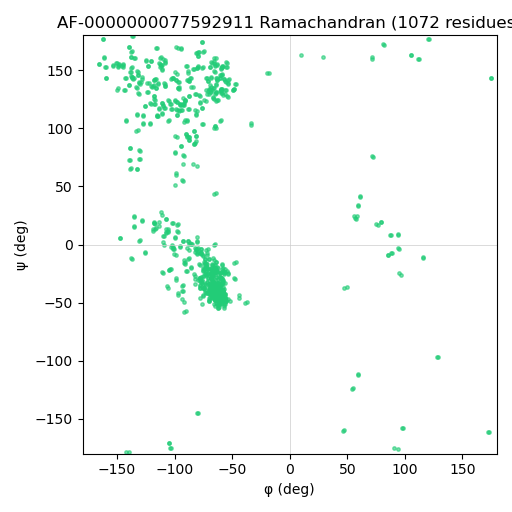25 -26.828 1 98.19 208 ASP B N 1
ATOM 5760 C CA . ASP B 1 208 ? -5.461 -39.844 -27.375 1 98.19 208 ASP B CA 1
ATOM 5761 C C . ASP B 1 208 ? -4.383 -40.094 -26.312 1 98.19 208 ASP B C 1
ATOM 5763 O O . ASP B 1 208 ? -4.004 -41.219 -26.047 1 98.19 208 ASP B O 1
ATOM 5767 N N . ARG B 1 209 ? -3.895 -39.031 -25.734 1 98.62 209 ARG B N 1
ATOM 5768 C CA . ARG B 1 209 ? -2.959 -39.031 -24.609 1 98.62 209 ARG B CA 1
ATOM 5769 C C . ARG B 1 209 ? -3.316 -37.938 -23.609 1 98.62 209 ARG B C 1
ATOM 5771 O O . ARG B 1 209 ? -3.68 -36.844 -23.984 1 98.62 209 ARG B O 1
ATOM 5778 N N . LEU B 1 210 ? -3.234 -38.312 -22.328 1 98.81 210 LEU B N 1
ATOM 5779 C CA . LEU B 1 210 ? -3.555 -37.375 -21.266 1 98.81 210 LEU B CA 1
ATOM 5780 C C . LEU B 1 210 ? -2.619 -37.562 -20.078 1 98.81 210 LEU B C 1
ATOM 5782 O O . LEU B 1 210 ? -2.768 -38.531 -19.312 1 98.81 210 LEU B O 1
ATOM 5786 N N . VAL B 1 211 ? -1.709 -36.656 -19.906 1 98.88 211 VAL B N 1
ATOM 5787 C CA . VAL B 1 211 ? -0.81 -36.625 -18.75 1 98.88 211 VAL B CA 1
ATOM 5788 C C . VAL B 1 211 ? -1.265 -35.562 -17.766 1 98.88 211 VAL B C 1
ATOM 5790 O O . VAL B 1 211 ? -1.359 -34.375 -18.109 1 98.88 211 VAL B O 1
ATOM 5793 N N . LEU B 1 212 ? -1.563 -35.938 -16.578 1 98.94 212 LEU B N 1
ATOM 5794 C CA . LEU B 1 212 ? -1.978 -35.031 -15.508 1 98.94 212 LEU B CA 1
ATOM 5795 C C . LEU B 1 212 ? -0.958 -35.031 -14.375 1 98.94 212 LEU B C 1
ATOM 5797 O O . LEU B 1 212 ? -0.812 -36.031 -13.664 1 98.94 212 LEU B O 1
ATOM 5801 N N . ASP B 1 213 ? -0.241 -33.938 -14.211 1 98.81 213 ASP B N 1
ATOM 5802 C CA . ASP B 1 213 ? 1.002 -33.812 -13.461 1 98.81 213 ASP B CA 1
ATOM 5803 C C . ASP B 1 213 ? 0.854 -32.781 -12.32 1 98.81 213 ASP B C 1
ATOM 5805 O O . ASP B 1 213 ? 0.669 -31.594 -12.555 1 98.81 213 ASP B O 1
ATOM 5809 N N . GLY B 1 214 ? 1.104 -33.312 -11.031 1 98.75 214 GLY B N 1
ATOM 5810 C CA . GLY B 1 214 ? 0.726 -32.5 -9.883 1 98.75 214 GLY B CA 1
ATOM 5811 C C . GLY B 1 214 ? -0.775 -32.406 -9.68 1 98.75 214 GLY B C 1
ATOM 5812 O O . GLY B 1 214 ? -1.378 -31.359 -9.867 1 98.75 214 GLY B O 1
ATOM 5813 N N . VAL B 1 215 ? -1.307 -33.469 -9.172 1 98.88 215 VAL B N 1
ATOM 5814 C CA . VAL B 1 215 ? -2.732 -33.75 -9.336 1 98.88 215 VAL B CA 1
ATOM 5815 C C . VAL B 1 215 ? -3.508 -33.156 -8.164 1 98.88 215 VAL B C 1
ATOM 5817 O O . VAL B 1 215 ? -3.225 -33.469 -7 1 98.88 215 VAL B O 1
ATOM 5820 N N . VAL B 1 216 ? -4.449 -32.344 -8.484 1 98.69 216 VAL B N 1
ATOM 5821 C CA . VAL B 1 216 ? -5.367 -31.719 -7.535 1 98.69 216 VAL B CA 1
ATOM 5822 C C . VAL B 1 216 ? -6.547 -32.656 -7.273 1 98.69 216 VAL B C 1
ATOM 5824 O O . VAL B 1 216 ? -7.051 -33.312 -8.195 1 98.69 216 VAL B O 1
ATOM 5827 N N . ASP B 1 217 ? -6.93 -32.812 -6.016 1 98.62 217 ASP B N 1
ATOM 5828 C CA . ASP B 1 217 ? -8.219 -33.438 -5.719 1 98.62 217 ASP B CA 1
ATOM 5829 C C . ASP B 1 217 ? -9.367 -32.562 -6.234 1 98.62 217 ASP B C 1
ATOM 5831 O O . ASP B 1 217 ? -9.781 -31.625 -5.57 1 98.62 217 ASP B O 1
ATOM 5835 N N . ALA B 1 218 ? -9.922 -32.969 -7.359 1 98.62 218 ALA B N 1
ATOM 5836 C CA . ALA B 1 218 ? -10.883 -32.125 -8.062 1 98.62 218 ALA B CA 1
ATOM 5837 C C . ALA B 1 218 ? -12.156 -31.922 -7.242 1 98.62 218 ALA B C 1
ATOM 5839 O O . ALA B 1 218 ? -12.773 -30.859 -7.277 1 98.62 218 ALA B O 1
ATOM 5840 N N . GLU B 1 219 ? -12.57 -32.938 -6.52 1 98.19 219 GLU B N 1
ATOM 5841 C CA . GLU B 1 219 ? -13.758 -32.812 -5.684 1 98.19 219 GLU B CA 1
ATOM 5842 C C . GLU B 1 219 ? -13.547 -31.781 -4.566 1 98.19 219 GLU B C 1
ATOM 5844 O O . GLU B 1 219 ? -14.43 -30.969 -4.285 1 98.19 219 GLU B O 1
ATOM 5849 N N . ASN B 1 220 ? -12.398 -31.891 -3.92 1 98.25 220 ASN B N 1
ATOM 5850 C CA . ASN B 1 220 ? -12.039 -30.922 -2.896 1 98.25 220 ASN B CA 1
ATOM 5851 C C . ASN B 1 220 ? -11.945 -29.5 -3.469 1 98.25 220 ASN B C 1
ATOM 5853 O O . ASN B 1 220 ? -12.406 -28.547 -2.844 1 98.25 220 ASN B O 1
ATOM 5857 N N . TYR B 1 221 ? -11.414 -29.391 -4.672 1 98.06 221 TYR B N 1
ATOM 5858 C CA . TYR B 1 221 ? -11.312 -28.125 -5.391 1 98.06 221 TYR B CA 1
ATOM 5859 C C . TYR B 1 221 ? -12.688 -27.531 -5.664 1 98.06 221 TYR B C 1
ATOM 5861 O O . TYR B 1 221 ? -12.953 -26.375 -5.316 1 98.06 221 TYR B O 1
ATOM 5869 N N . PHE B 1 222 ? -13.594 -28.281 -6.18 1 98.19 222 PHE B N 1
ATOM 5870 C CA . PHE B 1 222 ? -14.906 -27.781 -6.57 1 98.19 222 PHE B CA 1
ATOM 5871 C C . PHE B 1 222 ? -15.773 -27.531 -5.348 1 98.19 222 PHE B C 1
ATOM 5873 O O . PHE B 1 222 ? -16.781 -26.828 -5.43 1 98.19 222 PHE B O 1
ATOM 5880 N N . ALA B 1 223 ? -15.383 -28.094 -4.215 1 97.81 223 ALA B N 1
ATOM 5881 C CA . ALA B 1 223 ? -16.078 -27.797 -2.961 1 97.81 223 ALA B CA 1
ATOM 5882 C C . ALA B 1 223 ? -15.531 -26.531 -2.322 1 97.81 223 ALA B C 1
ATOM 5884 O O . ALA B 1 223 ? -16 -26.109 -1.26 1 97.81 223 ALA B O 1
ATOM 5885 N N . THR B 1 224 ? -14.586 -25.875 -2.885 1 97.31 224 THR B N 1
ATOM 5886 C CA . THR B 1 224 ? -13.906 -24.672 -2.426 1 97.31 224 THR B CA 1
ATOM 5887 C C . THR B 1 224 ? -13.242 -24.906 -1.07 1 97.31 224 THR B C 1
ATOM 5889 O O . THR B 1 224 ? -13.211 -24 -0.226 1 97.31 224 THR B O 1
ATOM 5892 N N . LEU B 1 225 ? -12.758 -26.047 -0.815 1 97.06 225 LEU B N 1
ATOM 5893 C CA . LEU B 1 225 ? -12.188 -26.359 0.488 1 97.06 225 LEU B CA 1
ATOM 5894 C C . LEU B 1 225 ? -10.68 -26.125 0.494 1 97.06 225 LEU B C 1
ATOM 5896 O O . LEU B 1 225 ? -10.148 -25.516 1.421 1 97.06 225 LEU B O 1
ATOM 5900 N N . TRP B 1 226 ? -10.031 -26.641 -0.55 1 96.75 226 TRP B N 1
ATOM 5901 C CA . TRP B 1 226 ? -8.578 -26.531 -0.637 1 96.75 226 TRP B CA 1
ATOM 5902 C C . TRP B 1 226 ? -7.906 -27.125 0.593 1 96.75 226 TRP B C 1
ATOM 5904 O O . TRP B 1 226 ? -6.781 -26.766 0.936 1 96.75 226 TRP B O 1
ATOM 5914 N N . SER B 1 227 ? -8.5 -28.031 1.308 1 96.56 227 SER B N 1
ATOM 5915 C CA . SER B 1 227 ? -8.164 -28.422 2.674 1 96.56 227 SER B CA 1
ATOM 5916 C C . SER B 1 227 ? -7.156 -29.562 2.693 1 96.56 227 SER B C 1
ATOM 5918 O O . SER B 1 227 ? -6.551 -29.844 3.729 1 96.56 227 SER B O 1
ATOM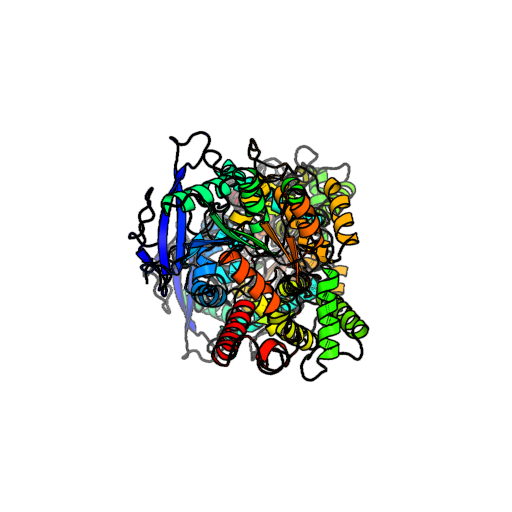 5920 N N . ASN B 1 228 ? -6.957 -30.219 1.613 1 97.06 228 ASN B N 1
ATOM 5921 C CA . ASN B 1 228 ? -6.039 -31.359 1.644 1 97.06 228 ASN B CA 1
ATOM 5922 C C . ASN B 1 228 ? -4.832 -31.125 0.74 1 97.06 228 ASN B C 1
ATOM 5924 O O . ASN B 1 228 ? -4.156 -32.062 0.341 1 97.06 228 ASN B O 1
ATOM 5928 N N . ASN B 1 229 ? -4.621 -29.891 0.403 1 98.19 229 ASN B N 1
ATOM 5929 C CA . ASN B 1 229 ? -3.504 -29.531 -0.463 1 98.19 229 ASN B CA 1
ATOM 5930 C C . ASN B 1 229 ? -2.172 -29.594 0.279 1 98.19 229 ASN B C 1
ATOM 5932 O O . ASN B 1 229 ? -1.136 -29.891 -0.324 1 98.19 229 ASN B O 1
ATOM 5936 N N . LEU B 1 230 ? -2.195 -29.406 1.595 1 98.19 230 LEU B N 1
ATOM 5937 C CA . LEU B 1 230 ? -0.949 -29.109 2.291 1 98.19 230 LEU B CA 1
ATOM 5938 C C . LEU B 1 230 ? -0.426 -30.344 3.02 1 98.19 230 LEU B C 1
ATOM 5940 O O . LEU B 1 230 ? 0.436 -30.234 3.895 1 98.19 230 LEU B O 1
ATOM 5944 N N . LEU B 1 231 ? -0.882 -31.531 2.646 1 97.75 231 LEU B N 1
ATOM 5945 C CA . LEU B 1 231 ? -0.568 -32.75 3.354 1 97.75 231 LEU B CA 1
ATOM 5946 C C . LEU B 1 231 ? 0.93 -33.031 3.316 1 97.75 231 LEU B C 1
ATOM 5948 O O . LEU B 1 231 ? 1.473 -33.656 4.238 1 97.75 231 LEU B O 1
ATOM 5952 N N . ASP B 1 232 ? 1.631 -32.594 2.207 1 98.19 232 ASP B N 1
ATOM 5953 C CA . ASP B 1 232 ? 3.047 -32.906 2.049 1 98.19 232 ASP B CA 1
ATOM 5954 C C . ASP B 1 232 ? 3.9 -31.625 2.072 1 98.19 232 ASP B C 1
ATOM 5956 O O . ASP B 1 232 ? 5.07 -31.656 1.688 1 98.19 232 ASP B O 1
ATOM 5960 N N . THR B 1 233 ? 3.35 -30.484 2.506 1 98.56 233 THR B N 1
ATOM 5961 C CA . THR B 1 233 ? 4.051 -29.219 2.436 1 98.56 233 THR B CA 1
ATOM 5962 C C . THR B 1 233 ? 5.223 -29.188 3.412 1 98.56 233 THR B C 1
ATOM 5964 O O . THR B 1 233 ? 6.332 -28.781 3.047 1 98.56 233 THR B O 1
ATOM 5967 N N . ASP B 1 234 ? 4.984 -29.625 4.602 1 98.19 234 ASP B N 1
ATOM 5968 C CA . ASP B 1 234 ? 6.035 -29.625 5.613 1 98.19 234 ASP B CA 1
ATOM 5969 C C . ASP B 1 234 ? 7.137 -30.625 5.266 1 98.19 234 ASP B C 1
ATOM 5971 O O . ASP B 1 234 ? 8.305 -30.391 5.582 1 98.19 234 ASP B O 1
ATOM 5975 N N . LYS B 1 235 ? 6.762 -31.672 4.508 1 98.19 235 LYS B N 1
ATOM 5976 C CA . LYS B 1 235 ? 7.766 -32.594 3.998 1 98.19 235 LYS B CA 1
ATOM 5977 C C . LYS B 1 235 ? 8.703 -31.922 3.014 1 98.19 235 LYS B C 1
ATOM 5979 O O . LYS B 1 235 ? 9.906 -32.188 3.002 1 98.19 235 LYS B O 1
ATOM 5984 N N . THR B 1 236 ? 8.109 -31.094 2.221 1 98.56 236 THR B N 1
ATOM 5985 C CA . THR B 1 236 ? 8.922 -30.359 1.26 1 98.56 236 THR B CA 1
ATOM 5986 C C . THR B 1 236 ? 9.898 -29.422 1.975 1 98.56 236 THR B C 1
ATOM 5988 O O . THR B 1 236 ? 11.078 -29.375 1.623 1 98.56 236 THR B O 1
ATOM 5991 N N . LEU B 1 237 ? 9.43 -28.688 2.982 1 98.81 237 LEU B N 1
ATOM 5992 C CA . LEU B 1 237 ? 10.312 -27.812 3.746 1 98.81 237 LEU B CA 1
ATOM 5993 C C . LEU B 1 237 ? 11.406 -28.625 4.438 1 98.81 237 LEU B C 1
ATOM 5995 O O . LEU B 1 237 ? 12.555 -28.172 4.523 1 98.81 237 LEU B O 1
ATOM 5999 N N . GLN B 1 238 ? 11.07 -29.828 4.91 1 98.69 238 GLN B N 1
ATOM 6000 C CA . GLN B 1 238 ? 12.047 -30.703 5.535 1 98.69 238 GLN B CA 1
ATOM 6001 C C . GLN B 1 238 ? 13.18 -31.047 4.562 1 98.69 238 GLN B C 1
ATOM 6003 O O . GLN B 1 238 ? 14.328 -31.188 4.973 1 98.69 238 GLN B O 1
ATOM 6008 N N . THR B 1 239 ? 12.875 -31.141 3.295 1 98.5 239 THR B N 1
ATOM 6009 C CA . THR B 1 239 ? 13.914 -31.453 2.318 1 98.5 239 THR B CA 1
ATOM 6010 C C . THR B 1 239 ? 14.906 -30.297 2.195 1 98.5 239 THR B C 1
ATOM 6012 O O . THR B 1 239 ? 16.047 -30.5 1.775 1 98.5 239 THR B O 1
ATOM 6015 N N . PHE B 1 240 ? 14.492 -29.031 2.5 1 98.75 240 PHE B N 1
ATOM 6016 C CA . PHE B 1 240 ? 15.438 -27.922 2.584 1 98.75 240 PHE B CA 1
ATOM 6017 C C . PHE B 1 240 ? 16.469 -28.172 3.68 1 98.75 240 PHE B C 1
ATOM 6019 O O . PHE B 1 240 ? 17.672 -28 3.459 1 98.75 240 PHE B O 1
ATOM 6026 N N . PHE B 1 241 ? 15.992 -28.562 4.879 1 98.88 241 PHE B N 1
ATOM 6027 C CA . PHE B 1 241 ? 16.875 -28.797 6.02 1 98.88 241 PHE B CA 1
ATOM 6028 C C . PHE B 1 241 ? 17.812 -29.969 5.758 1 98.88 241 PHE B C 1
ATOM 6030 O O . PHE B 1 241 ? 19.016 -29.875 5.992 1 98.88 241 PHE B O 1
ATOM 6037 N N . ASP B 1 242 ? 17.25 -31.062 5.215 1 98.56 242 ASP B N 1
ATOM 6038 C CA . ASP B 1 242 ? 18.047 -32.25 4.918 1 98.56 242 ASP B CA 1
ATOM 6039 C C . ASP B 1 242 ? 19.094 -31.953 3.842 1 98.56 242 ASP B C 1
ATOM 6041 O O . ASP B 1 242 ? 20.266 -32.312 3.99 1 98.56 242 ASP B O 1
ATOM 6045 N N . GLY B 1 243 ? 18.594 -31.297 2.76 1 97.81 243 GLY B N 1
ATOM 6046 C CA . GLY B 1 243 ? 19.5 -30.969 1.671 1 97.81 243 GLY B CA 1
ATOM 6047 C C . GLY B 1 243 ? 20.609 -30.016 2.082 1 97.81 243 GLY B C 1
ATOM 6048 O O . GLY B 1 243 ? 21.75 -30.188 1.66 1 97.81 243 GLY B O 1
ATOM 6049 N N . CYS B 1 244 ? 20.266 -29.047 2.832 1 98.31 244 CYS B N 1
ATOM 6050 C CA . CYS B 1 244 ? 21.25 -28.078 3.318 1 98.31 244 CYS B CA 1
ATOM 6051 C C . CYS B 1 244 ? 22.297 -28.766 4.18 1 98.31 244 CYS B C 1
ATOM 6053 O O . CYS B 1 244 ? 23.5 -28.5 4.039 1 98.31 244 CYS B O 1
ATOM 6055 N N . PHE B 1 245 ? 21.844 -29.625 5.039 1 98.38 245 PHE B N 1
ATOM 6056 C CA . PHE B 1 245 ? 22.766 -30.375 5.887 1 98.38 245 PHE B CA 1
ATOM 6057 C C . PHE B 1 245 ? 23.688 -31.25 5.039 1 98.38 245 PHE B C 1
ATOM 6059 O O . PHE B 1 245 ? 24.891 -31.266 5.25 1 98.38 245 PHE B O 1
ATOM 6066 N N . GLU B 1 246 ? 23.156 -31.953 4.055 1 96.75 246 GLU B N 1
ATOM 6067 C CA . GLU B 1 246 ? 23.922 -32.844 3.184 1 96.75 246 GLU B CA 1
ATOM 6068 C C . GLU B 1 246 ? 24.938 -32.062 2.346 1 96.75 246 GLU B C 1
ATOM 6070 O O . GLU B 1 246 ? 26.047 -32.531 2.098 1 96.75 246 GLU B O 1
ATOM 6075 N N . GLY B 1 247 ? 24.484 -30.906 1.908 1 95.62 247 GLY B N 1
ATOM 6076 C CA . GLY B 1 247 ? 25.359 -30.078 1.079 1 95.62 247 GLY B CA 1
ATOM 6077 C C . GLY B 1 247 ? 26.547 -29.516 1.833 1 95.62 247 GLY B C 1
ATOM 6078 O O . GLY B 1 247 ? 27.578 -29.234 1.237 1 95.62 247 GLY B O 1
ATOM 6079 N N . GLY B 1 248 ? 26.391 -29.281 3.141 1 96.94 248 GLY B N 1
ATOM 6080 C CA . GLY B 1 248 ? 27.469 -28.703 3.926 1 96.94 248 GLY B CA 1
ATOM 6081 C C . GLY B 1 248 ? 27.562 -27.203 3.799 1 96.94 248 GLY B C 1
ATOM 6082 O O . GLY B 1 248 ? 26.828 -26.594 3.004 1 96.94 248 GLY B O 1
ATOM 6083 N N . PRO B 1 249 ? 28.406 -26.625 4.605 1 96.25 249 PRO B N 1
ATOM 6084 C CA . PRO B 1 249 ? 28.484 -25.172 4.676 1 96.25 249 PRO B CA 1
ATOM 6085 C C . PRO B 1 249 ? 28.969 -24.531 3.365 1 96.25 249 PRO B C 1
ATOM 6087 O O . PRO B 1 249 ? 28.688 -23.359 3.105 1 96.25 249 PRO B O 1
ATOM 6090 N N . ASP B 1 250 ? 29.594 -25.297 2.48 1 94.81 250 ASP B N 1
ATOM 6091 C CA . ASP B 1 250 ? 30.109 -24.75 1.222 1 94.81 250 ASP B CA 1
ATOM 6092 C C . ASP B 1 250 ? 28.984 -24.531 0.222 1 94.81 250 ASP B C 1
ATOM 6094 O O . ASP B 1 250 ? 29 -23.562 -0.534 1 94.81 250 ASP B O 1
ATOM 6098 N N . LEU B 1 251 ? 27.953 -25.406 0.294 1 95.62 251 LEU B N 1
ATOM 6099 C CA . LEU B 1 251 ? 26.875 -25.328 -0.695 1 95.62 251 LEU B CA 1
ATOM 6100 C C . LEU B 1 251 ? 25.641 -24.688 -0.1 1 95.62 251 LEU B C 1
ATOM 6102 O O . LEU B 1 251 ? 24.766 -24.203 -0.834 1 95.62 251 LEU B O 1
ATOM 6106 N N . CYS B 1 252 ? 25.547 -24.703 1.189 1 97.75 252 CYS B N 1
ATOM 6107 C CA . CYS B 1 252 ? 24.406 -24.078 1.864 1 97.75 252 CYS B CA 1
ATOM 6108 C C . CYS B 1 252 ? 24.875 -23.109 2.934 1 97.75 252 CYS B C 1
ATOM 6110 O O . CYS B 1 252 ? 25.172 -23.5 4.062 1 97.75 252 CYS B O 1
ATOM 6112 N N . PRO B 1 253 ? 24.766 -21.828 2.609 1 97.94 253 PRO B N 1
ATOM 6113 C CA . PRO B 1 253 ? 25.234 -20.812 3.557 1 97.94 253 PRO B CA 1
ATOM 6114 C C . PRO B 1 253 ? 24.391 -20.766 4.832 1 97.94 253 PRO B C 1
ATOM 6116 O O . PRO B 1 253 ? 24.812 -20.172 5.828 1 97.94 253 PRO B O 1
ATOM 6119 N N . PHE B 1 254 ? 23.25 -21.422 4.855 1 98.62 254 PHE B N 1
ATOM 6120 C CA . PHE B 1 254 ? 22.391 -21.422 6.031 1 98.62 254 PHE B CA 1
ATOM 6121 C C . PHE B 1 254 ? 22.609 -22.688 6.855 1 98.62 254 PHE B C 1
ATOM 6123 O O . PHE B 1 254 ? 21.781 -23.031 7.703 1 98.62 254 PHE B O 1
ATOM 6130 N N . TYR B 1 255 ? 23.672 -23.359 6.633 1 98.5 255 TYR B N 1
ATOM 6131 C CA . TYR B 1 255 ? 24.047 -24.641 7.199 1 98.5 255 TYR B CA 1
ATOM 6132 C C . TYR B 1 255 ? 24.109 -24.578 8.719 1 98.5 255 TYR B C 1
ATOM 6134 O O . TYR B 1 255 ? 24.406 -23.516 9.289 1 98.5 255 TYR B O 1
ATOM 6142 N N . GLU B 1 256 ? 23.75 -25.656 9.352 1 98.38 256 GLU B N 1
ATOM 6143 C CA . GLU B 1 256 ? 23.984 -25.969 10.758 1 98.38 256 GLU B CA 1
ATOM 6144 C C . GLU B 1 256 ? 24.359 -27.422 10.953 1 98.38 256 GLU B C 1
ATOM 6146 O O . GLU B 1 256 ? 24.375 -28.203 9.992 1 98.38 256 GLU B O 1
ATOM 6151 N N . SER B 1 257 ? 24.578 -27.859 12.203 1 98.12 257 SER B N 1
ATOM 6152 C CA . SER B 1 257 ? 25.203 -29.141 12.531 1 98.12 257 SER B CA 1
ATOM 6153 C C . SER B 1 257 ? 24.234 -30.297 12.359 1 98.12 257 SER B C 1
ATOM 6155 O O . SER B 1 257 ? 24.625 -31.469 12.43 1 98.12 257 SER B O 1
ATOM 6157 N N . SER B 1 258 ? 22.938 -30.062 12.094 1 98.62 258 SER B N 1
ATOM 6158 C CA . SER B 1 258 ? 21.906 -31.062 11.812 1 98.62 258 SER B CA 1
ATOM 6159 C C . SER B 1 258 ? 20.703 -30.422 11.125 1 98.62 258 SER B C 1
ATOM 6161 O O . SER B 1 258 ? 20.516 -29.203 11.188 1 98.62 258 SER B O 1
ATOM 6163 N N . PRO B 1 259 ? 19.875 -31.219 10.469 1 98.62 259 PRO B N 1
ATOM 6164 C CA . PRO B 1 259 ? 18.656 -30.672 9.891 1 98.62 259 PRO B CA 1
ATOM 6165 C C . PRO B 1 259 ? 17.766 -30 10.93 1 98.62 259 PRO B C 1
ATOM 6167 O O . PRO B 1 259 ? 17.156 -28.953 10.648 1 98.62 259 PRO B O 1
ATOM 6170 N N . GLN B 1 260 ? 17.734 -30.578 12.125 1 98.62 260 GLN B N 1
ATOM 6171 C CA . GLN B 1 260 ? 16.938 -30 13.203 1 98.62 260 GLN B CA 1
ATOM 6172 C C . GLN B 1 260 ? 17.484 -28.641 13.625 1 98.62 260 GLN B C 1
ATOM 6174 O O . GLN B 1 260 ? 16.703 -27.719 13.914 1 98.62 260 GLN B O 1
ATOM 6179 N N . ALA B 1 261 ? 18.75 -28.562 13.664 1 98.81 261 ALA B N 1
ATOM 6180 C CA . ALA B 1 261 ? 19.375 -27.297 14.023 1 98.81 261 ALA B CA 1
ATOM 6181 C C . ALA B 1 261 ? 19.094 -26.234 12.969 1 98.81 261 ALA B C 1
ATOM 6183 O O . ALA B 1 261 ? 18.891 -25.062 13.297 1 98.81 261 ALA B O 1
ATOM 6184 N N . ILE B 1 262 ? 19.078 -26.594 11.727 1 98.88 262 ILE B N 1
ATOM 6185 C CA . ILE B 1 262 ? 18.766 -25.672 10.641 1 98.88 262 ILE B CA 1
ATOM 6186 C C . ILE B 1 262 ? 17.328 -25.203 10.758 1 98.88 262 ILE B C 1
ATOM 6188 O O . ILE B 1 262 ? 17.031 -24.031 10.586 1 98.88 262 ILE B O 1
ATOM 6192 N N . SER B 1 263 ? 16.438 -26.141 11.055 1 98.81 263 SER B N 1
ATOM 6193 C CA . SER B 1 263 ? 15.039 -25.797 11.266 1 98.81 263 SER B CA 1
ATOM 6194 C C . SER B 1 263 ? 14.867 -24.812 12.414 1 98.81 263 SER B C 1
ATOM 6196 O O . SER B 1 263 ? 14.133 -23.828 12.297 1 98.81 263 SER B O 1
ATOM 6198 N N . ARG B 1 264 ? 15.555 -24.984 13.539 1 98.69 264 ARG B N 1
ATOM 6199 C CA . ARG B 1 264 ? 15.492 -24.094 14.68 1 98.69 264 ARG B CA 1
ATOM 6200 C C . ARG B 1 264 ? 16.047 -22.719 14.328 1 98.69 264 ARG B C 1
ATOM 6202 O O . ARG B 1 264 ? 15.508 -21.688 14.758 1 98.69 264 ARG B O 1
ATOM 6209 N N . LYS B 1 265 ? 17.125 -22.781 13.578 1 98.75 265 LYS B N 1
ATOM 6210 C CA . LYS B 1 265 ? 17.703 -21.531 13.094 1 98.75 265 LYS B CA 1
ATOM 6211 C C . LYS B 1 265 ? 16.703 -20.719 12.305 1 98.75 265 LYS B C 1
ATOM 6213 O O . LYS B 1 265 ? 16.594 -19.5 12.484 1 98.75 265 LYS B O 1
ATOM 6218 N N . LEU B 1 266 ? 15.938 -21.344 11.43 1 98.88 266 LEU B N 1
ATOM 6219 C CA . LEU B 1 266 ? 14.906 -20.656 10.656 1 98.88 266 LEU B CA 1
ATOM 6220 C C . LEU B 1 266 ? 13.797 -20.141 11.562 1 98.88 266 LEU B C 1
ATOM 6222 O O . LEU B 1 266 ? 13.312 -19.016 11.375 1 98.88 266 LEU B O 1
ATOM 6226 N N . ASP B 1 267 ? 13.383 -20.938 12.578 1 98.62 267 ASP B N 1
ATOM 6227 C CA . ASP B 1 267 ? 12.352 -20.516 13.523 1 98.62 267 ASP B CA 1
ATOM 6228 C C . ASP B 1 267 ? 12.781 -19.25 14.281 1 98.62 267 ASP B C 1
ATOM 6230 O O . ASP B 1 267 ? 11.992 -18.312 14.438 1 98.62 267 ASP B O 1
ATOM 6234 N N . ASP B 1 268 ? 14.008 -19.25 14.719 1 98.69 268 ASP B N 1
ATOM 6235 C CA . ASP B 1 268 ? 14.547 -18.109 15.453 1 98.69 268 ASP B CA 1
ATOM 6236 C C . ASP B 1 268 ? 14.586 -16.859 14.57 1 98.69 268 ASP B C 1
ATOM 6238 O O . ASP B 1 268 ? 14.227 -15.773 15.016 1 98.69 268 ASP B O 1
ATOM 6242 N N . LEU B 1 269 ? 15.062 -17.062 13.344 1 98.81 269 LEU B N 1
ATOM 6243 C CA . LEU B 1 269 ? 15.102 -15.945 12.406 1 98.81 269 LEU B CA 1
ATOM 6244 C C . LEU B 1 269 ? 13.695 -15.406 12.141 1 98.81 269 LEU B C 1
ATOM 6246 O O . LEU B 1 269 ? 13.492 -14.195 12.086 1 98.81 269 LEU B O 1
ATOM 6250 N N . THR B 1 270 ? 12.742 -16.297 11.992 1 98.75 270 THR B N 1
ATOM 6251 C CA . THR B 1 270 ? 11.359 -15.922 11.734 1 98.75 270 THR B CA 1
ATOM 6252 C C . THR B 1 270 ? 10.789 -15.102 12.883 1 98.75 270 THR B C 1
ATOM 6254 O O . THR B 1 270 ? 10.125 -14.086 12.664 1 98.75 270 THR B O 1
ATOM 6257 N N . ARG B 1 271 ? 11.094 -15.492 14.133 1 98.25 271 ARG B N 1
ATOM 6258 C CA . ARG B 1 271 ? 10.641 -14.75 15.312 1 98.25 271 ARG B CA 1
ATOM 6259 C C . ARG B 1 271 ? 11.266 -13.359 15.352 1 98.25 271 ARG B C 1
ATOM 6261 O O . ARG B 1 271 ? 10.594 -12.383 15.703 1 98.25 271 ARG B O 1
ATOM 6268 N N . ARG B 1 272 ? 12.492 -13.297 15 1 98.25 272 ARG B N 1
ATOM 6269 C CA . ARG B 1 272 ? 13.172 -12 14.984 1 98.25 272 ARG B CA 1
ATOM 6270 C C . ARG B 1 272 ? 12.555 -11.07 13.953 1 98.25 272 ARG B C 1
ATOM 6272 O O . ARG B 1 272 ? 12.281 -9.898 14.242 1 98.25 272 ARG B O 1
ATOM 6279 N N . ILE B 1 273 ? 12.289 -11.602 12.758 1 98.56 273 ILE B N 1
ATOM 6280 C CA . ILE B 1 273 ? 11.766 -10.789 11.664 1 98.56 273 ILE B CA 1
ATOM 6281 C C . ILE B 1 273 ? 10.32 -10.398 11.961 1 98.56 273 ILE B C 1
ATOM 6283 O O . ILE B 1 273 ? 9.875 -9.32 11.57 1 98.56 273 ILE B O 1
ATOM 6287 N N . PHE B 1 274 ? 9.625 -11.273 12.727 1 98.25 274 PHE B N 1
ATOM 6288 C CA . PHE B 1 274 ? 8.258 -10.977 13.148 1 98.25 274 PHE B CA 1
ATOM 6289 C C . PHE B 1 274 ? 8.203 -9.68 13.938 1 98.25 274 PHE B C 1
ATOM 6291 O O . PHE B 1 274 ? 7.242 -8.914 13.812 1 98.25 274 PHE B O 1
ATOM 6298 N N . LEU B 1 275 ? 9.273 -9.367 14.648 1 97.31 275 LEU B N 1
ATOM 6299 C CA . LEU B 1 275 ? 9.281 -8.211 15.539 1 97.31 275 LEU B CA 1
ATOM 6300 C C . LEU B 1 275 ? 10.086 -7.062 14.938 1 97.31 275 LEU B C 1
ATOM 6302 O O . LEU B 1 275 ? 9.883 -5.898 15.297 1 97.31 275 LEU B O 1
ATOM 6306 N N . ARG B 1 276 ? 10.977 -7.453 14.016 1 97.75 276 ARG B N 1
ATOM 6307 C CA . ARG B 1 276 ? 11.891 -6.445 13.484 1 97.75 276 ARG B CA 1
ATOM 6308 C C . ARG B 1 276 ? 12.062 -6.602 11.977 1 97.75 276 ARG B C 1
ATOM 6310 O O . ARG B 1 276 ? 13.055 -7.168 11.516 1 97.75 276 ARG B O 1
ATOM 6317 N N . PRO B 1 277 ? 11.156 -6.062 11.195 1 97.88 277 PRO B N 1
ATOM 6318 C CA . PRO B 1 277 ? 11.344 -6.109 9.742 1 97.88 277 PRO B CA 1
ATOM 6319 C C . PRO B 1 277 ? 12.641 -5.441 9.297 1 97.88 277 PRO B C 1
ATOM 6321 O O . PRO B 1 277 ? 13.141 -4.539 9.969 1 97.88 277 PRO B O 1
ATOM 6324 N N . VAL B 1 278 ? 13.188 -5.832 8.195 1 98.5 278 VAL B N 1
ATOM 6325 C CA . VAL B 1 278 ? 14.461 -5.348 7.691 1 98.5 278 VAL B CA 1
ATOM 6326 C C . VAL B 1 278 ? 14.234 -4.5 6.441 1 98.5 278 VAL B C 1
ATOM 6328 O O . VAL B 1 278 ? 13.633 -4.965 5.469 1 98.5 278 VAL B O 1
ATOM 6331 N N . PRO B 1 279 ? 14.664 -3.221 6.449 1 98 279 PRO B N 1
ATOM 6332 C CA . PRO B 1 279 ? 14.531 -2.398 5.246 1 98 279 PRO B CA 1
ATOM 6333 C C . PRO B 1 279 ? 15.484 -2.82 4.133 1 98 279 PRO B C 1
ATOM 6335 O O . PRO B 1 279 ? 16.625 -3.211 4.402 1 98 279 PRO B O 1
ATOM 6338 N N . VAL B 1 280 ? 15.023 -2.793 2.918 1 97.94 280 VAL B N 1
ATOM 6339 C CA . VAL B 1 280 ? 15.797 -3.188 1.75 1 97.94 280 VAL B CA 1
ATOM 6340 C C . VAL B 1 280 ? 15.648 -2.141 0.648 1 97.94 280 VAL B C 1
ATOM 6342 O O . VAL B 1 280 ? 14.555 -1.609 0.437 1 97.94 280 VAL B O 1
ATOM 6345 N N . GLN B 1 281 ? 16.656 -1.753 0.03 1 95.94 281 GLN B N 1
ATOM 6346 C CA . GLN B 1 281 ? 16.672 -0.994 -1.216 1 95.94 281 GLN B CA 1
ATOM 6347 C C . GLN B 1 281 ? 17.516 -1.699 -2.277 1 95.94 281 GLN B C 1
ATOM 6349 O O . GLN B 1 281 ? 18.672 -2.029 -2.041 1 95.94 281 GLN B O 1
ATOM 6354 N N . THR B 1 282 ? 16.875 -2.035 -3.34 1 96 282 THR B N 1
ATOM 6355 C CA . THR B 1 282 ? 17.578 -2.641 -4.465 1 96 282 THR B CA 1
ATOM 6356 C C . THR B 1 282 ? 17.75 -1.634 -5.598 1 96 282 THR B C 1
ATOM 6358 O O . THR B 1 282 ? 17.484 -0.442 -5.422 1 96 282 THR B O 1
ATOM 6361 N N . ASN B 1 283 ? 18.203 -2.129 -6.719 1 92.12 283 ASN B N 1
ATOM 6362 C CA . ASN B 1 283 ? 18.391 -1.251 -7.867 1 92.12 283 ASN B CA 1
ATOM 6363 C C . ASN B 1 283 ? 17.062 -0.84 -8.492 1 92.12 283 ASN B C 1
ATOM 6365 O O . ASN B 1 283 ? 16.984 0.19 -9.164 1 92.12 283 ASN B O 1
ATOM 6369 N N . ILE B 1 284 ? 16.047 -1.666 -8.18 1 92.62 284 ILE B N 1
ATOM 6370 C CA . ILE B 1 284 ? 14.836 -1.381 -8.945 1 92.62 284 ILE B CA 1
ATOM 6371 C C . ILE B 1 284 ? 13.656 -1.161 -7.996 1 92.62 284 ILE B C 1
ATOM 6373 O O . ILE B 1 284 ? 12.562 -0.807 -8.43 1 92.62 284 ILE B O 1
ATOM 6377 N N . SER B 1 285 ? 13.859 -1.397 -6.746 1 94.5 285 SER B N 1
ATOM 6378 C CA . SER B 1 285 ? 12.742 -1.229 -5.824 1 94.5 285 SER B CA 1
ATOM 6379 C C . SER B 1 285 ? 13.227 -1.117 -4.383 1 94.5 285 SER B C 1
ATOM 6381 O O . SER B 1 285 ? 14.43 -1.102 -4.125 1 94.5 285 SER B O 1
ATOM 6383 N N . TYR B 1 286 ? 12.367 -0.903 -3.436 1 95.88 286 TYR B N 1
ATOM 6384 C CA . TYR B 1 286 ? 12.609 -0.837 -1.999 1 95.88 286 TYR B CA 1
ATOM 6385 C C . TYR B 1 286 ? 11.391 -1.317 -1.218 1 95.88 286 TYR B C 1
ATOM 6387 O O . TYR B 1 286 ? 10.273 -1.302 -1.73 1 95.88 286 TYR B O 1
ATOM 6395 N N . GLY B 1 287 ? 11.562 -1.811 -0.063 1 95.5 287 GLY B N 1
ATOM 6396 C CA . GLY B 1 287 ? 10.516 -2.303 0.817 1 95.5 287 GLY B CA 1
ATOM 6397 C C . GLY B 1 287 ? 11.047 -2.994 2.055 1 95.5 287 GLY B C 1
ATOM 6398 O O . GLY B 1 287 ? 12.18 -2.736 2.477 1 95.5 287 GLY B O 1
ATOM 6399 N N . LEU B 1 288 ? 10.234 -3.791 2.727 1 96.5 288 LEU B N 1
ATOM 6400 C CA . LEU B 1 288 ? 10.609 -4.469 3.963 1 96.5 288 LEU B CA 1
ATOM 6401 C C . LEU B 1 288 ? 10.633 -5.98 3.771 1 96.5 288 LEU B C 1
ATOM 6403 O O . LEU B 1 288 ? 9.797 -6.527 3.043 1 96.5 288 LEU B O 1
ATOM 6407 N N . VAL B 1 289 ? 11.602 -6.609 4.32 1 98.19 289 VAL B N 1
ATOM 6408 C CA . VAL B 1 289 ? 11.438 -8.023 4.637 1 98.19 289 VAL B CA 1
ATOM 6409 C C . VAL B 1 289 ? 10.812 -8.172 6.023 1 98.19 289 VAL B C 1
ATOM 6411 O O . VAL B 1 289 ? 11.516 -8.117 7.035 1 98.19 289 VAL B O 1
ATOM 6414 N N . ASP B 1 290 ? 9.547 -8.258 6.043 1 97.44 290 ASP B N 1
ATOM 6415 C CA . ASP B 1 290 ? 8.797 -8.516 7.266 1 97.44 290 ASP B CA 1
ATOM 6416 C C . ASP B 1 290 ? 8.312 -9.961 7.328 1 97.44 290 ASP B C 1
ATOM 6418 O O . ASP B 1 290 ? 8.727 -10.789 6.512 1 97.44 290 ASP B O 1
ATOM 6422 N N . TYR B 1 291 ? 7.562 -10.305 8.305 1 98.12 291 TYR B N 1
ATOM 6423 C CA . TYR B 1 291 ? 7.082 -11.664 8.508 1 98.12 291 TYR B CA 1
ATOM 6424 C C . TYR B 1 291 ? 6.32 -12.156 7.281 1 98.12 291 TYR B C 1
ATOM 6426 O O . TYR B 1 291 ? 6.547 -13.281 6.816 1 98.12 291 TYR B O 1
ATOM 6434 N N . GLU B 1 292 ? 5.426 -11.344 6.73 1 97.19 292 GLU B N 1
ATOM 6435 C CA . GLU B 1 292 ? 4.633 -11.742 5.574 1 97.19 292 GLU B CA 1
ATOM 6436 C C . GLU B 1 292 ? 5.527 -12.094 4.387 1 97.19 292 GLU B C 1
ATOM 6438 O O . GLU B 1 292 ? 5.371 -13.156 3.775 1 97.19 292 GLU B O 1
ATOM 6443 N N . ARG B 1 293 ? 6.441 -11.195 4.062 1 96.81 293 ARG B N 1
ATOM 6444 C CA . ARG B 1 293 ? 7.32 -11.414 2.918 1 96.81 293 ARG B CA 1
ATOM 6445 C C . ARG B 1 293 ? 8.211 -12.633 3.137 1 96.81 293 ARG B C 1
ATOM 6447 O O . ARG B 1 293 ? 8.445 -13.406 2.209 1 96.81 293 ARG B O 1
ATOM 6454 N N . LEU B 1 294 ? 8.742 -12.797 4.336 1 98.44 294 LEU B N 1
ATOM 6455 C CA . LEU B 1 294 ? 9.562 -13.953 4.641 1 98.44 294 LEU B CA 1
ATOM 6456 C C . LEU B 1 294 ? 8.789 -15.25 4.422 1 98.44 294 LEU B C 1
ATOM 6458 O O . LEU B 1 294 ? 9.258 -16.156 3.727 1 98.44 294 LEU B O 1
ATOM 6462 N N . ARG B 1 295 ? 7.586 -15.297 4.957 1 98.31 295 ARG B N 1
ATOM 6463 C CA . ARG B 1 295 ? 6.777 -16.516 4.887 1 98.31 295 ARG B CA 1
ATOM 6464 C C . ARG B 1 295 ? 6.379 -16.828 3.449 1 98.31 295 ARG B C 1
ATOM 6466 O O . ARG B 1 295 ? 6.477 -17.969 3.008 1 98.31 295 ARG B O 1
ATOM 6473 N N . ILE B 1 296 ? 5.984 -15.82 2.697 1 97.62 296 ILE B N 1
ATOM 6474 C CA . ILE B 1 296 ? 5.551 -16.047 1.322 1 97.62 296 ILE B CA 1
ATOM 6475 C C . ILE B 1 296 ? 6.75 -16.438 0.461 1 97.62 296 ILE B C 1
ATOM 6477 O O . ILE B 1 296 ? 6.625 -17.266 -0.443 1 97.62 296 ILE B O 1
ATOM 6481 N N . THR B 1 297 ? 7.895 -15.812 0.751 1 97.19 297 THR B N 1
ATOM 6482 C CA . THR B 1 297 ? 9.102 -16.156 0.001 1 97.19 297 THR B CA 1
ATOM 6483 C C . THR B 1 297 ? 9.477 -17.609 0.222 1 97.19 297 THR B C 1
ATOM 6485 O O . THR B 1 297 ? 9.797 -18.328 -0.73 1 97.19 297 THR B O 1
ATOM 6488 N N . ILE B 1 298 ? 9.398 -18.047 1.45 1 98.5 298 ILE B N 1
ATOM 6489 C CA . ILE B 1 298 ? 9.703 -19.453 1.746 1 98.5 298 ILE B CA 1
ATOM 6490 C C . ILE B 1 298 ? 8.68 -20.359 1.058 1 98.5 298 ILE B C 1
ATOM 6492 O O . ILE B 1 298 ? 9.055 -21.297 0.363 1 98.5 298 ILE B O 1
ATOM 6496 N N . PHE B 1 299 ? 7.422 -20.031 1.173 1 98 299 PHE B N 1
ATOM 6497 C CA . PHE B 1 299 ? 6.371 -20.859 0.591 1 98 299 PHE B CA 1
ATOM 6498 C C . PHE B 1 299 ? 6.539 -20.953 -0.92 1 98 299 PHE B C 1
ATOM 6500 O O . PHE B 1 299 ? 6.441 -22.047 -1.487 1 98 299 PHE B O 1
ATOM 6507 N N . SER B 1 300 ? 6.77 -19.844 -1.555 1 96.06 300 SER B N 1
ATOM 6508 C CA . SER B 1 300 ? 6.945 -19.828 -3.004 1 96.06 300 SER B CA 1
ATOM 6509 C C . SER B 1 300 ? 8.133 -20.688 -3.422 1 96.06 300 SER B C 1
ATOM 6511 O O . SER B 1 300 ? 8.109 -21.312 -4.477 1 96.06 300 SER B O 1
ATOM 6513 N N . SER B 1 301 ? 9.156 -20.719 -2.621 1 96.75 301 SER B N 1
ATOM 6514 C CA . SER B 1 301 ? 10.359 -21.484 -2.936 1 96.75 301 SER B CA 1
ATOM 6515 C C . SER B 1 301 ? 10.102 -22.984 -2.84 1 96.75 301 SER B C 1
ATOM 6517 O O . SER B 1 301 ? 10.844 -23.781 -3.422 1 96.75 301 SER B O 1
ATOM 6519 N N . LEU B 1 302 ? 9.055 -23.359 -2.105 1 98.25 302 LEU B N 1
ATOM 6520 C CA . LEU B 1 302 ? 8.719 -24.766 -1.985 1 98.25 302 LEU B CA 1
ATOM 6521 C C . LEU B 1 302 ? 8.234 -25.328 -3.318 1 98.25 302 LEU B C 1
ATOM 6523 O O . LEU B 1 302 ? 8.273 -26.547 -3.537 1 98.25 302 LEU B O 1
ATOM 6527 N N . TYR B 1 303 ? 7.863 -24.453 -4.23 1 97.5 303 TYR B N 1
ATOM 6528 C CA . TYR B 1 303 ? 7.363 -24.906 -5.527 1 97.5 303 TYR B CA 1
ATOM 6529 C C . TYR B 1 303 ? 8.492 -25.469 -6.379 1 97.5 303 TYR B C 1
ATOM 6531 O O . TYR B 1 303 ? 8.273 -26.359 -7.195 1 97.5 303 TYR B O 1
ATOM 6539 N N . SER B 1 304 ? 9.703 -24.875 -6.176 1 96.06 304 SER B N 1
ATOM 6540 C CA . SER B 1 304 ? 10.828 -25.25 -7.023 1 96.06 304 SER B CA 1
ATOM 6541 C C . SER B 1 304 ? 12.109 -25.375 -6.211 1 96.06 304 SER B C 1
ATOM 6543 O O . SER B 1 304 ? 13.07 -24.641 -6.438 1 96.06 304 SER B O 1
ATOM 6545 N N . PRO B 1 305 ? 12.211 -26.406 -5.438 1 96.19 305 PRO B N 1
ATOM 6546 C CA . PRO B 1 305 ? 13.336 -26.562 -4.512 1 96.19 305 PRO B CA 1
ATOM 6547 C C . PRO B 1 305 ? 14.688 -26.578 -5.219 1 96.19 305 PRO B C 1
ATOM 6549 O O . PRO B 1 305 ? 15.633 -25.922 -4.762 1 96.19 305 PRO B O 1
ATOM 6552 N N . TYR B 1 306 ? 14.805 -27.234 -6.316 1 93.19 306 TYR B N 1
ATOM 6553 C CA . TYR B 1 306 ? 16.094 -27.406 -6.992 1 93.19 306 TYR B CA 1
ATOM 6554 C C . TYR B 1 306 ? 16.547 -26.094 -7.613 1 93.19 306 TYR B C 1
ATOM 6556 O O . TYR B 1 306 ? 17.75 -25.844 -7.742 1 93.19 306 TYR B O 1
ATOM 6564 N N . ALA B 1 307 ? 15.594 -25.25 -7.906 1 91.88 307 ALA B N 1
ATOM 6565 C CA . ALA B 1 307 ? 15.938 -23.953 -8.484 1 91.88 307 ALA B CA 1
ATOM 6566 C C . ALA B 1 307 ? 16.094 -22.891 -7.395 1 91.88 307 ALA B C 1
ATOM 6568 O O . ALA B 1 307 ? 16.969 -22.031 -7.488 1 91.88 307 ALA B O 1
ATOM 6569 N N . ASP B 1 308 ? 15.289 -22.953 -6.293 1 94.5 308 ASP B N 1
ATOM 6570 C CA . ASP B 1 308 ? 15.125 -21.766 -5.449 1 94.5 308 ASP B CA 1
ATOM 6571 C C . ASP B 1 308 ? 15.797 -21.969 -4.094 1 94.5 308 ASP B C 1
ATOM 6573 O O . ASP B 1 308 ? 16.156 -21 -3.426 1 94.5 308 ASP B O 1
ATOM 6577 N N . PHE B 1 309 ? 15.992 -23.219 -3.633 1 97 309 PHE B N 1
ATOM 6578 C CA . PHE B 1 309 ? 16.484 -23.438 -2.279 1 97 309 PHE B CA 1
ATOM 6579 C C . PHE B 1 309 ? 17.891 -22.875 -2.119 1 97 309 PHE B C 1
ATOM 6581 O O . PHE B 1 309 ? 18.219 -22.312 -1.076 1 97 309 PHE B O 1
ATOM 6588 N N . PRO B 1 310 ? 18.797 -23.047 -3.135 1 95.62 310 PRO B N 1
ATOM 6589 C CA . PRO B 1 310 ? 20.125 -22.438 -2.947 1 95.62 310 PRO B CA 1
ATOM 6590 C C . PRO B 1 310 ? 20.047 -20.938 -2.74 1 95.62 310 PRO B C 1
ATOM 6592 O O . PRO B 1 310 ? 20.719 -20.391 -1.856 1 95.62 310 PRO B O 1
ATOM 6595 N N . ARG B 1 311 ? 19.234 -20.266 -3.537 1 95.38 311 ARG B N 1
ATOM 6596 C CA . ARG B 1 311 ? 19.062 -18.828 -3.389 1 95.38 311 ARG B CA 1
ATOM 6597 C C . ARG B 1 311 ? 18.375 -18.484 -2.066 1 95.38 311 ARG B C 1
ATOM 6599 O O . ARG B 1 311 ? 18.719 -17.5 -1.421 1 95.38 311 ARG B O 1
ATOM 6606 N N . LEU B 1 312 ? 17.391 -19.266 -1.673 1 98.06 312 LEU B N 1
ATOM 6607 C CA . LEU B 1 312 ? 16.734 -19.094 -0.388 1 98.06 312 LEU B CA 1
ATOM 6608 C C . LEU B 1 312 ? 17.719 -19.203 0.762 1 98.06 312 LEU B C 1
ATOM 6610 O O . LEU B 1 312 ? 17.703 -18.391 1.687 1 98.06 312 LEU B O 1
ATOM 6614 N N . ALA B 1 313 ? 18.594 -20.25 0.657 1 98.62 313 ALA B N 1
ATOM 6615 C CA . ALA B 1 313 ? 19.594 -20.453 1.695 1 98.62 313 ALA B CA 1
ATOM 6616 C C . ALA B 1 313 ? 20.5 -19.234 1.827 1 98.62 313 ALA B C 1
ATOM 6618 O O . ALA B 1 313 ? 20.797 -18.797 2.939 1 98.62 313 ALA B O 1
ATOM 6619 N N . GLN B 1 314 ? 20.906 -18.688 0.684 1 98.06 314 GLN B N 1
ATOM 6620 C CA . GLN B 1 314 ? 21.75 -17.5 0.695 1 98.06 314 GLN B CA 1
ATOM 6621 C C . GLN B 1 314 ? 21 -16.312 1.308 1 98.06 314 GLN B C 1
ATOM 6623 O O . GLN B 1 314 ? 21.547 -15.586 2.139 1 98.06 314 GLN B O 1
ATOM 6628 N N . GLY B 1 315 ? 19.75 -16.094 0.912 1 98.5 315 GLY B N 1
ATOM 6629 C CA . GLY B 1 315 ? 18.953 -15 1.434 1 98.5 315 GLY B CA 1
ATOM 6630 C C . GLY B 1 315 ? 18.734 -15.078 2.934 1 98.5 315 GLY B C 1
ATOM 6631 O O . GLY B 1 315 ? 18.812 -14.07 3.631 1 98.5 315 GLY B O 1
ATOM 6632 N N . LEU B 1 316 ? 18.453 -16.297 3.438 1 98.88 316 LEU B N 1
ATOM 6633 C CA . LEU B 1 316 ? 18.25 -16.5 4.867 1 98.88 316 LEU B CA 1
ATOM 6634 C C . LEU B 1 316 ? 19.531 -16.234 5.648 1 98.88 316 LEU B C 1
ATOM 6636 O O . LEU B 1 316 ? 19.484 -15.617 6.715 1 98.88 316 LEU B O 1
ATOM 6640 N N . ALA B 1 317 ? 20.625 -16.734 5.086 1 98.69 317 ALA B N 1
ATOM 6641 C CA . ALA B 1 317 ? 21.922 -16.5 5.742 1 98.69 317 ALA B CA 1
ATOM 6642 C C . ALA B 1 317 ? 22.234 -15.008 5.824 1 98.69 317 ALA B C 1
ATOM 6644 O O . ALA B 1 317 ? 22.656 -14.516 6.871 1 98.69 317 ALA B O 1
ATOM 6645 N N . ASP B 1 318 ? 22.016 -14.25 4.719 1 98.56 318 ASP B N 1
ATOM 6646 C CA . ASP B 1 318 ? 22.25 -12.805 4.688 1 98.56 318 ASP B CA 1
ATOM 6647 C C . ASP B 1 318 ? 21.344 -12.086 5.68 1 98.56 318 ASP B C 1
ATOM 6649 O O . ASP B 1 318 ? 21.766 -11.133 6.34 1 98.56 318 ASP B O 1
ATOM 6653 N N . LEU B 1 319 ? 20.125 -12.578 5.773 1 98.69 319 LEU B N 1
ATOM 6654 C CA . LEU B 1 319 ? 19.125 -11.953 6.633 1 98.69 319 LEU B CA 1
ATOM 6655 C C . LEU B 1 319 ? 19.516 -12.078 8.102 1 98.69 319 LEU B C 1
ATOM 6657 O O . LEU B 1 319 ? 19.219 -11.188 8.906 1 98.69 319 LEU B O 1
ATOM 6661 N N . MET B 1 320 ? 20.219 -13.172 8.453 1 97.88 320 MET B N 1
ATOM 6662 C CA . MET B 1 320 ? 20.734 -13.352 9.812 1 97.88 320 MET B CA 1
ATOM 6663 C C . MET B 1 320 ? 21.641 -12.195 10.211 1 97.88 320 MET B C 1
ATOM 6665 O O . MET B 1 320 ? 21.75 -11.859 11.391 1 97.88 320 MET B O 1
ATOM 6669 N N . HIS B 1 321 ? 22.219 -11.57 9.195 1 97 321 HIS B N 1
ATOM 6670 C CA . HIS B 1 321 ? 23.141 -10.477 9.461 1 97 321 HIS B CA 1
ATOM 6671 C C . HIS B 1 321 ? 22.531 -9.133 9.094 1 97 321 HIS B C 1
ATOM 6673 O O . HIS B 1 321 ? 23.234 -8.141 8.914 1 97 321 HIS B O 1
ATOM 6679 N N . GLY B 1 322 ? 21.234 -9.125 8.82 1 97 322 GLY B N 1
ATOM 6680 C CA . GLY B 1 322 ? 20.516 -7.883 8.641 1 97 322 GLY B CA 1
ATOM 6681 C C . GLY B 1 322 ? 20.422 -7.441 7.188 1 97 322 GLY B C 1
ATOM 6682 O O . GLY B 1 322 ? 20.047 -6.309 6.898 1 97 322 GLY B O 1
ATOM 6683 N N . ASN B 1 323 ? 20.844 -8.289 6.293 1 98.19 323 ASN B N 1
ATOM 6684 C CA . ASN B 1 323 ? 20.766 -7.992 4.863 1 98.19 323 ASN B CA 1
ATOM 6685 C C . ASN B 1 323 ? 19.641 -8.781 4.191 1 98.19 323 ASN B C 1
ATOM 6687 O O . ASN B 1 323 ? 19.797 -9.977 3.924 1 98.19 323 ASN B O 1
ATOM 6691 N N . GLY B 1 324 ? 18.547 -8.133 3.828 1 98.44 324 GLY B N 1
ATOM 6692 C CA . GLY B 1 324 ? 17.391 -8.805 3.27 1 98.44 324 GLY B CA 1
ATOM 6693 C C . GLY B 1 324 ? 17.344 -8.758 1.753 1 98.44 324 GLY B C 1
ATOM 6694 O O . GLY B 1 324 ? 16.344 -9.141 1.144 1 98.44 324 GLY B O 1
ATOM 6695 N N . THR B 1 325 ? 18.406 -8.352 1.071 1 97.94 325 THR B N 1
ATOM 6696 C CA . THR B 1 325 ? 18.391 -8.016 -0.348 1 97.94 325 THR B CA 1
ATOM 6697 C C . THR B 1 325 ? 18.047 -9.242 -1.191 1 97.94 325 THR B C 1
ATOM 6699 O O . THR B 1 325 ? 17.109 -9.203 -1.986 1 97.94 325 THR B O 1
ATOM 6702 N N . VAL B 1 326 ? 18.719 -10.375 -0.989 1 97.25 326 VAL B N 1
ATOM 6703 C CA . VAL B 1 326 ? 18.516 -11.57 -1.797 1 97.25 326 VAL B CA 1
ATOM 6704 C C . VAL B 1 326 ? 17.094 -12.109 -1.595 1 97.25 326 VAL B C 1
ATOM 6706 O O . VAL B 1 326 ? 16.406 -12.438 -2.561 1 97.25 326 VAL B O 1
ATOM 6709 N N . LEU B 1 327 ? 16.672 -12.148 -0.356 1 97 327 LEU B N 1
ATOM 6710 C CA . LEU B 1 327 ? 15.328 -12.641 -0.059 1 97 327 LEU B CA 1
ATOM 6711 C C . LEU B 1 327 ? 14.266 -11.766 -0.713 1 97 327 LEU B C 1
ATOM 6713 O O . LEU B 1 327 ? 13.305 -12.273 -1.289 1 97 327 LEU B O 1
ATOM 6717 N N . TYR B 1 328 ? 14.414 -10.398 -0.583 1 96.69 328 TYR B N 1
ATOM 6718 C CA . TYR B 1 328 ? 13.492 -9.438 -1.177 1 96.69 328 TYR B CA 1
ATOM 6719 C C . TYR B 1 328 ? 13.422 -9.617 -2.688 1 96.69 328 TYR B C 1
ATOM 6721 O O . TYR B 1 328 ? 12.344 -9.508 -3.281 1 96.69 328 TYR B O 1
ATOM 6729 N N . GLN B 1 329 ? 14.492 -9.992 -3.336 1 95.5 329 GLN B N 1
ATOM 6730 C CA . GLN B 1 329 ? 14.609 -10.07 -4.789 1 95.5 329 GLN B CA 1
ATOM 6731 C C . GLN B 1 329 ? 13.859 -11.281 -5.336 1 95.5 329 GLN B C 1
ATOM 6733 O O . GLN B 1 329 ? 13.484 -11.305 -6.508 1 95.5 329 GLN B O 1
ATOM 6738 N N . ILE B 1 330 ? 13.602 -12.266 -4.5 1 93 330 ILE B N 1
ATOM 6739 C CA . ILE B 1 330 ? 12.938 -13.484 -4.945 1 93 330 ILE B CA 1
ATOM 6740 C C . ILE B 1 330 ? 11.516 -13.164 -5.395 1 93 330 ILE B C 1
ATOM 6742 O O . ILE B 1 330 ? 11.023 -13.734 -6.367 1 93 330 ILE B O 1
ATOM 6746 N N . LEU B 1 331 ? 10.883 -12.211 -4.75 1 91.06 331 LEU B N 1
ATOM 6747 C CA . LEU B 1 331 ? 9.516 -11.828 -5.109 1 91.06 331 LEU B CA 1
ATOM 6748 C C . LEU B 1 331 ? 9.469 -10.375 -5.57 1 91.06 331 LEU B C 1
ATOM 6750 O O . LEU B 1 331 ? 8.406 -9.75 -5.559 1 91.06 331 LEU B O 1
ATOM 6754 N N . GLU B 1 332 ? 10.578 -9.812 -5.945 1 90.31 332 GLU B N 1
ATOM 6755 C CA . GLU B 1 332 ? 10.688 -8.383 -6.211 1 90.31 332 GLU B CA 1
ATOM 6756 C C . GLU B 1 332 ? 9.922 -7.992 -7.473 1 90.31 332 GLU B C 1
ATOM 6758 O O . GLU B 1 332 ? 9.961 -8.711 -8.477 1 90.31 332 GLU B O 1
ATOM 6763 N N . GLN B 1 333 ? 9.188 -6.977 -7.414 1 85.31 333 GLN B N 1
ATOM 6764 C CA . GLN B 1 333 ? 8.609 -6.277 -8.562 1 85.31 333 GLN B CA 1
ATOM 6765 C C . GLN B 1 333 ? 9.117 -4.844 -8.648 1 85.31 333 GLN B C 1
ATOM 6767 O O . GLN B 1 333 ? 9.312 -4.184 -7.621 1 85.31 333 GLN B O 1
ATOM 6772 N N . PRO B 1 334 ? 9.359 -4.387 -9.812 1 87.44 334 PRO B N 1
ATOM 6773 C CA . PRO B 1 334 ? 9.797 -2.992 -9.93 1 87.44 334 PRO B CA 1
ATOM 6774 C C . PRO B 1 334 ? 8.773 -2.008 -9.367 1 87.44 334 PRO B C 1
ATOM 6776 O O . PRO B 1 334 ? 7.57 -2.291 -9.367 1 87.44 334 PRO B O 1
ATOM 6779 N N . VAL B 1 335 ? 9.266 -0.937 -8.938 1 87.38 335 VAL B N 1
ATOM 6780 C CA . VAL B 1 335 ? 8.383 0.128 -8.484 1 87.38 335 VAL B CA 1
ATOM 6781 C C . VAL B 1 335 ? 7.41 0.507 -9.594 1 87.38 335 VAL B C 1
ATOM 6783 O O . VAL B 1 335 ? 7.789 0.547 -10.773 1 87.38 335 VAL B O 1
ATOM 6786 N N . PHE B 1 336 ? 6.164 0.762 -9.172 1 83.44 336 PHE B N 1
ATOM 6787 C CA . PHE B 1 336 ? 5.141 1.087 -10.156 1 83.44 336 PHE B CA 1
ATOM 6788 C C . PHE B 1 336 ? 5.395 2.457 -10.773 1 83.44 336 PHE B C 1
ATOM 6790 O O . PHE B 1 336 ? 5.723 3.41 -10.062 1 83.44 336 PHE B O 1
ATOM 6797 N N . ASP B 1 337 ? 5.348 2.518 -12.062 1 81.38 337 ASP B N 1
ATOM 6798 C CA . ASP B 1 337 ? 5.43 3.779 -12.797 1 81.38 337 ASP B CA 1
ATOM 6799 C C . ASP B 1 337 ? 4.332 3.871 -13.852 1 81.38 337 ASP B C 1
ATOM 6801 O O . ASP B 1 337 ? 4.031 2.887 -14.531 1 81.38 337 ASP B O 1
ATOM 6805 N N . CYS B 1 338 ? 3.66 5.047 -13.773 1 78.94 338 CYS B N 1
ATOM 6806 C CA . CYS B 1 338 ? 2.598 5.27 -14.75 1 78.94 338 CYS B CA 1
ATOM 6807 C C . CYS B 1 338 ? 3.146 5.227 -16.172 1 78.94 338 CYS B C 1
ATOM 6809 O O . CYS B 1 338 ? 4.152 5.875 -16.469 1 78.94 338 CYS B O 1
ATOM 6811 N N . ALA B 1 339 ? 2.863 4.172 -16.938 1 68.44 339 ALA B N 1
ATOM 6812 C CA . ALA B 1 339 ? 3.295 4.094 -18.328 1 68.44 339 ALA B CA 1
ATOM 6813 C C . ALA B 1 339 ? 2.344 4.859 -19.25 1 68.44 339 ALA B C 1
ATOM 6815 O O . ALA B 1 339 ? 1.161 4.523 -19.344 1 68.44 339 ALA B O 1
ATOM 6816 N N . CYS B 1 340 ? 2.625 6.129 -19.391 1 60.34 340 CYS B N 1
ATOM 6817 C CA . CYS B 1 340 ? 1.762 6.898 -20.281 1 60.34 340 CYS B CA 1
ATOM 6818 C C . CYS B 1 340 ? 1.839 6.375 -21.719 1 60.34 340 CYS B C 1
ATOM 6820 O O . CYS B 1 340 ? 2.928 6.094 -22.219 1 60.34 340 CYS B O 1
ATOM 6822 N N . GLY B 1 341 ? 0.699 6.004 -22.359 1 55.38 341 GLY B N 1
ATOM 6823 C CA . GLY B 1 341 ? 0.593 5.668 -23.766 1 55.38 341 GLY B CA 1
ATOM 6824 C C . GLY B 1 341 ? 0.696 4.18 -24.031 1 55.38 341 GLY B C 1
ATOM 6825 O O . GLY B 1 341 ? 0.443 3.725 -25.141 1 55.38 341 GLY B O 1
ATOM 6826 N N . THR B 1 342 ? 1.366 3.463 -23.062 1 55.09 342 THR B N 1
ATOM 6827 C CA . THR B 1 342 ? 1.521 2.051 -23.391 1 55.09 342 THR B CA 1
ATOM 6828 C C . THR B 1 342 ? 0.418 1.219 -22.734 1 55.09 342 THR B C 1
ATOM 6830 O O . THR B 1 342 ? 0.162 1.344 -21.547 1 55.09 342 THR B O 1
ATOM 6833 N N . PRO B 1 343 ? -0.358 0.667 -23.656 1 56.03 343 PRO B N 1
ATOM 6834 C CA . PRO B 1 343 ? -1.372 -0.216 -23.078 1 56.03 343 PRO B CA 1
ATOM 6835 C C . PRO B 1 343 ? -0.796 -1.17 -22.031 1 56.03 343 PRO B C 1
ATOM 6837 O O . PRO B 1 343 ? 0.354 -1.601 -22.156 1 56.03 343 PRO B O 1
ATOM 6840 N N . ALA B 1 344 ? -1.521 -1.303 -21.031 1 58.44 344 ALA B N 1
ATOM 6841 C CA . ALA B 1 344 ? -1.122 -2.252 -19.984 1 58.44 344 ALA B CA 1
ATOM 6842 C C . ALA B 1 344 ? -0.76 -3.605 -20.594 1 58.44 344 ALA B C 1
ATOM 6844 O O . ALA B 1 344 ? -1.427 -4.078 -21.516 1 58.44 344 ALA B O 1
ATOM 6845 N N . PRO B 1 345 ? 0.357 -4.141 -20.172 1 59.69 345 PRO B N 1
ATOM 6846 C CA . PRO B 1 345 ? 0.704 -5.465 -20.688 1 59.69 345 PRO B CA 1
ATOM 6847 C C . PRO B 1 345 ? -0.408 -6.492 -20.484 1 59.69 345 PRO B C 1
ATOM 6849 O O . PRO B 1 345 ? -1.103 -6.453 -19.469 1 59.69 345 PRO B O 1
ATOM 6852 N N . LEU B 1 346 ? -0.781 -7.137 -21.531 1 68.75 346 LEU B N 1
ATOM 6853 C CA . LEU B 1 346 ? -1.777 -8.203 -21.484 1 68.75 346 LEU B CA 1
ATOM 6854 C C . LEU B 1 346 ? -1.269 -9.391 -20.688 1 68.75 346 LEU B C 1
ATOM 6856 O O . LEU B 1 346 ? -1.538 -10.547 -21.031 1 68.75 346 LEU B O 1
ATOM 6860 N N . THR B 1 347 ? -0.624 -9.031 -19.516 1 74.88 347 THR B N 1
ATOM 6861 C CA . THR B 1 347 ? -0.083 -10.07 -18.641 1 74.88 347 THR B CA 1
ATOM 6862 C C . THR B 1 347 ? -1.171 -10.633 -17.734 1 74.88 347 THR B C 1
ATOM 6864 O O . THR B 1 347 ? -2.207 -10 -17.531 1 74.88 347 THR B O 1
ATOM 6867 N N . SER B 1 348 ? -0.959 -11.875 -17.406 1 78 348 SER B N 1
ATOM 6868 C CA . SER B 1 348 ? -1.875 -12.5 -16.469 1 78 348 SER B CA 1
ATOM 6869 C C . SER B 1 348 ? -1.893 -11.75 -15.133 1 78 348 SER B C 1
ATOM 6871 O O . SER B 1 348 ? -0.852 -11.289 -14.664 1 78 348 SER B O 1
ATOM 6873 N N . ILE B 1 349 ? -3.143 -11.555 -14.727 1 82.06 349 ILE B N 1
ATOM 6874 C CA . ILE B 1 349 ? -3.33 -10.859 -13.461 1 82.06 349 ILE B CA 1
ATOM 6875 C C . ILE B 1 349 ? -4.102 -11.758 -12.492 1 82.06 349 ILE B C 1
ATOM 6877 O O . ILE B 1 349 ? -4.766 -12.711 -12.906 1 82.06 349 ILE B O 1
ATOM 6881 N N . ALA B 1 350 ? -3.982 -11.5 -11.219 1 85.44 350 ALA B N 1
ATOM 6882 C CA . ALA B 1 350 ? -4.535 -12.336 -10.156 1 85.44 350 ALA B CA 1
ATOM 6883 C C . ALA B 1 350 ? -6.055 -12.43 -10.266 1 85.44 350 ALA B C 1
ATOM 6885 O O . ALA B 1 350 ? -6.645 -13.438 -9.875 1 85.44 350 ALA B O 1
ATOM 6886 N N . ASP B 1 351 ? -6.719 -11.461 -10.875 1 92.81 351 ASP B N 1
ATOM 6887 C CA . ASP B 1 351 ? -8.172 -11.422 -10.977 1 92.81 351 ASP B CA 1
ATOM 6888 C C . ASP B 1 351 ? -8.703 -12.672 -11.68 1 92.81 351 ASP B C 1
ATOM 6890 O O . ASP B 1 351 ? -9.734 -13.227 -11.281 1 92.81 351 ASP B O 1
ATOM 6894 N N . GLY B 1 352 ? -7.961 -13.047 -12.727 1 93.81 352 GLY B N 1
ATOM 6895 C CA . GLY B 1 352 ? -8.414 -14.188 -13.508 1 93.81 352 GLY B CA 1
ATOM 6896 C C . GLY B 1 352 ? -8.461 -15.477 -12.711 1 93.81 352 GLY B C 1
ATOM 6897 O O . GLY B 1 352 ? -9.445 -16.219 -12.773 1 93.81 352 GLY B O 1
ATOM 6898 N N . GLY B 1 353 ? -7.398 -15.766 -11.961 1 95.12 353 GLY B N 1
ATOM 6899 C CA . GLY B 1 353 ? -7.379 -16.953 -11.117 1 95.12 353 GLY B CA 1
ATOM 6900 C C . GLY B 1 353 ? -8.484 -16.969 -10.078 1 95.12 353 GLY B C 1
ATOM 6901 O O . GLY B 1 353 ? -9.133 -18 -9.859 1 95.12 353 GLY B O 1
ATOM 6902 N N . THR B 1 354 ? -8.766 -15.836 -9.5 1 96 354 THR B N 1
ATOM 6903 C CA . THR B 1 354 ? -9.828 -15.727 -8.508 1 96 354 THR B CA 1
ATOM 6904 C C . THR B 1 354 ? -11.195 -15.938 -9.148 1 96 354 THR B C 1
ATOM 6906 O O . THR B 1 354 ? -12.047 -16.641 -8.594 1 96 354 THR B O 1
ATOM 6909 N N . ALA B 1 355 ? -11.352 -15.375 -10.336 1 96.44 355 ALA B N 1
ATOM 6910 C CA . ALA B 1 355 ? -12.625 -15.508 -11.031 1 96.44 355 ALA B CA 1
ATOM 6911 C C . ALA B 1 355 ? -12.93 -16.969 -11.336 1 96.44 355 ALA B C 1
ATOM 6913 O O . ALA B 1 355 ? -14.047 -17.438 -11.102 1 96.44 355 ALA B O 1
ATOM 6914 N N . ILE B 1 356 ? -11.945 -17.688 -11.805 1 96.88 356 ILE B N 1
ATOM 6915 C CA . ILE B 1 356 ? -12.156 -19.078 -12.18 1 96.88 356 ILE B CA 1
ATOM 6916 C C . ILE B 1 356 ? -12.391 -19.922 -10.93 1 96.88 356 ILE B C 1
ATOM 6918 O O . ILE B 1 356 ? -13.367 -20.656 -10.852 1 96.88 356 ILE B O 1
ATOM 6922 N N . ARG B 1 357 ? -11.562 -19.781 -9.906 1 96.69 357 ARG B N 1
ATOM 6923 C CA . ARG B 1 357 ? -11.656 -20.625 -8.727 1 96.69 357 ARG B CA 1
ATOM 6924 C C . ARG B 1 357 ? -12.977 -20.391 -7.984 1 96.69 357 ARG B C 1
ATOM 6926 O O . ARG B 1 357 ? -13.609 -21.344 -7.52 1 96.69 357 ARG B O 1
ATOM 6933 N N . CYS B 1 358 ? -13.406 -19.141 -7.883 1 97.06 358 CYS B N 1
ATOM 6934 C CA . CYS B 1 358 ? -14.617 -18.828 -7.125 1 97.06 358 CYS B CA 1
ATOM 6935 C C . CYS B 1 358 ? -15.859 -19.172 -7.93 1 97.06 358 CYS B C 1
ATOM 6937 O O . CYS B 1 358 ? -16.906 -19.5 -7.359 1 97.06 358 CYS B O 1
ATOM 6939 N N . THR B 1 359 ? -15.773 -19.094 -9.266 1 97.06 359 THR B N 1
ATOM 6940 C CA . THR B 1 359 ? -16.891 -19.5 -10.117 1 97.06 359 THR B CA 1
ATOM 6941 C C . THR B 1 359 ? -17.031 -21.016 -10.133 1 97.06 359 THR B C 1
ATOM 6943 O O . THR B 1 359 ? -18.141 -21.547 -10.055 1 97.06 359 THR B O 1
ATOM 6946 N N . ASP B 1 360 ? -15.961 -21.734 -10.203 1 97.25 360 ASP B N 1
ATOM 6947 C CA . ASP B 1 360 ? -15.945 -23.188 -10.195 1 97.25 360 ASP B CA 1
ATOM 6948 C C . ASP B 1 360 ? -16.5 -23.734 -8.883 1 97.25 360 ASP B C 1
ATOM 6950 O O . ASP B 1 360 ? -17.344 -24.641 -8.883 1 97.25 360 ASP B O 1
ATOM 6954 N N . GLY B 1 361 ? -16.047 -23.188 -7.82 1 96.31 361 GLY B N 1
ATOM 6955 C CA . GLY B 1 361 ? -16.234 -23.781 -6.504 1 96.31 361 GLY B CA 1
ATOM 6956 C C . GLY B 1 361 ? -17.609 -23.5 -5.91 1 96.31 361 GLY B C 1
ATOM 6957 O O . GLY B 1 361 ? -18.344 -22.641 -6.398 1 96.31 361 GLY B O 1
ATOM 6958 N N . ALA B 1 362 ? -17.891 -24.281 -4.883 1 96.12 362 ALA B N 1
ATOM 6959 C CA . ALA B 1 362 ? -19.094 -24.047 -4.09 1 96.12 362 ALA B CA 1
ATOM 6960 C C . ALA B 1 362 ? -19.078 -22.641 -3.479 1 96.12 362 ALA B C 1
ATOM 6962 O O . ALA B 1 362 ? -18 -22.062 -3.275 1 96.12 362 ALA B O 1
ATOM 6963 N N . GLU B 1 363 ? -20.281 -22.141 -3.252 1 95.44 363 GLU B N 1
ATOM 6964 C CA . GLU B 1 363 ? -20.406 -20.812 -2.674 1 95.44 363 GLU B CA 1
ATOM 6965 C C . GLU B 1 363 ? -19.875 -20.766 -1.246 1 95.44 363 GLU B C 1
ATOM 6967 O O . GLU B 1 363 ? -20.094 -21.703 -0.47 1 95.44 363 GLU B O 1
ATOM 6972 N N . VAL B 1 364 ? -19.094 -19.75 -0.931 1 95.75 364 VAL B N 1
ATOM 6973 C CA . VAL B 1 364 ? -18.594 -19.469 0.41 1 95.75 364 VAL B CA 1
ATOM 6974 C C . VAL B 1 364 ? -19.188 -18.172 0.925 1 95.75 364 VAL B C 1
ATOM 6976 O O . VAL B 1 364 ? -18.984 -17.109 0.329 1 95.75 364 VAL B O 1
ATOM 6979 N N . ARG B 1 365 ? -19.969 -18.203 2.004 1 95.12 365 ARG B N 1
ATOM 6980 C CA . ARG B 1 365 ? -20.609 -17.016 2.559 1 95.12 365 ARG B CA 1
ATOM 6981 C C . ARG B 1 365 ? -20.312 -16.891 4.051 1 95.12 365 ARG B C 1
ATOM 6983 O O . ARG B 1 365 ? -21.016 -16.172 4.766 1 95.12 365 ARG B O 1
ATOM 6990 N N . ASP B 1 366 ? -19.25 -17.562 4.488 1 96.5 366 ASP B N 1
ATOM 6991 C CA . ASP B 1 366 ? -18.922 -17.625 5.906 1 96.5 366 ASP B CA 1
ATOM 6992 C C . ASP B 1 366 ? -18.469 -16.266 6.426 1 96.5 366 ASP B C 1
ATOM 6994 O O . ASP B 1 366 ? -17.781 -15.523 5.723 1 96.5 366 ASP B O 1
ATOM 6998 N N . THR B 1 367 ? -18.844 -15.977 7.641 1 97.44 367 THR B N 1
ATOM 6999 C CA . THR B 1 367 ? -18.297 -14.867 8.398 1 97.44 367 THR B CA 1
ATOM 7000 C C . THR B 1 367 ? -16.891 -15.211 8.914 1 97.44 367 THR B C 1
ATOM 7002 O O . THR B 1 367 ? -16.438 -16.344 8.789 1 97.44 367 THR B O 1
ATOM 7005 N N . VAL B 1 368 ? -16.25 -14.203 9.516 1 97.94 368 VAL B N 1
ATOM 7006 C CA . VAL B 1 368 ? -14.93 -14.406 10.094 1 97.94 368 VAL B CA 1
ATOM 7007 C C . VAL B 1 368 ? -14.992 -15.516 11.141 1 97.94 368 VAL B C 1
ATOM 7009 O O . VAL B 1 368 ? -14.148 -16.422 11.148 1 97.94 368 VAL B O 1
ATOM 7012 N N . ASP B 1 369 ? -16 -15.461 11.992 1 97.81 369 ASP B N 1
ATOM 7013 C CA . ASP B 1 369 ? -16.141 -16.438 13.07 1 97.81 369 ASP B CA 1
ATOM 7014 C C . ASP B 1 369 ? -16.359 -17.844 12.508 1 97.81 369 ASP B C 1
ATOM 7016 O O . ASP B 1 369 ? -15.836 -18.828 13.039 1 97.81 369 ASP B O 1
ATOM 7020 N N . GLU B 1 370 ? -17.078 -17.938 11.43 1 97.81 370 GLU B N 1
ATOM 7021 C CA . GLU B 1 370 ? -17.391 -19.234 10.812 1 97.81 370 GLU B CA 1
ATOM 7022 C C . GLU B 1 370 ? -16.188 -19.797 10.07 1 97.81 370 GLU B C 1
ATOM 7024 O O . GLU B 1 370 ? -16.078 -21.016 9.875 1 97.81 370 GLU B O 1
ATOM 7029 N N . LEU B 1 371 ? -15.242 -18.938 9.68 1 98.12 371 LEU B N 1
ATOM 7030 C CA . LEU B 1 371 ? -14.047 -19.359 8.961 1 98.12 371 LEU B CA 1
ATOM 7031 C C . LEU B 1 371 ? -12.953 -19.812 9.922 1 98.12 371 LEU B C 1
ATOM 7033 O O . LEU B 1 371 ? -12.016 -20.5 9.531 1 98.12 371 LEU B O 1
ATOM 7037 N N . GLU B 1 372 ? -13.039 -19.391 11.18 1 97.75 372 GLU B N 1
ATOM 7038 C CA . GLU B 1 372 ? -11.977 -19.625 12.156 1 97.75 372 GLU B CA 1
ATOM 7039 C C . GLU B 1 372 ? -11.688 -21.109 12.312 1 97.75 372 GLU B C 1
ATOM 7041 O O . GLU B 1 372 ? -10.531 -21.531 12.266 1 97.75 372 GLU B O 1
ATOM 7046 N N . PRO B 1 373 ? -12.719 -21.984 12.469 1 97.75 373 PRO B N 1
ATOM 7047 C CA . PRO B 1 373 ? -12.422 -23.406 12.586 1 97.75 373 PRO B CA 1
ATOM 7048 C C . PRO B 1 373 ? -11.758 -23.984 11.336 1 97.75 373 PRO B C 1
ATOM 7050 O O . PRO B 1 373 ? -10.891 -24.844 11.438 1 97.75 373 PRO B O 1
ATOM 7053 N N . PHE B 1 374 ? -12.258 -23.547 10.234 1 97.62 374 PHE B N 1
ATOM 7054 C CA . PHE B 1 374 ? -11.641 -23.969 8.984 1 97.62 374 PHE B CA 1
ATOM 7055 C C . PHE B 1 374 ? -10.156 -23.625 8.969 1 97.62 374 PHE B C 1
ATOM 7057 O O . PHE B 1 374 ? -9.32 -24.484 8.664 1 97.62 374 PHE B O 1
ATOM 7064 N N . VAL B 1 375 ? -9.805 -22.359 9.312 1 98.06 375 VAL B N 1
ATOM 7065 C CA . VAL B 1 375 ? -8.43 -21.891 9.336 1 98.06 375 VAL B CA 1
ATOM 7066 C C . VAL B 1 375 ? -7.613 -22.688 10.344 1 98.06 375 VAL B C 1
ATOM 7068 O O . VAL B 1 375 ? -6.496 -23.125 10.047 1 98.06 375 VAL B O 1
ATOM 7071 N N . GLN B 1 376 ? -8.148 -22.938 11.477 1 97.75 376 GLN B N 1
ATOM 7072 C CA . GLN B 1 376 ? -7.461 -23.719 12.5 1 97.75 376 GLN B CA 1
ATOM 7073 C C . GLN B 1 376 ? -7.195 -25.141 12.023 1 97.75 376 GLN B C 1
ATOM 7075 O O . GLN B 1 376 ? -6.156 -25.734 12.336 1 97.75 376 GLN B O 1
ATOM 7080 N N . GLY B 1 377 ? -8.156 -25.719 11.328 1 97.56 377 GLY B N 1
ATOM 7081 C CA . GLY B 1 377 ? -7.953 -27.031 10.75 1 97.56 377 GLY B CA 1
ATOM 7082 C C . GLY B 1 377 ? -6.781 -27.094 9.789 1 97.56 377 GLY B C 1
ATOM 7083 O O . GLY B 1 377 ? -5.961 -28.016 9.852 1 97.56 377 GLY B O 1
ATOM 7084 N N . LEU B 1 378 ? -6.664 -26.094 8.898 1 97.69 378 LEU B N 1
ATOM 7085 C CA . LEU B 1 378 ? -5.555 -26.031 7.953 1 97.69 378 LEU B CA 1
ATOM 7086 C C . LEU B 1 378 ? -4.223 -25.875 8.688 1 97.69 378 LEU B C 1
ATOM 7088 O O . LEU B 1 378 ? -3.225 -26.5 8.305 1 97.69 378 LEU B O 1
ATOM 7092 N N . LEU B 1 379 ? -4.27 -25.031 9.75 1 96.94 379 LEU B N 1
ATOM 7093 C CA . LEU B 1 379 ? -3.051 -24.75 10.5 1 96.94 379 LEU B CA 1
ATOM 7094 C C . LEU B 1 379 ? -2.592 -25.984 11.266 1 96.94 379 LEU B C 1
ATOM 7096 O O . LEU B 1 379 ? -1.396 -26.156 11.516 1 96.94 379 LEU B O 1
ATOM 7100 N N . ARG B 1 380 ? -3.49 -26.812 11.633 1 95.94 380 ARG B N 1
ATOM 7101 C CA . ARG B 1 380 ? -3.133 -28.078 12.281 1 95.94 380 ARG B CA 1
ATOM 7102 C C . ARG B 1 380 ? -2.455 -29.031 11.297 1 95.94 380 ARG B C 1
ATOM 7104 O O . ARG B 1 380 ? -1.54 -29.766 11.672 1 95.94 380 ARG B O 1
ATOM 7111 N N . ASP B 1 381 ? -2.887 -28.969 10.031 1 95 381 ASP B N 1
ATOM 7112 C CA . ASP B 1 381 ? -2.324 -29.844 9 1 95 381 ASP B CA 1
ATOM 7113 C C . ASP B 1 381 ? -0.933 -29.359 8.578 1 95 381 ASP B C 1
ATOM 7115 O O . ASP B 1 381 ? -0.05 -30.172 8.305 1 95 381 ASP B O 1
ATOM 7119 N N . SER B 1 382 ? -0.811 -28.062 8.523 1 98.06 382 SER B N 1
ATOM 7120 C CA . SER B 1 382 ? 0.459 -27.469 8.117 1 98.06 382 SER B CA 1
ATOM 7121 C C . SER B 1 382 ? 0.57 -26.016 8.594 1 98.06 382 SER B C 1
ATOM 7123 O O . SER B 1 382 ? -0.411 -25.266 8.555 1 98.06 382 SER B O 1
ATOM 7125 N N . GLN B 1 383 ? 1.8 -25.594 8.992 1 97 383 GLN B N 1
ATOM 7126 C CA . GLN B 1 383 ? 2.039 -24.203 9.344 1 97 383 GLN B CA 1
ATOM 7127 C C . GLN B 1 383 ? 1.718 -23.281 8.172 1 97 383 GLN B C 1
ATOM 7129 O O . GLN B 1 383 ? 1.459 -22.078 8.367 1 97 383 GLN B O 1
ATOM 7134 N N . TRP B 1 384 ? 1.645 -23.844 6.996 1 98.12 384 TRP B N 1
ATOM 7135 C CA . TRP B 1 384 ? 1.443 -23.031 5.801 1 98.12 384 TRP B CA 1
ATOM 7136 C C . TRP B 1 384 ? -0.042 -22.797 5.547 1 98.12 384 TRP B C 1
ATOM 7138 O O . TRP B 1 384 ? -0.414 -22.125 4.578 1 98.12 384 TRP B O 1
ATOM 7148 N N . GLY B 1 385 ? -0.869 -23.359 6.484 1 98.19 385 GLY B N 1
ATOM 7149 C CA . GLY B 1 385 ? -2.273 -22.984 6.453 1 98.19 385 GLY B CA 1
ATOM 7150 C C . GLY B 1 385 ? -2.49 -21.469 6.496 1 98.19 385 GLY B C 1
ATOM 7151 O O . GLY B 1 385 ? -3.48 -20.969 5.965 1 98.19 385 GLY B O 1
ATOM 7152 N N . GLU B 1 386 ? -1.503 -20.75 7.066 1 97.94 386 GLU B N 1
ATOM 7153 C CA . GLU B 1 386 ? -1.625 -19.297 7.199 1 97.94 386 GLU B CA 1
ATOM 7154 C C . GLU B 1 386 ? -1.577 -18.609 5.84 1 97.94 386 GLU B C 1
ATOM 7156 O O . GLU B 1 386 ? -2.072 -17.5 5.684 1 97.94 386 GLU B O 1
ATOM 7161 N N . VAL B 1 387 ? -0.96 -19.266 4.852 1 97.62 387 VAL B N 1
ATOM 7162 C CA . VAL B 1 387 ? -0.868 -18.719 3.5 1 97.62 387 VAL B CA 1
ATOM 7163 C C . VAL B 1 387 ? -2.029 -19.234 2.654 1 97.62 387 VAL B C 1
ATOM 7165 O O . VAL B 1 387 ? -2.684 -18.469 1.946 1 97.62 387 VAL B O 1
ATOM 7168 N N . TRP B 1 388 ? -2.385 -20.469 2.799 1 98.19 388 TRP B N 1
ATOM 7169 C CA . TRP B 1 388 ? -3.227 -21.219 1.866 1 98.19 388 TRP B CA 1
ATOM 7170 C C . TRP B 1 388 ? -4.703 -20.922 2.115 1 98.19 388 TRP B C 1
ATOM 7172 O O . TRP B 1 388 ? -5.516 -20.984 1.191 1 98.19 388 TRP B O 1
ATOM 7182 N N . ALA B 1 389 ? -5.086 -20.547 3.357 1 97.88 389 ALA B N 1
ATOM 7183 C CA . ALA B 1 389 ? -6.48 -20.344 3.74 1 97.88 389 ALA B CA 1
ATOM 7184 C C . ALA B 1 389 ? -7.105 -19.203 2.943 1 97.88 389 ALA B C 1
ATOM 7186 O O . ALA B 1 389 ? -8.328 -19.156 2.779 1 97.88 389 ALA B O 1
ATOM 7187 N N . SER B 1 390 ? -6.273 -18.359 2.463 1 97 390 SER B N 1
ATOM 7188 C CA . SER B 1 390 ? -6.77 -17.188 1.764 1 97 390 SER B CA 1
ATOM 7189 C C . SER B 1 390 ? -7.52 -17.562 0.491 1 97 390 SER B C 1
ATOM 7191 O O . SER B 1 390 ? -8.344 -16.797 -0.006 1 97 390 SER B O 1
ATOM 7193 N N . LEU B 1 391 ? -7.254 -18.734 -0.1 1 97.38 391 LEU B N 1
ATOM 7194 C CA . LEU B 1 391 ? -7.898 -19.172 -1.337 1 97.38 391 LEU B CA 1
ATOM 7195 C C . LEU B 1 391 ? -9.398 -19.328 -1.142 1 97.38 391 LEU B C 1
ATOM 7197 O O . LEU B 1 391 ? -10.188 -18.875 -1.976 1 97.38 391 LEU B O 1
ATOM 7201 N N . ARG B 1 392 ? -9.773 -19.938 -0.045 1 98 392 ARG B N 1
ATOM 7202 C CA . ARG B 1 392 ? -11.195 -20.078 0.262 1 98 392 ARG B CA 1
ATOM 7203 C C . ARG B 1 392 ? -11.781 -18.75 0.745 1 98 392 ARG B C 1
ATOM 7205 O O . ARG B 1 392 ? -12.859 -18.344 0.305 1 98 392 ARG B O 1
ATOM 7212 N N . ILE B 1 393 ? -11.062 -18.047 1.635 1 98.06 393 ILE B N 1
ATOM 7213 C CA . ILE B 1 393 ? -11.547 -16.797 2.213 1 98.06 393 ILE B CA 1
ATOM 7214 C C . ILE B 1 393 ? -11.797 -15.773 1.104 1 98.06 393 ILE B C 1
ATOM 7216 O O . ILE B 1 393 ? -12.766 -15.008 1.161 1 98.06 393 ILE B O 1
ATOM 7220 N N . GLY B 1 394 ? -10.945 -15.812 0.061 1 96.88 394 GLY B N 1
ATOM 7221 C CA . GLY B 1 394 ? -11.047 -14.883 -1.053 1 96.88 394 GLY B CA 1
ATOM 7222 C C . GLY B 1 394 ? -12.336 -15.039 -1.835 1 96.88 394 GLY B C 1
ATOM 7223 O O . GLY B 1 394 ? -12.711 -14.148 -2.602 1 96.88 394 GLY B O 1
ATOM 7224 N N . CYS B 1 395 ? -13.055 -16.125 -1.648 1 97.44 395 CYS B N 1
ATOM 7225 C CA . CYS B 1 395 ? -14.297 -16.375 -2.375 1 97.44 395 CYS B CA 1
ATOM 7226 C C . CYS B 1 395 ? -15.508 -16.016 -1.521 1 97.44 395 CYS B C 1
ATOM 7228 O O . CYS B 1 395 ? -16.641 -16.219 -1.942 1 97.44 395 CYS B O 1
ATOM 7230 N N . SER B 1 396 ? -15.336 -15.438 -0.342 1 97.56 396 SER B N 1
ATOM 7231 C CA . SER B 1 396 ? -16.391 -15.312 0.659 1 97.56 396 SER B CA 1
ATOM 7232 C C . SER B 1 396 ? -17.391 -14.227 0.269 1 97.56 396 SER B C 1
ATOM 7234 O O . SER B 1 396 ? -18.453 -14.117 0.875 1 97.56 396 SER B O 1
ATOM 7236 N N . ALA B 1 397 ? -17.078 -13.445 -0.767 1 97.19 397 ALA B N 1
ATOM 7237 C CA . ALA B 1 397 ? -18.016 -12.422 -1.213 1 97.19 397 ALA B CA 1
ATOM 7238 C C . ALA B 1 397 ? -18.156 -12.422 -2.732 1 97.19 397 ALA B C 1
ATOM 7240 O O . ALA B 1 397 ? -18.406 -11.383 -3.342 1 97.19 397 ALA B O 1
ATOM 7241 N N . TRP B 1 398 ? -17.859 -13.562 -3.314 1 96.62 398 TRP B N 1
ATOM 7242 C CA . TRP B 1 398 ? -17.969 -13.695 -4.766 1 96.62 398 TRP B CA 1
ATOM 7243 C C . TRP B 1 398 ? -19.391 -13.453 -5.238 1 96.62 398 TRP B C 1
ATOM 7245 O O . TRP B 1 398 ? -20.359 -13.82 -4.559 1 96.62 398 TRP B O 1
ATOM 7255 N N . PRO B 1 399 ? -19.516 -12.797 -6.426 1 94.56 399 PRO B N 1
ATOM 7256 C CA . PRO B 1 399 ? -20.859 -12.523 -6.934 1 94.56 399 PRO B CA 1
ATOM 7257 C C . PRO B 1 399 ? -21.734 -13.773 -7.008 1 94.56 399 PRO B C 1
ATOM 7259 O O . PRO B 1 399 ? -21.25 -14.852 -7.355 1 94.56 399 PRO B O 1
ATOM 7262 N N . LYS B 1 400 ? -23 -13.594 -6.691 1 87.5 400 LYS B N 1
ATOM 7263 C CA . LYS B 1 400 ? -23.938 -14.711 -6.801 1 87.5 400 LYS B CA 1
ATOM 7264 C C . LYS B 1 400 ? -24.125 -15.117 -8.258 1 87.5 400 LYS B C 1
ATOM 7266 O O . LYS B 1 400 ? -24.328 -14.266 -9.125 1 87.5 400 LYS B O 1
ATOM 7271 N N . GLN B 1 401 ? -23.938 -16.328 -8.461 1 86.19 401 GLN B N 1
ATOM 7272 C CA . GLN B 1 401 ? -24.062 -16.875 -9.812 1 86.19 401 GLN B CA 1
ATOM 7273 C C . GLN B 1 401 ? -24.781 -18.203 -9.797 1 86.19 401 GLN B C 1
ATOM 7275 O O . GLN B 1 401 ? -24.828 -18.891 -8.773 1 86.19 401 GLN B O 1
ATOM 7280 N N . GLU B 1 402 ? -25.5 -18.391 -10.953 1 81.19 402 GLU B N 1
ATOM 7281 C CA . GLU B 1 402 ? -26 -19.75 -11.156 1 81.19 402 GLU B CA 1
ATOM 7282 C C . GLU B 1 402 ? -24.891 -20.703 -11.602 1 81.19 402 GLU B C 1
ATOM 7284 O O . GLU B 1 402 ? -24.266 -20.469 -12.633 1 81.19 402 GLU B O 1
ATOM 7289 N N . LYS B 1 403 ? -24.438 -21.5 -10.719 1 79.44 403 LYS B N 1
ATOM 7290 C CA . LYS B 1 403 ? -23.359 -22.422 -11.039 1 79.44 403 LYS B CA 1
ATOM 7291 C C . LYS B 1 403 ? -23.891 -23.75 -11.562 1 79.44 403 LYS B C 1
ATOM 7293 O O . LYS B 1 403 ? -24.172 -24.656 -10.781 1 79.44 403 LYS B O 1
ATOM 7298 N N . ARG B 1 404 ? -23.953 -23.844 -12.938 1 85.88 404 ARG B N 1
ATOM 7299 C CA . ARG B 1 404 ? -24.547 -25.031 -13.57 1 85.88 404 ARG B CA 1
ATOM 7300 C C . ARG B 1 404 ? -23.469 -25.875 -14.25 1 85.88 404 ARG B C 1
ATOM 7302 O O . ARG B 1 404 ? -23.766 -26.922 -14.82 1 85.88 404 ARG B O 1
ATOM 7309 N N . HIS B 1 405 ? -22.281 -25.5 -14.039 1 92.06 405 HIS B N 1
ATOM 7310 C CA . HIS B 1 405 ? -21.203 -26.188 -14.734 1 92.06 405 HIS B CA 1
ATOM 7311 C C . HIS B 1 405 ? -20.859 -27.516 -14.07 1 92.06 405 HIS B C 1
ATOM 7313 O O . HIS B 1 405 ? -21.297 -27.781 -12.945 1 92.06 405 HIS B O 1
ATOM 7319 N N . PHE B 1 406 ? -20.188 -28.328 -14.82 1 95.5 406 PHE B N 1
ATOM 7320 C CA . PHE B 1 406 ? -19.781 -29.641 -14.375 1 95.5 406 PHE B CA 1
ATOM 7321 C C . PHE B 1 406 ? -18.891 -29.562 -13.141 1 95.5 406 PHE B C 1
ATOM 7323 O O . PHE B 1 406 ? -17.938 -28.766 -13.109 1 95.5 406 PHE B O 1
ATOM 7330 N N . LYS B 1 407 ? -19.203 -30.406 -12.109 1 94.25 407 LYS B N 1
ATOM 7331 C CA . LYS B 1 407 ? -18.406 -30.422 -10.891 1 94.25 407 LYS B CA 1
ATOM 7332 C C . LYS B 1 407 ? -18.109 -31.859 -10.453 1 94.25 407 LYS B C 1
ATOM 7334 O O . LYS B 1 407 ? -17.625 -32.094 -9.336 1 94.25 407 LYS B O 1
ATOM 7339 N N . GLY B 1 408 ? -18.297 -32.812 -11.352 1 93.88 408 GLY B N 1
ATOM 7340 C CA . GLY B 1 408 ? -18.156 -34.219 -11.039 1 93.88 408 GLY B CA 1
ATOM 7341 C C . GLY B 1 408 ? -19.422 -35 -11.281 1 93.88 408 GLY B C 1
ATOM 7342 O O . GLY B 1 408 ? -20.469 -34.438 -11.648 1 93.88 408 GLY B O 1
ATOM 7343 N N . PRO B 1 409 ? -19.375 -36.281 -11.094 1 97.06 409 PRO B N 1
ATOM 7344 C CA . PRO B 1 409 ? -18.219 -37.062 -10.641 1 97.06 409 PRO B CA 1
ATOM 7345 C C . PRO B 1 409 ? -17.125 -37.125 -11.695 1 97.06 409 PRO B C 1
ATOM 7347 O O . PRO B 1 409 ? -17.391 -37.031 -12.891 1 97.06 409 PRO B O 1
ATOM 7350 N N . PHE B 1 410 ? -16.016 -37.281 -11.219 1 98.31 410 PHE B N 1
ATOM 7351 C CA . PHE B 1 410 ? -14.844 -37.406 -12.086 1 98.31 410 PHE B CA 1
ATOM 7352 C C . PHE B 1 410 ? -14.531 -38.875 -12.367 1 98.31 410 PHE B C 1
ATOM 7354 O O . PHE B 1 410 ? -13.742 -39.5 -11.656 1 98.31 410 PHE B O 1
ATOM 7361 N N . LEU B 1 411 ? -15.203 -39.344 -13.344 1 97.44 411 LEU B N 1
ATOM 7362 C CA . LEU B 1 411 ? -15.102 -40.719 -13.797 1 97.44 411 LEU B CA 1
ATOM 7363 C C . LEU B 1 411 ? -15.281 -40.812 -15.312 1 97.44 411 LEU B C 1
ATOM 7365 O O . LEU B 1 411 ? -15.898 -39.938 -15.922 1 97.44 411 LEU B O 1
ATOM 7369 N N . GLY B 1 412 ? -14.688 -41.844 -15.859 1 96.88 412 GLY B N 1
ATOM 7370 C CA . GLY B 1 412 ? -14.867 -42.094 -17.281 1 96.88 412 GLY B CA 1
ATOM 7371 C C . GLY B 1 412 ? -14.016 -43.25 -17.797 1 96.88 412 GLY B C 1
ATOM 7372 O O . GLY B 1 412 ? -12.883 -43.438 -17.344 1 96.88 412 GLY B O 1
ATOM 7373 N N . ASN B 1 413 ? -14.586 -44.031 -18.734 1 97.5 413 ASN B N 1
ATOM 7374 C CA . ASN B 1 413 ? -13.82 -45 -19.516 1 97.5 413 ASN B CA 1
ATOM 7375 C C . ASN B 1 413 ? -13.219 -44.344 -20.766 1 97.5 413 ASN B C 1
ATOM 7377 O O . ASN B 1 413 ? -13.836 -44.375 -21.828 1 97.5 413 ASN B O 1
ATOM 7381 N N . THR B 1 414 ? -12.008 -43.812 -20.641 1 97.94 414 THR B N 1
ATOM 7382 C CA . THR B 1 414 ? -11.414 -43 -21.688 1 97.94 414 THR B CA 1
ATOM 7383 C C . THR B 1 414 ? -10.914 -43.844 -22.844 1 97.94 414 THR B C 1
ATOM 7385 O O . THR B 1 414 ? -10.578 -45.031 -22.656 1 97.94 414 THR B O 1
ATOM 7388 N N . SER B 1 415 ? -10.898 -43.25 -24.016 1 97.62 415 SER B N 1
ATOM 7389 C CA . SER B 1 415 ? -10.461 -43.938 -25.219 1 97.62 415 SER B CA 1
ATOM 7390 C C . SER B 1 415 ? -9.023 -44.438 -25.094 1 97.62 415 SER B C 1
ATOM 7392 O O . SER B 1 415 ? -8.641 -45.438 -25.734 1 97.62 415 SER B O 1
ATOM 7394 N N . HIS B 1 416 ? -8.242 -43.75 -24.312 1 97.25 416 HIS B N 1
ATOM 7395 C CA . HIS B 1 416 ? -6.898 -44.188 -23.906 1 97.25 416 HIS B CA 1
ATOM 7396 C C . HIS B 1 416 ? -6.672 -43.969 -22.422 1 97.25 416 HIS B C 1
ATOM 7398 O O . HIS B 1 416 ? -7.152 -42.969 -21.859 1 97.25 416 HIS B O 1
ATOM 7404 N N . PRO B 1 417 ? -5.965 -44.875 -21.797 1 97.62 417 PRO B N 1
ATOM 7405 C CA . PRO B 1 417 ? -5.73 -44.688 -20.375 1 97.62 417 PRO B CA 1
ATOM 7406 C C . PRO B 1 417 ? -4.93 -43.438 -20.047 1 97.62 417 PRO B C 1
ATOM 7408 O O . PRO B 1 417 ? -4.117 -43 -20.875 1 97.62 417 PRO B O 1
ATOM 7411 N N . ILE B 1 418 ? -5.113 -42.938 -18.828 1 98.75 418 ILE B N 1
ATOM 7412 C CA . ILE B 1 418 ? -4.531 -41.656 -18.422 1 98.75 418 ILE B CA 1
ATOM 7413 C C . ILE B 1 418 ? -3.254 -41.906 -17.625 1 98.75 418 ILE B C 1
ATOM 7415 O O . ILE B 1 418 ? -3.184 -42.844 -16.828 1 98.75 418 ILE B O 1
ATOM 7419 N N . LEU B 1 419 ? -2.195 -41.094 -17.797 1 98.88 419 LEU B N 1
ATOM 7420 C CA . LEU B 1 419 ? -0.994 -41.094 -16.969 1 98.88 419 LEU B CA 1
ATOM 7421 C C . LEU B 1 419 ? -1.068 -40 -15.914 1 98.88 419 LEU B C 1
ATOM 7423 O O . LEU B 1 419 ? -1.051 -38.812 -16.25 1 98.88 419 LEU B O 1
ATOM 7427 N N . TRP B 1 420 ? -1.183 -40.406 -14.664 1 98.88 420 TRP B N 1
ATOM 7428 C CA . TRP B 1 420 ? -1.146 -39.5 -13.523 1 98.88 420 TRP B CA 1
ATOM 7429 C C . TRP B 1 420 ? 0.248 -39.438 -12.914 1 98.88 420 TRP B C 1
ATOM 7431 O O . TRP B 1 420 ? 0.897 -40.469 -12.742 1 98.88 420 TRP B O 1
ATOM 7441 N N . ILE B 1 421 ? 0.731 -38.25 -12.602 1 98.88 421 ILE B N 1
ATOM 7442 C CA . ILE B 1 421 ? 2.061 -38.125 -12.016 1 98.88 421 ILE B CA 1
ATOM 7443 C C . ILE B 1 421 ? 1.969 -37.375 -10.703 1 98.88 421 ILE B C 1
ATOM 7445 O O . ILE B 1 421 ? 1.308 -36.312 -10.625 1 98.88 421 ILE B O 1
ATOM 7449 N N . GLY B 1 422 ? 2.537 -37.812 -9.641 1 98.69 422 GLY B N 1
ATOM 7450 C CA . GLY B 1 422 ? 2.629 -37.125 -8.359 1 98.69 422 GLY B CA 1
ATOM 7451 C C . GLY B 1 422 ? 4.004 -37.25 -7.723 1 98.69 422 GLY B C 1
ATOM 7452 O O . GLY B 1 422 ? 4.672 -38.281 -7.844 1 98.69 422 GLY B O 1
ATOM 7453 N N . ASN B 1 423 ? 4.449 -36.188 -7.051 1 98.62 423 ASN B N 1
ATOM 7454 C CA . ASN B 1 423 ? 5.703 -36.188 -6.301 1 98.62 423 ASN B CA 1
ATOM 7455 C C . ASN B 1 423 ? 5.5 -36.625 -4.859 1 98.62 423 ASN B C 1
ATOM 7457 O O . ASN B 1 423 ? 4.43 -36.438 -4.285 1 98.62 423 ASN B O 1
ATOM 7461 N N . THR B 1 424 ? 6.527 -37.156 -4.285 1 98.56 424 THR B N 1
ATOM 7462 C CA . THR B 1 424 ? 6.426 -37.656 -2.924 1 98.56 424 THR B CA 1
ATOM 7463 C C . THR B 1 424 ? 6.348 -36.5 -1.917 1 98.56 424 THR B C 1
ATOM 7465 O O . THR B 1 424 ? 5.875 -36.688 -0.794 1 98.56 424 THR B O 1
ATOM 7468 N N . ALA B 1 425 ? 6.84 -35.344 -2.312 1 98.56 425 ALA B N 1
ATOM 7469 C CA . ALA B 1 425 ? 6.777 -34.156 -1.46 1 98.56 425 ALA B CA 1
ATOM 7470 C C . ALA B 1 425 ? 6.414 -32.906 -2.27 1 98.56 425 ALA B C 1
ATOM 7472 O O . ALA B 1 425 ? 7.211 -31.969 -2.375 1 98.56 425 ALA B O 1
ATOM 7473 N N . ASP B 1 426 ? 5.25 -32.938 -2.766 1 98.62 426 ASP B N 1
ATOM 7474 C CA . ASP B 1 426 ? 4.688 -31.766 -3.445 1 98.62 426 ASP B CA 1
ATOM 7475 C C . ASP B 1 426 ? 3.988 -30.828 -2.455 1 98.62 426 ASP B C 1
ATOM 7477 O O . ASP B 1 426 ? 3.117 -31.266 -1.698 1 98.62 426 ASP B O 1
ATOM 7481 N N . PRO B 1 427 ? 4.328 -29.578 -2.467 1 98.38 427 PRO B N 1
ATOM 7482 C CA . PRO B 1 427 ? 3.852 -28.703 -1.394 1 98.38 427 PRO B CA 1
ATOM 7483 C C . PRO B 1 427 ? 2.367 -28.375 -1.518 1 98.38 427 PRO B C 1
ATOM 7485 O O . PRO B 1 427 ? 1.75 -27.922 -0.552 1 98.38 427 PRO B O 1
ATOM 7488 N N . VAL B 1 428 ? 1.77 -28.625 -2.709 1 98.38 428 VAL B N 1
ATOM 7489 C CA . VAL B 1 428 ? 0.402 -28.125 -2.797 1 98.38 428 VAL B CA 1
ATOM 7490 C C . VAL B 1 428 ? -0.486 -29.156 -3.482 1 98.38 428 VAL B C 1
ATOM 7492 O O . VAL B 1 428 ? -1.71 -29.016 -3.516 1 98.38 428 VAL B O 1
ATOM 7495 N N . THR B 1 429 ? 0.12 -30.188 -4.094 1 98.56 429 THR B N 1
ATOM 7496 C CA . THR B 1 429 ? -0.617 -31.312 -4.652 1 98.56 429 THR B CA 1
ATOM 7497 C C . THR B 1 429 ? -0.017 -32.625 -4.184 1 98.56 429 THR B C 1
ATOM 7499 O O . THR B 1 429 ? 0.647 -33.344 -4.957 1 98.56 429 THR B O 1
ATOM 7502 N N . PRO B 1 430 ? -0.368 -33.031 -3.008 1 98.56 430 PRO B N 1
ATOM 7503 C CA . PRO B 1 430 ? 0.172 -34.281 -2.49 1 98.56 430 PRO B CA 1
ATOM 7504 C C . PRO B 1 430 ? -0.188 -35.5 -3.365 1 98.56 430 PRO B C 1
ATOM 7506 O O . PRO B 1 430 ? -1.272 -35.531 -3.951 1 98.56 430 PRO B O 1
ATOM 7509 N N . ILE B 1 431 ? 0.728 -36.469 -3.453 1 98.25 431 ILE B N 1
ATOM 7510 C CA . ILE B 1 431 ? 0.59 -37.625 -4.355 1 98.25 431 ILE B CA 1
ATOM 7511 C C . ILE B 1 431 ? -0.717 -38.344 -4.062 1 98.25 431 ILE B C 1
ATOM 7513 O O . ILE B 1 431 ? -1.25 -39.031 -4.93 1 98.25 431 ILE B O 1
ATOM 7517 N N . ALA B 1 432 ? -1.302 -38.156 -2.85 1 98.31 432 ALA B N 1
ATOM 7518 C CA . ALA B 1 432 ? -2.605 -38.75 -2.52 1 98.31 432 ALA B CA 1
ATOM 7519 C C . ALA B 1 432 ? -3.668 -38.281 -3.518 1 98.31 432 ALA B C 1
ATOM 7521 O O . ALA B 1 432 ? -4.598 -39.031 -3.824 1 98.31 432 ALA B O 1
ATOM 7522 N N . GLY B 1 433 ? -3.525 -37.094 -4.016 1 98.56 433 GLY B N 1
ATOM 7523 C CA . GLY B 1 433 ? -4.457 -36.594 -5.023 1 98.56 433 GLY B CA 1
ATOM 7524 C C . GLY B 1 433 ? -4.445 -37.438 -6.297 1 98.56 433 GLY B C 1
ATOM 7525 O O . GLY B 1 433 ? -5.504 -37.75 -6.84 1 98.56 433 GLY B O 1
ATOM 7526 N N . ALA B 1 434 ? -3.246 -37.781 -6.77 1 98.69 434 ALA B N 1
ATOM 7527 C CA . ALA B 1 434 ? -3.115 -38.594 -7.969 1 98.69 434 ALA B CA 1
ATOM 7528 C C . ALA B 1 434 ? -3.75 -39.969 -7.77 1 98.69 434 ALA B C 1
ATOM 7530 O O . ALA B 1 434 ? -4.477 -40.469 -8.641 1 98.69 434 ALA B O 1
ATOM 7531 N N . ARG B 1 435 ? -3.479 -40.531 -6.66 1 98.38 435 ARG B N 1
ATOM 7532 C CA . ARG B 1 435 ? -4.004 -41.875 -6.363 1 98.38 435 ARG B CA 1
ATOM 7533 C C . ARG B 1 435 ? -5.527 -41.844 -6.273 1 98.38 435 ARG B C 1
ATOM 7535 O O . ARG B 1 435 ? -6.195 -42.75 -6.781 1 98.38 435 ARG B O 1
ATOM 7542 N N . LYS B 1 436 ? -6.012 -40.812 -5.66 1 98.31 436 LYS B N 1
ATOM 7543 C CA . LYS B 1 436 ? -7.461 -40.688 -5.527 1 98.31 436 LYS B CA 1
ATOM 7544 C C . LYS B 1 436 ? -8.125 -40.5 -6.887 1 98.31 436 LYS B C 1
ATOM 7546 O O . LYS B 1 436 ? -9.062 -41.219 -7.23 1 98.31 436 LYS B O 1
ATOM 7551 N N . MET B 1 437 ? -7.676 -39.594 -7.664 1 98.75 437 MET B N 1
ATOM 7552 C CA . MET B 1 437 ? -8.32 -39.25 -8.922 1 98.75 437 MET B CA 1
ATOM 7553 C C . MET B 1 437 ? -8.211 -40.375 -9.93 1 98.75 437 MET B C 1
ATOM 7555 O O . MET B 1 437 ? -9.125 -40.594 -10.727 1 98.75 437 MET B O 1
ATOM 7559 N N . ALA B 1 438 ? -7.105 -41.125 -9.945 1 98.5 438 ALA B N 1
ATOM 7560 C CA . ALA B 1 438 ? -6.871 -42.219 -10.891 1 98.5 438 ALA B CA 1
ATOM 7561 C C . ALA B 1 438 ? -7.945 -43.281 -10.758 1 98.5 438 ALA B C 1
ATOM 7563 O O . ALA B 1 438 ? -8.273 -43.969 -11.727 1 98.5 438 ALA B O 1
ATOM 7564 N N . LYS B 1 439 ? -8.508 -43.438 -9.625 1 98.06 439 LYS B N 1
ATOM 7565 C CA . LYS B 1 439 ? -9.5 -44.469 -9.375 1 98.06 439 LYS B CA 1
ATOM 7566 C C . LYS B 1 439 ? -10.734 -44.281 -10.234 1 98.06 439 LYS B C 1
ATOM 7568 O O . LYS B 1 439 ? -11.453 -45.219 -10.539 1 98.06 439 LYS B O 1
ATOM 7573 N N . GLY B 1 440 ? -10.992 -43.062 -10.648 1 98.44 440 GLY B N 1
ATOM 7574 C CA . GLY B 1 440 ? -12.172 -42.75 -11.445 1 98.44 440 GLY B CA 1
ATOM 7575 C C . GLY B 1 440 ? -12 -43.062 -12.914 1 98.44 440 GLY B C 1
ATOM 7576 O O . GLY B 1 440 ? -12.969 -43.062 -13.68 1 98.44 440 GLY B O 1
ATOM 7577 N N . PHE B 1 441 ? -10.82 -43.469 -13.344 1 98.56 441 PHE B N 1
ATOM 7578 C CA . PHE B 1 441 ? -10.516 -43.656 -14.75 1 98.56 441 PHE B CA 1
ATOM 7579 C C . PHE B 1 441 ? -9.805 -45 -14.961 1 98.56 441 PHE B C 1
ATOM 7581 O O . PHE B 1 441 ? -8.578 -45.062 -14.906 1 98.56 441 PHE B O 1
ATOM 7588 N N . PRO B 1 442 ? -10.562 -45.969 -15.336 1 96.75 442 PRO B N 1
ATOM 7589 C CA . PRO B 1 442 ? -10.008 -47.312 -15.469 1 96.75 442 PRO B CA 1
ATOM 7590 C C . PRO B 1 442 ? -8.836 -47.375 -16.438 1 96.75 442 PRO B C 1
ATOM 7592 O O . PRO B 1 442 ? -8.844 -46.688 -17.469 1 96.75 442 PRO B O 1
ATOM 7595 N N . GLY B 1 443 ? -7.859 -48.188 -16.078 1 95.69 443 GLY B N 1
ATOM 7596 C CA . GLY B 1 443 ? -6.695 -48.375 -16.922 1 95.69 443 GLY B CA 1
ATOM 7597 C C . GLY B 1 443 ? -5.613 -47.344 -16.719 1 95.69 443 GLY B C 1
ATOM 7598 O O . GLY B 1 443 ? -4.5 -47.469 -17.234 1 95.69 443 GLY B O 1
ATOM 7599 N N . SER B 1 444 ? -5.926 -46.312 -15.953 1 95.06 444 SER B N 1
ATOM 7600 C CA . SER B 1 444 ? -4.957 -45.281 -15.656 1 95.06 444 SER B CA 1
ATOM 7601 C C . SER B 1 444 ? -3.805 -45.812 -14.812 1 95.06 444 SER B C 1
ATOM 7603 O O . SER B 1 444 ? -3.93 -46.844 -14.172 1 95.06 444 SER B O 1
ATOM 7605 N N . VAL B 1 445 ? -2.654 -45.125 -14.852 1 98.12 445 VAL B N 1
ATOM 7606 C CA . VAL B 1 445 ? -1.5 -45.438 -14.023 1 98.12 445 VAL B CA 1
ATOM 7607 C C . VAL B 1 445 ? -0.987 -44.188 -13.32 1 98.12 445 VAL B C 1
ATOM 7609 O O . VAL B 1 445 ? -0.986 -43.094 -13.906 1 98.12 445 VAL B O 1
ATOM 7612 N N . VAL B 1 446 ? -0.63 -44.375 -12.016 1 98.69 446 VAL B N 1
ATOM 7613 C CA . VAL B 1 446 ? 0.013 -43.312 -11.25 1 98.69 446 VAL B CA 1
ATOM 7614 C C . VAL B 1 446 ? 1.524 -43.531 -11.234 1 98.69 446 VAL B C 1
ATOM 7616 O O . VAL B 1 446 ? 2.006 -44.562 -10.758 1 98.69 446 VAL B O 1
ATOM 7619 N N . LEU B 1 447 ? 2.221 -42.594 -11.844 1 98.81 447 LEU B N 1
ATOM 7620 C CA . LEU B 1 447 ? 3.678 -42.594 -11.758 1 98.81 447 LEU B CA 1
ATOM 7621 C C . LEU B 1 447 ? 4.133 -41.719 -10.57 1 98.81 447 LEU B C 1
ATOM 7623 O O . LEU B 1 447 ? 3.729 -40.562 -10.438 1 98.81 447 LEU B O 1
ATOM 7627 N N . THR B 1 448 ? 4.926 -42.281 -9.688 1 98.69 448 THR B N 1
ATOM 7628 C CA . THR B 1 448 ? 5.48 -41.594 -8.539 1 98.69 448 THR B CA 1
ATOM 7629 C C . THR B 1 448 ? 6.875 -41.062 -8.852 1 98.69 448 THR B C 1
ATOM 7631 O O . THR B 1 448 ? 7.754 -41.812 -9.281 1 98.69 448 THR B O 1
ATOM 7634 N N . GLN B 1 449 ? 7.031 -39.781 -8.758 1 98.31 449 GLN B N 1
ATOM 7635 C CA . GLN B 1 449 ? 8.375 -39.219 -8.75 1 98.31 449 GLN B CA 1
ATOM 7636 C C . GLN B 1 449 ? 8.844 -38.938 -7.324 1 98.31 449 GLN B C 1
ATOM 7638 O O . GLN B 1 449 ? 8.18 -38.219 -6.574 1 98.31 449 GLN B O 1
ATOM 7643 N N . ASP B 1 450 ? 9.969 -39.531 -6.93 1 98.25 450 ASP B N 1
ATOM 7644 C CA . ASP B 1 450 ? 10.508 -39.344 -5.59 1 98.25 450 ASP B CA 1
ATOM 7645 C C . ASP B 1 450 ? 11.32 -38.062 -5.496 1 98.25 450 ASP B C 1
ATOM 7647 O O . ASP B 1 450 ? 12.555 -38.094 -5.547 1 98.25 450 ASP B O 1
ATOM 7651 N N . SER B 1 451 ? 10.602 -36.969 -5.219 1 97.38 451 SER B N 1
ATOM 7652 C CA . SER B 1 451 ? 11.227 -35.656 -5.129 1 97.38 451 SER B CA 1
ATOM 7653 C C . SER B 1 451 ? 10.289 -34.625 -4.465 1 97.38 451 SER B C 1
ATOM 7655 O O . SER B 1 451 ? 9.078 -34.844 -4.406 1 97.38 451 SER B O 1
ATOM 7657 N N . PRO B 1 452 ? 10.906 -33.562 -3.875 1 97.81 452 PRO B N 1
ATOM 7658 C CA . PRO B 1 452 ? 10.094 -32.406 -3.518 1 97.81 452 PRO B CA 1
ATOM 7659 C C . PRO B 1 452 ? 9.797 -31.516 -4.711 1 97.81 452 PRO B C 1
ATOM 7661 O O . PRO B 1 452 ? 10.406 -31.656 -5.773 1 97.81 452 PRO B O 1
ATOM 7664 N N . GLY B 1 453 ? 8.812 -30.609 -4.492 1 97.88 453 GLY B N 1
ATOM 7665 C CA . GLY B 1 453 ? 8.508 -29.609 -5.508 1 97.88 453 GLY B CA 1
ATOM 7666 C C . GLY B 1 453 ? 7.145 -29.828 -6.148 1 97.88 453 GLY B C 1
ATOM 7667 O O . GLY B 1 453 ? 6.578 -30.906 -6.074 1 97.88 453 GLY B O 1
ATOM 7668 N N . HIS B 1 454 ? 6.621 -28.75 -6.746 1 98.12 454 HIS B N 1
ATOM 7669 C CA . HIS B 1 454 ? 5.285 -28.781 -7.328 1 98.12 454 HIS B CA 1
ATOM 7670 C C . HIS B 1 454 ? 5.32 -29.266 -8.773 1 98.12 454 HIS B C 1
ATOM 7672 O O . HIS B 1 454 ? 5.93 -28.625 -9.633 1 98.12 454 HIS B O 1
ATOM 7678 N N . CYS B 1 455 ? 4.68 -30.422 -9.055 1 98.19 455 CYS B N 1
ATOM 7679 C CA . CYS B 1 455 ? 4.676 -31.094 -10.352 1 98.19 455 CYS B CA 1
ATOM 7680 C C . CYS B 1 455 ? 6.035 -31.719 -10.648 1 98.19 455 CYS B C 1
ATOM 7682 O O . CYS B 1 455 ? 7.035 -31.359 -10.023 1 98.19 455 CYS B O 1
ATOM 7684 N N . SER B 1 456 ? 6.098 -32.625 -11.531 1 97.12 456 SER B N 1
ATOM 7685 C CA . SER B 1 456 ? 7.309 -33.406 -11.805 1 97.12 456 SER B CA 1
ATOM 7686 C C . SER B 1 456 ? 8.414 -32.531 -12.375 1 97.12 456 SER B C 1
ATOM 7688 O O . SER B 1 456 ? 9.594 -32.781 -12.156 1 97.12 456 SER B O 1
ATOM 7690 N N . ILE B 1 457 ? 8.023 -31.438 -12.984 1 94.5 457 ILE B N 1
ATOM 7691 C CA . ILE B 1 457 ? 8.977 -30.594 -13.703 1 94.5 457 ILE B CA 1
ATOM 7692 C C . ILE B 1 457 ? 9.836 -29.828 -12.711 1 94.5 457 ILE B C 1
ATOM 7694 O O . ILE B 1 457 ? 10.875 -29.266 -13.078 1 94.5 457 ILE B O 1
ATOM 7698 N N . ALA B 1 458 ? 9.484 -29.812 -11.453 1 95.19 458 ALA B N 1
ATOM 7699 C CA . ALA B 1 458 ? 10.211 -29.062 -10.43 1 95.19 458 ALA B CA 1
ATOM 7700 C C . ALA B 1 458 ? 11.547 -29.719 -10.109 1 95.19 458 ALA B C 1
ATOM 7702 O O . ALA B 1 458 ? 12.422 -29.094 -9.508 1 95.19 458 ALA B O 1
ATOM 7703 N N . ALA B 1 459 ? 11.672 -30.969 -10.492 1 93.38 459 ALA B N 1
ATOM 7704 C CA . ALA B 1 459 ? 12.906 -31.719 -10.266 1 93.38 459 ALA B CA 1
ATOM 7705 C C . ALA B 1 459 ? 13.359 -32.438 -11.531 1 93.38 459 ALA B C 1
ATOM 7707 O O . ALA B 1 459 ? 12.523 -32.875 -12.328 1 93.38 459 ALA B O 1
ATOM 7708 N N . PRO B 1 460 ? 14.617 -32.594 -11.695 1 88 460 PRO B N 1
ATOM 7709 C CA . PRO B 1 460 ? 15.109 -33.281 -12.898 1 88 460 PRO B CA 1
ATOM 7710 C C . PRO B 1 460 ? 15.047 -34.781 -12.766 1 88 460 PRO B C 1
ATOM 7712 O O . PRO B 1 460 ? 15.805 -35.375 -11.992 1 88 460 PRO B O 1
ATOM 7715 N N . SER B 1 461 ? 14.195 -35.375 -13.523 1 92.94 461 SER B N 1
ATOM 7716 C CA . SER B 1 461 ? 14.086 -36.812 -13.562 1 92.94 461 SER B CA 1
ATOM 7717 C C . SER B 1 461 ? 14.039 -37.344 -15 1 92.94 461 SER B C 1
ATOM 7719 O O . SER B 1 461 ? 13.047 -37.125 -15.703 1 92.94 461 SER B O 1
ATOM 7721 N N . VAL B 1 462 ? 15.078 -38.031 -15.43 1 92.75 462 VAL B N 1
ATOM 7722 C CA . VAL B 1 462 ? 15.109 -38.656 -16.75 1 92.75 462 VAL B CA 1
ATOM 7723 C C . VAL B 1 462 ? 14.094 -39.781 -16.828 1 92.75 462 VAL B C 1
ATOM 7725 O O . VAL B 1 462 ? 13.453 -40 -17.859 1 92.75 462 VAL B O 1
ATOM 7728 N N . CYS B 1 463 ? 14 -40.469 -15.734 1 94.38 463 CYS B N 1
ATOM 7729 C CA . CYS B 1 463 ? 13.031 -41.562 -15.625 1 94.38 463 CYS B CA 1
ATOM 7730 C C . CYS B 1 463 ? 11.617 -41.062 -15.906 1 94.38 463 CYS B C 1
ATOM 7732 O O . CYS B 1 463 ? 10.93 -41.594 -16.781 1 94.38 463 CYS B O 1
ATOM 7734 N N . THR B 1 464 ? 11.188 -40.062 -15.211 1 96.69 464 THR B N 1
ATOM 7735 C CA . THR B 1 464 ? 9.836 -39.531 -15.359 1 96.69 464 THR B CA 1
ATOM 7736 C C . THR B 1 464 ? 9.602 -39 -16.781 1 96.69 464 THR B C 1
ATOM 7738 O O . THR B 1 464 ? 8.594 -39.344 -17.406 1 96.69 464 THR B O 1
ATOM 7741 N N . ILE B 1 465 ? 10.531 -38.281 -17.344 1 95.69 465 ILE B N 1
ATOM 7742 C CA . ILE B 1 465 ? 10.352 -37.688 -18.672 1 95.69 465 ILE B CA 1
ATOM 7743 C C . ILE B 1 465 ? 10.383 -38.812 -19.719 1 95.69 465 ILE B C 1
ATOM 7745 O O . ILE B 1 465 ? 9.68 -38.719 -20.734 1 95.69 465 ILE B O 1
ATOM 7749 N N . GLY B 1 466 ? 11.195 -39.812 -19.438 1 94.94 466 GLY B N 1
ATOM 7750 C CA . GLY B 1 466 ? 11.18 -40.938 -20.328 1 94.94 466 GLY B CA 1
ATOM 7751 C C . GLY B 1 466 ? 9.812 -41.594 -20.469 1 94.94 466 GLY B C 1
ATOM 7752 O O . GLY B 1 466 ? 9.383 -41.906 -21.578 1 94.94 466 GLY B O 1
ATOM 7753 N N . PHE B 1 467 ? 9.117 -41.719 -19.391 1 97.12 467 PHE B N 1
ATOM 7754 C CA . PHE B 1 467 ? 7.777 -42.281 -19.438 1 97.12 467 PHE B CA 1
ATOM 7755 C C . PHE B 1 467 ? 6.797 -41.344 -20.109 1 97.12 467 PHE B C 1
ATOM 7757 O O . PHE B 1 467 ? 5.906 -41.781 -20.844 1 97.12 467 PHE B O 1
ATOM 7764 N N . VAL B 1 468 ? 6.91 -40.031 -19.875 1 97.94 468 VAL B N 1
ATOM 7765 C CA . VAL B 1 468 ? 6.051 -39.031 -20.516 1 97.94 468 VAL B CA 1
ATOM 7766 C C . VAL B 1 468 ? 6.234 -39.094 -22.031 1 97.94 468 VAL B C 1
ATOM 7768 O O . VAL B 1 468 ? 5.258 -39.125 -22.781 1 97.94 468 VAL B O 1
ATOM 7771 N N . ARG B 1 469 ? 7.477 -39.188 -22.484 1 96.69 469 ARG B N 1
ATOM 7772 C CA . ARG B 1 469 ? 7.777 -39.281 -23.906 1 96.69 469 ARG B CA 1
ATOM 7773 C C . ARG B 1 469 ? 7.203 -40.531 -24.516 1 96.69 469 ARG B C 1
ATOM 7775 O O . ARG B 1 469 ? 6.586 -40.5 -25.594 1 96.69 469 ARG B O 1
ATOM 7782 N N . ALA B 1 470 ? 7.441 -41.625 -23.844 1 97.06 470 ALA B N 1
ATOM 7783 C CA . ALA B 1 470 ? 6.941 -42.906 -24.344 1 97.06 470 ALA B CA 1
ATOM 7784 C C . ALA B 1 470 ? 5.418 -42.875 -24.438 1 97.06 470 ALA B C 1
ATOM 7786 O O . ALA B 1 470 ? 4.848 -43.406 -25.406 1 97.06 470 ALA B O 1
ATOM 7787 N N . TYR B 1 471 ? 4.812 -42.344 -23.469 1 98 471 TYR B N 1
ATOM 7788 C CA . TYR B 1 471 ? 3.354 -42.281 -23.453 1 98 471 TYR B CA 1
ATOM 7789 C C . TYR B 1 471 ? 2.834 -41.438 -24.625 1 98 471 TYR B C 1
ATOM 7791 O O . TYR B 1 471 ? 1.893 -41.875 -25.312 1 98 471 TYR B O 1
ATOM 7799 N N . PHE B 1 472 ? 3.375 -40.25 -24.859 1 98.19 472 PHE B N 1
ATOM 7800 C CA . PHE B 1 472 ? 2.932 -39.438 -25.984 1 98.19 472 PHE B CA 1
ATOM 7801 C C . PHE B 1 472 ? 3.289 -40.094 -27.312 1 98.19 472 PHE B C 1
ATOM 7803 O O . PHE B 1 472 ? 2.518 -40 -28.266 1 98.19 472 PHE B O 1
ATOM 7810 N N . ALA B 1 473 ? 4.41 -40.719 -27.391 1 95.88 473 ALA B N 1
ATOM 7811 C CA . ALA B 1 473 ? 4.91 -41.25 -28.656 1 95.88 473 ALA B CA 1
ATOM 7812 C C . ALA B 1 473 ? 4.094 -42.469 -29.078 1 95.88 473 ALA B C 1
ATOM 7814 O O . ALA B 1 473 ? 3.791 -42.656 -30.266 1 95.88 473 ALA B O 1
ATOM 7815 N N . ASN B 1 474 ? 3.771 -43.344 -28.094 1 95.69 474 ASN B N 1
ATOM 7816 C CA . ASN B 1 474 ? 3.164 -44.594 -28.531 1 95.69 474 ASN B CA 1
ATOM 7817 C C . ASN B 1 474 ? 2.16 -45.125 -27.516 1 95.69 474 ASN B C 1
ATOM 7819 O O . ASN B 1 474 ? 1.681 -46.25 -27.641 1 95.69 474 ASN B O 1
ATOM 7823 N N . GLY B 1 475 ? 1.853 -44.406 -26.469 1 96.75 475 GLY B N 1
ATOM 7824 C CA . GLY B 1 475 ? 0.8 -44.75 -25.531 1 96.75 475 GLY B CA 1
ATOM 7825 C C . GLY B 1 475 ? 1.28 -45.656 -24.422 1 96.75 475 GLY B C 1
ATOM 7826 O O . GLY B 1 475 ? 0.488 -46.094 -23.578 1 96.75 475 GLY B O 1
ATOM 7827 N N . THR B 1 476 ? 2.578 -45.906 -24.312 1 96.69 476 THR B N 1
ATOM 7828 C CA . THR B 1 476 ? 3.123 -46.812 -23.312 1 96.69 476 THR B CA 1
ATOM 7829 C C . THR B 1 476 ? 3.061 -46.188 -21.922 1 96.69 476 THR B C 1
ATOM 7831 O O . THR B 1 476 ? 3.562 -45.094 -21.703 1 96.69 476 THR B O 1
ATOM 7834 N N . LEU B 1 477 ? 2.418 -46.875 -21 1 97.75 477 LEU B N 1
ATOM 7835 C CA . LEU B 1 477 ? 2.35 -46.5 -19.609 1 97.75 477 LEU B CA 1
ATOM 7836 C C . LEU B 1 477 ? 3.375 -47.25 -18.766 1 97.75 477 LEU B C 1
ATOM 7838 O O . LEU B 1 477 ? 3.746 -48.375 -19.109 1 97.75 477 LEU B O 1
ATOM 7842 N N . PRO B 1 478 ? 3.846 -46.594 -17.781 1 97.12 478 PRO B N 1
ATOM 7843 C CA . PRO B 1 478 ? 4.688 -47.344 -16.875 1 97.12 478 PRO B CA 1
ATOM 7844 C C . PRO B 1 478 ? 3.914 -48.469 -16.156 1 97.12 478 PRO B C 1
ATOM 7846 O O . PRO B 1 478 ? 2.686 -48.406 -16.078 1 97.12 478 PRO B O 1
ATOM 7849 N N . ASP B 1 479 ? 4.668 -49.469 -15.617 1 96.25 479 ASP B N 1
ATOM 7850 C CA . ASP B 1 479 ? 4.062 -50.469 -14.75 1 96.25 479 ASP B CA 1
ATOM 7851 C C . ASP B 1 479 ? 3.566 -49.844 -13.445 1 96.25 479 ASP B C 1
ATOM 7853 O O . ASP B 1 479 ? 4.113 -48.844 -12.992 1 96.25 479 ASP B O 1
ATOM 7857 N N . GLU B 1 480 ? 2.516 -50.438 -12.938 1 95.25 480 GLU B N 1
ATOM 7858 C CA . GLU B 1 480 ? 2.023 -49.969 -11.641 1 95.25 480 GLU B CA 1
ATOM 7859 C C . GLU B 1 480 ? 3.121 -50.031 -10.586 1 95.25 480 GLU B C 1
ATOM 7861 O O . GLU B 1 480 ? 3.9 -51 -10.531 1 95.25 480 GLU B O 1
ATOM 7866 N N . GLY B 1 481 ? 3.236 -48.938 -9.859 1 95.56 481 GLY B N 1
ATOM 7867 C CA . GLY B 1 481 ? 4.148 -48.938 -8.727 1 95.56 481 GLY B CA 1
ATOM 7868 C C . GLY B 1 481 ? 5.52 -48.375 -9.07 1 95.56 481 GLY B C 1
ATOM 7869 O O . GLY B 1 481 ? 6.359 -48.188 -8.18 1 95.56 481 GLY B O 1
ATOM 7870 N N . VAL B 1 482 ? 5.781 -48.031 -10.312 1 97.12 482 VAL B N 1
ATOM 7871 C CA . VAL B 1 482 ? 7.07 -47.469 -10.711 1 97.12 482 VAL B CA 1
ATOM 7872 C C . VAL B 1 482 ? 7.32 -46.188 -9.953 1 97.12 482 VAL B C 1
ATOM 7874 O O . VAL B 1 482 ? 6.418 -45.344 -9.82 1 97.12 482 VAL B O 1
ATOM 7877 N N . VAL B 1 483 ? 8.492 -46.031 -9.375 1 98.12 483 VAL B N 1
ATOM 7878 C CA . VAL B 1 483 ? 8.953 -44.812 -8.711 1 98.12 483 VAL B CA 1
ATOM 7879 C C . VAL B 1 483 ? 10.188 -44.281 -9.43 1 98.12 483 VAL B C 1
ATOM 7881 O O . VAL B 1 483 ? 11.172 -45 -9.609 1 98.12 483 VAL B O 1
ATOM 7884 N N . CYS B 1 484 ? 10.117 -43.062 -9.922 1 97.56 484 CYS B N 1
ATOM 7885 C CA . CYS B 1 484 ? 11.219 -42.438 -10.625 1 97.56 484 CYS B CA 1
ATOM 7886 C C . CYS B 1 484 ? 12.031 -41.562 -9.68 1 97.56 484 CYS B C 1
ATOM 7888 O O . CYS B 1 484 ? 11.469 -40.75 -8.922 1 97.56 484 CYS B O 1
ATOM 7890 N N . SER B 1 485 ? 13.312 -41.656 -9.711 1 94.88 485 SER B N 1
ATOM 7891 C CA . SER B 1 485 ? 14.227 -40.844 -8.922 1 94.88 485 SER B CA 1
ATOM 7892 C C . SER B 1 485 ? 14.695 -39.625 -9.711 1 94.88 485 SER B C 1
ATOM 7894 O O . SER B 1 485 ? 14.445 -39.531 -10.914 1 94.88 485 SER B O 1
ATOM 7896 N N . VAL B 1 486 ? 15.336 -38.75 -8.953 1 92.06 486 VAL B N 1
ATOM 7897 C CA . VAL B 1 486 ? 15.914 -37.562 -9.578 1 92.06 486 VAL B CA 1
ATOM 7898 C C . VAL B 1 486 ? 17.406 -37.781 -9.812 1 92.06 486 VAL B C 1
ATOM 7900 O O . VAL B 1 486 ? 17.984 -38.719 -9.289 1 92.06 486 VAL B O 1
ATOM 7903 N N . ILE B 1 487 ? 18.031 -36.875 -10.562 1 87.38 487 ILE B N 1
ATOM 7904 C CA . ILE B 1 487 ? 19.391 -37.188 -11.008 1 87.38 487 ILE B CA 1
ATOM 7905 C C . ILE B 1 487 ? 20.375 -36.281 -10.273 1 87.38 487 ILE B C 1
ATOM 7907 O O . ILE B 1 487 ? 21.594 -36.375 -10.5 1 87.38 487 ILE B O 1
ATOM 7911 N N . GLN B 1 488 ? 19.906 -35.438 -9.383 1 88.12 488 GLN B N 1
ATOM 7912 C CA . GLN B 1 488 ? 20.812 -34.562 -8.641 1 88.12 488 GLN B CA 1
ATOM 7913 C C . GLN B 1 488 ? 20.234 -34.156 -7.293 1 88.12 488 GLN B C 1
ATOM 7915 O O . GLN B 1 488 ? 19 -34.125 -7.129 1 88.12 488 GLN B O 1
ATOM 7920 N N . PRO B 1 489 ? 21.172 -33.844 -6.34 1 91.25 489 PRO B N 1
ATOM 7921 C CA . PRO B 1 489 ? 20.672 -33.281 -5.086 1 91.25 489 PRO B CA 1
ATOM 7922 C C . PRO B 1 489 ? 20.25 -31.828 -5.215 1 91.25 489 PRO B C 1
ATOM 7924 O O . PRO B 1 489 ? 20.516 -31.188 -6.234 1 91.25 489 PRO B O 1
ATOM 7927 N N . ILE B 1 490 ? 19.547 -31.359 -4.238 1 93.19 490 ILE B N 1
ATOM 7928 C CA . ILE B 1 490 ? 19.047 -29.984 -4.242 1 93.19 490 ILE B CA 1
ATOM 7929 C C . ILE B 1 490 ? 20.219 -29 -4.207 1 93.19 490 ILE B C 1
ATOM 7931 O O . ILE B 1 490 ? 20.281 -28.062 -4.996 1 93.19 490 ILE B O 1
ATOM 7935 N N . PHE B 1 491 ? 21.188 -29.266 -3.268 1 94 491 PHE B N 1
ATOM 7936 C CA . PHE B 1 491 ? 22.375 -28.438 -3.17 1 94 491 PHE B CA 1
ATOM 7937 C C . PHE B 1 491 ? 23.562 -29.094 -3.859 1 94 491 PHE B C 1
ATOM 7939 O O . PHE B 1 491 ? 24.312 -29.844 -3.232 1 94 491 PHE B O 1
ATOM 7946 N N . SER B 1 492 ? 23.766 -29.078 -5.125 1 83.44 492 SER B N 1
ATOM 7947 C CA . SER B 1 492 ? 24.781 -29.812 -5.902 1 83.44 492 SER B CA 1
ATOM 7948 C C . SER B 1 492 ? 25.938 -28.891 -6.297 1 83.44 492 SER B C 1
ATOM 7950 O O . SER B 1 492 ? 27.031 -29.359 -6.559 1 83.44 492 SER B O 1
ATOM 7952 N N . GLY B 1 493 ? 25.984 -27.609 -5.969 1 66.5 493 GLY B N 1
ATOM 7953 C CA . GLY B 1 493 ? 27.031 -26.688 -6.371 1 66.5 493 GLY B CA 1
ATOM 7954 C C . GLY B 1 493 ? 27.375 -26.766 -7.848 1 66.5 493 GLY B C 1
ATOM 7955 O O . GLY B 1 493 ? 28.078 -25.906 -8.375 1 66.5 493 GLY B O 1
ATOM 7956 N N . GLN B 1 494 ? 27.359 -28.047 -8.469 1 61.19 494 GLN B N 1
ATOM 7957 C CA . GLN B 1 494 ? 27.781 -28.297 -9.844 1 61.19 494 GLN B CA 1
ATOM 7958 C C . GLN B 1 494 ? 26.594 -28.453 -10.773 1 61.19 494 GLN B C 1
ATOM 7960 O O . GLN B 1 494 ? 25.516 -28.875 -10.344 1 61.19 494 GLN B O 1
ATOM 7965 N N . PRO B 1 495 ? 26.922 -27.891 -11.922 1 53.69 495 PRO B N 1
ATOM 7966 C CA . PRO B 1 495 ? 25.906 -28.234 -12.93 1 53.69 495 PRO B CA 1
ATOM 7967 C C . PRO B 1 495 ? 25.672 -29.734 -13.039 1 53.69 495 PRO B C 1
ATOM 7969 O O . PRO B 1 495 ? 26.547 -30.531 -12.664 1 53.69 495 PRO B O 1
ATOM 7972 N N . VAL B 1 496 ? 24.562 -30.312 -13.172 1 49.88 496 VAL B N 1
ATOM 7973 C CA . VAL B 1 496 ? 24.141 -31.703 -13.289 1 49.88 496 VAL B CA 1
ATOM 7974 C C . VAL B 1 496 ? 25.219 -32.5 -14.039 1 49.88 496 VAL B C 1
ATOM 7976 O O . VAL B 1 496 ? 25.625 -32.125 -15.141 1 49.88 496 VAL B O 1
ATOM 7979 N N . ASP B 1 497 ? 26.141 -33.375 -13.336 1 42.78 497 ASP B N 1
ATOM 7980 C CA . ASP B 1 497 ? 27.031 -34.312 -14.008 1 42.78 497 ASP B CA 1
ATOM 7981 C C . ASP B 1 497 ? 26.234 -35.406 -14.742 1 42.78 497 ASP B C 1
ATOM 7983 O O . ASP B 1 497 ? 25.625 -36.25 -14.117 1 42.78 497 ASP B O 1
ATOM 7987 N N . ILE B 1 498 ? 26.078 -35.344 -16.016 1 43.34 498 ILE B N 1
ATOM 7988 C CA . ILE B 1 498 ? 25.328 -36.188 -16.938 1 43.34 498 ILE B CA 1
ATOM 7989 C C . ILE B 1 498 ? 25.953 -37.594 -16.953 1 43.34 498 ILE B C 1
ATOM 7991 O O . ILE B 1 498 ? 25.312 -38.562 -17.344 1 43.34 498 ILE B O 1
ATOM 7995 N N . GLY B 1 499 ? 27.234 -37.75 -16.797 1 40.28 499 GLY B N 1
ATOM 7996 C CA . GLY B 1 499 ? 27.922 -39 -16.984 1 40.28 499 GLY B CA 1
ATOM 7997 C C . GLY B 1 499 ? 27.484 -40.094 -16.031 1 40.28 499 GLY B C 1
ATOM 7998 O O . GLY B 1 499 ? 27.359 -41.25 -16.406 1 40.28 499 GLY B O 1
ATOM 7999 N N . GLY B 1 500 ? 27.516 -39.875 -14.812 1 39.09 500 GLY B N 1
ATOM 8000 C CA . GLY B 1 500 ? 27.25 -40.875 -13.797 1 39.09 500 GLY B CA 1
ATOM 8001 C C . GLY B 1 500 ? 25.797 -41.281 -13.719 1 39.09 500 GLY B C 1
ATOM 8002 O O . GLY B 1 500 ? 25.438 -42.188 -12.961 1 39.09 500 GLY B O 1
ATOM 8003 N N . VAL B 1 501 ? 24.953 -40.406 -14.141 1 42.53 501 VAL B N 1
ATOM 8004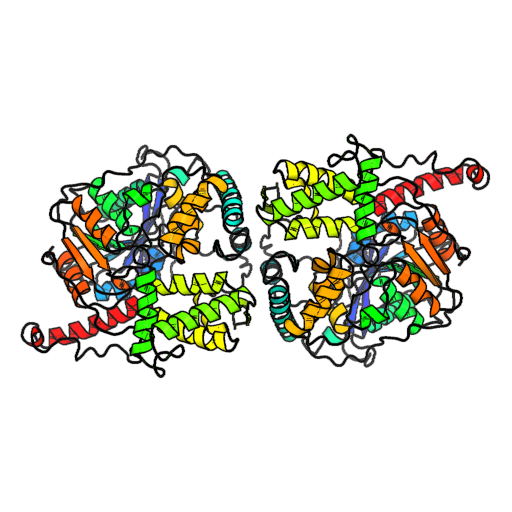 C CA . VAL B 1 501 ? 23.516 -40.625 -13.93 1 42.53 501 VAL B CA 1
ATOM 8005 C C . VAL B 1 501 ? 23.047 -41.844 -14.766 1 42.53 501 VAL B C 1
ATOM 8007 O O . VAL B 1 501 ? 22.031 -42.469 -14.453 1 42.53 501 VAL B O 1
ATOM 8010 N N . LEU B 1 502 ? 23.719 -42.062 -16.031 1 37.97 502 LEU B N 1
ATOM 8011 C CA . LEU B 1 502 ? 23.312 -43.219 -16.844 1 37.97 502 LEU B CA 1
ATOM 8012 C C . LEU B 1 502 ? 24.031 -44.469 -16.391 1 37.97 502 LEU B C 1
ATOM 8014 O O . LEU B 1 502 ? 25.266 -44.5 -16.328 1 37.97 502 LEU B O 1
ATOM 8018 N N . GLY B 1 503 ? 23.844 -45.062 -15.32 1 35.38 503 GLY B N 1
ATOM 8019 C CA . GLY B 1 503 ? 24.453 -46.312 -14.914 1 35.38 503 GLY B CA 1
ATOM 8020 C C . GLY B 1 503 ? 25 -47.125 -16.078 1 35.38 503 GLY B C 1
ATOM 8021 O O . GLY B 1 503 ? 24.625 -46.875 -17.234 1 35.38 503 GLY B O 1
ATOM 8022 N N . PRO B 1 504 ? 26.109 -47.906 -15.906 1 33.53 504 PRO B N 1
ATOM 8023 C CA . PRO B 1 504 ? 26.719 -48.75 -16.938 1 33.53 504 PRO B CA 1
ATOM 8024 C C . PRO B 1 504 ? 25.688 -49.531 -17.734 1 33.53 504 PRO B C 1
ATOM 8026 O O . PRO B 1 504 ? 25.922 -49.906 -18.891 1 33.53 504 PRO B O 1
ATOM 8029 N N . GLN B 1 505 ? 24.734 -50.156 -17.109 1 33.22 505 GLN B N 1
ATOM 8030 C CA . GLN B 1 505 ? 23.922 -51.125 -17.812 1 33.22 505 GLN B CA 1
ATOM 8031 C C . GLN B 1 505 ? 23.172 -50.469 -18.969 1 33.22 505 GLN B C 1
ATOM 8033 O O . GLN B 1 505 ? 22.953 -51.125 -20.016 1 33.22 505 GLN B O 1
ATOM 8038 N N . LYS B 1 506 ? 22.406 -49.406 -18.812 1 35.94 506 LYS B N 1
ATOM 8039 C CA . LYS B 1 506 ? 21.594 -48.875 -19.906 1 35.94 506 LYS B CA 1
ATOM 8040 C C . LYS B 1 506 ? 22.453 -48.094 -20.906 1 35.94 506 LYS B C 1
ATOM 8042 O O . LYS B 1 506 ? 21.938 -47.469 -21.828 1 35.94 506 LYS B O 1
ATOM 8047 N N . ARG B 1 507 ? 23.562 -47.906 -20.672 1 44.19 507 ARG B N 1
ATOM 8048 C CA . ARG B 1 507 ? 24.484 -47.469 -21.719 1 44.19 507 ARG B CA 1
ATOM 8049 C C . ARG B 1 507 ? 24.5 -48.438 -22.891 1 44.19 507 ARG B C 1
ATOM 8051 O O . ARG B 1 507 ? 25.047 -48.156 -23.953 1 44.19 507 ARG B O 1
ATOM 8058 N N . GLN B 1 508 ? 24.547 -49.719 -22.516 1 31.84 508 GLN B N 1
ATOM 8059 C CA . GLN B 1 508 ? 24.641 -50.75 -23.547 1 31.84 508 GLN B CA 1
ATOM 8060 C C . GLN B 1 508 ? 23.453 -50.688 -24.5 1 31.84 508 GLN B C 1
ATOM 8062 O O . GLN B 1 508 ? 23.531 -51.156 -25.641 1 31.84 508 GLN B O 1
ATOM 8067 N N . ALA B 1 509 ? 22.219 -50.531 -24.016 1 35.59 509 ALA B N 1
ATOM 8068 C CA . ALA B 1 509 ? 21.109 -50.781 -24.938 1 35.59 509 ALA B CA 1
ATOM 8069 C C . ALA B 1 509 ? 20.953 -49.594 -25.922 1 35.59 509 ALA B C 1
ATOM 8071 O O . ALA B 1 509 ? 20.438 -49.781 -27.031 1 35.59 509 ALA B O 1
ATOM 8072 N N . PHE B 1 510 ? 20.875 -48.25 -25.406 1 35.56 510 PHE B N 1
ATOM 8073 C CA . PHE B 1 510 ? 20.547 -47.188 -26.359 1 35.56 510 PHE B CA 1
ATOM 8074 C C . PHE B 1 510 ? 21.797 -46.562 -26.922 1 35.56 510 PHE B C 1
ATOM 8076 O O . PHE B 1 510 ? 22.578 -45.969 -26.172 1 35.56 510 PHE B O 1
ATOM 8083 N N . GLY B 1 511 ? 22.656 -47.188 -27.766 1 33.72 511 GLY B N 1
ATOM 8084 C CA . GLY B 1 511 ? 23.797 -46.812 -28.578 1 33.72 511 GLY B CA 1
ATOM 8085 C C . GLY B 1 511 ? 24.297 -45.406 -28.297 1 33.72 511 GLY B C 1
ATOM 8086 O O . GLY B 1 511 ? 23.672 -44.656 -27.531 1 33.72 511 GLY B O 1
ATOM 8087 N N . GLU B 1 512 ? 25.594 -45 -28.719 1 41.72 512 GLU B N 1
ATOM 8088 C CA . GLU B 1 512 ? 26.281 -43.719 -28.609 1 41.72 512 GLU B CA 1
ATOM 8089 C C . GLU B 1 512 ? 25.312 -42.562 -28.859 1 41.72 512 GLU B C 1
ATOM 8091 O O . GLU B 1 512 ? 25.391 -41.531 -28.172 1 41.72 512 GLU B O 1
ATOM 8096 N N . GLU B 1 513 ? 24.531 -42.531 -29.906 1 40.47 513 GLU B N 1
ATOM 8097 C CA . GLU B 1 513 ? 23.516 -41.562 -30.234 1 40.47 513 GLU B CA 1
ATOM 8098 C C . GLU B 1 513 ? 22.5 -41.406 -29.109 1 40.47 513 GLU B C 1
ATOM 8100 O O . GLU B 1 513 ? 21.969 -40.312 -28.891 1 40.47 513 GLU B O 1
ATOM 8105 N N . SER B 1 514 ? 22.422 -42.406 -28.312 1 43.5 514 SER B N 1
ATOM 8106 C CA . SER B 1 514 ? 21.484 -42.406 -27.203 1 43.5 514 SER B CA 1
ATOM 8107 C C . SER B 1 514 ? 22 -41.594 -26.016 1 43.5 514 SER B C 1
ATOM 8109 O O . SER B 1 514 ? 21.234 -40.875 -25.359 1 43.5 514 SER B O 1
ATOM 8111 N N . GLU B 1 515 ? 23.328 -41.594 -25.906 1 47.09 515 GLU B N 1
ATOM 8112 C CA . GLU B 1 515 ? 23.906 -40.844 -24.812 1 47.09 515 GLU B CA 1
ATOM 8113 C C . GLU B 1 515 ? 23.766 -39.344 -25.016 1 47.09 515 GLU B C 1
ATOM 8115 O O . GLU B 1 515 ? 23.453 -38.625 -24.094 1 47.09 515 GLU B O 1
ATOM 8120 N N . ALA B 1 516 ? 24.141 -38.906 -26.234 1 47.47 516 ALA B N 1
ATOM 8121 C CA . ALA B 1 516 ? 24.047 -37.5 -26.547 1 47.47 516 ALA B CA 1
ATOM 8122 C C . ALA B 1 516 ? 22.609 -37 -26.391 1 47.47 516 ALA B C 1
ATOM 8124 O O . ALA B 1 516 ? 22.375 -35.906 -25.906 1 47.47 516 ALA B O 1
ATOM 8125 N N . LYS B 1 517 ? 21.906 -37.938 -26.828 1 60.31 517 LYS B N 1
ATOM 8126 C CA . LYS B 1 517 ? 20.484 -37.625 -26.719 1 60.31 517 LYS B CA 1
ATOM 8127 C C . LYS B 1 517 ? 20.062 -37.531 -25.25 1 60.31 517 LYS B C 1
ATOM 8129 O O . LYS B 1 517 ? 19.281 -36.656 -24.891 1 60.31 517 LYS B O 1
ATOM 8134 N N . ASP B 1 518 ? 20.75 -38.281 -24.562 1 73.56 518 ASP B N 1
ATOM 8135 C CA . ASP B 1 518 ? 20.453 -38.25 -23.141 1 73.56 518 ASP B CA 1
ATOM 8136 C C . ASP B 1 518 ? 21.016 -37 -22.453 1 73.56 518 ASP B C 1
ATOM 8138 O O . ASP B 1 518 ? 20.344 -36.406 -21.609 1 73.56 518 ASP B O 1
ATOM 8142 N N . GLU B 1 519 ? 22.203 -36.562 -23 1 78.56 519 GLU B N 1
ATOM 8143 C CA . GLU B 1 519 ? 22.797 -35.375 -22.422 1 78.56 519 GLU B CA 1
ATOM 8144 C C . GLU B 1 519 ? 21.969 -34.125 -22.766 1 78.56 519 GLU B C 1
ATOM 8146 O O . GLU B 1 519 ? 21.781 -33.25 -21.922 1 78.56 519 GLU B O 1
ATOM 8151 N N . ASP B 1 520 ? 21.547 -34.125 -23.969 1 83.44 520 ASP B N 1
ATOM 8152 C CA . ASP B 1 520 ? 20.719 -33 -24.406 1 83.44 520 ASP B CA 1
ATOM 8153 C C . ASP B 1 520 ? 19.422 -32.906 -23.625 1 83.44 520 ASP B C 1
ATOM 8155 O O . ASP B 1 520 ? 18.953 -31.828 -23.266 1 83.44 520 ASP B O 1
ATOM 8159 N N . LEU B 1 521 ? 18.938 -34.094 -23.375 1 87.5 521 LEU B N 1
ATOM 8160 C CA . LEU B 1 521 ? 17.703 -34.125 -22.594 1 87.5 521 LEU B CA 1
ATOM 8161 C C . LEU B 1 521 ? 17.938 -33.656 -21.172 1 87.5 521 LEU B C 1
ATOM 8163 O O . LEU B 1 521 ? 17.109 -32.938 -20.609 1 87.5 521 LEU B O 1
ATOM 8167 N N . VAL B 1 522 ? 19.031 -34.062 -20.609 1 86.31 522 VAL B N 1
ATOM 8168 C CA . VAL B 1 522 ? 19.359 -33.656 -19.25 1 86.31 522 VAL B CA 1
ATOM 8169 C C . VAL B 1 522 ? 19.516 -32.156 -19.141 1 86.31 522 VAL B C 1
ATOM 8171 O O . VAL B 1 522 ? 19.047 -31.531 -18.203 1 86.31 522 VAL B O 1
ATOM 8174 N N . GLN B 1 523 ? 20.125 -31.562 -20.125 1 86.44 523 GLN B N 1
ATOM 8175 C CA . GLN B 1 523 ? 20.312 -30.125 -20.141 1 86.44 523 GLN B CA 1
ATOM 8176 C C . GLN B 1 523 ? 18.984 -29.406 -20.312 1 86.44 523 GLN B C 1
ATOM 8178 O O . GLN B 1 523 ? 18.734 -28.359 -19.688 1 86.44 523 GLN B O 1
ATOM 8183 N N . ALA B 1 524 ? 18.172 -29.953 -21.141 1 89.12 524 ALA B N 1
ATOM 8184 C CA . ALA B 1 524 ? 16.844 -29.375 -21.359 1 89.12 524 ALA B CA 1
ATOM 8185 C C . ALA B 1 524 ? 16.016 -29.422 -20.078 1 89.12 524 ALA B C 1
ATOM 8187 O O . ALA B 1 524 ? 15.305 -28.469 -19.75 1 89.12 524 ALA B O 1
ATOM 8188 N N . LEU B 1 525 ? 16.141 -30.5 -19.391 1 88.69 525 LEU B N 1
ATOM 8189 C CA . LEU B 1 525 ? 15.406 -30.656 -18.141 1 88.69 525 LEU B CA 1
ATOM 8190 C C . LEU B 1 525 ? 15.898 -29.656 -17.094 1 88.69 525 LEU B C 1
ATOM 8192 O O . LEU B 1 525 ? 15.094 -29.094 -16.344 1 88.69 525 LEU B O 1
ATOM 8196 N N . ALA B 1 526 ? 17.172 -29.484 -17.078 1 85.75 526 ALA B N 1
ATOM 8197 C CA . ALA B 1 526 ? 17.75 -28.516 -16.156 1 85.75 526 ALA B CA 1
ATOM 8198 C C . ALA B 1 526 ? 17.266 -27.109 -16.469 1 85.75 526 ALA B C 1
ATOM 8200 O O . ALA B 1 526 ? 16.953 -26.328 -15.547 1 85.75 526 ALA B O 1
ATOM 8201 N N . ARG B 1 527 ? 17.156 -26.781 -17.688 1 86.25 527 ARG B N 1
ATOM 8202 C CA . ARG B 1 527 ? 16.688 -25.453 -18.109 1 86.25 527 ARG B CA 1
ATOM 8203 C C . ARG B 1 527 ? 15.211 -25.281 -17.781 1 86.25 527 ARG B C 1
ATOM 8205 O O . ARG B 1 527 ? 14.797 -24.219 -17.328 1 86.25 527 ARG B O 1
ATOM 8212 N N . LEU B 1 528 ? 14.5 -26.297 -18.047 1 87.81 528 LEU B N 1
ATOM 8213 C CA . LEU B 1 528 ? 13.07 -26.234 -17.766 1 87.81 528 LEU B CA 1
ATOM 8214 C C . LEU B 1 528 ? 12.82 -26.047 -16.266 1 87.81 528 LEU B C 1
ATOM 8216 O O . LEU B 1 528 ? 11.992 -25.219 -15.875 1 87.81 528 LEU B O 1
ATOM 8220 N N . ARG B 1 529 ? 13.523 -26.766 -15.484 1 86.25 529 ARG B N 1
ATOM 8221 C CA . ARG B 1 529 ? 13.406 -26.672 -14.039 1 86.25 529 ARG B CA 1
ATOM 8222 C C . ARG B 1 529 ? 13.766 -25.281 -13.547 1 86.25 529 ARG B C 1
ATOM 8224 O O . ARG B 1 529 ? 13.141 -24.75 -12.625 1 86.25 529 ARG B O 1
ATOM 8231 N N . GLN B 1 530 ? 14.695 -24.672 -14.172 1 83.06 530 GLN B N 1
ATOM 8232 C CA . GLN B 1 530 ? 15.188 -23.359 -13.766 1 83.06 530 GLN B CA 1
ATOM 8233 C C . GLN B 1 530 ? 14.227 -22.25 -14.195 1 83.06 530 GLN B C 1
ATOM 8235 O O . GLN B 1 530 ? 14.07 -21.25 -13.5 1 83.06 530 GLN B O 1
ATOM 8240 N N . ASN B 1 531 ? 13.508 -22.484 -15.273 1 81.81 531 ASN B N 1
ATOM 8241 C CA . ASN B 1 531 ? 12.773 -21.391 -15.883 1 81.81 531 ASN B CA 1
ATOM 8242 C C . ASN B 1 531 ? 11.281 -21.484 -15.609 1 81.81 531 ASN B C 1
ATOM 8244 O O . ASN B 1 531 ? 10.578 -20.469 -15.57 1 81.81 531 ASN B O 1
ATOM 8248 N N . PHE B 1 532 ? 10.836 -22.688 -15.617 1 82.06 532 PHE B N 1
ATOM 8249 C CA . PHE B 1 532 ? 9.391 -22.844 -15.531 1 82.06 532 PHE B CA 1
ATOM 8250 C C . PHE B 1 532 ? 8.953 -23 -14.078 1 82.06 532 PHE B C 1
ATOM 8252 O O . PHE B 1 532 ? 9.398 -23.906 -13.375 1 82.06 532 PHE B O 1
ATOM 8259 N N . ARG B 1 533 ? 8.078 -22.078 -13.695 1 84.19 533 ARG B N 1
ATOM 8260 C CA . ARG B 1 533 ? 7.414 -22.141 -12.398 1 84.19 533 ARG B CA 1
ATOM 8261 C C . ARG B 1 533 ? 5.906 -22.266 -12.562 1 84.19 533 ARG B C 1
ATOM 8263 O O . ARG B 1 533 ? 5.273 -21.453 -13.234 1 84.19 533 ARG B O 1
ATOM 8270 N N . VAL B 1 534 ? 5.488 -23.312 -11.914 1 87.06 534 VAL B N 1
ATOM 8271 C CA . VAL B 1 534 ? 4.035 -23.453 -11.93 1 87.06 534 VAL B CA 1
ATOM 8272 C C . VAL B 1 534 ? 3.402 -22.281 -11.18 1 87.06 534 VAL B C 1
ATOM 8274 O O . VAL B 1 534 ? 3.812 -21.938 -10.07 1 87.06 534 VAL B O 1
ATOM 8277 N N . PRO B 1 535 ? 2.447 -21.656 -11.828 1 85.69 535 PRO B N 1
ATOM 8278 C CA . PRO B 1 535 ? 1.84 -20.484 -11.203 1 85.69 535 PRO B CA 1
ATOM 8279 C C . PRO B 1 535 ? 1.121 -20.812 -9.898 1 85.69 535 PRO B C 1
ATOM 8281 O O . PRO B 1 535 ? 0.511 -21.875 -9.773 1 85.69 535 PRO B O 1
ATOM 8284 N N . THR B 1 536 ? 1.243 -19.859 -8.969 1 83.06 536 THR B N 1
ATOM 8285 C CA . THR B 1 536 ? 0.475 -19.953 -7.734 1 83.06 536 THR B CA 1
ATOM 8286 C C . THR B 1 536 ? -0.965 -19.5 -7.953 1 83.06 536 THR B C 1
ATOM 8288 O O . THR B 1 536 ? -1.244 -18.734 -8.867 1 83.06 536 THR B O 1
ATOM 8291 N N . PRO B 1 537 ? -1.8 -20.062 -7.137 1 82 537 PRO B N 1
ATOM 8292 C CA . PRO B 1 537 ? -3.199 -19.672 -7.305 1 82 537 PRO B CA 1
ATOM 8293 C C . PRO B 1 537 ? -3.516 -18.328 -6.648 1 82 537 PRO B C 1
ATOM 8295 O O . PRO B 1 537 ? -4.68 -17.922 -6.594 1 82 537 PRO B O 1
ATOM 8298 N N . PHE B 1 538 ? -2.463 -17.703 -6.09 1 75.31 538 PHE B N 1
ATOM 8299 C CA . PHE B 1 538 ? -2.703 -16.422 -5.453 1 75.31 538 PHE B CA 1
ATOM 8300 C C . PHE B 1 538 ? -1.697 -15.375 -5.938 1 75.31 538 PHE B C 1
ATOM 8302 O O . PHE B 1 538 ? -0.634 -15.727 -6.453 1 75.31 538 PHE B O 1
#

Organism: Pleurotus ostreatus (NCBI:txid5322)

Foldseek 3Di:
DDDLPDPPADEDCAFPWDDDAPQKTKHWHWFALDPVCGVDDIKTKIKMKNAAPCCPDPLAQEAAEEALAQVQDAFVVVCNQQVVLVCLLQDRNYIYMYIAFDQHQSMPPHFDLDPDPVVVCVLPPFAQFQVLDPCRLVVLLVSLQVSQVSSVVVCVVNSLLSLELQNRLVVQCSVCVSSVHQAHRYAYFYNGQLSQLSNCQVCQARHDAAEYWLFDQLLCLQQLQLQCQQLQQVVLVLLLLVLLAVLPCVLFVLDDPHSVVSVVLVVVLLVVLSVPWAWDDDPFDTDTRHNRLLLVLSSQCLQFLLQCSSLNRVQSNCVVVRYNHSSCVSPDDGDDDDDPPDPDRSHGDLSSLLSHSLSSHDQAQDDSVRCVVSLVSSCVSDVCSSNSSSSSSSNNSHDDDDRPGDRDDRADAHSAAYEYEAECRERGRHLVSSVVNSVRYPPHAYEYEHDGHGTPLSAAWPPVSVQVSCCSSPNDHDDHPHYTYGQDGSRRVDDRPLPVSPPPPVDPPPDPVVSVSSVSNRVSSVSSNNGDGRDHND/DDDLPDPPADEDCAFPWDDDAPQKTKHWHWFALDPVCGVDDIKTKIKMKNAAPCCPDPLAQEAAEEALAQVQDAFVVVCNQQRVLVCLLQDRNYIYMYIAFDQHQSMPPHFDLDPDPVVVCVLPPFAQFQVLDPCRLVVLLVSLQVSQVSSVVVCVVNSLLSLALQNRLVVQCSVCVSSVHQAHRYAYFYNGQLSQLSNCQVCQARHDAAEYWLFDQLLCLQQLQLQCQQLQQVVLVLLLLVLLQVLPCVLFVLDDPHSVVSVVLVVVLLVVLSVPWAWDDDPFDTDTRHNRLLLVLSSQCLQFLLQCSSLVRVQSNCVVVRYNHSSCVSPDDGDDDDPPPDPDRSHGDLSSLLSHSLSSHDAAQDDSVRCVVSLVSSCVSDVCSSNSSSSSSSNNSHDDDDRPGDRDDRADAHSAAYEYEAECRERGRHLVSSVVNSVRYPPHAYEYEHDGHGTPLSAAWPPVSVQVNCCSSPNDHDDHPHYTYGQDGSRRVDDRPLPVSCPPPVCVPQDPVVSVSSVSNRVSSVSSNNGDGRDHND

Nearest PDB structures (foldseek):
  5uno-assembly1_A  TM=7.835E-01  e=4.302E-26  Mycoba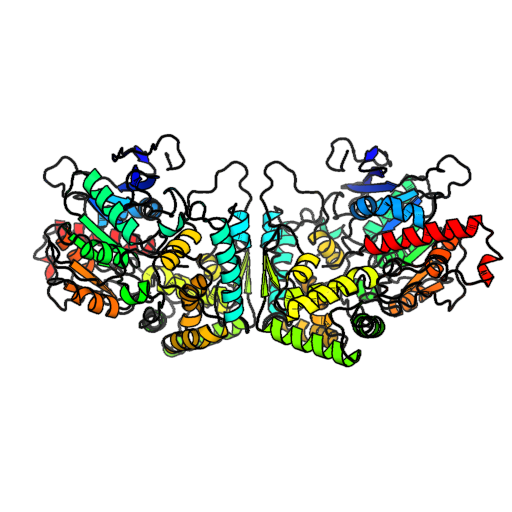cterium tuberculosis H37Rv
  5uoh-assembly1_A  TM=8.025E-01  e=1.396E-24  Mycobacterium tuberculosis H37Rv
  8e19-assembly1_A  TM=7.919E-01  e=1.547E-21  Streptomyces sp. CB03234
  8g5u-assembly4_D  TM=8.331E-01  e=4.307E-20  Streptomyces sp. CB03234
  3b12-assembly1_B  TM=5.487E-01  e=1.810E-04  Burkholderia sp.

Solvent-accessible surface area (backbone atoms only — not comparable to full-atom values): 54161 Å² total; per-residue (Å²): 122,50,50,87,85,36,88,80,61,60,70,29,78,46,71,62,72,37,77,20,62,88,80,28,33,31,24,21,34,46,42,48,44,39,76,92,42,59,84,55,60,66,24,34,34,28,35,31,30,31,71,29,88,30,68,90,43,92,67,34,70,50,59,37,40,37,36,52,13,24,48,36,33,35,13,49,61,49,39,75,73,37,33,70,42,50,36,59,62,64,33,57,39,29,26,43,28,26,32,13,45,66,22,13,32,70,6,37,65,59,46,52,54,55,95,44,71,56,45,45,53,64,70,60,74,67,74,70,34,31,80,68,43,94,24,23,62,30,42,52,41,26,48,13,43,50,50,15,52,34,35,48,75,53,35,65,93,54,50,54,70,48,24,27,57,50,54,41,31,51,50,51,50,49,55,36,46,49,71,72,41,83,49,38,32,36,43,16,24,34,41,18,18,38,36,48,46,48,34,38,38,77,39,19,78,33,36,56,31,42,37,26,25,11,15,46,47,50,62,46,47,35,55,40,56,66,73,70,25,40,76,18,26,64,56,27,55,46,48,53,28,49,32,26,39,73,34,29,63,88,45,14,65,48,44,46,96,36,37,67,50,27,50,49,52,52,52,53,50,48,57,48,25,52,45,42,34,33,50,33,74,60,97,57,36,68,52,64,42,28,43,44,52,51,52,50,49,52,56,61,29,41,40,28,35,56,56,32,41,56,56,47,26,44,14,52,38,37,38,77,74,66,39,33,56,59,48,49,57,75,75,60,64,65,61,66,66,76,62,68,90,53,75,74,76,63,57,59,50,69,46,17,13,49,44,29,54,46,45,52,14,46,90,41,74,62,50,65,77,68,41,46,60,58,45,50,53,34,39,71,66,23,81,58,24,37,50,58,47,50,66,42,41,52,26,34,34,52,62,89,68,85,76,82,64,76,70,63,78,64,39,36,77,39,65,34,53,40,42,28,27,19,18,73,12,5,34,58,22,20,36,65,21,24,60,57,56,44,71,32,25,65,79,36,38,55,41,35,34,61,40,50,6,43,29,65,60,18,41,51,30,69,55,51,49,49,43,53,37,38,24,69,74,73,61,48,70,71,63,82,76,47,68,26,53,55,68,67,66,57,45,53,90,52,78,83,68,66,73,73,64,59,51,77,74,71,56,72,76,52,49,77,71,38,52,55,51,44,46,53,39,51,52,29,39,51,50,42,28,64,67,59,70,73,45,61,62,112,121,50,51,89,86,36,88,80,61,60,68,28,78,47,70,63,71,37,76,20,62,88,80,28,32,30,25,20,33,46,41,47,44,41,76,93,43,58,86,56,61,66,24,34,34,28,34,30,30,30,71,29,89,31,68,90,45,92,68,35,70,51,59,36,39,36,36,52,12,23,49,36,34,34,13,48,60,49,41,76,75,38,32,69,43,51,36,59,62,64,33,56,39,29,25,42,28,27,33,12,45,68,21,13,32,70,6,36,65,60,46,51,53,55,94,45,70,56,45,45,52,69,70,60,72,70,73,70,34,31,79,68,43,93,24,23,61,32,43,51,41,25,49,14,45,50,51,14,52,34,35,48,74,52,34,65,92,54,51,52,69,48,24,27,56,50,55,41,32,51,48,52,51,49,55,34,45,49,72,74,42,82,48,39,31,37,44,15,26,34,41,17,19,40,38,49,46,50,33,38,38,77,42,19,79,34,38,58,32,44,37,26,26,11,16,47,48,50,63,46,45,34,56,40,56,65,71,70,25,40,77,19,27,64,54,27,56,47,48,52,26,47,31,27,38,73,36,30,65,87,47,15,65,47,44,44,98,35,37,66,50,29,50,50,52,51,52,52,50,47,57,47,24,51,45,40,34,33,51,34,75,60,97,57,36,67,52,65,41,30,43,46,51,50,52,49,48,53,56,58,31,42,39,26,35,55,57,32,41,56,56,48,27,43,13,54,38,37,38,74,74,64,40,32,56,60,48,49,55,74,74,58,63,67,62,66,67,76,62,67,92,53,74,75,74,63,56,59,49,67,46,17,13,49,44,29,54,46,45,53,14,46,90,42,76,63,50,64,78,67,41,45,61,58,45,51,52,34,40,73,66,23,82,57,23,37,50,57,48,49,68,42,43,52,25,33,34,50,63,88,68,84,75,83,67,77,70,65,79,64,39,34,78,40,63,34,53,38,44,29,28,17,19,73,12,3,33,58,22,22,35,66,23,25,59,58,56,43,71,32,26,64,78,35,38,57,41,37,34,61,40,51,7,44,28,64,62,17,42,51,31,69,58,52,51,48,43,54,37,39,24,69,73,74,60,48,70,72,63,83,76,47,68,24,54,56,72,67,65,57,44,54,89,52,77,83,69,66,71,74,65,58,50,76,72,69,53,66,74,50,49,76,74,41,49,55,50,46,46,52,38,52,52,28,40,51,49,41,27,63,67,58,70,72,45,61,63,112

Radius of gyration: 34.81 Å; Cα contacts (8 Å, |Δi|>4): 2314; chains: 2; bounding box: 60×108×75 Å

Secondary structure (DSSP, 8-state):
---TTSTT--EESS---EEETTTEEEEEEEEESSTTSTTS-EEEEEEEEE--TTTTSTT---EEEEE--TTT--HHHHHHHHHHHHHHHH-TTSEEEEE--TBSTTSBSBP-SSSSHHHHHHH--S---GGGSTTHHHHHHHHHHHHHHHHHHT-GGGGGGG-SHHHHHHHHHHHHHHTT-SSEEEEEETHHHHHHHHHHHH-GGGEEEEEEES---HHHHHTT--TTGGGGHHHHHHHHHHHHHHHHHHH-TT--SSHHHHHHHHHHHHHHHHHS-EEEE-SS-EEEE-HHHHHHHHHHHTT-HHHHHHHHHHHHHHHHTT--HHHHHHT--PPP---SSSPPP----HHHHHHHHHHHSPP----HHHHHHHHHHHHHH-TTHHHHTHHHHTTTTPPP----S---------SS--EEEEEEE-SSS-HHHHHHHHTTSTT-EEEEEEEESSSGGGS--HHHHHHHHHHHHH-PPPPTT-EEPPSS-SS-SS---STTTS-SGGGTTSHHHHHHHHHHHHHHHHHHHHH--PPP--/---TTSTT--EESS---EEETTTEEEEEEEEESSTTSTTS-EEEEEEEEE--TTTTSTT---EEEEE--TTT--HHHHHHHHHHHHHHHH-TTSEEEEE--TBSTTSBSBP-SSSSHHHHHHH--S---GGGSTTHHHHHHHHHHHHHHHHHHT-GGGGGGG-SHHHHHHHHHHHHHHTT-SSEEEEEETHHHHHHHHHHHH-GGGEEEEEEES---HHHHHTT--TTGGGGHHHHHHHHHHHHHHHHHHH-TT--SSHHHHHHHHHHHHHHHHHS-EEEE-SS-EEEE-HHHHHHHHHHHTT-HHHHHHHHHHHHHHHHTT--HHHHHHT--PPP---SSSPPP----HHHHHHHHHHHSPP----HHHHHHHHHHHHHH-TTHHHHTHHHHTTTTPPP----S---------SS--EEEEEEE-SSS-HHHHHHHHTTSTT-EEEEEEEESSSGGGS--HHHHHHHHHHHHH-PPPPTT-EEPPSS-SS-SS---STTTS-SSTTTTS-HHHHHHHHHHHHHHHHHHHH--PPP--

InterPro domains:
  IPR000073 Alpha/beta hydrolase fold-1 [PF00561] (63-243)
  IPR013595 Peptidase S33 tripeptidyl aminopeptidase-like, C-terminal [PF08386] (383-484)
  IPR029058 Alpha/Beta hydrolase fold [G3DSA:3.40.50.1820] (40-462)
  IPR029058 Alpha/Beta hydrolase fold [SSF53474] (61-455)
  IPR051601 Serine protease/Carboxylesterase S33 [PTHR43248] (41-476)

pLDDT: mean 92.09, std 13.14, range [31.84, 98.94]

Sequence (1076 aa):
MISFGTRRLKTSPELKWTDCYTQLECARLQVPLNYSNPEGDAASIAVVRFPSPLAKTSDYKGPILINPGGPGGSGVELMAQNGAVLSQVLGPNFDIVSFDPRGIGRSTPRASFFDTEAQRRFFDTSFDVINATSDGLARIWARAQITGALATQHNQNNIFEHFNTESTARDMLRIVEAHGLKNIQYWGFSYGTVLGATFASLFPDRIDRLVLDGVVDAENYFATLWSNNLLDTDKTLQTFFDGCFEGGPDLCPFYESSPQAISRKLDDLTRRIFLRPVPVQTNISYGLVDYERLRITIFSSLYSPYADFPRLAQGLADLMHGNGTVLYQILEQPVFDCACGTPAPLTSIADGGTAIRCTDGAEVRDTVDELEPFVQGLLRDSQWGEVWASLRIGCSAWPKQEKRHFKGPFLGNTSHPILWIGNTADPVTPIAGARKMAKGFPGSVVLTQDSPGHCSIAAPSVCTIGFVRAYFANGTLPDEGVVCSVIQPIFSGQPVDIGGVLGPQKRQAFGEESEAKDEDLVQALARLRQNFRVPTPFMISFGTRRLKTSPELKWTDCYTQLECARLQVPLNYSNPEGDAASIAVVRFPSPLAKTSDYKGPILINPGGPGGSGVELMAQNGAVLSQVLGPNFDIVSFDPRGIGRSTPRASFFDTEAQRRFFDTSFDVINATSDGLARIWARAQITGALATQHNQNNIFEHFNTESTARDMLRIVEAHGLKNIQYWGFSYGTVLGATFASLFPDRIDRLVLDGVVDAENYFATLWSNNLLDTDKTLQTFFDGCFEGGPDLCPFYESSPQAISRKLDDLTRRIFLRPVPVQTNISYGLVDYERLRITIFSSLYSPYADFPRLAQGLADLMHGNGTVLYQILEQPVFDCACGTPAPLTSIADGGTAIRCTDGAEVRDTVDELEPFVQGLLRDSQWGEVWASLRIGCSAWPKQEKRHFKGPFLGNTSHPILWIGNTADPVTPIAGARKMAKGFPGSVVLTQDSPGHCSIAAPSVCTIGFVRAYFANGTLPDEGVVCSVIQPIFSGQPVDIGGVLGPQKRQAFGEESEAKDEDLVQALARLRQNFRVPTPF